Protein AF-E6PM24-F1 (afdb_monomer)

pLDDT: mean 77.28, std 25.91, range [21.56, 98.81]

Radius of gyration: 38.91 Å; Cα contacts (8 Å, |Δi|>4): 945; chains: 1; bounding box: 91×133×145 Å

Nearest PDB structures (foldseek):
  7dhg-assembly1_C  TM=3.702E-01  e=4.507E-02  Homo sapiens
  3zgq-assembly1_A  TM=3.049E-01  e=2.458E-02  Homo sapiens
  4j0u-assembly1_A  TM=3.600E-01  e=8.263E-02  Homo sapiens
  8sxg-assembly1_C  TM=3.258E-01  e=1.119E-01  Pseudomonas aeruginosa
  6gmh-assembly1_Q  TM=2.508E-01  e=7.724E-01  Homo sapiens

Foldseek 3Di:
DLVVLLVVLLVLLCVLLVLLLLFDADDVCCVLAVVQPCLPQVNLVVPVVVQLQSAPPDDLSLSLLSNVVSVPCNPVPRRSNVLLVVLSVLLSVLLVLLLVVQLLLLVLVLLPQPQPPPPPPPPDDDDDDDDDDDDDDPPPDDDFFWLDHSSVLSSLLSLLQSLFQLQNCCRSNRSSSLLSQLSVLLSQLLVQLSVLVVCQQVVHPCSVVSNLCSLVVSLVRSVSSPVLSLLSLVLSVLCCVQRVNLRGHPPDPDDPDDPDPDDPDDDDDDDDDDDDDDDDDDDDDDDDDDDDDDDDDDDDDDDDDDDDDDDYDDDDDDDDDDDDDDDDPPPPDDPPVPDSSCPVVCVVSPVVVVVVVCVVQVVCLVVQVQCLQPPDHLVLLLLLLLVQLVLLLCCLQPNDLLSDAPDDPLPDTQPDCVSPVVSVVSNVVLVVQQVCLVVCSVPQSQLNSLSSLLCSLCVVVSHSRNDDSDDSSSCSRSSSSSSSNVVSVQTRGADPDPVRSVVSSCVSVVVSVVVSVVSSVSSSVVSSCSSYQLSRLVSRCVSCVLALVSLLSNLVVLCVPAPDCPGPSPVVSLVSLVSSLPHPPHALRSLLVNQLSCQLRVHDNDLVSLVSLLVCLVPDRHHPVNLVSLLVSLVCVLVVRGHDDPVRLVSSLVSLLSNCQSVVLQLSSLQSNLSSCCRPVVVLQSSQLSLLQSCLSPVLDLVSLVVNLVSCLVQVQLVVSVVSLVSSVVSCPVCSCVVVSVVSVVSSVVSNVVVPPDDGDPPHQHDDVRSVVSSVVSNVDRSDGDPDDDDPPDDPPPDPDDDDDDDDDDDDDDDDDDDDDDDDDDDDDDDPPDDDDDDDDDDDDDDDDDDDDDDD

Secondary structure (DSSP, 8-state):
-HHHHHHHHHHHHHHHHGGGGG----THHIIIIIS-GGGSHHHHHH-HHHHHS---SSTT--HHHHHHHHHHHHHHTT-HHHHHHHHHHHHHHHHHHHHHHHHHHHHHHHHTS-----------------PPPPP-------S---SS-HHHHHHHHHHHHHH-GGGHHHHTSSTTHHHHHHHHHHHHHHHHHHHHHHHHHTT-TTHHHHHHHHHHHHHHHHHHH-GGGGGHHHHHHHHIIIIITT--TTS-S-PPPP---PPPPPPPPPPP-----------------------------------------------------------------PPPTTHHHHIIIIIHHHHHHHHHHHHHHHTSGGGTTSSS-HHHHHHHHHHHHHHHHHHHHS--TTT--S--TTS---SBTTBTTHHHHHHHHHHHHHHHHHHHTTTSHHHHHHHHHHHHHHHHHSSSS---S--GGGGTTHHHHHHHHHHHHHHS---SSHHHHHHHHHHHHHHHHHHHHHHHHHHHHHHHHHTSHHHHHHHHHHH-TT-HHHHHHHHHHHHHH-SSTTSHHHHHHHHHHHHHHTSTT--SHHHHHHHHHHHHTTPPPPHHHHHHHHHHHHHSPPPHHHHHHHHHHHHHHHTT-S---HHHHHHHHHHHHHHHHHSTT-HHHHHHHHHHIIIII--HHHHHHHHHHHHHH-TT-HHHHHHHHHHHHHTT-HHHHHHHHHHHHHH-TTSTTHHHHHHHHHHHHHHHHHTTT-PPPTTS--STTHHHHHHHHHHHS-------SS----SSSS--------------------------PPP----TT-S---------------------

Organism: NCBI:txid410659

Mean predicted aligned error: 15.01 Å

Sequence (856 aa):
MRIAALLAILLLGLLAYWPGLAGGYVFDDFGNLVDNAAFAQTALHAHFWHAIWSGHAGPLDRPLSMLSFAAQMVFTGMNPWPLKLGNVLLHLFNGWLVWLLSARVLGWLERQQPAGRVKPASAHTAEQALPAPPEGQPALGRSGGWLVSAPTLALLVTAAWVLAPIQLTAVLYVVQREEALASCFVLLGLLAYWHGRMRLIEGRRGAMAWIWGSLALGTVLAVLAKETGVMLPAYAFVLEWVVLRGVLAGANGAGPGLPIPQPPPHPNPPHAWGGGVLLQGSEPQAAAPNPPRAWGGGVLSSPTRGGCREGDGEGGAFSPHPRVGAAGRRVVGRRFQAINPLIPVYLVLLFIPGVLGLAWLLPSALNGSAYAARPFTLSERLLTEGRVMVDYLRWIILPTPNALSLYHDDLRVSTGWLSPWTTAASWAFLAALLAAALWLRKRLPLFAFGVLWFFAGQSLLSTFVPLELVYEHRNYLPDWGVFLALFGLLFTWSPPDKERRGTLRLLTVGGMAALIALYGLFTVLRAQVWGNPYRLAYFEATTHPRSPRASYDLGRMMLIMAKGTDSTLFQFGMRQMEQGALLPGADLQPLQALVFMAAKNSLPVQPRWWAEMQHTIATSPMSAEDVGSLYSLIQCGINGVCRYTPSDLQQLGGVIAFAVQRNPNRPDLITLQANFAANLVHDNPLAYHLMLRAVALDPGKYDYWKNLVVMQMAAGLYGDAGHVLERMRELDRFGIHRDEIRKLAGELAEKAALASKASPPPNLPHGVGEEKTALRDAREAPPNLLHGVGEERTALRDARGAHPDLSYGVGEEQKDSSSTSPSRPPRPVVDVRTLPPHAWGGPGRGLGKAGVGSSP

Structure (mmCIF, N/CA/C/O backbone):
data_AF-E6PM24-F1
#
_entry.id   AF-E6PM24-F1
#
loop_
_atom_site.group_PDB
_atom_site.id
_atom_site.type_symbol
_atom_site.label_atom_id
_atom_site.label_alt_id
_atom_site.label_comp_id
_atom_site.label_asym_id
_atom_site.label_entity_id
_atom_site.label_seq_id
_atom_site.pdbx_PDB_ins_code
_atom_site.Cartn_x
_atom_site.Cartn_y
_atom_site.Cartn_z
_atom_site.occupancy
_atom_site.B_iso_or_equiv
_atom_site.auth_seq_id
_atom_site.auth_comp_id
_atom_site.auth_asym_id
_atom_site.auth_atom_id
_atom_site.pdbx_PDB_model_num
ATOM 1 N N . MET A 1 1 ? 2.160 -2.047 36.984 1.00 67.38 1 MET A N 1
ATOM 2 C CA . MET A 1 1 ? 1.617 -3.229 36.266 1.00 67.38 1 MET A CA 1
ATOM 3 C C . MET A 1 1 ? 1.198 -2.934 34.821 1.00 67.38 1 MET A C 1
ATOM 5 O O . MET A 1 1 ? 1.704 -3.600 33.935 1.00 67.38 1 MET A O 1
ATOM 9 N N . ARG A 1 2 ? 0.332 -1.946 34.534 1.00 86.12 2 ARG A N 1
ATOM 10 C CA . ARG A 1 2 ? -0.184 -1.712 33.160 1.00 86.12 2 ARG A CA 1
ATOM 11 C C . ARG A 1 2 ? 0.879 -1.286 32.134 1.00 86.12 2 ARG A C 1
ATOM 13 O O . ARG A 1 2 ? 0.884 -1.810 31.031 1.00 86.12 2 ARG A O 1
ATOM 20 N N . ILE A 1 3 ? 1.789 -0.387 32.516 1.00 92.06 3 ILE A N 1
ATOM 21 C CA . ILE A 1 3 ? 2.902 0.043 31.649 1.00 92.06 3 ILE A CA 1
ATOM 22 C C . ILE A 1 3 ? 3.843 -1.133 31.356 1.00 92.06 3 ILE A C 1
ATOM 24 O O . ILE A 1 3 ? 4.210 -1.338 30.211 1.00 92.06 3 ILE A O 1
ATOM 28 N N . ALA A 1 4 ? 4.161 -1.954 32.362 1.00 94.88 4 ALA A N 1
ATOM 29 C CA . ALA A 1 4 ? 4.988 -3.146 32.169 1.00 94.88 4 ALA A CA 1
ATOM 30 C C . ALA A 1 4 ? 4.357 -4.144 31.179 1.00 94.88 4 ALA A C 1
ATOM 32 O O . ALA A 1 4 ? 5.050 -4.651 30.306 1.00 94.88 4 ALA A O 1
ATOM 33 N N . ALA A 1 5 ? 3.039 -4.373 31.263 1.00 95.56 5 ALA A N 1
ATOM 34 C CA . ALA A 1 5 ? 2.327 -5.222 30.306 1.00 95.56 5 ALA A CA 1
ATOM 35 C C . ALA A 1 5 ? 2.376 -4.656 28.877 1.00 95.56 5 ALA A C 1
ATOM 37 O O . ALA A 1 5 ? 2.587 -5.406 27.929 1.00 95.56 5 ALA A O 1
ATOM 38 N N . LEU A 1 6 ? 2.233 -3.337 28.720 1.00 97.56 6 LEU A N 1
ATOM 39 C CA . LEU A 1 6 ? 2.391 -2.694 27.418 1.00 97.56 6 LEU A CA 1
ATOM 40 C C . LEU A 1 6 ? 3.816 -2.854 26.875 1.00 97.56 6 LEU A C 1
ATOM 42 O O . LEU A 1 6 ? 3.981 -3.244 25.728 1.00 97.56 6 LEU A O 1
ATOM 46 N N . LEU A 1 7 ? 4.840 -2.590 27.691 1.00 98.00 7 LEU A N 1
ATOM 47 C CA . LEU A 1 7 ? 6.238 -2.754 27.284 1.00 98.00 7 LEU A CA 1
ATOM 48 C C . LEU A 1 7 ? 6.539 -4.199 26.866 1.00 98.00 7 LEU A C 1
ATOM 50 O O . LEU A 1 7 ? 7.246 -4.406 25.887 1.00 98.00 7 LEU A O 1
ATOM 54 N N . ALA A 1 8 ? 5.952 -5.188 27.546 1.00 97.94 8 ALA A N 1
ATOM 55 C CA . ALA A 1 8 ? 6.052 -6.589 27.147 1.00 97.94 8 ALA A CA 1
ATOM 56 C C . ALA A 1 8 ? 5.398 -6.853 25.779 1.00 97.94 8 ALA A C 1
ATOM 58 O O . ALA A 1 8 ? 6.002 -7.521 24.948 1.00 97.94 8 ALA A O 1
ATOM 59 N N . ILE A 1 9 ? 4.211 -6.294 25.506 1.00 98.38 9 ILE A N 1
ATOM 60 C CA . ILE A 1 9 ? 3.556 -6.396 24.187 1.00 98.38 9 ILE A CA 1
ATOM 61 C C . ILE A 1 9 ? 4.434 -5.779 23.091 1.00 98.38 9 ILE A C 1
ATOM 63 O O . ILE A 1 9 ? 4.617 -6.389 22.041 1.00 98.38 9 ILE A O 1
ATOM 67 N N . LEU A 1 10 ? 5.006 -4.596 23.333 1.00 98.56 10 LEU A N 1
ATOM 68 C CA . LEU A 1 10 ? 5.873 -3.927 22.359 1.00 98.56 10 LEU A CA 1
ATOM 69 C C . LEU A 1 10 ? 7.177 -4.704 22.124 1.00 98.56 10 LEU A C 1
ATOM 71 O O . LEU A 1 10 ? 7.623 -4.819 20.986 1.00 98.56 10 LEU A O 1
ATOM 75 N N . LEU A 1 11 ? 7.760 -5.287 23.176 1.00 98.50 11 LEU A N 1
ATOM 76 C CA . LEU A 1 11 ? 8.925 -6.163 23.053 1.00 98.50 11 LEU A CA 1
ATOM 77 C C . LEU A 1 11 ? 8.594 -7.429 22.253 1.00 98.50 11 LEU A C 1
ATOM 79 O O . LEU A 1 11 ? 9.365 -7.811 21.380 1.00 98.50 11 LEU A O 1
ATOM 83 N N . LEU A 1 12 ? 7.442 -8.058 22.506 1.00 98.44 12 LEU A N 1
ATOM 84 C CA . LEU A 1 12 ? 6.977 -9.199 21.713 1.00 98.44 12 LEU A CA 1
ATOM 85 C C . LEU A 1 12 ? 6.772 -8.814 20.245 1.00 98.44 12 LEU A C 1
ATOM 87 O O . LEU A 1 12 ? 7.168 -9.578 19.372 1.00 98.44 12 LEU A O 1
ATOM 91 N N . GLY A 1 13 ? 6.230 -7.624 19.972 1.00 98.38 13 GLY A N 1
ATOM 92 C CA . GLY A 1 13 ? 6.145 -7.072 18.620 1.00 98.38 13 GLY A CA 1
ATOM 93 C C . GLY A 1 13 ? 7.521 -6.954 17.960 1.00 98.38 13 GLY A C 1
ATOM 94 O O . GLY A 1 13 ? 7.720 -7.480 16.869 1.00 98.38 13 GLY A O 1
ATOM 95 N N . LEU A 1 14 ? 8.502 -6.349 18.641 1.00 98.56 14 LEU A N 1
ATOM 96 C CA . LEU A 1 14 ? 9.878 -6.239 18.137 1.00 98.56 14 LEU A CA 1
ATOM 97 C C . LEU A 1 14 ? 10.466 -7.610 17.783 1.00 98.56 14 LEU A C 1
ATOM 99 O O . LEU A 1 14 ? 11.010 -7.790 16.695 1.00 98.56 14 LEU A O 1
ATOM 103 N N . LEU A 1 15 ? 10.338 -8.576 18.695 1.00 98.44 15 LEU A N 1
ATOM 104 C CA . LEU A 1 15 ? 10.840 -9.936 18.506 1.00 98.44 15 LEU A CA 1
ATOM 105 C C . LEU A 1 15 ? 10.118 -10.660 17.364 1.00 98.44 15 LEU A C 1
ATOM 107 O O . LEU A 1 15 ? 10.756 -11.418 16.636 1.00 98.44 15 LEU A O 1
ATOM 111 N N . ALA A 1 16 ? 8.819 -10.407 17.177 1.00 98.38 16 ALA A N 1
ATOM 112 C CA . ALA A 1 16 ? 8.031 -11.023 16.117 1.00 98.38 16 ALA A CA 1
ATOM 113 C C . ALA A 1 16 ? 8.484 -10.586 14.717 1.00 98.38 16 ALA A C 1
ATOM 115 O O . ALA A 1 16 ? 8.606 -11.423 13.824 1.00 98.38 16 ALA A O 1
ATOM 116 N N . TYR A 1 17 ? 8.793 -9.299 14.531 1.00 98.50 17 TYR A N 1
ATOM 117 C CA . TYR A 1 17 ? 9.259 -8.762 13.245 1.00 98.50 17 TYR A CA 1
ATOM 118 C C . TYR A 1 17 ? 10.765 -8.928 13.007 1.00 98.50 17 TYR A C 1
ATOM 120 O O . TYR A 1 17 ? 11.216 -8.823 11.865 1.00 98.50 17 TYR A O 1
ATOM 128 N N . TRP A 1 18 ? 11.548 -9.214 14.053 1.00 98.25 18 TRP A N 1
ATOM 129 C CA . TRP A 1 18 ? 13.011 -9.296 13.993 1.00 98.25 18 TRP A CA 1
ATOM 130 C C . TRP A 1 18 ? 13.568 -10.164 12.849 1.00 98.25 18 TRP A C 1
ATOM 132 O O . TRP A 1 18 ? 14.486 -9.708 12.161 1.00 98.25 18 TRP A O 1
ATOM 142 N N . PRO A 1 19 ? 13.031 -11.372 12.564 1.00 97.62 19 PRO A N 1
ATOM 143 C CA . PRO A 1 19 ? 13.555 -12.212 11.484 1.00 97.62 19 PRO A CA 1
ATOM 144 C C . PRO A 1 19 ? 13.430 -11.580 10.089 1.00 97.62 19 PRO A C 1
ATOM 146 O O . PRO A 1 19 ? 14.202 -11.920 9.196 1.00 97.62 19 PRO A O 1
ATOM 149 N N . GLY A 1 20 ? 12.484 -10.655 9.904 1.00 97.12 20 GLY A N 1
ATOM 150 C CA . GLY A 1 20 ? 12.217 -9.994 8.628 1.00 97.12 20 GLY A CA 1
ATOM 151 C C . GLY A 1 20 ? 13.176 -8.860 8.279 1.00 97.12 20 GLY A C 1
ATOM 152 O O . GLY A 1 20 ? 13.231 -8.440 7.123 1.00 97.12 20 GLY A O 1
ATOM 153 N N . LEU A 1 21 ? 13.971 -8.388 9.246 1.00 97.50 21 LEU A N 1
ATOM 154 C CA . LEU A 1 21 ? 14.927 -7.296 9.040 1.00 97.50 21 LEU A CA 1
ATOM 155 C C . LEU A 1 21 ? 16.045 -7.661 8.052 1.00 97.50 21 LEU A C 1
ATOM 157 O O . LEU A 1 21 ? 16.601 -6.780 7.408 1.00 97.50 21 LEU A O 1
ATOM 161 N N . ALA A 1 22 ? 16.363 -8.951 7.909 1.00 96.12 22 ALA A N 1
ATOM 162 C CA . ALA A 1 22 ? 17.379 -9.437 6.971 1.00 96.12 22 ALA A CA 1
ATOM 163 C C . ALA A 1 22 ? 16.924 -9.431 5.496 1.00 96.12 22 ALA A C 1
ATOM 165 O O . ALA A 1 22 ? 17.740 -9.657 4.605 1.00 96.12 22 ALA A O 1
ATOM 166 N N . GLY A 1 23 ? 15.636 -9.187 5.230 1.00 93.44 23 GLY A N 1
ATOM 167 C CA . GLY A 1 23 ? 15.086 -9.178 3.877 1.00 93.44 23 GLY A CA 1
ATOM 168 C C . GLY A 1 23 ? 15.522 -7.966 3.051 1.00 93.44 23 GLY A C 1
ATOM 169 O O . GLY A 1 23 ? 15.744 -6.885 3.594 1.00 93.44 23 GLY A O 1
ATOM 170 N N . GLY A 1 24 ? 15.560 -8.130 1.728 1.00 92.12 24 GLY A N 1
ATOM 171 C CA . GLY A 1 24 ? 15.873 -7.057 0.778 1.00 92.12 24 GLY A CA 1
ATOM 172 C C . GLY A 1 24 ? 14.701 -6.116 0.475 1.00 92.12 24 GLY A C 1
ATOM 173 O O . GLY A 1 24 ? 13.654 -6.173 1.131 1.00 92.12 24 GLY A O 1
ATOM 174 N N . TYR A 1 25 ? 14.910 -5.263 -0.528 1.00 92.88 25 TYR A N 1
ATOM 175 C CA . TYR A 1 25 ? 13.886 -4.423 -1.155 1.00 92.88 25 TYR A CA 1
ATOM 176 C C . TYR A 1 25 ? 12.939 -5.255 -2.025 1.00 92.88 25 TYR A C 1
ATOM 178 O O . TYR A 1 25 ? 13.360 -6.253 -2.616 1.00 92.88 25 TYR A O 1
ATOM 186 N N . VAL A 1 26 ? 11.678 -4.839 -2.115 1.00 90.69 26 VAL A N 1
ATOM 187 C CA . VAL A 1 26 ? 10.640 -5.476 -2.941 1.00 90.69 26 VAL A CA 1
ATOM 188 C C . VAL A 1 26 ? 9.820 -4.411 -3.676 1.00 90.69 26 VAL A C 1
ATOM 190 O O . VAL A 1 26 ? 9.650 -3.313 -3.160 1.00 90.69 26 VAL A O 1
ATOM 193 N N . PHE A 1 27 ? 9.299 -4.725 -4.867 1.00 86.62 27 PHE A N 1
ATOM 194 C CA . PHE A 1 27 ? 8.351 -3.871 -5.606 1.00 86.62 27 PHE A CA 1
ATOM 195 C C . PHE A 1 27 ? 8.725 -2.372 -5.670 1.00 86.62 27 PHE A C 1
ATOM 197 O O . PHE A 1 27 ? 9.795 -2.020 -6.163 1.00 86.62 27 PHE A O 1
ATOM 204 N N . ASP A 1 28 ? 7.855 -1.492 -5.166 1.00 85.19 28 ASP A N 1
ATOM 205 C CA . ASP A 1 28 ? 7.927 -0.036 -5.253 1.00 85.19 28 ASP A CA 1
ATOM 206 C C . ASP A 1 28 ? 9.096 0.536 -4.442 1.00 85.19 28 ASP A C 1
ATOM 208 O O . ASP A 1 28 ? 9.406 1.719 -4.584 1.00 85.19 28 ASP A O 1
ATOM 212 N N . ASP A 1 29 ? 9.778 -0.284 -3.629 1.00 91.50 29 ASP A N 1
ATOM 213 C CA . ASP A 1 29 ? 11.059 0.089 -3.029 1.00 91.50 29 ASP A CA 1
ATOM 214 C C . ASP A 1 29 ? 12.077 0.456 -4.119 1.00 91.50 29 ASP A C 1
ATOM 216 O O . ASP A 1 29 ? 12.866 1.383 -3.937 1.00 91.50 29 ASP A O 1
ATOM 220 N N . PHE A 1 30 ? 12.059 -0.246 -5.260 1.00 88.12 30 PHE A N 1
ATOM 221 C CA . PHE A 1 30 ? 13.015 -0.011 -6.337 1.00 88.12 30 PHE A CA 1
ATOM 222 C C . PHE A 1 30 ? 12.799 1.357 -6.983 1.00 88.12 30 PHE A C 1
ATOM 224 O O . PHE A 1 30 ? 13.670 2.216 -6.882 1.00 88.12 30 PHE A O 1
ATOM 231 N N . GLY A 1 31 ? 11.608 1.613 -7.528 1.00 82.00 31 GLY A N 1
ATOM 232 C CA . GLY A 1 31 ? 11.314 2.882 -8.198 1.00 82.00 31 GLY A CA 1
ATOM 233 C C . GLY A 1 31 ? 11.369 4.106 -7.275 1.00 82.00 31 GLY A C 1
ATOM 234 O O . GLY A 1 31 ? 11.825 5.167 -7.692 1.00 82.00 31 GLY A O 1
ATOM 235 N N . ASN A 1 32 ? 10.940 3.980 -6.012 1.00 86.12 32 ASN A N 1
ATOM 236 C CA . ASN A 1 32 ? 10.921 5.128 -5.099 1.00 86.12 32 ASN A CA 1
ATOM 237 C C . ASN A 1 32 ? 12.269 5.391 -4.422 1.00 86.12 32 ASN A C 1
ATOM 239 O O . ASN A 1 32 ? 12.580 6.553 -4.154 1.00 86.12 32 ASN A O 1
ATOM 243 N N . LEU A 1 33 ? 13.049 4.344 -4.124 1.00 90.06 33 LEU A N 1
ATOM 244 C CA . LEU A 1 33 ? 14.257 4.455 -3.303 1.00 90.06 33 LEU A CA 1
ATOM 245 C C . LEU A 1 33 ? 15.519 3.991 -4.039 1.00 90.06 33 LEU A C 1
ATOM 247 O O . LEU A 1 33 ? 16.478 4.751 -4.106 1.00 90.06 33 LEU A O 1
ATOM 251 N N . VAL A 1 34 ? 15.555 2.759 -4.561 1.00 89.44 34 VAL A N 1
ATOM 252 C CA . VAL A 1 34 ? 16.799 2.150 -5.087 1.00 89.44 34 VAL A CA 1
ATOM 253 C C . VAL A 1 34 ? 17.256 2.790 -6.396 1.00 89.44 34 VAL A C 1
ATOM 255 O O . VAL A 1 34 ? 18.424 3.148 -6.524 1.00 89.44 34 VAL A O 1
ATOM 258 N N . ASP A 1 35 ? 16.336 2.958 -7.340 1.00 83.38 35 ASP A N 1
ATOM 259 C CA . ASP A 1 35 ? 16.603 3.484 -8.681 1.00 83.38 35 ASP A CA 1
ATOM 260 C C . ASP A 1 35 ? 16.477 5.018 -8.729 1.00 83.38 35 ASP A C 1
ATOM 262 O O . ASP A 1 35 ? 16.717 5.657 -9.755 1.00 83.38 35 ASP A O 1
ATOM 266 N N . ASN A 1 36 ? 16.116 5.635 -7.601 1.00 83.75 36 ASN A N 1
ATOM 267 C CA . ASN A 1 36 ? 15.951 7.072 -7.478 1.00 83.75 36 ASN A CA 1
ATOM 268 C C . ASN A 1 36 ? 17.306 7.755 -7.257 1.00 83.75 36 ASN A C 1
ATOM 270 O O . ASN A 1 36 ? 17.887 7.710 -6.170 1.00 83.75 36 ASN A O 1
ATOM 274 N N . ALA A 1 37 ? 17.784 8.457 -8.284 1.00 80.62 37 ALA A N 1
ATOM 275 C CA . ALA A 1 37 ? 19.077 9.137 -8.268 1.00 80.62 37 ALA A CA 1
ATOM 276 C C . ALA A 1 37 ? 19.239 10.153 -7.119 1.00 80.62 37 ALA A C 1
ATOM 278 O O . ALA A 1 37 ? 20.365 10.412 -6.696 1.00 80.62 37 ALA A O 1
ATOM 279 N N . ALA A 1 38 ? 18.148 10.698 -6.569 1.00 83.12 38 ALA A N 1
ATOM 280 C CA . ALA A 1 38 ? 18.213 11.618 -5.432 1.00 83.12 38 ALA A CA 1
ATOM 281 C C . ALA A 1 38 ? 18.690 10.944 -4.129 1.00 83.12 38 ALA A C 1
ATOM 283 O O . ALA A 1 38 ? 19.210 11.620 -3.242 1.00 83.12 38 ALA A O 1
ATOM 284 N N . PHE A 1 39 ? 18.554 9.618 -4.024 1.00 83.38 39 PHE A N 1
ATOM 285 C CA . PHE A 1 39 ? 19.044 8.819 -2.898 1.00 83.38 39 PHE A CA 1
ATOM 286 C C . PHE A 1 39 ? 20.449 8.243 -3.126 1.00 83.38 39 PHE A C 1
ATOM 288 O O . PHE A 1 39 ? 21.004 7.608 -2.225 1.00 83.38 39 PHE A O 1
ATOM 295 N N . ALA A 1 40 ? 21.075 8.507 -4.282 1.00 79.12 40 ALA A N 1
ATOM 296 C CA . ALA A 1 40 ? 22.493 8.221 -4.468 1.00 79.12 40 ALA A CA 1
ATOM 297 C C . ALA A 1 40 ? 23.305 8.980 -3.407 1.00 79.12 40 ALA A C 1
ATOM 299 O O . ALA A 1 40 ? 23.110 10.176 -3.204 1.00 79.12 40 ALA A O 1
ATOM 300 N N . GLN A 1 41 ? 24.218 8.297 -2.713 1.00 73.81 41 GLN A N 1
ATOM 301 C CA . GLN A 1 41 ? 24.816 8.812 -1.475 1.00 73.81 41 GLN A CA 1
ATOM 302 C C . GLN A 1 41 ? 25.483 10.190 -1.643 1.00 73.81 41 GLN A C 1
ATOM 304 O O . GLN A 1 41 ? 25.286 11.085 -0.822 1.00 73.81 41 GLN A O 1
ATOM 309 N N . THR A 1 42 ? 26.222 10.392 -2.734 1.00 67.00 42 THR A N 1
ATOM 310 C CA . THR A 1 42 ? 26.845 11.680 -3.075 1.00 67.00 42 THR A CA 1
ATOM 311 C C . THR A 1 42 ? 25.809 12.780 -3.321 1.00 67.00 42 THR A C 1
ATOM 313 O O . THR A 1 42 ? 25.973 13.894 -2.824 1.00 67.00 42 THR A O 1
ATOM 316 N N . ALA A 1 43 ? 24.721 12.463 -4.026 1.00 65.25 43 ALA A N 1
ATOM 317 C CA . ALA A 1 43 ? 23.621 13.385 -4.287 1.00 65.25 43 ALA A CA 1
ATOM 318 C C . ALA A 1 43 ? 22.853 13.734 -3.006 1.00 65.25 43 ALA A C 1
ATOM 320 O O . ALA A 1 43 ? 22.548 14.902 -2.783 1.00 65.25 43 ALA A O 1
ATOM 321 N N . LEU A 1 44 ? 22.610 12.764 -2.123 1.00 76.62 44 LEU A N 1
ATOM 322 C CA . LEU A 1 44 ? 21.876 12.974 -0.876 1.00 76.62 44 LEU A CA 1
ATOM 323 C C . LEU A 1 44 ? 22.621 13.912 0.087 1.00 76.62 44 LEU A C 1
ATOM 325 O O . LEU A 1 44 ? 21.999 14.757 0.730 1.00 76.62 44 LEU A O 1
ATOM 329 N N . HIS A 1 45 ? 23.952 13.803 0.166 1.00 76.69 45 HIS A N 1
ATOM 330 C CA . HIS A 1 45 ? 24.769 14.705 0.984 1.00 76.69 45 HIS A CA 1
ATOM 331 C C . HIS A 1 45 ? 24.881 16.117 0.390 1.00 76.69 45 HIS A C 1
ATOM 333 O O . HIS A 1 45 ? 24.918 17.085 1.147 1.00 76.69 45 HIS A O 1
ATOM 339 N N . ALA A 1 46 ? 24.923 16.250 -0.939 1.00 73.00 46 ALA A N 1
ATOM 340 C CA . ALA A 1 46 ? 25.056 17.543 -1.614 1.00 73.00 46 ALA A CA 1
ATOM 341 C C . ALA A 1 46 ? 23.715 18.286 -1.779 1.00 73.00 46 ALA A C 1
ATOM 343 O O . ALA A 1 46 ? 23.657 19.510 -1.671 1.00 73.00 46 ALA A O 1
ATOM 344 N N . HIS A 1 47 ? 22.631 17.548 -2.019 1.00 78.06 47 HIS A N 1
ATOM 345 C CA . HIS A 1 47 ? 21.322 18.060 -2.427 1.00 78.06 47 HIS A CA 1
ATOM 346 C C . HIS A 1 47 ? 20.177 17.374 -1.667 1.00 78.06 47 HIS A C 1
ATOM 348 O O . HIS A 1 47 ? 19.182 16.959 -2.259 1.00 78.06 47 HIS A O 1
ATOM 354 N N . PHE A 1 48 ? 20.288 17.294 -0.337 1.00 82.94 48 PHE A N 1
ATOM 355 C CA . PHE A 1 48 ? 19.296 16.661 0.547 1.00 82.94 48 PHE A CA 1
ATOM 356 C C . PHE A 1 48 ? 17.839 17.051 0.239 1.00 82.94 48 PHE A C 1
ATOM 358 O O . PHE A 1 48 ? 16.950 16.203 0.232 1.00 82.94 48 PHE A O 1
ATOM 365 N N . TRP A 1 49 ? 17.590 18.332 -0.053 1.00 82.44 49 TRP A N 1
ATOM 366 C CA . TRP A 1 49 ? 16.245 18.844 -0.330 1.00 82.44 49 TRP A CA 1
ATOM 367 C C . TRP A 1 49 ? 15.612 18.257 -1.597 1.00 82.44 49 TRP A C 1
ATOM 369 O O . TRP A 1 49 ? 14.389 18.174 -1.660 1.00 82.44 49 TRP A O 1
ATOM 379 N N . HIS A 1 50 ? 16.405 17.815 -2.579 1.00 80.75 50 HIS A N 1
ATOM 380 C CA . HIS A 1 50 ? 15.873 17.180 -3.789 1.00 80.75 50 HIS A CA 1
ATOM 381 C C . HIS A 1 50 ? 15.259 15.815 -3.482 1.00 80.75 50 HIS A C 1
ATOM 383 O O . HIS A 1 50 ? 14.220 15.489 -4.043 1.00 80.75 50 HIS A O 1
ATOM 389 N N . ALA A 1 51 ? 15.834 15.061 -2.540 1.00 83.62 51 ALA A N 1
ATOM 390 C CA . ALA A 1 51 ? 15.307 13.754 -2.151 1.00 83.62 51 ALA A CA 1
ATOM 391 C C . ALA A 1 51 ? 13.896 13.836 -1.549 1.00 83.62 51 ALA A C 1
ATOM 393 O O . ALA A 1 51 ? 13.143 12.879 -1.621 1.00 83.62 51 ALA A O 1
ATOM 394 N N . ILE A 1 52 ? 13.509 14.979 -0.975 1.00 88.56 52 ILE A N 1
ATOM 395 C CA . ILE A 1 52 ? 12.174 15.179 -0.391 1.00 88.56 52 ILE A CA 1
ATOM 396 C C . ILE A 1 52 ? 11.096 15.243 -1.476 1.00 88.56 52 ILE A C 1
ATOM 398 O O . ILE A 1 52 ? 9.992 14.764 -1.259 1.00 88.56 52 ILE A O 1
ATOM 402 N N . TRP A 1 53 ? 11.408 15.821 -2.633 1.00 84.62 53 TRP A N 1
ATOM 403 C CA . TRP A 1 53 ? 10.456 16.024 -3.730 1.00 84.62 53 TRP A CA 1
ATOM 404 C C . TRP A 1 53 ? 10.678 15.049 -4.889 1.00 84.62 53 TRP A C 1
ATOM 406 O O . TRP A 1 53 ? 10.120 15.236 -5.961 1.00 84.62 53 TRP A O 1
ATOM 416 N N . SER A 1 54 ? 11.506 14.020 -4.689 1.00 79.88 54 SER A N 1
ATOM 417 C CA . SER A 1 54 ? 11.817 13.007 -5.701 1.00 79.88 54 SER A CA 1
ATOM 418 C C . SER A 1 54 ? 10.935 11.762 -5.602 1.00 79.88 54 SER A C 1
ATOM 420 O O . SER A 1 54 ? 11.254 10.736 -6.210 1.00 79.88 54 SER A O 1
ATOM 422 N N . GLY A 1 55 ? 9.870 11.801 -4.797 1.00 76.00 55 GLY A N 1
ATOM 423 C CA . GLY A 1 55 ? 8.878 10.735 -4.779 1.00 76.00 55 GLY A CA 1
ATOM 424 C C . GLY A 1 55 ? 8.106 10.713 -6.095 1.00 76.00 55 GLY A C 1
ATOM 425 O O . GLY A 1 55 ? 7.875 11.751 -6.697 1.00 76.00 55 GLY A O 1
ATOM 426 N N . HIS A 1 56 ? 7.719 9.523 -6.545 1.00 70.44 56 HIS A N 1
ATOM 427 C CA . HIS A 1 56 ? 6.909 9.351 -7.761 1.00 70.44 56 HIS A CA 1
ATOM 428 C C . HIS A 1 56 ? 5.585 8.634 -7.457 1.00 70.44 56 HIS A C 1
ATOM 430 O O . HIS A 1 56 ? 4.847 8.228 -8.356 1.00 70.44 56 HIS A O 1
ATOM 436 N N . ALA A 1 57 ? 5.294 8.431 -6.169 1.00 65.69 57 ALA A N 1
ATOM 437 C CA . ALA A 1 57 ? 4.129 7.706 -5.710 1.00 65.69 57 ALA A CA 1
ATOM 438 C C . ALA A 1 57 ? 3.008 8.682 -5.329 1.00 65.69 57 ALA A C 1
ATOM 440 O O . ALA A 1 57 ? 3.063 9.345 -4.295 1.00 65.69 57 ALA A O 1
ATOM 441 N N . GLY A 1 58 ? 1.968 8.725 -6.163 1.00 67.38 58 GLY A N 1
ATOM 442 C CA . GLY A 1 58 ? 0.784 9.558 -5.952 1.00 67.38 58 GLY A CA 1
ATOM 443 C C . GLY A 1 58 ? 0.953 11.022 -6.386 1.00 67.38 58 GLY A C 1
ATOM 444 O O . GLY A 1 58 ? 2.019 11.424 -6.827 1.00 67.38 58 GLY A O 1
ATOM 445 N N . PRO A 1 59 ? -0.112 11.838 -6.306 1.00 71.88 59 PRO A N 1
ATOM 446 C CA . PRO A 1 59 ? -0.156 13.175 -6.911 1.00 71.88 59 PRO A CA 1
ATOM 447 C C . PRO A 1 59 ? 0.612 14.262 -6.143 1.00 71.88 59 PRO A C 1
ATOM 449 O O . PRO A 1 59 ? 0.677 15.395 -6.612 1.00 71.88 59 PRO A O 1
ATOM 452 N N . LEU A 1 60 ? 1.097 13.960 -4.935 1.00 80.62 60 LEU A N 1
ATOM 453 C CA . LEU A 1 60 ? 1.795 14.910 -4.062 1.00 80.62 60 LEU A CA 1
ATOM 454 C C . LEU A 1 60 ? 3.245 14.502 -3.781 1.00 80.62 60 LEU A C 1
ATOM 456 O O . LEU A 1 60 ? 3.865 15.125 -2.927 1.00 80.62 60 LEU A O 1
ATOM 460 N N . ASP A 1 61 ? 3.749 13.432 -4.402 1.00 80.44 61 ASP A N 1
ATOM 461 C CA . ASP A 1 61 ? 5.133 12.940 -4.276 1.00 80.44 61 ASP A CA 1
ATOM 462 C C . ASP A 1 61 ? 5.589 12.575 -2.844 1.00 80.44 61 ASP A C 1
ATOM 464 O O . ASP A 1 61 ? 6.756 12.280 -2.595 1.00 80.44 61 ASP A O 1
ATOM 468 N N . ARG A 1 62 ? 4.652 12.541 -1.884 1.00 90.50 62 ARG A N 1
ATOM 469 C CA . ARG A 1 62 ? 4.817 12.062 -0.495 1.00 90.50 62 ARG A CA 1
ATOM 470 C C . ARG A 1 62 ? 6.061 12.620 0.222 1.00 90.50 62 ARG A C 1
ATOM 472 O O . ARG A 1 62 ? 6.866 11.853 0.771 1.00 90.50 62 ARG A O 1
ATOM 479 N N . PRO A 1 63 ? 6.219 13.952 0.308 1.00 93.62 63 PRO A N 1
ATOM 480 C CA . PRO A 1 63 ? 7.464 14.570 0.744 1.00 93.62 63 PRO A CA 1
ATOM 481 C C . PRO A 1 63 ? 7.836 14.256 2.189 1.00 93.62 63 PRO A C 1
ATOM 483 O O . PRO A 1 63 ? 9.016 14.176 2.521 1.00 93.62 63 PRO A O 1
ATOM 486 N N . LEU A 1 64 ? 6.865 14.030 3.079 1.00 95.19 64 LEU A N 1
ATOM 487 C CA . LEU A 1 64 ? 7.177 13.705 4.471 1.00 95.19 64 LEU A CA 1
ATOM 488 C C . LEU A 1 64 ? 7.709 12.273 4.619 1.00 95.19 64 LEU A C 1
ATOM 490 O O . LEU A 1 64 ? 8.586 12.020 5.448 1.00 95.19 64 LEU A O 1
ATOM 494 N N . SER A 1 65 ? 7.225 11.352 3.786 1.00 95.25 65 SER A N 1
ATOM 495 C CA . SER A 1 65 ? 7.764 9.993 3.703 1.00 95.25 65 SER A CA 1
ATOM 496 C C . SER A 1 65 ? 9.175 10.016 3.134 1.00 95.25 65 SER A C 1
ATOM 498 O O . SER A 1 65 ? 10.083 9.450 3.744 1.00 95.25 65 SER A O 1
ATOM 500 N N . MET A 1 66 ? 9.390 10.746 2.039 1.00 94.00 66 MET A N 1
ATOM 501 C CA . MET A 1 66 ? 10.712 10.884 1.429 1.00 94.00 66 MET A CA 1
ATOM 502 C C . MET A 1 66 ? 11.716 11.569 2.361 1.00 94.00 66 MET A C 1
ATOM 504 O O . MET A 1 66 ? 12.828 11.074 2.529 1.00 94.00 66 MET A O 1
ATOM 508 N N . LEU A 1 67 ? 11.302 12.616 3.085 1.00 94.81 67 LEU A N 1
ATOM 509 C CA . LEU A 1 67 ? 12.100 13.237 4.147 1.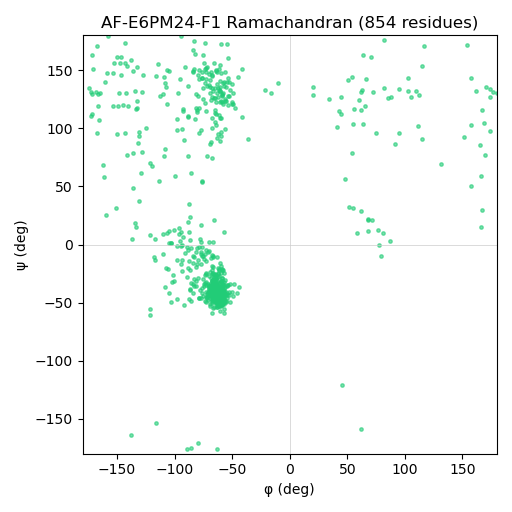00 94.81 67 LEU A CA 1
ATOM 510 C C . LEU A 1 67 ? 12.517 12.218 5.213 1.00 94.81 67 LEU A C 1
ATOM 512 O O . LEU A 1 67 ? 13.666 12.220 5.650 1.00 94.81 67 LEU A O 1
ATOM 516 N N . SER A 1 68 ? 11.606 11.335 5.632 1.00 96.12 68 SER A N 1
ATOM 517 C CA . SER A 1 68 ? 11.915 10.321 6.644 1.00 96.12 68 SER A CA 1
ATOM 518 C C . SER A 1 68 ? 12.942 9.289 6.161 1.00 96.12 68 SER A C 1
ATOM 520 O O . SER A 1 68 ? 13.755 8.817 6.958 1.00 96.12 68 SER A O 1
ATOM 522 N N . PHE A 1 69 ? 12.938 8.944 4.868 1.00 95.56 69 PHE A N 1
ATOM 523 C CA . PHE A 1 69 ? 13.964 8.092 4.266 1.00 95.56 69 PHE A CA 1
ATOM 524 C C . PHE A 1 69 ? 15.282 8.839 4.128 1.00 95.56 69 PHE A C 1
ATOM 526 O O . PHE A 1 69 ? 16.296 8.347 4.616 1.00 95.56 69 PHE A O 1
ATOM 533 N N . ALA A 1 70 ? 15.257 10.049 3.568 1.00 93.38 70 ALA A N 1
ATOM 534 C CA . ALA A 1 70 ? 16.432 10.887 3.367 1.00 93.38 70 ALA A CA 1
ATOM 535 C C . ALA A 1 70 ? 17.173 11.109 4.690 1.00 93.38 70 ALA A C 1
ATOM 537 O O . ALA A 1 70 ? 18.366 10.827 4.793 1.00 93.38 70 ALA A O 1
ATOM 538 N N . ALA A 1 71 ? 16.449 11.509 5.739 1.00 93.50 71 ALA A N 1
ATOM 539 C CA . ALA A 1 71 ? 17.011 11.734 7.066 1.00 93.50 71 ALA A CA 1
ATOM 540 C C . ALA A 1 71 ? 17.695 10.486 7.646 1.00 93.50 71 ALA A C 1
ATOM 542 O O . ALA A 1 71 ? 18.696 10.612 8.346 1.00 93.50 71 ALA A O 1
ATOM 543 N N . GLN A 1 72 ? 17.192 9.281 7.361 1.00 94.62 72 GLN A N 1
ATOM 544 C CA . GLN A 1 72 ? 17.792 8.042 7.855 1.00 94.62 72 GLN A CA 1
ATOM 545 C C . GLN A 1 72 ? 18.947 7.544 6.971 1.00 94.62 72 GLN A C 1
ATOM 547 O O . GLN A 1 72 ? 19.972 7.085 7.486 1.00 94.62 72 GLN A O 1
ATOM 552 N N . MET A 1 73 ? 18.796 7.618 5.650 1.00 93.62 73 MET A N 1
ATOM 553 C CA . MET A 1 73 ? 19.776 7.138 4.672 1.00 93.62 73 MET A CA 1
ATOM 554 C C . MET A 1 73 ? 21.060 7.970 4.688 1.00 93.62 73 MET A C 1
ATOM 556 O O . MET A 1 73 ? 22.124 7.419 4.426 1.00 93.62 73 MET A O 1
ATOM 560 N N . VAL A 1 74 ? 21.002 9.237 5.122 1.00 90.12 74 VAL A N 1
ATOM 561 C CA . VAL A 1 74 ? 22.200 10.053 5.410 1.00 90.12 74 VAL A CA 1
ATOM 562 C C . VAL A 1 74 ? 23.152 9.357 6.395 1.00 90.12 74 VAL A C 1
ATOM 564 O O . VAL A 1 74 ? 24.365 9.484 6.262 1.00 90.12 74 VAL A O 1
ATOM 567 N N . PHE A 1 75 ? 22.627 8.602 7.366 1.00 90.50 75 PHE A N 1
ATOM 568 C CA . PHE A 1 75 ? 23.443 7.917 8.379 1.00 90.50 75 PHE A CA 1
ATOM 569 C C . PHE A 1 75 ? 23.661 6.433 8.091 1.00 90.50 75 PHE A C 1
ATOM 571 O O . PHE A 1 75 ? 24.670 5.862 8.495 1.00 90.50 75 PHE A O 1
ATOM 578 N N . THR A 1 76 ? 22.690 5.786 7.449 1.00 92.25 76 THR A N 1
ATOM 579 C CA . THR A 1 76 ? 22.648 4.319 7.320 1.00 92.25 76 THR A CA 1
ATOM 580 C C . THR A 1 76 ? 22.914 3.818 5.901 1.00 92.25 76 THR A C 1
ATOM 582 O O . THR A 1 76 ? 23.074 2.612 5.698 1.00 92.25 76 THR A O 1
ATOM 585 N N . GLY A 1 77 ? 22.992 4.729 4.927 1.00 89.69 77 GLY A N 1
ATOM 586 C CA . GLY A 1 77 ? 23.046 4.405 3.508 1.00 89.69 77 GLY A CA 1
ATOM 587 C C . GLY A 1 77 ? 21.793 3.664 3.032 1.00 89.69 77 GLY A C 1
ATOM 588 O O . GLY A 1 77 ? 20.744 3.690 3.672 1.00 89.69 77 GLY A O 1
ATOM 589 N N . MET A 1 78 ? 21.931 2.952 1.915 1.00 89.94 78 MET A N 1
ATOM 590 C CA . MET A 1 78 ? 20.859 2.169 1.283 1.00 89.94 78 MET A CA 1
ATOM 591 C C . MET A 1 78 ? 20.736 0.744 1.846 1.00 89.94 78 MET A C 1
ATOM 593 O O . MET A 1 78 ? 20.243 -0.154 1.164 1.00 89.94 78 MET A O 1
ATOM 597 N N . ASN A 1 79 ? 21.199 0.488 3.073 1.00 92.50 79 ASN A N 1
ATOM 598 C CA . ASN A 1 79 ? 21.047 -0.832 3.680 1.00 92.50 79 ASN A CA 1
ATOM 599 C C . ASN A 1 79 ? 19.573 -1.042 4.098 1.00 92.50 79 ASN A C 1
ATOM 601 O O . ASN A 1 79 ? 19.070 -0.273 4.921 1.00 92.50 79 ASN A O 1
ATOM 605 N N . PRO A 1 80 ? 18.871 -2.078 3.598 1.00 95.00 80 PRO A N 1
ATOM 606 C CA . PRO A 1 80 ? 17.467 -2.304 3.938 1.00 95.00 80 PRO A CA 1
ATOM 607 C C . PRO A 1 80 ? 17.254 -2.649 5.419 1.00 95.00 80 PRO A C 1
ATOM 609 O O . PRO A 1 80 ? 16.210 -2.313 5.974 1.00 95.00 80 PRO A O 1
ATOM 612 N N . TRP A 1 81 ? 18.233 -3.264 6.092 1.00 96.88 81 TRP A N 1
ATOM 613 C CA . TRP A 1 81 ? 18.101 -3.687 7.491 1.00 96.88 81 TRP A CA 1
ATOM 614 C C . TRP A 1 81 ? 17.755 -2.528 8.448 1.00 96.88 81 TRP A C 1
ATOM 616 O O . TRP A 1 81 ? 16.724 -2.606 9.125 1.00 96.88 81 TRP A O 1
ATOM 626 N N . PRO A 1 82 ? 18.532 -1.421 8.511 1.00 97.12 82 PRO A N 1
ATOM 627 C CA . PRO A 1 82 ? 18.200 -0.289 9.375 1.00 97.12 82 PRO A CA 1
ATOM 628 C C . PRO A 1 82 ? 16.906 0.418 8.958 1.00 97.12 82 PRO A C 1
ATOM 630 O O . PRO A 1 82 ? 16.185 0.920 9.823 1.00 97.12 82 PRO A O 1
ATOM 633 N N . LEU A 1 83 ? 16.566 0.435 7.666 1.00 97.19 83 LEU A N 1
ATOM 634 C CA . LEU A 1 83 ? 15.313 1.024 7.187 1.00 97.19 83 LEU A CA 1
ATOM 635 C C . LEU A 1 83 ? 14.098 0.233 7.686 1.00 97.19 83 LEU A C 1
ATOM 637 O O . LEU A 1 83 ? 13.163 0.824 8.233 1.00 97.19 83 LEU A O 1
ATOM 641 N N . LYS A 1 84 ? 14.141 -1.101 7.591 1.00 97.94 84 LYS A N 1
ATOM 642 C CA . LYS A 1 84 ? 13.110 -1.986 8.152 1.00 97.94 84 LYS A CA 1
ATOM 643 C C . LYS A 1 84 ? 13.038 -1.875 9.670 1.00 97.94 84 LYS A C 1
ATOM 645 O O . LYS A 1 84 ? 11.940 -1.817 10.214 1.00 97.94 84 LYS A O 1
ATOM 650 N N . LEU A 1 85 ? 14.176 -1.761 10.363 1.00 98.25 85 LEU A N 1
ATOM 651 C CA . LEU A 1 85 ? 14.174 -1.518 11.808 1.00 98.25 85 LEU A CA 1
ATOM 652 C C . LEU A 1 85 ? 13.468 -0.196 12.142 1.00 98.25 85 LEU A C 1
ATOM 654 O O . LEU A 1 85 ? 12.657 -0.159 13.064 1.00 98.25 85 LEU A O 1
ATOM 658 N N . GLY A 1 86 ? 13.718 0.866 11.371 1.00 98.06 86 GLY A N 1
ATOM 659 C CA . GLY A 1 86 ? 13.011 2.143 11.504 1.00 98.06 86 GLY A CA 1
ATOM 660 C C . GLY A 1 86 ? 11.491 1.987 11.384 1.00 98.06 86 GLY A C 1
ATOM 661 O O . GLY A 1 86 ? 10.753 2.529 12.207 1.00 98.06 86 GLY A O 1
ATOM 662 N N . ASN A 1 87 ? 11.023 1.178 10.430 1.00 98.44 87 ASN A N 1
ATOM 663 C CA . ASN A 1 87 ? 9.597 0.881 10.263 1.00 98.44 87 ASN A CA 1
ATOM 664 C C . ASN A 1 87 ? 9.033 0.080 11.443 1.00 98.44 87 ASN A C 1
ATOM 666 O O . ASN A 1 87 ? 7.958 0.410 11.941 1.00 98.44 87 ASN A O 1
ATOM 670 N N . VAL A 1 88 ? 9.760 -0.930 11.937 1.00 98.69 88 VAL A N 1
ATOM 671 C CA . VAL A 1 88 ? 9.355 -1.699 13.126 1.00 98.69 88 VAL A CA 1
ATOM 672 C C . VAL A 1 88 ? 9.231 -0.778 14.339 1.00 98.69 88 VAL A C 1
ATOM 674 O O . VAL A 1 88 ? 8.217 -0.813 15.029 1.00 98.69 88 VAL A O 1
ATOM 677 N N . LEU A 1 89 ? 10.202 0.106 14.582 1.00 98.62 89 LEU A N 1
ATOM 678 C CA . LEU A 1 89 ? 10.138 1.066 15.689 1.00 98.62 89 LEU A CA 1
ATOM 679 C C . LEU A 1 89 ? 8.954 2.033 15.547 1.00 98.62 89 LEU A C 1
ATOM 681 O O . LEU A 1 89 ? 8.261 2.301 16.531 1.00 98.62 89 LEU A O 1
ATOM 685 N N . LEU A 1 90 ? 8.673 2.506 14.330 1.00 98.75 90 LEU A N 1
ATOM 686 C CA . LEU A 1 90 ? 7.501 3.333 14.038 1.00 98.75 90 LEU A CA 1
ATOM 687 C C . LEU A 1 90 ? 6.187 2.570 14.276 1.00 98.75 90 LEU A C 1
ATOM 689 O O . LEU A 1 90 ? 5.242 3.128 14.833 1.00 98.75 90 LEU A O 1
ATOM 693 N N . HIS A 1 91 ? 6.123 1.285 13.926 1.00 98.69 91 HIS A N 1
ATOM 694 C CA . HIS A 1 91 ? 4.975 0.425 14.211 1.00 98.69 91 HIS A CA 1
ATOM 695 C C . HIS A 1 91 ? 4.751 0.233 15.716 1.00 98.69 91 HIS A C 1
ATOM 697 O O . HIS A 1 91 ? 3.626 0.360 16.196 1.00 98.69 91 HIS A O 1
ATOM 703 N N . LEU A 1 92 ? 5.814 0.019 16.495 1.00 98.81 92 LEU A N 1
ATOM 704 C CA . LEU A 1 92 ? 5.720 -0.085 17.956 1.00 98.81 92 LEU A CA 1
ATOM 705 C C . LEU A 1 92 ? 5.292 1.240 18.600 1.00 98.81 92 LEU A C 1
ATOM 707 O O . LEU A 1 92 ? 4.485 1.243 19.533 1.00 98.81 92 LEU A O 1
ATOM 711 N N . PHE A 1 93 ? 5.774 2.371 18.078 1.00 98.81 93 PHE A N 1
ATOM 712 C CA . PHE A 1 93 ? 5.312 3.693 18.497 1.00 98.81 93 PHE A CA 1
ATOM 713 C C . PHE A 1 93 ? 3.819 3.884 18.202 1.00 98.81 93 PHE A C 1
ATOM 715 O O . PHE A 1 93 ? 3.060 4.288 19.084 1.00 98.81 93 PHE A O 1
ATOM 722 N N . ASN A 1 94 ? 3.365 3.493 17.011 1.00 98.81 94 ASN A N 1
ATOM 723 C CA . ASN A 1 94 ? 1.943 3.454 16.676 1.00 98.81 94 ASN A CA 1
ATOM 724 C C . ASN A 1 94 ? 1.155 2.527 17.610 1.00 98.81 94 ASN A C 1
ATOM 726 O O . ASN A 1 94 ? 0.078 2.905 18.060 1.00 98.81 94 ASN A O 1
ATOM 730 N N . GLY A 1 95 ? 1.706 1.374 17.998 1.00 98.69 95 GLY A N 1
ATOM 731 C CA . GLY A 1 95 ? 1.114 0.479 18.996 1.00 98.69 95 GLY A CA 1
ATOM 732 C C . GLY A 1 95 ? 0.895 1.156 20.355 1.00 98.69 95 GLY A C 1
ATOM 733 O O . GLY A 1 95 ? -0.160 0.995 20.976 1.00 98.69 95 GLY A O 1
ATOM 734 N N . TRP A 1 96 ? 1.842 1.989 20.802 1.00 98.69 96 TRP A N 1
ATOM 735 C CA . TRP A 1 96 ? 1.670 2.825 21.996 1.00 98.69 96 TRP A CA 1
ATOM 736 C C . TRP A 1 96 ? 0.549 3.863 21.826 1.00 98.69 96 TRP A C 1
ATOM 738 O O . TRP A 1 96 ? -0.278 4.027 22.729 1.00 98.69 96 TRP A O 1
ATOM 748 N N . LEU A 1 97 ? 0.460 4.525 20.669 1.00 98.81 97 LEU A N 1
ATOM 749 C CA . LEU A 1 97 ? -0.618 5.477 20.371 1.00 98.81 97 LEU A CA 1
ATOM 750 C C . LEU A 1 97 ? -1.996 4.795 20.295 1.00 98.81 97 LEU A C 1
ATOM 752 O O . LEU A 1 97 ? -2.968 5.303 20.860 1.00 98.81 97 LEU A O 1
ATOM 756 N N . VAL A 1 98 ? -2.076 3.615 19.674 1.00 98.69 98 VAL A N 1
ATOM 757 C CA . VAL A 1 98 ? -3.274 2.761 19.622 1.00 98.69 98 VAL A CA 1
ATOM 758 C C . VAL A 1 98 ? -3.726 2.394 21.032 1.00 98.69 98 VAL A C 1
ATOM 760 O O . VAL A 1 98 ? -4.913 2.510 21.348 1.00 98.69 98 VAL A O 1
ATOM 763 N N . TRP A 1 99 ? -2.802 2.016 21.919 1.00 98.62 99 TRP A N 1
ATOM 764 C CA . TRP A 1 99 ? -3.117 1.771 23.328 1.00 98.62 99 TRP A CA 1
ATOM 765 C C . TRP A 1 99 ? -3.673 3.020 24.023 1.00 98.62 99 TRP A C 1
ATOM 767 O O . TRP A 1 99 ? -4.702 2.943 24.701 1.00 98.62 99 TRP A O 1
ATOM 777 N N . LEU A 1 100 ? -3.044 4.185 23.829 1.00 98.44 100 LEU A N 1
ATOM 778 C CA . LEU A 1 100 ? -3.488 5.454 24.415 1.00 98.44 100 LEU A CA 1
ATOM 779 C C . LEU A 1 100 ? -4.891 5.865 23.959 1.00 98.44 100 LEU A C 1
ATOM 781 O O . LEU A 1 100 ? -5.660 6.402 24.767 1.00 98.44 100 LEU A O 1
ATOM 785 N N . LEU A 1 101 ? -5.213 5.656 22.682 1.00 98.44 101 LEU A N 1
ATOM 786 C CA . LEU A 1 101 ? -6.526 5.958 22.120 1.00 98.44 101 LEU A CA 1
ATOM 787 C C . LEU A 1 101 ? -7.569 4.949 22.612 1.00 98.44 101 LEU A C 1
ATOM 789 O O . LEU A 1 101 ? -8.626 5.350 23.100 1.00 98.44 101 LEU A O 1
ATOM 793 N N . SER A 1 102 ? -7.236 3.655 22.595 1.00 98.31 102 SER A N 1
ATOM 794 C CA . SER A 1 102 ? -8.092 2.580 23.115 1.00 98.31 102 SER A CA 1
ATOM 795 C C . SER A 1 102 ? -8.438 2.803 24.584 1.00 98.31 102 SER A C 1
ATOM 797 O O . SER A 1 102 ? -9.607 2.759 24.960 1.00 98.31 102 SER A O 1
ATOM 799 N N . ALA A 1 103 ? -7.451 3.127 25.423 1.00 97.62 103 ALA A N 1
ATOM 800 C CA . ALA A 1 103 ? -7.659 3.399 26.842 1.00 97.62 103 ALA A CA 1
ATOM 801 C C . ALA A 1 103 ? -8.602 4.594 27.081 1.00 97.62 103 ALA A C 1
ATOM 803 O O . ALA A 1 103 ? -9.414 4.562 28.009 1.00 97.62 103 ALA A O 1
ATOM 804 N N . ARG A 1 104 ? -8.532 5.633 26.237 1.00 97.19 104 ARG A N 1
ATOM 805 C CA . ARG A 1 104 ? -9.425 6.803 26.297 1.00 97.19 104 ARG A CA 1
ATOM 806 C C . ARG A 1 104 ? -10.853 6.459 25.890 1.00 97.19 104 ARG A C 1
ATOM 808 O O . ARG A 1 104 ? -11.776 6.759 26.646 1.00 97.19 104 ARG A O 1
ATOM 815 N N . VAL A 1 105 ? -11.025 5.808 24.740 1.00 96.56 105 VAL A N 1
ATOM 816 C CA . VAL A 1 105 ? -12.337 5.408 24.208 1.00 96.56 105 VAL A CA 1
ATOM 817 C C . VAL A 1 105 ? -13.031 4.442 25.164 1.00 96.56 105 VAL A C 1
ATOM 819 O O . VAL A 1 105 ? -14.157 4.694 25.594 1.00 96.56 105 VAL A O 1
ATOM 822 N N . LEU A 1 106 ? -12.345 3.369 25.557 1.00 96.25 106 LEU A N 1
ATOM 823 C CA . LEU A 1 106 ? -12.902 2.340 26.430 1.00 96.25 106 LEU A CA 1
ATOM 824 C C . LEU A 1 106 ? -13.192 2.891 27.829 1.00 96.25 106 LEU A C 1
ATOM 826 O O . LEU A 1 106 ? -14.283 2.676 28.347 1.00 96.25 106 LEU A O 1
ATOM 830 N N . GLY A 1 107 ? -12.273 3.666 28.415 1.00 94.44 107 GLY A N 1
ATOM 831 C CA . GLY A 1 107 ? -12.480 4.270 29.734 1.00 94.44 107 GLY A CA 1
ATOM 832 C C . GLY A 1 107 ? -13.599 5.317 29.758 1.00 94.44 107 GLY A C 1
ATOM 833 O O . GLY A 1 107 ? -14.272 5.492 30.772 1.00 94.44 107 GLY A O 1
ATOM 834 N N . TRP A 1 108 ? -13.837 6.021 28.649 1.00 93.56 108 TRP A N 1
ATOM 835 C CA . TRP A 1 108 ? -14.999 6.899 28.509 1.00 93.56 108 TRP A CA 1
ATOM 836 C C . TRP A 1 108 ? -16.308 6.112 28.465 1.00 93.56 108 TRP A C 1
ATOM 838 O O . TRP A 1 108 ? -17.225 6.433 29.217 1.00 93.56 108 TRP A O 1
ATOM 848 N N . LEU A 1 109 ? -16.385 5.065 27.638 1.00 91.56 109 LEU A N 1
ATOM 849 C CA . LEU A 1 109 ? -17.586 4.236 27.509 1.00 91.56 109 LEU A CA 1
ATOM 850 C C . LEU A 1 109 ? -17.921 3.476 28.800 1.00 91.56 109 LEU A C 1
ATOM 852 O O . LEU A 1 109 ? -19.091 3.416 29.172 1.00 91.56 109 LEU A O 1
ATOM 856 N N . GLU A 1 110 ? -16.916 2.948 29.502 1.00 90.25 110 GLU A N 1
ATOM 857 C CA . GLU A 1 110 ? -17.087 2.263 30.791 1.00 90.25 110 GLU A CA 1
ATOM 858 C C . GLU A 1 110 ? -17.671 3.216 31.850 1.00 90.25 110 GLU A C 1
ATOM 860 O O . GLU A 1 110 ? -18.646 2.874 32.516 1.00 90.25 110 GLU A O 1
ATOM 865 N N . ARG A 1 111 ? -17.168 4.459 31.938 1.00 87.62 111 ARG A N 1
ATOM 866 C CA . ARG A 1 111 ? -17.688 5.481 32.872 1.00 87.62 111 ARG A CA 1
ATOM 867 C C . ARG A 1 111 ? -19.111 5.943 32.572 1.00 87.62 111 ARG A C 1
ATOM 869 O O . ARG A 1 111 ? -19.789 6.417 33.478 1.00 87.62 111 ARG A O 1
ATOM 876 N N . GLN A 1 112 ? -19.551 5.859 31.319 1.00 81.75 112 GLN A N 1
ATOM 877 C CA . GLN A 1 112 ? -20.911 6.244 30.938 1.00 81.75 112 GLN A CA 1
ATOM 878 C C . GLN A 1 112 ? -21.957 5.160 31.219 1.00 81.75 112 GLN A C 1
ATOM 880 O O . GLN A 1 112 ? -23.152 5.418 31.052 1.00 81.75 112 GLN A O 1
ATOM 885 N N . GLN A 1 113 ? -21.557 3.957 31.639 1.00 73.56 113 GLN A N 1
ATOM 886 C CA . GLN A 1 113 ? -22.532 2.951 32.035 1.00 73.56 113 GLN A CA 1
ATOM 887 C C . GLN A 1 113 ? -23.255 3.402 33.311 1.00 73.56 113 GLN A C 1
ATOM 889 O O . GLN A 1 113 ? -22.602 3.828 34.264 1.00 73.56 113 GLN A O 1
ATOM 894 N N . PRO A 1 114 ? -24.598 3.323 33.359 1.00 59.09 114 PRO A N 1
ATOM 895 C CA . PRO A 1 114 ? -25.324 3.636 34.575 1.00 59.09 114 PRO A CA 1
ATOM 896 C C . PRO A 1 114 ? -24.874 2.651 35.653 1.00 59.09 114 PRO A C 1
ATOM 898 O O . PRO A 1 114 ? -25.162 1.456 35.559 1.00 59.09 114 PRO A O 1
ATOM 901 N N . ALA A 1 115 ? -24.157 3.152 36.664 1.00 50.09 115 ALA A N 1
ATOM 902 C CA . ALA A 1 115 ? -23.939 2.410 37.893 1.00 50.09 115 ALA A CA 1
ATOM 903 C C . ALA A 1 115 ? -25.317 1.934 38.348 1.00 50.09 115 ALA A C 1
ATOM 905 O O . ALA A 1 115 ? -26.237 2.751 38.468 1.00 50.09 115 ALA A O 1
ATOM 906 N N . GLY A 1 116 ? -25.489 0.618 38.503 1.00 46.50 116 GLY A N 1
ATOM 907 C CA . GLY A 1 116 ? -26.721 0.073 39.050 1.00 46.50 116 GLY A CA 1
ATOM 908 C C . GLY A 1 116 ? -27.044 0.882 40.296 1.00 46.50 116 GLY A C 1
ATOM 909 O O . GLY A 1 116 ? -26.218 0.952 41.204 1.00 46.50 116 GLY A O 1
ATOM 910 N N . ARG A 1 117 ? -28.182 1.586 40.290 1.00 35.19 117 ARG A N 1
ATOM 911 C CA . ARG A 1 117 ? -28.689 2.276 41.472 1.00 35.19 117 ARG A CA 1
ATOM 912 C C . ARG A 1 117 ? -28.920 1.197 42.522 1.00 35.19 117 ARG A C 1
ATOM 914 O O . ARG A 1 117 ? -30.011 0.645 42.611 1.00 35.19 117 ARG A O 1
ATOM 921 N N . VAL A 1 118 ? -27.900 0.891 43.313 1.00 39.16 118 VAL A N 1
ATOM 922 C CA . VAL A 1 118 ? -28.115 0.390 44.658 1.00 39.16 118 VAL A CA 1
ATOM 923 C C . VAL A 1 118 ? -28.792 1.564 45.338 1.00 39.16 118 VAL A C 1
ATOM 925 O O . VAL A 1 118 ? -28.159 2.592 45.583 1.00 39.16 118 VAL A O 1
ATOM 928 N N . LYS A 1 119 ? -30.115 1.474 45.516 1.00 29.84 119 LYS A N 1
ATOM 929 C CA . LYS A 1 119 ? -30.795 2.352 46.464 1.00 29.84 119 LYS A CA 1
ATOM 930 C C . LYS A 1 119 ? -29.965 2.250 47.749 1.00 29.84 119 LYS A C 1
ATOM 932 O O . LYS A 1 119 ? -29.786 1.120 48.209 1.00 29.84 119 LYS A O 1
ATO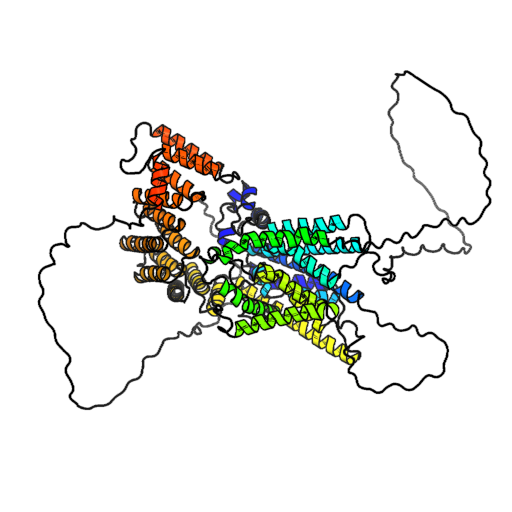M 937 N N . PRO A 1 120 ? -29.406 3.347 48.294 1.00 34.91 120 PRO A N 1
ATOM 938 C CA . PRO A 1 120 ? -28.906 3.278 49.655 1.00 34.91 120 PRO A CA 1
ATOM 939 C C . PRO A 1 120 ? -30.069 2.731 50.475 1.00 34.91 120 PRO A C 1
ATOM 941 O O . PRO A 1 120 ? -31.199 3.195 50.301 1.00 34.91 120 PRO A O 1
ATOM 944 N N . ALA A 1 121 ? -29.822 1.671 51.243 1.00 37.44 121 ALA A N 1
ATOM 945 C CA . ALA A 1 121 ? -30.813 1.148 52.158 1.00 37.44 121 ALA A CA 1
ATOM 946 C C . ALA A 1 121 ? -31.201 2.313 53.072 1.00 37.44 121 ALA A C 1
ATOM 948 O O . ALA A 1 121 ? -30.447 2.689 53.967 1.00 37.44 121 ALA A O 1
ATOM 949 N N . SER A 1 122 ? -32.330 2.955 52.776 1.00 36.09 122 SER A N 1
ATOM 950 C CA . SER A 1 122 ? -32.974 3.843 53.716 1.00 36.09 122 SER A CA 1
ATOM 951 C C . SER A 1 122 ? -33.390 2.935 54.853 1.00 36.09 122 SER A C 1
ATOM 953 O O . SER A 1 122 ? -34.298 2.115 54.706 1.00 36.09 122 SER A O 1
ATOM 955 N N . ALA A 1 123 ? -32.662 3.032 55.960 1.00 46.00 123 ALA A N 1
ATOM 956 C CA . ALA A 1 123 ? -33.204 2.637 57.236 1.00 46.00 123 ALA A CA 1
ATOM 957 C C . ALA A 1 123 ? -34.569 3.325 57.394 1.00 46.00 123 ALA A C 1
ATOM 959 O O . ALA A 1 123 ? -34.707 4.503 57.059 1.00 46.00 123 ALA A O 1
ATOM 960 N N . HIS A 1 124 ? -35.523 2.549 57.902 1.00 44.31 124 HIS A N 1
ATOM 961 C CA . HIS A 1 124 ? -36.865 2.902 58.365 1.00 44.31 124 HIS A CA 1
ATOM 962 C C . HIS A 1 124 ? -38.057 2.376 57.547 1.00 44.31 124 HIS A C 1
ATOM 964 O O . HIS A 1 124 ? -38.175 2.540 56.336 1.00 44.31 124 HIS A O 1
ATOM 970 N N . THR A 1 125 ? -38.933 1.762 58.353 1.00 34.88 125 THR A N 1
ATOM 971 C CA . THR A 1 125 ? -40.305 1.271 58.169 1.00 34.88 125 THR A CA 1
ATOM 972 C C . THR A 1 125 ? -40.527 -0.017 57.378 1.00 34.88 125 THR A C 1
ATOM 974 O O . THR A 1 125 ? -40.681 -0.038 56.161 1.00 34.88 125 THR A O 1
ATOM 977 N N . ALA A 1 126 ? -40.629 -1.098 58.157 1.00 41.84 126 ALA A N 1
ATOM 978 C CA . ALA A 1 126 ? -41.550 -2.192 57.904 1.00 41.84 126 ALA A CA 1
ATOM 979 C C . ALA A 1 126 ? -42.987 -1.650 57.816 1.00 41.84 126 ALA A C 1
ATOM 981 O O . ALA A 1 126 ? -43.419 -0.980 58.743 1.00 41.84 126 ALA A O 1
ATOM 982 N N . GLU A 1 127 ? -43.681 -1.904 56.706 1.00 39.41 127 GLU A N 1
ATOM 983 C CA . GLU A 1 127 ? -45.008 -2.541 56.648 1.00 39.41 127 GLU A CA 1
ATOM 984 C C . GLU A 1 127 ? -45.562 -2.523 55.212 1.00 39.41 127 GLU A C 1
ATOM 986 O O . GLU A 1 127 ? -45.529 -1.508 54.528 1.00 39.41 127 GLU A O 1
ATOM 991 N N . GLN A 1 128 ? -46.077 -3.687 54.800 1.00 46.75 128 GLN A N 1
ATOM 992 C CA . GLN A 1 128 ? -47.174 -3.903 53.843 1.00 46.75 128 GLN A CA 1
ATOM 993 C C . GLN A 1 128 ? -47.093 -3.274 52.432 1.00 46.75 128 GLN A C 1
ATOM 995 O O . GLN A 1 128 ? -47.470 -2.126 52.231 1.00 46.75 128 GLN A O 1
ATOM 1000 N N . ALA A 1 129 ? -46.782 -4.098 51.414 1.00 33.94 129 ALA A N 1
ATOM 1001 C CA . ALA A 1 129 ? -47.375 -3.980 50.068 1.00 33.94 129 ALA A CA 1
ATOM 1002 C C . ALA A 1 129 ? -47.134 -5.230 49.176 1.00 33.94 129 ALA A C 1
ATOM 1004 O O . ALA A 1 129 ? -46.034 -5.414 48.669 1.00 33.94 129 ALA A O 1
ATOM 1005 N N . LEU A 1 130 ? -48.213 -6.009 48.978 1.00 36.81 130 LEU A N 1
ATOM 1006 C CA . LEU A 1 130 ? -48.676 -6.773 47.789 1.00 36.81 130 LEU A CA 1
ATOM 1007 C C . LEU A 1 130 ? -47.770 -7.809 47.057 1.00 36.81 130 LEU A C 1
ATOM 1009 O O . LEU A 1 130 ? -46.569 -7.605 46.897 1.00 36.81 130 LEU A O 1
ATOM 1013 N N . PRO A 1 131 ? -48.356 -8.919 46.539 1.00 46.22 131 PRO A N 1
ATOM 1014 C CA . PRO A 1 131 ? -47.619 -9.989 45.869 1.00 46.22 131 PRO A CA 1
ATOM 1015 C C . PRO A 1 131 ? -47.192 -9.605 44.443 1.00 46.22 131 PRO A C 1
ATOM 1017 O O . PRO A 1 131 ? -47.861 -8.844 43.744 1.00 46.22 131 PRO A O 1
ATOM 1020 N N . ALA A 1 132 ? -46.054 -10.159 44.026 1.00 40.38 132 ALA A N 1
ATOM 1021 C CA . ALA A 1 132 ? -45.424 -9.942 42.727 1.00 40.38 132 ALA A CA 1
ATOM 1022 C C . ALA A 1 132 ? -46.292 -10.424 41.540 1.00 40.38 132 ALA A C 1
ATOM 1024 O O . ALA A 1 132 ? -47.003 -11.422 41.674 1.00 40.38 132 ALA A O 1
ATOM 1025 N N . PRO A 1 133 ? -46.213 -9.774 40.360 1.00 38.16 133 PRO A N 1
ATOM 1026 C CA . PRO A 1 133 ? -46.817 -10.297 39.138 1.00 38.16 133 PRO A CA 1
ATOM 1027 C C . PRO A 1 133 ? -45.998 -11.482 38.584 1.00 38.16 133 PRO A C 1
ATOM 1029 O O . PRO A 1 133 ? -44.801 -11.585 38.869 1.00 38.16 133 PRO A O 1
ATOM 1032 N N . PRO A 1 134 ? -46.622 -12.376 37.794 1.00 43.97 134 PRO A N 1
ATOM 1033 C CA . PRO A 1 134 ? -46.023 -13.644 37.405 1.00 43.97 134 PRO A CA 1
ATOM 1034 C C . PRO A 1 134 ? -44.914 -13.490 36.358 1.00 43.97 134 PRO A C 1
ATOM 1036 O O . PRO A 1 134 ? -44.906 -12.582 35.523 1.00 43.97 134 PRO A O 1
ATOM 1039 N N . GLU A 1 135 ? -43.981 -14.436 36.440 1.00 47.41 135 GLU A N 1
ATOM 1040 C CA . GLU A 1 135 ? -42.875 -14.697 35.526 1.00 47.41 135 GLU A CA 1
ATOM 1041 C C . GLU A 1 135 ? -43.342 -14.838 34.070 1.00 47.41 135 GLU A C 1
ATOM 1043 O O . GLU A 1 135 ? -44.353 -15.478 33.787 1.00 47.41 135 GLU A O 1
ATOM 1048 N N . GLY A 1 136 ? -42.576 -14.278 33.124 1.00 38.28 136 GLY A N 1
ATOM 1049 C CA . GLY A 1 136 ? -42.869 -14.493 31.703 1.00 38.28 136 GLY A CA 1
ATOM 1050 C C . GLY A 1 136 ? -42.192 -13.589 30.674 1.00 38.28 136 GLY A C 1
ATOM 1051 O O . GLY A 1 136 ? -42.632 -13.569 29.529 1.00 38.28 136 GLY A O 1
ATOM 1052 N N . GLN A 1 137 ? -41.138 -12.838 31.012 1.00 33.19 137 GLN A N 1
ATOM 1053 C CA . GLN A 1 137 ? -40.336 -12.144 29.994 1.00 33.19 137 GLN A CA 1
ATOM 1054 C C . GLN A 1 137 ? -38.846 -12.383 30.247 1.00 33.19 137 GLN A C 1
ATOM 1056 O O . GLN A 1 137 ? -38.364 -12.055 31.334 1.00 33.19 137 GLN A O 1
ATOM 1061 N N . PRO A 1 138 ? -38.082 -12.919 29.275 1.00 32.28 138 PRO A N 1
ATOM 1062 C CA . PRO A 1 138 ? -36.638 -12.966 29.394 1.00 32.28 138 PRO A CA 1
ATOM 1063 C C . PRO A 1 138 ? -36.131 -11.526 29.343 1.00 32.28 138 PRO A C 1
ATOM 1065 O O . PRO A 1 138 ? -36.034 -10.901 28.285 1.00 32.28 138 PRO A O 1
ATOM 1068 N N . ALA A 1 139 ? -35.826 -10.977 30.515 1.00 36.44 139 ALA A N 1
ATOM 1069 C CA . ALA A 1 139 ? -35.096 -9.736 30.645 1.00 36.44 139 ALA A CA 1
ATOM 1070 C C . ALA A 1 139 ? -33.707 -9.941 30.024 1.00 36.44 139 ALA A C 1
ATOM 1072 O O . ALA A 1 139 ? -32.781 -10.438 30.666 1.00 36.44 139 ALA A O 1
ATOM 1073 N N . LEU A 1 140 ? -33.554 -9.566 28.753 1.00 38.72 140 LEU A N 1
ATOM 1074 C CA . LEU A 1 140 ? -32.250 -9.433 28.118 1.00 38.72 140 LEU A CA 1
ATOM 1075 C C . LEU A 1 140 ? -31.470 -8.316 28.835 1.00 38.72 140 LEU A C 1
ATOM 1077 O O . LEU A 1 140 ? -31.588 -7.132 28.525 1.00 38.72 140 LEU A O 1
ATOM 1081 N N . GLY A 1 141 ? -30.700 -8.733 29.841 1.00 40.47 141 GLY A N 1
ATOM 1082 C CA . GLY A 1 141 ? -29.440 -8.146 30.286 1.00 40.47 141 GLY A CA 1
ATOM 1083 C C . GLY A 1 141 ? -29.450 -6.655 30.613 1.00 40.47 141 GLY A C 1
ATOM 1084 O O . GLY A 1 141 ? -28.897 -5.849 29.867 1.00 40.47 141 GLY A O 1
ATOM 1085 N N . ARG A 1 142 ? -29.958 -6.280 31.788 1.00 47.34 142 ARG A N 1
ATOM 1086 C CA . ARG A 1 142 ? -29.647 -4.982 32.408 1.00 47.34 142 ARG A CA 1
ATOM 1087 C C . ARG A 1 142 ? -29.249 -5.150 33.870 1.00 47.34 142 ARG A C 1
ATOM 1089 O O . ARG A 1 142 ? -30.101 -5.033 34.734 1.00 47.34 142 ARG A O 1
ATOM 1096 N N . SER A 1 143 ? -27.948 -5.389 34.085 1.00 42.97 143 SER A N 1
ATOM 1097 C CA . SER A 1 143 ? -27.102 -4.869 35.190 1.00 42.97 143 SER A CA 1
ATOM 1098 C C . SER A 1 143 ? -25.862 -5.752 35.441 1.00 42.97 143 SER A C 1
ATOM 1100 O O . SER A 1 143 ? -25.595 -6.155 36.572 1.00 42.97 143 SER A O 1
ATOM 1102 N N . GLY A 1 144 ? -25.098 -6.084 34.397 1.00 53.44 144 GLY A N 1
ATOM 1103 C CA . GLY A 1 144 ? -23.778 -6.711 34.535 1.00 53.44 144 GLY A CA 1
ATOM 1104 C C . GLY A 1 144 ? -22.705 -5.740 34.056 1.00 53.44 144 GLY A C 1
ATOM 1105 O O . GLY A 1 144 ? -22.830 -5.214 32.953 1.00 53.44 144 GLY A O 1
ATOM 1106 N N . GLY A 1 145 ? -21.679 -5.472 34.871 1.00 75.69 145 GLY A N 1
ATOM 1107 C CA . GLY A 1 145 ? -20.503 -4.693 34.453 1.00 75.69 145 GLY A CA 1
ATOM 1108 C C . GLY A 1 145 ? -19.712 -5.392 33.337 1.00 75.69 145 GLY A C 1
ATOM 1109 O O . GLY A 1 145 ? -20.114 -6.450 32.854 1.00 75.69 145 GLY A O 1
ATOM 1110 N N . TRP A 1 146 ? -18.580 -4.835 32.914 1.00 90.06 146 TRP A N 1
ATOM 1111 C CA . TRP A 1 146 ? -17.736 -5.483 31.902 1.00 90.06 146 TRP A CA 1
ATOM 1112 C C . TRP A 1 146 ? -17.059 -6.741 32.465 1.00 90.06 146 TRP A C 1
ATOM 1114 O O . TRP A 1 146 ? -16.716 -6.799 33.648 1.00 90.06 146 TRP A O 1
ATOM 1124 N N . LEU A 1 147 ? -16.848 -7.753 31.619 1.00 90.88 147 LEU A N 1
ATOM 1125 C CA . LEU A 1 147 ? -16.160 -8.996 31.987 1.00 90.88 147 LEU A CA 1
ATOM 1126 C C . LEU A 1 147 ? -14.689 -8.747 32.351 1.00 90.88 147 LEU A C 1
ATOM 1128 O O . LEU A 1 147 ? -14.134 -9.414 33.227 1.00 90.88 147 LEU A O 1
ATOM 1132 N N . VAL A 1 148 ? -14.066 -7.766 31.692 1.00 92.38 148 VAL A N 1
ATOM 1133 C CA . VAL A 1 148 ? -12.726 -7.255 32.000 1.00 92.38 148 VAL A CA 1
ATOM 1134 C C . VAL A 1 148 ? -12.739 -5.729 32.038 1.00 92.38 148 VAL A C 1
ATOM 1136 O O . VAL A 1 148 ? -13.535 -5.092 31.357 1.00 92.38 148 VAL A O 1
ATOM 1139 N N . SER A 1 149 ? -11.829 -5.140 32.815 1.00 91.88 149 SER A N 1
ATOM 1140 C CA . SER A 1 149 ? -11.712 -3.680 32.913 1.00 91.88 149 SER A CA 1
ATOM 1141 C C . SER A 1 149 ? -11.310 -3.041 31.578 1.00 91.88 149 SER A C 1
ATOM 1143 O O . SER A 1 149 ? -10.532 -3.641 30.825 1.00 91.88 149 SER A O 1
ATOM 1145 N N . ALA A 1 150 ? -11.742 -1.803 31.315 1.00 93.38 150 ALA A N 1
ATOM 1146 C CA . ALA A 1 150 ? -11.354 -1.068 30.105 1.00 93.38 150 ALA A CA 1
ATOM 1147 C C . ALA A 1 150 ? -9.831 -1.036 29.836 1.00 93.38 150 ALA A C 1
ATOM 1149 O O . ALA A 1 150 ? -9.434 -1.239 28.688 1.00 93.38 150 ALA A O 1
ATOM 1150 N N . PRO A 1 151 ? -8.943 -0.863 30.838 1.00 94.69 151 PRO A N 1
ATOM 1151 C CA . PRO A 1 151 ? -7.495 -0.920 30.616 1.00 94.69 151 PRO A CA 1
ATOM 1152 C C . PRO A 1 151 ? -6.980 -2.297 30.179 1.00 94.69 151 PRO A C 1
ATOM 1154 O O . PRO A 1 151 ? -6.034 -2.370 29.400 1.00 94.69 151 PRO A O 1
ATOM 1157 N N . THR A 1 152 ? -7.577 -3.386 30.672 1.00 94.00 152 THR A N 1
ATOM 1158 C CA . THR A 1 152 ? -7.236 -4.749 30.230 1.00 94.00 152 THR A CA 1
ATOM 1159 C C . THR A 1 152 ? -7.680 -4.964 28.791 1.00 94.00 152 THR A C 1
ATOM 1161 O O . THR A 1 152 ? -6.905 -5.466 27.985 1.00 94.00 152 THR A O 1
ATOM 1164 N N . LEU A 1 153 ? -8.897 -4.535 28.456 1.00 95.69 153 LEU A N 1
ATOM 1165 C CA . LEU A 1 153 ? -9.413 -4.612 27.094 1.00 95.69 153 LEU A CA 1
ATOM 1166 C C . LEU A 1 153 ? -8.557 -3.790 26.118 1.00 95.69 153 LEU A C 1
ATOM 1168 O O . LEU A 1 153 ? -8.239 -4.279 25.041 1.00 95.69 153 LEU A O 1
ATOM 1172 N N . ALA A 1 154 ? -8.100 -2.599 26.522 1.00 97.38 154 ALA A N 1
ATOM 1173 C CA . ALA A 1 154 ? -7.167 -1.796 25.732 1.00 97.38 154 ALA A CA 1
ATOM 1174 C C . ALA A 1 154 ? -5.854 -2.545 25.448 1.00 97.38 154 ALA A C 1
ATOM 1176 O O . ALA A 1 154 ? -5.383 -2.524 24.319 1.00 97.38 154 ALA A O 1
ATOM 1177 N N . LEU A 1 155 ? -5.284 -3.239 26.443 1.00 97.50 155 LEU A N 1
ATOM 1178 C CA . LEU A 1 155 ? -4.075 -4.051 26.253 1.00 97.50 155 LEU A CA 1
ATOM 1179 C C . LEU A 1 155 ? -4.312 -5.234 25.305 1.00 97.50 155 LEU A C 1
ATOM 1181 O O . LEU A 1 155 ? -3.455 -5.501 24.472 1.00 97.50 155 LEU A O 1
ATOM 1185 N N . LEU A 1 156 ? -5.460 -5.916 25.401 1.00 97.06 156 LEU A N 1
ATOM 1186 C CA . LEU A 1 156 ? -5.807 -7.018 24.494 1.00 97.06 156 LEU A CA 1
ATOM 1187 C C . LEU A 1 156 ? -5.954 -6.533 23.047 1.00 97.06 156 LEU A C 1
ATOM 1189 O O . LEU A 1 156 ? -5.393 -7.151 22.149 1.00 97.06 156 LEU A O 1
ATOM 1193 N N . VAL A 1 157 ? -6.654 -5.414 22.826 1.00 97.81 157 VAL A N 1
ATOM 1194 C CA . VAL A 1 157 ? -6.799 -4.798 21.494 1.00 97.81 157 VAL A CA 1
ATOM 1195 C C . VAL A 1 157 ? -5.436 -4.398 20.934 1.00 97.81 157 VAL A C 1
ATOM 1197 O O . VAL A 1 157 ? -5.132 -4.722 19.792 1.00 97.81 157 VAL A O 1
ATOM 1200 N N . THR A 1 158 ? -4.587 -3.745 21.734 1.00 98.44 158 THR A N 1
ATOM 1201 C CA . THR A 1 158 ? -3.231 -3.377 21.305 1.00 98.44 158 THR A CA 1
ATOM 1202 C C . THR A 1 158 ? -2.381 -4.601 20.989 1.00 98.44 158 THR A C 1
ATOM 1204 O O . THR A 1 158 ? -1.683 -4.591 19.984 1.00 98.44 158 THR A O 1
ATOM 1207 N N . ALA A 1 159 ? -2.429 -5.652 21.809 1.00 98.38 159 ALA A N 1
ATOM 1208 C CA . ALA A 1 159 ? -1.663 -6.870 21.564 1.00 98.38 159 ALA A CA 1
ATOM 1209 C C . ALA A 1 159 ? -2.111 -7.578 20.282 1.00 98.38 159 ALA A C 1
ATOM 1211 O O . ALA A 1 159 ? -1.262 -7.971 19.489 1.00 98.38 159 ALA A O 1
ATOM 1212 N N . ALA A 1 160 ? -3.424 -7.683 20.057 1.00 98.00 160 ALA A N 1
ATOM 1213 C CA . ALA A 1 160 ? -3.972 -8.222 18.818 1.00 98.00 160 ALA A CA 1
ATOM 1214 C C . ALA A 1 160 ? -3.521 -7.401 17.605 1.00 98.00 160 ALA A C 1
ATOM 1216 O O . ALA A 1 160 ? -3.068 -7.985 16.633 1.00 98.00 160 ALA A O 1
ATOM 1217 N N . TRP A 1 161 ? -3.571 -6.069 17.694 1.00 98.31 161 TRP A N 1
ATOM 1218 C CA . TRP A 1 161 ? -3.187 -5.164 16.610 1.00 98.31 161 TRP A CA 1
ATOM 1219 C C . TRP A 1 161 ? -1.683 -5.196 16.298 1.00 98.31 161 TRP A C 1
ATOM 1221 O O . TRP A 1 161 ? -1.302 -5.399 15.153 1.00 98.31 161 TRP A O 1
ATOM 1231 N N . VAL A 1 162 ? -0.813 -5.065 17.308 1.00 98.50 162 VAL A N 1
ATOM 1232 C CA . VAL A 1 162 ? 0.656 -5.059 17.125 1.00 98.50 162 VAL A CA 1
ATOM 1233 C C . VAL A 1 162 ? 1.166 -6.394 16.574 1.00 98.50 162 VAL A C 1
ATOM 1235 O O . VAL A 1 162 ? 2.109 -6.431 15.787 1.00 98.50 162 VAL A O 1
ATOM 1238 N N . LEU A 1 163 ? 0.562 -7.506 17.002 1.00 97.94 163 LEU A N 1
ATOM 1239 C CA . LEU A 1 163 ? 0.985 -8.846 16.598 1.00 97.94 163 LEU A CA 1
ATOM 1240 C C . LEU A 1 163 ? 0.208 -9.385 15.394 1.00 97.94 163 LEU A C 1
ATOM 1242 O O . LEU A 1 163 ? 0.492 -10.507 14.980 1.00 97.94 163 LEU A O 1
ATOM 1246 N N . ALA A 1 164 ? -0.758 -8.642 14.842 1.00 96.69 164 ALA A N 1
ATOM 1247 C CA . ALA A 1 164 ? -1.586 -9.118 13.740 1.00 96.69 164 ALA A CA 1
ATOM 1248 C C . ALA A 1 164 ? -0.739 -9.351 12.477 1.00 96.69 164 ALA A C 1
ATOM 1250 O O . ALA A 1 164 ? -0.093 -8.422 11.992 1.00 96.69 164 ALA A O 1
ATOM 1251 N N . PRO A 1 165 ? -0.786 -10.552 11.869 1.00 95.94 165 PRO A N 1
ATOM 1252 C CA . PRO A 1 165 ? 0.064 -10.872 10.726 1.00 95.94 165 PRO A CA 1
ATOM 1253 C C . PRO A 1 165 ? -0.227 -10.014 9.497 1.00 95.94 165 PRO A C 1
ATOM 1255 O O . PRO A 1 165 ? 0.689 -9.795 8.713 1.00 95.94 165 PRO A O 1
ATOM 1258 N N . ILE A 1 166 ? -1.450 -9.492 9.331 1.00 94.94 166 ILE A N 1
ATOM 1259 C CA . ILE A 1 166 ? -1.824 -8.598 8.218 1.00 94.94 166 ILE A CA 1
ATOM 1260 C C . ILE A 1 166 ? -1.023 -7.284 8.208 1.00 94.94 166 ILE A C 1
ATOM 1262 O O . ILE A 1 166 ? -0.865 -6.662 7.162 1.00 94.94 166 ILE A O 1
ATOM 1266 N N . GLN A 1 167 ? -0.463 -6.884 9.354 1.00 96.00 167 GLN A N 1
ATOM 1267 C CA . GLN A 1 167 ? 0.309 -5.649 9.482 1.00 96.00 167 GLN A CA 1
ATOM 1268 C C . GLN A 1 167 ? 1.682 -5.724 8.820 1.00 96.00 167 GLN A C 1
ATOM 1270 O O . GLN A 1 167 ? 2.323 -4.703 8.579 1.00 96.00 167 GLN A O 1
ATOM 1275 N N . LEU A 1 168 ? 2.137 -6.927 8.479 1.00 95.06 168 LEU A N 1
ATOM 1276 C CA . LEU A 1 168 ? 3.498 -7.161 8.033 1.00 95.06 168 LEU A CA 1
ATOM 1277 C C . LEU A 1 168 ? 3.894 -6.345 6.805 1.00 95.06 168 LEU A C 1
ATOM 1279 O O . LEU A 1 168 ? 5.002 -5.814 6.775 1.00 95.06 168 LEU A O 1
ATOM 1283 N N . THR A 1 169 ? 3.006 -6.195 5.823 1.00 94.38 169 THR A N 1
ATOM 1284 C CA . THR A 1 169 ? 3.312 -5.424 4.607 1.00 94.38 169 THR A CA 1
ATOM 1285 C C . THR A 1 169 ? 3.440 -3.927 4.874 1.00 94.38 169 THR A C 1
ATOM 1287 O O . THR A 1 169 ? 4.148 -3.260 4.141 1.00 94.38 169 THR A O 1
ATOM 1290 N N . ALA A 1 170 ? 2.836 -3.382 5.930 1.00 94.62 170 ALA A N 1
ATOM 1291 C CA . ALA A 1 170 ? 3.063 -1.992 6.328 1.00 94.62 170 ALA A CA 1
ATOM 1292 C C . ALA A 1 170 ? 4.367 -1.803 7.129 1.00 94.62 170 ALA A C 1
ATOM 1294 O O . ALA A 1 170 ? 4.845 -0.683 7.291 1.00 94.62 170 ALA A O 1
ATOM 1295 N N . VAL A 1 171 ? 4.929 -2.897 7.660 1.00 97.00 171 VAL A N 1
ATOM 1296 C CA . VAL A 1 171 ? 6.088 -2.875 8.562 1.00 97.00 171 VAL A CA 1
ATOM 1297 C C . VAL A 1 171 ? 7.383 -3.273 7.847 1.00 97.00 171 VAL A C 1
ATOM 1299 O O . VAL A 1 171 ? 8.384 -2.572 7.962 1.00 97.00 171 VAL A O 1
ATOM 1302 N N . LEU A 1 172 ? 7.398 -4.388 7.111 1.00 96.81 172 LEU A N 1
ATOM 1303 C CA . LEU A 1 172 ? 8.615 -4.965 6.516 1.00 96.81 172 LEU A CA 1
ATOM 1304 C C . LEU A 1 172 ? 8.838 -4.614 5.039 1.00 96.81 172 LEU A C 1
ATOM 1306 O O . LEU A 1 172 ? 9.945 -4.829 4.535 1.00 96.81 172 LEU A O 1
ATOM 1310 N N . TYR A 1 173 ? 7.824 -4.079 4.360 1.00 95.00 173 TYR A N 1
ATOM 1311 C CA . TYR A 1 173 ? 7.967 -3.463 3.042 1.00 95.00 173 TYR A CA 1
ATOM 1312 C C . TYR A 1 173 ? 8.485 -2.035 3.256 1.00 95.00 173 TYR A C 1
ATOM 1314 O O . TYR A 1 173 ? 7.843 -1.245 3.951 1.00 95.00 173 TYR A O 1
ATOM 1322 N N . VAL A 1 174 ? 9.685 -1.723 2.755 1.00 96.06 174 VAL A N 1
ATOM 1323 C CA . VAL A 1 174 ? 10.443 -0.549 3.211 1.00 96.06 174 VAL A CA 1
ATOM 1324 C C . VAL A 1 174 ? 9.680 0.740 2.935 1.00 96.06 174 VAL A C 1
ATOM 1326 O O . VAL A 1 174 ? 9.434 1.497 3.877 1.00 96.06 174 VAL A O 1
ATOM 1329 N N . VAL A 1 175 ? 9.248 0.952 1.692 1.00 94.56 175 VAL A N 1
ATOM 1330 C CA . VAL A 1 175 ? 8.531 2.150 1.241 1.00 94.56 175 VAL A CA 1
ATOM 1331 C C . VAL A 1 175 ? 7.195 2.327 1.962 1.00 94.56 175 VAL A C 1
ATOM 1333 O O . VAL A 1 175 ? 6.803 3.459 2.233 1.00 94.56 175 VAL A O 1
ATOM 1336 N N . GLN A 1 176 ? 6.557 1.233 2.415 1.00 95.56 176 GLN A N 1
ATOM 1337 C CA . GLN A 1 176 ? 5.304 1.280 3.183 1.00 95.56 176 GLN A CA 1
ATOM 1338 C C . GLN A 1 176 ? 5.434 1.912 4.579 1.00 95.56 176 GLN A C 1
ATOM 1340 O O . GLN A 1 176 ? 4.429 2.084 5.273 1.00 95.56 176 GLN A O 1
ATOM 1345 N N . ARG A 1 177 ? 6.628 2.402 4.948 1.00 96.69 177 ARG A N 1
ATOM 1346 C CA . ARG A 1 177 ? 6.797 3.431 5.987 1.00 96.69 177 ARG A CA 1
ATOM 1347 C C . ARG A 1 177 ? 5.790 4.566 5.845 1.00 96.69 177 ARG A C 1
ATOM 1349 O O . ARG A 1 177 ? 5.325 5.073 6.858 1.00 96.69 177 ARG A O 1
ATOM 1356 N N . GLU A 1 178 ? 5.451 4.950 4.619 1.00 96.25 178 GLU A N 1
ATOM 1357 C CA . GLU A 1 178 ? 4.436 5.963 4.324 1.00 96.25 178 GLU A CA 1
ATOM 1358 C C . GLU A 1 178 ? 3.089 5.688 5.008 1.00 96.25 178 GLU A C 1
ATOM 1360 O O . GLU A 1 178 ? 2.493 6.602 5.572 1.00 96.25 178 GLU A O 1
ATOM 1365 N N . GLU A 1 179 ? 2.632 4.430 5.044 1.00 96.75 179 GLU A N 1
ATOM 1366 C CA . GLU A 1 179 ? 1.366 4.043 5.673 1.00 96.75 179 GLU A CA 1
ATOM 1367 C C . GLU A 1 179 ? 1.473 4.133 7.196 1.00 96.75 179 GLU A C 1
ATOM 1369 O O . GLU A 1 179 ? 0.612 4.712 7.864 1.00 96.75 179 GLU A O 1
ATOM 1374 N N . ALA A 1 180 ? 2.568 3.607 7.751 1.00 97.62 180 ALA A N 1
ATOM 1375 C CA . ALA A 1 180 ? 2.833 3.663 9.182 1.00 97.62 180 ALA A CA 1
ATOM 1376 C C . ALA A 1 180 ? 3.014 5.114 9.670 1.00 97.62 180 ALA A C 1
ATOM 1378 O O . ALA A 1 180 ? 2.570 5.461 10.768 1.00 97.62 180 ALA A O 1
ATOM 1379 N N . LEU A 1 181 ? 3.632 5.977 8.862 1.00 98.06 181 LEU A N 1
ATOM 1380 C CA . LEU A 1 181 ? 3.877 7.382 9.175 1.00 98.06 181 LEU A CA 1
ATOM 1381 C C . LEU A 1 181 ? 2.599 8.216 9.045 1.00 98.06 181 LEU A C 1
ATOM 1383 O O . LEU A 1 181 ? 2.286 8.984 9.955 1.00 98.06 181 LEU A O 1
ATOM 1387 N N . ALA A 1 182 ? 1.811 8.014 7.986 1.00 98.12 182 ALA A N 1
ATOM 1388 C CA . ALA A 1 182 ? 0.492 8.627 7.854 1.00 98.12 182 ALA A CA 1
ATOM 1389 C C . ALA A 1 182 ? -0.407 8.244 9.038 1.00 98.12 182 ALA A C 1
ATOM 1391 O O . ALA A 1 182 ? -0.984 9.114 9.694 1.00 98.12 182 ALA A O 1
ATOM 1392 N N . SER A 1 183 ? -0.441 6.959 9.399 1.00 97.88 183 SER A N 1
ATOM 1393 C CA . SER A 1 183 ? -1.193 6.460 10.554 1.00 97.88 183 SER A CA 1
ATOM 1394 C C . SER A 1 183 ? -0.713 7.045 11.886 1.00 97.88 183 SER A C 1
ATOM 1396 O O . SER A 1 183 ? -1.538 7.331 12.755 1.00 97.88 183 SER A O 1
ATOM 1398 N N . CYS A 1 184 ? 0.589 7.300 12.042 1.00 98.56 184 CYS A N 1
ATOM 1399 C CA . CYS A 1 184 ? 1.140 7.994 13.208 1.00 98.56 184 CYS A CA 1
ATOM 1400 C C . CYS A 1 184 ? 0.538 9.396 13.362 1.00 98.56 184 CYS A C 1
ATOM 1402 O O . CYS A 1 184 ? 0.012 9.735 14.427 1.00 98.56 184 CYS A O 1
ATOM 1404 N N . PHE A 1 185 ? 0.526 10.191 12.289 1.00 98.62 185 PHE A N 1
ATOM 1405 C CA . PHE A 1 185 ? -0.069 11.530 12.311 1.00 98.62 185 PHE A CA 1
ATOM 1406 C C . PHE A 1 185 ? -1.592 11.501 12.486 1.00 98.62 185 PHE A C 1
ATOM 1408 O O . PHE A 1 185 ? -2.128 12.341 13.212 1.00 98.62 185 PHE A O 1
ATOM 1415 N N . VAL A 1 186 ? -2.286 10.501 11.928 1.00 98.62 186 VAL A N 1
ATOM 1416 C CA . VAL A 1 186 ? -3.719 10.273 12.185 1.00 98.62 186 VAL A CA 1
ATOM 1417 C C . VAL A 1 186 ? -3.970 10.010 13.673 1.00 98.62 186 VAL A C 1
ATOM 1419 O O . VAL A 1 186 ? -4.801 10.681 14.287 1.00 98.62 186 VAL A O 1
ATOM 1422 N N . LEU A 1 187 ? -3.232 9.084 14.290 1.00 98.75 187 LEU A N 1
ATOM 1423 C CA . LEU A 1 187 ? -3.379 8.736 15.706 1.00 98.75 187 LEU A CA 1
ATOM 1424 C C . LEU A 1 187 ? -3.036 9.912 16.632 1.00 98.75 187 LEU A C 1
ATOM 1426 O O . LEU A 1 187 ? -3.784 10.191 17.574 1.00 98.75 187 LEU A O 1
ATOM 1430 N N . LEU A 1 188 ? -1.947 10.636 16.358 1.00 98.75 188 LEU A N 1
ATOM 1431 C CA . LEU A 1 188 ? -1.571 11.843 17.100 1.00 98.75 188 LEU A CA 1
ATOM 1432 C C . LEU A 1 188 ? -2.636 12.937 16.970 1.00 98.75 188 LEU A C 1
ATOM 1434 O O . LEU A 1 188 ? -3.043 13.515 17.981 1.00 98.75 188 LEU A O 1
ATOM 1438 N N . GLY A 1 189 ? -3.136 13.185 15.758 1.00 98.62 189 GLY A N 1
ATOM 1439 C CA . GLY A 1 189 ? -4.202 14.155 15.516 1.00 98.62 189 GLY A CA 1
ATOM 1440 C C . GLY A 1 189 ? -5.504 13.779 16.222 1.00 98.62 189 GLY A C 1
ATOM 1441 O O . GLY A 1 189 ? -6.141 14.644 16.815 1.00 98.62 189 GLY A O 1
ATOM 1442 N N . LEU A 1 190 ? -5.862 12.493 16.281 1.00 98.69 190 LEU A N 1
ATOM 1443 C CA . LEU A 1 190 ? -7.029 12.009 17.028 1.00 98.69 190 LEU A CA 1
ATOM 1444 C C . LEU A 1 190 ? -6.867 12.126 18.546 1.00 98.69 190 LEU A C 1
ATOM 1446 O O . LEU A 1 190 ? -7.818 12.483 19.244 1.00 98.69 190 LEU A O 1
ATOM 1450 N N . LEU A 1 191 ? -5.674 11.859 19.080 1.00 98.69 191 LEU A N 1
ATOM 1451 C CA . LEU A 1 191 ? -5.371 12.065 20.499 1.00 98.69 191 LEU A CA 1
ATOM 1452 C C . LEU A 1 191 ? -5.403 13.557 20.866 1.00 98.69 191 LEU A C 1
ATOM 1454 O O . LEU A 1 191 ? -5.937 13.922 21.920 1.00 98.69 191 LEU A O 1
ATOM 1458 N N . ALA A 1 192 ? -4.888 14.423 19.992 1.00 98.44 192 ALA A N 1
ATOM 1459 C CA . ALA A 1 192 ? -4.966 15.872 20.143 1.00 98.44 192 ALA A CA 1
ATOM 1460 C C . ALA A 1 192 ? -6.415 16.375 20.029 1.00 98.44 192 ALA A C 1
ATOM 1462 O O . ALA A 1 192 ? -6.844 17.176 20.863 1.00 98.44 192 ALA A O 1
ATOM 1463 N N . TYR A 1 193 ? -7.196 15.847 19.084 1.00 98.38 193 TYR A N 1
ATOM 1464 C CA . TYR A 1 193 ? -8.626 16.113 18.944 1.00 98.38 193 TYR A CA 1
ATOM 1465 C C . TYR A 1 193 ? -9.388 15.702 20.206 1.00 98.38 193 TYR A C 1
ATOM 1467 O O . TYR A 1 193 ? -10.138 16.506 20.760 1.00 98.38 193 TYR A O 1
ATOM 1475 N N . TRP A 1 194 ? -9.140 14.496 20.731 1.00 97.75 194 TRP A N 1
ATOM 1476 C CA . TRP A 1 194 ? -9.714 14.031 21.995 1.00 97.75 194 TRP A CA 1
ATOM 1477 C C . TRP A 1 194 ? -9.411 15.009 23.132 1.00 97.75 194 TRP A C 1
ATOM 1479 O O . TRP A 1 194 ? -10.307 15.376 23.893 1.00 97.75 194 TRP A O 1
ATOM 1489 N N . HIS A 1 195 ? -8.160 15.464 23.251 1.00 97.25 195 HIS A N 1
ATOM 1490 C CA . HIS A 1 195 ? -7.778 16.454 24.257 1.00 97.25 195 HIS A CA 1
ATOM 1491 C C . HIS A 1 195 ? -8.547 17.773 24.083 1.00 97.25 195 HIS A C 1
ATOM 1493 O O . HIS A 1 195 ? -9.127 18.274 25.049 1.00 97.25 195 HIS A O 1
ATOM 1499 N N . GLY A 1 196 ? -8.628 18.297 22.858 1.00 96.31 196 GLY A N 1
ATOM 1500 C CA . GLY A 1 196 ? -9.426 19.482 22.533 1.00 96.31 196 GLY A CA 1
ATOM 1501 C C . GLY A 1 196 ? -10.906 19.307 22.880 1.00 96.31 196 GLY A C 1
ATOM 1502 O O . GLY A 1 196 ? -11.524 20.207 23.451 1.00 96.31 196 GLY A O 1
ATOM 1503 N N . ARG A 1 197 ? -11.471 18.120 22.636 1.00 94.81 197 ARG A N 1
ATOM 1504 C CA . ARG A 1 197 ? -12.856 17.792 22.990 1.00 94.81 197 ARG A CA 1
ATOM 1505 C C . ARG A 1 197 ? -13.093 17.749 24.488 1.00 94.81 197 ARG A C 1
ATOM 1507 O O . ARG A 1 197 ? -14.095 18.308 24.927 1.00 94.81 197 ARG A O 1
ATOM 1514 N N . MET A 1 198 ? -12.187 17.161 25.268 1.00 94.62 198 MET A N 1
ATOM 1515 C CA . MET A 1 198 ? -12.285 17.187 26.732 1.00 94.62 198 MET A CA 1
ATOM 1516 C C . MET A 1 198 ? -12.231 18.626 27.259 1.00 94.62 198 MET A C 1
ATOM 1518 O O . MET A 1 198 ? -13.081 19.007 28.058 1.00 94.62 198 MET A O 1
ATOM 1522 N N . ARG A 1 199 ? -11.336 19.468 26.722 1.00 94.06 199 ARG A N 1
ATOM 1523 C CA . ARG A 1 199 ? -11.288 20.904 27.055 1.00 94.06 199 ARG A CA 1
ATOM 1524 C C . ARG A 1 199 ? -12.587 21.632 26.714 1.00 94.06 199 ARG A C 1
ATOM 1526 O O . ARG A 1 199 ? -13.009 22.495 27.478 1.00 94.06 199 ARG A O 1
ATOM 1533 N N . LEU A 1 200 ? -13.216 21.297 25.583 1.00 92.00 200 LEU A N 1
ATOM 1534 C CA . LEU A 1 200 ? -14.494 21.888 25.176 1.00 92.00 200 LEU A CA 1
ATOM 1535 C C . LEU A 1 200 ? -15.622 21.493 26.140 1.00 92.00 200 LEU A C 1
ATOM 1537 O O . LEU A 1 200 ? -16.432 22.339 26.507 1.00 92.00 200 LEU A O 1
ATOM 1541 N N . ILE A 1 201 ? -15.654 20.232 26.582 1.00 89.19 201 ILE A N 1
ATOM 1542 C CA . ILE A 1 201 ? -16.621 19.735 27.577 1.00 89.19 201 ILE A CA 1
ATOM 1543 C C . ILE A 1 201 ? -16.417 20.420 28.935 1.00 89.19 201 ILE A C 1
ATOM 1545 O O . ILE A 1 201 ? -17.388 20.758 29.604 1.00 89.19 201 ILE A O 1
ATOM 1549 N N . GLU A 1 202 ? -15.167 20.679 29.316 1.00 89.12 202 GLU A N 1
ATOM 1550 C CA . GLU A 1 202 ? -14.803 21.417 30.533 1.00 89.12 202 GLU A CA 1
ATOM 1551 C C . GLU A 1 202 ? -15.007 22.942 30.410 1.00 89.12 202 GLU A C 1
ATOM 1553 O O . GLU A 1 202 ? -14.732 23.672 31.359 1.00 89.12 202 GLU A O 1
ATOM 1558 N N . GLY A 1 203 ? -15.442 23.454 29.252 1.00 87.31 203 GLY A N 1
ATOM 1559 C CA . GLY A 1 203 ? -15.638 24.890 29.023 1.00 87.31 203 GLY A CA 1
ATOM 1560 C C . GLY A 1 203 ? -14.341 25.713 28.994 1.00 87.31 203 GLY A C 1
ATOM 1561 O O . GLY A 1 203 ? -14.371 26.927 29.201 1.00 87.31 203 GLY A O 1
ATOM 1562 N N . ARG A 1 204 ? -13.183 25.084 28.749 1.00 89.88 204 ARG A N 1
ATOM 1563 C CA . ARG A 1 204 ? -11.881 25.770 28.719 1.00 89.88 204 ARG A CA 1
ATOM 1564 C C . ARG A 1 204 ? -11.720 26.610 27.449 1.00 89.88 204 ARG A C 1
ATOM 1566 O O . ARG A 1 204 ? -12.013 26.163 26.338 1.00 89.88 204 ARG A O 1
ATOM 1573 N N . ARG A 1 205 ? -11.158 27.816 27.599 1.00 89.81 205 ARG A N 1
ATOM 1574 C CA . ARG A 1 205 ? -10.805 28.696 26.469 1.00 89.81 205 ARG A CA 1
ATOM 1575 C C . ARG A 1 205 ? -9.796 28.015 25.530 1.00 89.81 205 ARG A C 1
ATOM 1577 O O . ARG A 1 205 ? -8.969 27.206 25.962 1.00 89.81 205 ARG A O 1
ATOM 1584 N N . GLY A 1 206 ? -9.888 28.336 24.238 1.00 91.06 206 GLY A N 1
ATOM 1585 C CA . GLY A 1 206 ? -9.008 27.803 23.189 1.00 91.06 206 GLY A CA 1
ATOM 1586 C C . GLY A 1 206 ? -9.324 26.377 22.718 1.00 91.06 206 GLY A C 1
ATOM 1587 O O . GLY A 1 206 ? -8.660 25.891 21.808 1.00 91.06 206 GLY A O 1
ATOM 1588 N N . ALA A 1 207 ? -10.340 25.703 23.274 1.00 93.62 207 ALA A N 1
ATOM 1589 C CA . ALA A 1 207 ? -10.673 24.325 22.900 1.00 93.62 207 ALA A CA 1
ATOM 1590 C C . ALA A 1 207 ? -11.005 24.159 21.404 1.00 93.62 207 ALA A C 1
ATOM 1592 O O . ALA A 1 207 ? -10.539 23.214 20.776 1.00 93.62 207 ALA A O 1
ATOM 1593 N N . MET A 1 208 ? -11.752 25.101 20.816 1.00 94.94 208 MET A N 1
ATOM 1594 C CA . MET A 1 208 ? -12.074 25.062 19.384 1.00 94.94 208 MET A CA 1
ATOM 1595 C C . MET A 1 208 ? -10.842 25.255 18.499 1.00 94.94 208 MET A C 1
ATOM 1597 O O . MET A 1 208 ? -10.683 24.513 17.538 1.00 94.94 208 MET A O 1
ATOM 1601 N N . ALA A 1 209 ? -9.950 26.193 18.836 1.00 95.44 209 ALA A N 1
ATOM 1602 C CA . ALA A 1 209 ? -8.695 26.379 18.104 1.00 95.44 209 ALA A CA 1
ATOM 1603 C C . ALA A 1 209 ? -7.834 25.107 18.145 1.00 95.44 209 ALA A C 1
ATOM 1605 O O . ALA A 1 209 ? -7.263 24.714 17.134 1.00 95.44 209 ALA A O 1
ATOM 1606 N N . TRP A 1 210 ? -7.819 24.414 19.289 1.00 96.62 210 TRP A N 1
ATOM 1607 C CA . TRP A 1 210 ? -7.145 23.126 19.425 1.00 96.62 210 TRP A CA 1
ATOM 1608 C C . TRP A 1 210 ? -7.766 22.041 18.540 1.00 96.62 210 TRP A C 1
ATOM 1610 O O . TRP A 1 210 ? -7.043 21.299 17.886 1.00 96.62 210 TRP A O 1
ATOM 1620 N N . ILE A 1 211 ? -9.100 21.960 18.487 1.00 97.12 211 ILE A N 1
ATOM 1621 C CA . ILE A 1 211 ? -9.822 21.014 17.622 1.00 97.12 211 ILE A CA 1
ATOM 1622 C C . ILE A 1 211 ? -9.493 21.281 16.149 1.00 97.12 211 ILE A C 1
ATOM 1624 O O . ILE A 1 211 ? -9.045 20.365 15.461 1.00 97.12 211 ILE A O 1
ATOM 1628 N N . TRP A 1 212 ? -9.633 22.527 15.689 1.00 97.69 212 TRP A N 1
ATOM 1629 C CA . TRP A 1 212 ? -9.282 22.925 14.323 1.00 97.69 212 TRP A CA 1
ATOM 1630 C C . TRP A 1 212 ? -7.824 22.615 13.995 1.00 97.69 212 TRP A C 1
ATOM 1632 O O . TRP A 1 212 ? -7.560 21.941 13.005 1.00 97.69 212 TRP A O 1
ATOM 1642 N N . GLY A 1 213 ? -6.890 23.040 14.850 1.00 97.31 213 GLY A N 1
ATOM 1643 C CA . GLY A 1 213 ? -5.462 22.799 14.662 1.00 97.31 213 GLY A CA 1
ATOM 1644 C C . GLY A 1 213 ? -5.122 21.311 14.616 1.00 97.31 213 GLY A C 1
ATOM 1645 O O . GLY A 1 213 ? -4.403 20.885 13.722 1.00 97.31 213 GLY A O 1
ATOM 1646 N N . SER A 1 214 ? -5.690 20.503 15.519 1.00 97.75 214 SER A N 1
ATOM 1647 C CA . SER A 1 214 ? -5.433 19.057 15.568 1.00 97.75 214 SER A CA 1
ATOM 1648 C C . SER A 1 214 ? -5.871 18.326 14.301 1.00 97.75 214 SER A C 1
ATOM 1650 O O . SER A 1 214 ? -5.135 17.475 13.808 1.00 97.75 214 SER A O 1
ATOM 1652 N N . LEU A 1 215 ? -7.040 18.676 13.755 1.00 98.06 215 LEU A N 1
ATOM 1653 C CA . LEU A 1 215 ? -7.559 18.040 12.551 1.00 98.06 215 LEU A CA 1
ATOM 1654 C C . LEU A 1 215 ? -6.871 18.588 11.300 1.00 98.06 215 LEU A C 1
ATOM 1656 O O . LEU A 1 215 ? -6.446 17.796 10.471 1.00 98.06 215 LEU A O 1
ATOM 1660 N N . ALA A 1 216 ? -6.708 19.906 11.165 1.00 97.62 216 ALA A N 1
ATOM 1661 C CA . ALA A 1 216 ? -6.097 20.504 9.979 1.00 97.62 216 ALA A CA 1
ATOM 1662 C C . ALA A 1 216 ? -4.609 20.142 9.855 1.00 97.62 216 ALA A C 1
ATOM 1664 O O . ALA A 1 216 ? -4.206 19.559 8.852 1.00 97.62 216 ALA A O 1
ATOM 1665 N N . LEU A 1 217 ? -3.802 20.413 10.889 1.00 97.50 217 LEU A N 1
ATOM 1666 C CA . LEU A 1 217 ? -2.368 20.111 10.862 1.00 97.50 217 LEU A CA 1
ATOM 1667 C C . LEU A 1 217 ? -2.119 18.602 10.818 1.00 97.50 217 LEU A C 1
ATOM 1669 O O . LEU A 1 217 ? -1.278 18.148 10.051 1.00 97.50 217 LEU A O 1
ATOM 1673 N N . GLY A 1 218 ? -2.873 17.824 11.603 1.00 97.88 218 GLY A N 1
ATOM 1674 C CA . GLY A 1 218 ? -2.767 16.366 11.588 1.00 97.88 218 GLY A CA 1
ATOM 1675 C C . GLY A 1 218 ? -3.068 15.781 10.208 1.00 97.88 218 GLY A C 1
ATOM 1676 O O . GLY A 1 218 ? -2.327 14.919 9.747 1.00 97.88 218 GLY A O 1
ATOM 1677 N N . THR A 1 219 ? -4.105 16.285 9.525 1.00 98.06 219 THR A N 1
ATOM 1678 C CA . THR A 1 219 ? -4.463 15.830 8.171 1.00 98.06 219 THR A CA 1
ATOM 1679 C C . THR A 1 219 ? -3.385 16.213 7.167 1.00 98.06 219 THR A C 1
ATOM 1681 O O . THR A 1 219 ? -2.975 15.363 6.390 1.00 98.06 219 THR A O 1
ATOM 1684 N N . VAL A 1 220 ? -2.878 17.451 7.203 1.00 97.44 220 VAL A N 1
ATOM 1685 C CA . VAL A 1 220 ? -1.799 17.889 6.301 1.00 97.44 220 VAL A CA 1
ATOM 1686 C C . VAL A 1 220 ? -0.558 17.018 6.479 1.00 97.44 220 VAL A C 1
ATOM 1688 O O . VAL A 1 220 ? -0.066 16.465 5.502 1.00 97.44 220 VAL A O 1
ATOM 1691 N N . LEU A 1 221 ? -0.081 16.830 7.712 1.00 97.88 221 LEU A N 1
ATOM 1692 C CA . LEU A 1 221 ? 1.092 15.991 7.972 1.00 97.88 221 LEU A CA 1
ATOM 1693 C C . LEU A 1 221 ? 0.861 14.538 7.538 1.00 97.88 221 LEU A C 1
ATOM 1695 O O . LEU A 1 221 ? 1.739 13.939 6.926 1.00 97.88 221 LEU A O 1
ATOM 1699 N N . ALA A 1 222 ? -0.325 13.983 7.796 1.00 97.75 222 ALA A N 1
ATOM 1700 C CA . ALA A 1 222 ? -0.651 12.628 7.372 1.00 97.75 222 ALA A CA 1
ATOM 1701 C C . ALA A 1 222 ? -0.694 12.496 5.838 1.00 97.75 222 ALA A C 1
ATOM 1703 O O . ALA A 1 222 ? -0.108 11.559 5.309 1.00 97.75 222 ALA A O 1
ATOM 1704 N N . VAL A 1 223 ? -1.318 13.445 5.128 1.00 96.44 223 VAL A N 1
ATOM 1705 C CA . VAL A 1 223 ? -1.423 13.464 3.655 1.00 96.44 223 VAL A CA 1
ATOM 1706 C C . VAL A 1 223 ? -0.057 13.600 2.986 1.00 96.44 223 VAL A C 1
ATOM 1708 O O . VAL A 1 223 ? 0.204 12.927 1.994 1.00 96.44 223 VAL A O 1
ATOM 1711 N N . LEU A 1 224 ? 0.836 14.421 3.546 1.00 95.75 224 LEU A N 1
ATOM 1712 C CA . LEU A 1 224 ? 2.207 14.564 3.044 1.00 95.75 224 LEU A CA 1
ATOM 1713 C C . LEU A 1 224 ? 3.044 13.289 3.226 1.00 95.75 224 LEU A C 1
ATOM 1715 O O . LEU A 1 224 ? 4.073 13.148 2.567 1.00 95.75 224 LEU A O 1
ATOM 1719 N N . ALA A 1 225 ? 2.637 12.379 4.116 1.00 95.94 225 ALA A N 1
ATOM 1720 C CA . ALA A 1 225 ? 3.214 11.042 4.201 1.00 95.94 225 ALA A CA 1
ATOM 1721 C C . ALA A 1 225 ? 2.529 10.078 3.217 1.00 95.94 225 ALA A C 1
ATOM 1723 O O . ALA A 1 225 ? 3.216 9.383 2.469 1.00 95.94 225 ALA A O 1
ATOM 1724 N N . LYS A 1 226 ? 1.191 10.048 3.201 1.00 95.12 226 LYS A N 1
ATOM 1725 C CA . LYS A 1 226 ? 0.384 9.230 2.287 1.00 95.12 226 LYS A CA 1
ATOM 1726 C C . LYS A 1 226 ? -1.032 9.779 2.154 1.00 95.12 226 LYS A C 1
ATOM 1728 O O . LYS A 1 226 ? -1.623 10.241 3.128 1.00 95.12 226 LYS A O 1
ATOM 1733 N N . GLU A 1 227 ? -1.645 9.621 0.987 1.00 92.69 227 GLU A N 1
ATOM 1734 C CA . GLU A 1 227 ? -2.978 10.151 0.676 1.00 92.69 227 GLU A CA 1
ATOM 1735 C C . GLU A 1 227 ? -4.067 9.628 1.629 1.00 92.69 227 GLU A C 1
ATOM 1737 O O . GLU A 1 227 ? -5.021 10.344 1.930 1.00 92.69 227 GLU A O 1
ATOM 1742 N N . THR A 1 228 ? -3.901 8.417 2.179 1.00 92.69 228 THR A N 1
ATOM 1743 C CA . THR A 1 228 ? -4.807 7.826 3.184 1.00 92.69 228 THR A CA 1
ATOM 1744 C C . THR A 1 228 ? -4.930 8.664 4.458 1.00 92.69 228 THR A C 1
ATOM 1746 O O . THR A 1 228 ? -5.950 8.592 5.148 1.00 92.69 228 THR A O 1
ATOM 1749 N N . GLY A 1 229 ? -3.954 9.533 4.738 1.00 94.69 229 GLY A N 1
ATOM 1750 C CA . GLY A 1 229 ? -3.986 10.498 5.832 1.00 94.69 229 GLY A CA 1
ATOM 1751 C C . GLY A 1 229 ? -5.172 11.468 5.788 1.00 94.69 229 GLY A C 1
ATOM 1752 O O . GLY A 1 229 ? -5.590 11.969 6.836 1.00 94.69 229 GLY A O 1
ATOM 1753 N N . VAL A 1 230 ? -5.785 11.666 4.612 1.00 95.12 230 VAL A N 1
ATOM 1754 C CA . VAL A 1 230 ? -6.990 12.498 4.433 1.00 95.12 230 VAL A CA 1
ATOM 1755 C C . VAL A 1 230 ? -8.177 12.005 5.271 1.00 95.12 230 VAL A C 1
ATOM 1757 O O . VAL A 1 230 ? -9.103 12.761 5.551 1.00 95.12 230 VAL A O 1
ATOM 1760 N N . MET A 1 231 ? -8.144 10.750 5.728 1.00 95.94 231 MET A N 1
ATOM 1761 C CA . MET A 1 231 ? -9.220 10.123 6.496 1.00 95.94 231 MET A CA 1
ATOM 1762 C C . MET A 1 231 ? -9.274 10.546 7.972 1.00 95.94 231 MET A C 1
ATOM 1764 O O . MET A 1 231 ? -10.227 10.192 8.670 1.00 95.94 231 MET A O 1
ATOM 1768 N N . LEU A 1 232 ? -8.307 11.324 8.474 1.00 98.06 232 LEU A N 1
ATOM 1769 C CA . LEU A 1 232 ? -8.273 11.777 9.872 1.00 98.06 232 LEU A CA 1
ATOM 1770 C C . LEU A 1 232 ? -9.588 12.451 10.325 1.00 98.06 232 LEU A C 1
ATOM 1772 O O . LEU A 1 232 ? -10.141 12.028 11.349 1.00 98.06 232 LEU A O 1
ATOM 1776 N N . PRO A 1 233 ? -10.166 13.428 9.592 1.00 98.12 233 PRO A N 1
ATOM 1777 C CA . PRO A 1 233 ? -11.427 14.056 9.985 1.00 98.12 233 PRO A CA 1
ATOM 1778 C C . PRO A 1 233 ? -12.610 13.077 9.966 1.00 98.12 233 PRO A C 1
ATOM 1780 O O . PRO A 1 233 ? -13.519 13.214 10.785 1.00 98.12 233 PRO A O 1
ATOM 1783 N N . ALA A 1 234 ? -12.590 12.064 9.091 1.00 97.62 234 ALA A N 1
ATOM 1784 C CA . ALA A 1 234 ? -13.614 11.021 9.045 1.00 97.62 234 ALA A CA 1
ATOM 1785 C C . ALA A 1 234 ? -13.548 10.115 10.284 1.00 97.62 234 ALA A C 1
ATOM 1787 O O . ALA A 1 234 ? -14.570 9.866 10.926 1.00 97.62 234 ALA A O 1
ATOM 1788 N N . TYR A 1 235 ? -12.349 9.694 10.696 1.00 98.25 235 TYR A N 1
ATOM 1789 C CA . TYR A 1 235 ? -12.157 8.952 11.945 1.00 98.25 235 TYR A CA 1
ATOM 1790 C C . TYR A 1 235 ? -12.583 9.773 13.169 1.00 98.25 235 TYR A C 1
ATOM 1792 O O . TYR A 1 235 ? -13.274 9.263 14.057 1.00 98.25 235 TYR A O 1
ATOM 1800 N N . ALA A 1 236 ? -12.251 11.068 13.196 1.00 98.12 236 ALA A N 1
ATOM 1801 C CA . ALA A 1 236 ? -12.698 11.980 14.245 1.00 98.12 236 ALA A CA 1
ATOM 1802 C C . ALA A 1 236 ? -14.226 12.156 14.245 1.00 98.12 236 ALA A C 1
ATOM 1804 O O . ALA A 1 236 ? -14.829 12.296 15.309 1.00 98.12 236 ALA A O 1
ATOM 1805 N N . PHE A 1 237 ? -14.868 12.140 13.075 1.00 97.44 237 PHE A N 1
ATOM 1806 C CA . PHE A 1 237 ? -16.322 12.194 12.946 1.00 97.44 237 PHE A CA 1
ATOM 1807 C C . PHE A 1 237 ? -16.989 10.931 13.501 1.00 97.44 237 PHE A C 1
ATOM 1809 O O . PHE A 1 237 ? -17.925 11.041 14.291 1.00 97.44 237 PHE A O 1
ATOM 1816 N N . VAL A 1 238 ? -16.486 9.736 13.171 1.00 97.31 238 VAL A N 1
ATOM 1817 C CA . VAL A 1 238 ? -17.001 8.466 13.724 1.00 97.31 238 VAL A CA 1
ATOM 1818 C C . VAL A 1 238 ? -16.849 8.433 15.250 1.00 97.31 238 VAL A C 1
ATOM 1820 O O . VAL A 1 238 ? -17.786 8.060 15.965 1.00 97.31 238 VAL A O 1
ATOM 1823 N N . LEU A 1 239 ? -15.702 8.888 15.764 1.00 96.88 239 LEU A N 1
ATOM 1824 C CA . LEU A 1 239 ? -15.445 9.040 17.198 1.00 96.88 239 LEU A CA 1
ATOM 1825 C C . LEU A 1 239 ? -16.459 9.982 17.863 1.00 96.88 239 LEU A C 1
ATOM 1827 O O . LEU A 1 239 ? -17.059 9.631 18.883 1.00 96.88 239 LEU A O 1
ATOM 1831 N N . GLU A 1 240 ? -16.697 11.156 17.279 1.00 95.56 240 GLU A N 1
ATOM 1832 C CA . GLU A 1 240 ? -17.662 12.120 17.811 1.00 95.56 240 GLU A CA 1
ATOM 1833 C C . GLU A 1 240 ? -19.093 11.579 17.754 1.00 95.56 240 GLU A C 1
ATOM 1835 O O . GLU A 1 240 ? -19.843 11.695 18.723 1.00 95.56 240 GLU A O 1
ATOM 1840 N N . TRP A 1 241 ? -19.476 10.945 16.649 1.00 94.56 241 TRP A N 1
ATOM 1841 C CA . TRP A 1 241 ? -20.845 10.504 16.411 1.00 94.56 241 TRP A CA 1
ATOM 1842 C C . TRP A 1 241 ? -21.266 9.331 17.302 1.00 94.56 241 TRP A C 1
ATOM 1844 O O . TRP A 1 241 ? -22.406 9.292 17.784 1.00 94.56 241 TRP A O 1
ATOM 1854 N N . VAL A 1 242 ? -20.358 8.382 17.549 1.00 94.44 242 VAL A N 1
ATOM 1855 C CA . VAL A 1 242 ? -20.671 7.147 18.283 1.00 94.44 242 VAL A CA 1
ATOM 1856 C C . VAL A 1 242 ? -20.283 7.233 19.760 1.00 94.44 242 VAL A C 1
ATOM 1858 O O . VAL A 1 242 ? -21.097 6.876 20.622 1.00 94.44 242 VAL A O 1
ATOM 1861 N N . VAL A 1 243 ? -19.068 7.709 20.060 1.00 93.69 243 VAL A N 1
ATOM 1862 C CA . VAL A 1 243 ? -18.464 7.646 21.404 1.00 93.69 243 VAL A CA 1
ATOM 1863 C C . VAL A 1 243 ? -18.763 8.904 22.217 1.00 93.69 243 VAL A C 1
ATOM 1865 O O . VAL A 1 243 ? -19.252 8.804 23.344 1.00 93.69 243 VAL A O 1
ATOM 1868 N N . LEU A 1 244 ? -18.495 10.091 21.664 1.00 91.62 244 LEU A N 1
ATOM 1869 C CA . LEU A 1 244 ? -18.673 11.359 22.389 1.00 91.62 244 LEU A CA 1
ATOM 1870 C C . LEU A 1 244 ? -20.103 11.912 22.289 1.00 91.62 244 LEU A C 1
ATOM 1872 O O . LEU A 1 244 ? -20.524 12.668 23.161 1.00 91.62 244 LEU A O 1
ATOM 1876 N N . ARG A 1 245 ? -20.866 11.499 21.269 1.00 85.94 245 ARG A N 1
ATOM 1877 C CA . ARG A 1 245 ? -22.289 11.802 21.032 1.00 85.94 245 ARG A CA 1
ATOM 1878 C C . ARG A 1 245 ? -22.644 13.292 21.092 1.00 85.94 245 ARG A C 1
ATOM 1880 O O . ARG A 1 245 ? -23.755 13.631 21.496 1.00 85.94 245 ARG A O 1
ATOM 1887 N N . GLY A 1 246 ? -21.735 14.187 20.705 1.00 68.81 246 GLY A N 1
ATOM 1888 C CA . GLY A 1 246 ? -22.018 15.623 20.710 1.00 68.81 246 GLY A CA 1
ATOM 1889 C C . GLY A 1 246 ? -22.182 16.219 22.107 1.00 68.81 246 GLY A C 1
ATOM 1890 O O . GLY A 1 246 ? -22.833 17.251 22.239 1.00 68.81 246 GLY A O 1
ATOM 1891 N N . VAL A 1 247 ? -21.646 15.585 23.160 1.00 75.44 247 VAL A N 1
ATOM 1892 C CA . VAL A 1 247 ? -21.737 16.126 24.525 1.00 75.44 247 VAL A CA 1
ATOM 1893 C C . VAL A 1 247 ? -21.045 17.496 24.580 1.00 75.44 247 VAL A C 1
ATOM 1895 O O . VAL A 1 247 ? -19.860 17.631 24.249 1.00 75.44 247 VAL A O 1
ATOM 1898 N N . LEU A 1 248 ? -21.809 18.508 25.000 1.00 68.12 248 LEU A N 1
ATOM 1899 C CA . LEU A 1 248 ? -21.378 19.890 25.222 1.00 68.12 248 LEU A CA 1
ATOM 1900 C C . LEU A 1 248 ? -21.480 20.242 26.713 1.00 68.12 248 LEU A C 1
ATOM 1902 O O . LEU A 1 248 ? -22.274 19.649 27.452 1.00 68.12 248 LEU A O 1
ATOM 1906 N N . ALA A 1 249 ? -20.690 21.228 27.146 1.00 50.84 249 ALA A N 1
ATOM 1907 C CA . ALA A 1 249 ? -20.767 21.778 28.496 1.00 50.84 249 ALA A CA 1
ATOM 1908 C C . ALA A 1 249 ? -22.210 22.231 28.814 1.00 50.84 249 ALA A C 1
ATOM 1910 O O . ALA A 1 249 ? -22.817 22.971 28.042 1.00 50.84 249 ALA A O 1
ATOM 1911 N N . GLY A 1 250 ? -22.771 21.768 29.938 1.00 48.91 250 GLY A N 1
ATOM 1912 C CA . GLY A 1 250 ? -24.098 22.182 30.422 1.00 48.91 250 GLY A CA 1
ATOM 1913 C C . GLY A 1 250 ? -25.312 21.403 29.890 1.00 48.91 250 GLY A C 1
ATOM 1914 O O . GLY A 1 250 ? -26.433 21.727 30.272 1.00 48.91 250 GLY A O 1
ATOM 1915 N N . ALA A 1 251 ? -25.136 20.360 29.066 1.00 44.56 251 ALA A N 1
ATOM 1916 C CA . ALA A 1 251 ? -26.258 19.583 28.510 1.00 44.56 251 ALA A CA 1
ATOM 1917 C C . ALA A 1 251 ? -26.921 18.589 29.492 1.00 44.56 251 ALA A C 1
ATOM 1919 O O . ALA A 1 251 ? -27.996 18.080 29.197 1.00 44.56 251 ALA A O 1
ATOM 1920 N N . ASN A 1 252 ? -26.336 18.357 30.672 1.00 35.75 252 ASN A N 1
ATOM 1921 C CA . ASN A 1 252 ? -26.991 17.695 31.801 1.00 35.75 252 ASN A CA 1
ATOM 1922 C C . ASN A 1 252 ? -26.700 18.506 33.067 1.00 35.75 252 ASN A C 1
ATOM 1924 O O . ASN A 1 252 ? -25.557 18.543 33.517 1.00 35.75 252 ASN A O 1
ATOM 1928 N N . GLY A 1 253 ? -27.727 19.074 33.701 1.00 35.47 253 GLY A N 1
ATOM 1929 C CA . GLY A 1 253 ? -27.654 19.623 35.066 1.00 35.47 253 GLY A CA 1
ATOM 1930 C C . GLY A 1 253 ? -27.403 18.568 36.159 1.00 35.47 253 GLY A C 1
ATOM 1931 O O . GLY A 1 253 ? -27.730 18.796 37.314 1.00 35.47 253 GLY A O 1
ATOM 1932 N N . ALA A 1 254 ? -26.861 17.404 35.793 1.00 36.09 254 ALA A N 1
ATOM 1933 C CA . ALA A 1 254 ? -26.471 16.306 36.666 1.00 36.09 254 ALA A CA 1
ATOM 1934 C C . ALA A 1 254 ? -25.504 15.378 35.899 1.00 36.09 254 ALA A C 1
ATOM 1936 O O . ALA A 1 254 ? -25.855 14.268 35.504 1.00 36.09 254 ALA A O 1
ATOM 1937 N N . GLY A 1 255 ? -24.293 15.852 35.603 1.00 31.36 255 GLY A N 1
ATOM 1938 C CA . GLY A 1 255 ? -23.168 14.946 35.354 1.00 31.36 255 GLY A CA 1
ATOM 1939 C C . GLY A 1 255 ? -22.629 14.451 36.703 1.00 31.36 255 GLY A C 1
ATOM 1940 O O . GLY A 1 255 ? -22.626 15.242 37.648 1.00 31.36 255 GLY A O 1
ATOM 1941 N N . PRO A 1 256 ? -22.192 13.184 36.844 1.00 36.47 256 PRO A N 1
ATOM 1942 C CA . PRO A 1 256 ? -21.532 12.747 38.067 1.00 36.47 256 PRO A CA 1
ATOM 1943 C C . PRO A 1 256 ? -20.298 13.628 38.263 1.00 36.47 256 P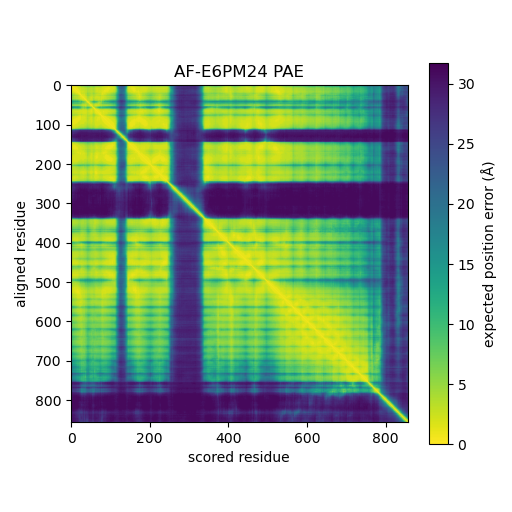RO A C 1
ATOM 1945 O O . PRO A 1 256 ? -19.470 13.745 37.356 1.00 36.47 256 PRO A O 1
ATOM 1948 N N . GLY A 1 257 ? -20.229 14.306 39.409 1.00 31.53 257 GLY A N 1
ATOM 1949 C CA . GLY A 1 257 ? -19.131 15.201 39.738 1.00 31.53 257 GLY A CA 1
ATOM 1950 C C . GLY A 1 257 ? -17.799 14.496 39.513 1.00 31.53 257 GLY A C 1
ATOM 1951 O O . GLY A 1 257 ? -17.536 13.447 40.095 1.00 31.53 257 GLY A O 1
ATOM 1952 N N . LEU A 1 258 ? -16.969 15.066 38.643 1.00 36.94 258 LEU A N 1
ATOM 1953 C CA . LEU A 1 258 ? -15.544 14.774 38.633 1.00 36.94 258 LEU A CA 1
ATOM 1954 C C . LEU A 1 258 ? -15.015 15.134 40.030 1.00 36.94 258 LEU A C 1
ATOM 1956 O O . LEU A 1 258 ? -15.159 16.296 40.421 1.00 36.94 258 LEU A O 1
ATOM 1960 N N . PRO A 1 259 ? -14.425 14.201 40.797 1.00 32.97 259 PRO A N 1
ATOM 1961 C CA . PRO A 1 259 ? -13.722 14.573 42.008 1.00 32.97 259 PRO A CA 1
ATOM 1962 C C . PRO A 1 259 ? -12.535 15.437 41.589 1.00 32.97 259 PRO A C 1
ATOM 1964 O O . PRO A 1 259 ? -11.610 14.972 40.921 1.00 32.97 259 PRO A O 1
ATOM 1967 N N . ILE A 1 260 ? -12.591 16.714 41.949 1.00 36.09 260 ILE A N 1
ATOM 1968 C CA . ILE A 1 260 ? -11.411 17.569 42.005 1.00 36.09 260 ILE A CA 1
ATOM 1969 C C . ILE A 1 260 ? -10.462 16.891 43.007 1.00 36.09 260 ILE A C 1
ATOM 1971 O O . ILE A 1 260 ? -10.915 16.570 44.110 1.00 36.09 260 ILE A O 1
ATOM 1975 N N . PRO A 1 261 ? -9.186 16.629 42.672 1.00 29.98 261 PRO A N 1
ATOM 1976 C CA . PRO A 1 261 ? -8.213 16.220 43.672 1.00 29.98 261 PRO A CA 1
ATOM 1977 C C . PRO A 1 261 ? -8.132 17.339 44.710 1.00 29.98 261 PRO A C 1
ATOM 1979 O O . PRO A 1 261 ? -7.660 18.434 44.409 1.00 29.98 261 PRO A O 1
ATOM 1982 N N . GLN A 1 262 ? -8.661 17.090 45.907 1.00 32.25 262 GLN A N 1
ATOM 1983 C CA . GLN A 1 262 ? -8.418 17.962 47.048 1.00 32.25 262 GLN A CA 1
ATOM 1984 C C . GLN A 1 262 ? -6.900 17.951 47.298 1.00 32.25 262 GLN A C 1
ATOM 1986 O O . GLN A 1 262 ? -6.310 16.863 47.299 1.00 32.25 262 GLN A O 1
ATOM 1991 N N . PRO A 1 263 ? -6.243 19.111 47.472 1.00 35.34 263 PRO A N 1
ATOM 1992 C CA . PRO A 1 263 ? -4.877 19.126 47.978 1.00 35.34 263 PRO A CA 1
ATOM 1993 C C . PRO A 1 263 ? -4.834 18.383 49.326 1.00 35.34 263 PRO A C 1
ATOM 1995 O O . PRO A 1 263 ? -5.840 18.370 50.044 1.00 35.34 263 PRO A O 1
ATOM 1998 N N . PRO A 1 264 ? -3.714 17.714 49.658 1.00 37.16 264 PRO A N 1
ATOM 1999 C CA . PRO A 1 264 ? -3.609 16.957 50.899 1.00 37.16 264 PRO A CA 1
ATOM 2000 C C . PRO A 1 264 ? -3.950 17.863 52.091 1.00 37.16 264 PRO A C 1
ATOM 2002 O O . PRO A 1 264 ? -3.555 19.033 52.089 1.00 37.16 264 PRO A O 1
ATOM 2005 N N . PRO A 1 26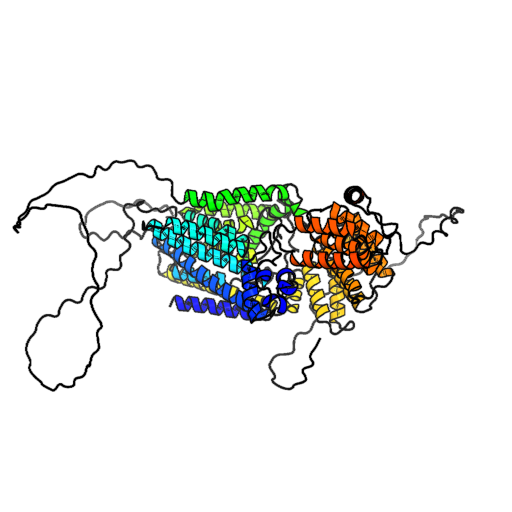5 ? -4.688 17.359 53.096 1.00 33.88 265 PRO A N 1
ATOM 2006 C CA . PRO A 1 265 ? -4.991 18.145 54.278 1.00 33.88 265 PRO A CA 1
ATOM 2007 C C . PRO A 1 265 ? -3.680 18.572 54.939 1.00 33.88 265 PRO A C 1
ATOM 2009 O O . PRO A 1 265 ? -2.787 17.751 55.160 1.00 33.88 265 PRO A O 1
ATOM 2012 N N . HIS A 1 266 ? -3.566 19.868 55.230 1.00 37.09 266 HIS A N 1
ATOM 2013 C CA . HIS A 1 266 ? -2.502 20.393 56.073 1.00 37.09 266 HIS A CA 1
ATOM 2014 C C . HIS A 1 266 ? -2.478 19.598 57.390 1.00 37.09 266 HIS A C 1
ATOM 2016 O O . HIS A 1 266 ? -3.543 19.387 57.978 1.00 37.09 266 HIS A O 1
ATOM 2022 N N . PRO A 1 267 ? -1.309 19.135 57.864 1.00 36.59 267 PRO A N 1
ATOM 2023 C CA . PRO A 1 267 ? -1.229 18.510 59.173 1.00 36.59 267 PRO A CA 1
ATOM 2024 C C . PRO A 1 267 ? -1.621 19.540 60.238 1.00 36.59 267 PRO A C 1
ATOM 2026 O O . PRO A 1 267 ? -1.084 20.649 60.270 1.00 36.59 267 PRO A O 1
ATOM 2029 N N . ASN A 1 268 ? -2.583 19.170 61.086 1.00 33.78 268 ASN A N 1
ATOM 2030 C CA . ASN A 1 268 ? -2.948 19.937 62.273 1.00 33.78 268 ASN A CA 1
ATOM 2031 C C . ASN A 1 268 ? -1.697 20.199 63.134 1.00 33.78 268 ASN A C 1
ATOM 2033 O O . ASN A 1 268 ? -0.846 19.311 63.248 1.00 33.78 268 ASN A O 1
ATOM 2037 N N . PRO A 1 269 ? -1.583 21.378 63.769 1.00 34.12 269 PRO A N 1
ATOM 2038 C CA . PRO A 1 269 ? -0.482 21.657 64.679 1.00 34.12 269 PRO A CA 1
ATOM 2039 C C . PRO A 1 269 ? -0.546 20.702 65.885 1.00 34.12 269 PRO A C 1
ATOM 2041 O O . PRO A 1 269 ? -1.639 20.445 66.401 1.00 34.12 269 PRO A O 1
ATOM 2044 N N . PRO A 1 270 ? 0.589 20.147 66.345 1.00 36.44 270 PRO A N 1
ATOM 2045 C CA . PRO A 1 270 ? 0.593 19.250 67.487 1.00 36.44 270 PRO A CA 1
ATOM 2046 C C . PRO A 1 270 ? 0.264 20.003 68.779 1.00 36.44 270 PRO A C 1
ATOM 2048 O O . PRO A 1 270 ? 0.778 21.087 69.054 1.00 36.44 270 PRO A O 1
ATOM 2051 N N . HIS A 1 271 ? -0.609 19.379 69.566 1.00 36.03 271 HIS A N 1
ATOM 2052 C CA . HIS A 1 271 ? -0.963 19.778 70.917 1.00 36.03 271 HIS A CA 1
ATOM 2053 C C . HIS A 1 271 ? 0.269 19.852 71.826 1.00 36.03 271 HIS A C 1
ATOM 2055 O O . HIS A 1 271 ? 1.111 18.956 71.845 1.00 36.03 271 HIS A O 1
ATOM 2061 N N . ALA A 1 272 ? 0.306 20.920 72.618 1.00 31.09 272 ALA A N 1
ATOM 2062 C CA . ALA A 1 272 ? 1.253 21.145 73.691 1.00 31.09 272 ALA A CA 1
ATOM 2063 C C . ALA A 1 272 ? 1.104 20.110 74.820 1.00 31.09 272 ALA A C 1
ATOM 2065 O O . ALA A 1 272 ? 0.051 20.016 75.442 1.00 31.09 272 ALA A O 1
ATOM 2066 N N . TRP A 1 273 ? 2.199 19.407 75.097 1.00 31.73 273 TRP A N 1
ATOM 2067 C CA . TRP A 1 273 ? 2.626 18.831 76.378 1.00 31.73 273 TRP A CA 1
ATOM 2068 C C . TRP A 1 273 ? 4.159 18.981 76.324 1.00 31.73 273 TRP A C 1
ATOM 2070 O O . TRP A 1 273 ? 4.764 18.597 75.333 1.00 31.73 273 TRP A O 1
ATOM 2080 N N . GLY A 1 274 ? 4.865 19.678 77.206 1.00 27.84 274 GLY A N 1
ATOM 2081 C CA . GLY A 1 274 ? 4.799 19.633 78.656 1.00 27.84 274 GLY A CA 1
ATOM 2082 C C . GLY A 1 274 ? 6.145 19.092 79.154 1.00 27.84 274 GLY A C 1
ATOM 2083 O O . GLY A 1 274 ? 6.285 17.887 79.287 1.00 27.84 274 GLY A O 1
ATOM 2084 N N . GLY A 1 275 ? 7.101 19.995 79.419 1.00 27.95 275 GLY A N 1
ATOM 2085 C CA . GLY A 1 275 ? 8.263 19.782 80.299 1.00 27.95 275 GLY A CA 1
ATOM 2086 C C . GLY A 1 275 ? 9.493 19.050 79.734 1.00 27.95 275 GLY A C 1
ATOM 2087 O O . GLY A 1 275 ? 9.376 17.983 79.150 1.00 27.95 275 GLY A O 1
ATOM 2088 N N . GLY A 1 276 ? 10.689 19.593 80.017 1.00 27.91 276 GLY A N 1
ATOM 2089 C CA . GLY A 1 276 ? 11.918 18.784 80.094 1.00 27.91 276 GLY A CA 1
ATOM 2090 C C . GLY A 1 276 ? 13.164 19.268 79.339 1.00 27.91 276 GLY A C 1
ATOM 2091 O O . GLY A 1 276 ? 13.585 18.617 78.399 1.00 27.91 276 GLY A O 1
ATOM 2092 N N . VAL A 1 277 ? 13.762 20.375 79.795 1.00 30.12 277 VAL A N 1
ATOM 2093 C CA . VAL A 1 277 ? 15.161 20.450 80.285 1.00 30.12 277 VAL A CA 1
ATOM 2094 C C . VAL A 1 277 ? 16.344 19.995 79.382 1.00 30.12 277 VAL A C 1
ATOM 2096 O O . VAL A 1 277 ? 16.557 18.814 79.155 1.00 30.12 277 VAL A O 1
ATOM 2099 N N . LEU A 1 278 ? 17.189 21.003 79.078 1.00 28.33 278 LEU A N 1
ATOM 2100 C CA . LEU A 1 278 ? 18.670 21.067 78.955 1.00 28.33 278 LEU A CA 1
ATOM 2101 C C . LEU A 1 278 ? 19.429 20.199 77.928 1.00 28.33 278 LEU A C 1
ATOM 2103 O O . LEU A 1 278 ? 19.444 18.978 78.006 1.00 28.33 278 LEU A O 1
ATOM 2107 N N . LEU A 1 279 ? 20.215 20.876 77.074 1.00 30.27 279 LEU A N 1
ATOM 2108 C CA . LEU A 1 279 ? 21.697 20.996 77.105 1.00 30.27 279 LEU A CA 1
ATOM 2109 C C . LEU A 1 279 ? 22.138 21.624 75.756 1.00 30.27 279 LEU A C 1
ATOM 2111 O O . LEU A 1 279 ? 21.865 21.073 74.699 1.00 30.27 279 LEU A O 1
ATOM 2115 N N . GLN A 1 280 ? 22.522 22.903 75.699 1.00 27.73 280 GLN A N 1
ATOM 2116 C CA . GLN A 1 280 ? 23.877 23.449 75.902 1.00 27.73 280 GLN A CA 1
ATOM 2117 C C . GLN A 1 280 ? 24.913 22.934 74.879 1.00 27.73 280 GLN A C 1
ATOM 2119 O O . GLN A 1 280 ? 25.264 21.761 74.902 1.00 27.73 280 GLN A O 1
ATOM 2124 N N . GLY A 1 281 ? 25.456 23.834 74.043 1.00 27.25 281 GLY A N 1
ATOM 2125 C CA . GLY A 1 281 ? 26.728 23.583 73.352 1.00 27.25 281 GLY A CA 1
ATOM 2126 C C . GLY A 1 281 ? 26.943 24.257 71.993 1.00 27.25 281 GLY A C 1
ATOM 2127 O O . GLY A 1 281 ? 26.657 23.660 70.966 1.00 27.25 281 GLY A O 1
ATOM 2128 N N . SER A 1 282 ? 27.563 25.443 72.035 1.00 28.66 282 SER A N 1
ATOM 2129 C CA . SER A 1 282 ? 28.596 25.951 71.103 1.00 28.66 282 SER A CA 1
ATOM 2130 C C . SER A 1 282 ? 28.282 26.203 69.609 1.00 28.66 282 SER A C 1
ATOM 2132 O O . SER A 1 282 ? 28.358 25.310 68.772 1.00 28.66 282 SER A O 1
ATOM 2134 N N . GLU A 1 283 ? 28.117 27.494 69.282 1.00 29.48 283 GLU A N 1
ATOM 2135 C CA . GLU A 1 283 ? 28.752 28.191 68.134 1.00 29.48 283 GLU A CA 1
ATOM 2136 C C . GLU A 1 283 ? 30.303 28.032 68.161 1.00 29.48 283 GLU A C 1
ATOM 2138 O O . GLU A 1 283 ? 30.794 27.572 69.197 1.00 29.48 283 GLU A O 1
ATOM 2143 N N . PRO A 1 284 ? 31.132 28.446 67.159 1.00 44.12 284 PRO A N 1
ATOM 2144 C CA . PRO A 1 284 ? 30.888 29.435 66.084 1.00 44.12 284 PRO A CA 1
ATOM 2145 C C . PRO A 1 284 ? 31.514 29.098 64.702 1.00 44.12 284 PRO A C 1
ATOM 2147 O O . PRO A 1 284 ? 32.322 28.186 64.581 1.00 44.12 284 PRO A O 1
ATOM 2150 N N . GLN A 1 285 ? 31.217 29.893 63.662 1.00 27.98 285 GLN A N 1
ATOM 2151 C CA . GLN A 1 285 ? 32.236 30.643 62.892 1.00 27.98 285 GLN A CA 1
ATOM 2152 C C . GLN A 1 285 ? 31.669 31.366 61.656 1.00 27.98 285 GLN A C 1
ATOM 2154 O O . GLN A 1 285 ? 31.025 30.800 60.777 1.00 27.98 285 GLN A O 1
ATOM 2159 N N . ALA A 1 286 ? 31.987 32.659 61.650 1.00 27.27 286 ALA A N 1
ATOM 2160 C CA . ALA A 1 286 ? 31.970 33.657 60.592 1.00 27.27 286 ALA A CA 1
ATOM 2161 C C . ALA A 1 286 ? 32.480 33.202 59.209 1.00 27.27 286 ALA A C 1
ATOM 2163 O O . ALA A 1 286 ? 33.435 32.440 59.120 1.00 27.27 286 ALA A O 1
ATOM 2164 N N . ALA A 1 287 ? 31.950 33.813 58.140 1.00 26.80 287 ALA A N 1
ATOM 2165 C CA . ALA A 1 287 ? 32.668 34.831 57.352 1.00 26.80 287 ALA A CA 1
ATOM 2166 C C . ALA A 1 287 ? 31.946 35.117 56.018 1.00 26.80 287 ALA A C 1
ATOM 2168 O O . ALA A 1 287 ? 31.883 34.276 55.126 1.00 26.80 287 ALA A O 1
ATOM 2169 N N . ALA A 1 288 ? 31.457 36.347 55.866 1.00 38.75 288 ALA A N 1
ATOM 2170 C CA . ALA A 1 288 ? 31.253 37.003 54.575 1.00 38.75 288 ALA A CA 1
ATOM 2171 C C . ALA A 1 288 ? 32.374 38.040 54.397 1.00 38.75 288 ALA A C 1
ATOM 2173 O O . ALA A 1 288 ? 32.823 38.602 55.401 1.00 38.75 288 ALA A O 1
ATOM 2174 N N . PRO A 1 289 ? 32.815 38.331 53.159 1.00 40.12 289 PRO A N 1
ATOM 2175 C CA . PRO A 1 289 ? 32.842 39.747 52.772 1.00 40.12 289 PRO A CA 1
ATOM 2176 C C . PRO A 1 289 ? 32.615 40.030 51.262 1.00 40.12 289 PRO A C 1
ATOM 2178 O O . PRO A 1 289 ? 33.409 39.627 50.426 1.00 40.12 289 PRO A O 1
ATOM 2181 N N . ASN A 1 290 ? 31.539 40.774 50.954 1.00 28.83 290 ASN A N 1
ATOM 2182 C CA . ASN A 1 290 ? 31.518 42.192 50.513 1.00 28.83 290 ASN A CA 1
ATOM 2183 C C . ASN A 1 290 ? 32.178 42.681 49.171 1.00 28.83 290 ASN A C 1
ATOM 2185 O O . ASN A 1 290 ? 32.931 41.945 48.552 1.00 28.83 290 ASN A O 1
ATOM 2189 N N . PRO A 1 291 ? 31.839 43.903 48.663 1.00 63.44 291 PRO A N 1
ATOM 2190 C CA . PRO A 1 291 ? 31.310 44.204 47.309 1.00 63.44 291 PRO A CA 1
ATOM 2191 C C . PRO A 1 291 ? 32.282 45.103 46.473 1.00 63.44 291 PRO A C 1
ATOM 2193 O O . PRO A 1 291 ? 33.472 45.023 46.773 1.00 63.44 291 PRO A O 1
ATOM 2196 N N . PRO A 1 292 ? 31.903 45.950 45.461 1.00 50.19 292 PRO A N 1
ATOM 2197 C CA . PRO A 1 292 ? 31.172 47.220 45.687 1.00 50.19 292 PRO A CA 1
ATOM 2198 C C . PRO A 1 292 ? 30.347 47.828 44.506 1.00 50.19 292 PRO A C 1
ATOM 2200 O O . PRO A 1 292 ? 30.268 47.327 43.391 1.00 50.19 292 PRO A O 1
ATOM 2203 N N . ARG A 1 293 ? 29.730 48.968 44.855 1.00 33.12 293 ARG A N 1
ATOM 2204 C CA . ARG A 1 293 ? 28.940 49.985 44.128 1.00 33.12 293 ARG A CA 1
ATOM 2205 C C . ARG A 1 293 ? 29.587 50.624 42.883 1.00 33.12 293 ARG A C 1
ATOM 2207 O O . ARG A 1 293 ? 30.795 50.830 42.877 1.00 33.12 293 ARG A O 1
ATOM 2214 N N . ALA A 1 294 ? 28.740 51.210 42.018 1.00 28.03 294 ALA A N 1
ATOM 2215 C CA . ALA A 1 294 ? 28.927 52.581 41.504 1.00 28.03 294 ALA A CA 1
ATOM 2216 C C . ALA A 1 294 ? 27.590 53.258 41.087 1.00 28.03 294 ALA A C 1
ATOM 2218 O O . ALA A 1 294 ? 26.797 52.617 40.412 1.00 28.03 294 ALA A O 1
ATOM 2219 N N . TRP A 1 295 ? 27.211 54.396 41.710 1.00 28.19 295 TRP A N 1
ATOM 2220 C CA . TRP A 1 295 ? 27.169 55.794 41.177 1.00 28.19 295 TRP A CA 1
ATOM 2221 C C . TRP A 1 295 ? 26.027 56.042 40.152 1.00 28.19 295 TRP A C 1
ATOM 2223 O O . TRP A 1 295 ? 25.851 55.251 39.244 1.00 28.19 295 TRP A O 1
ATOM 2233 N N . GLY A 1 296 ? 25.163 57.066 40.187 1.00 25.72 296 GLY A N 1
ATOM 2234 C CA . GLY A 1 296 ? 25.182 58.375 40.844 1.00 25.72 296 GLY A CA 1
ATOM 2235 C C . GLY A 1 296 ? 25.303 59.517 39.813 1.00 25.72 296 GLY A C 1
ATOM 2236 O O . GLY A 1 296 ? 26.412 59.791 39.384 1.00 25.72 296 GLY A O 1
ATOM 2237 N N . GLY A 1 297 ? 24.193 60.210 39.497 1.00 26.64 297 GLY A N 1
ATOM 2238 C CA . GLY A 1 297 ? 24.159 61.631 39.076 1.00 26.64 297 GLY A CA 1
ATOM 2239 C C . GLY A 1 297 ? 24.159 61.972 37.571 1.00 26.64 297 GLY A C 1
ATOM 2240 O O . GLY A 1 297 ? 24.985 61.470 36.821 1.00 26.64 297 GLY A O 1
ATOM 2241 N N . GLY A 1 298 ? 23.273 62.895 37.142 1.00 26.88 298 GLY A N 1
ATOM 2242 C CA . GLY A 1 298 ? 23.359 63.494 35.797 1.00 26.88 298 GLY A CA 1
ATOM 2243 C C . GLY A 1 298 ? 22.160 64.283 35.230 1.00 26.88 298 GLY A C 1
ATOM 2244 O O . GLY A 1 298 ? 21.687 63.931 34.165 1.00 26.88 298 GLY A O 1
ATOM 2245 N N . VAL A 1 299 ? 21.724 65.356 35.907 1.00 29.94 299 VAL A N 1
ATOM 2246 C CA . VAL A 1 299 ? 21.488 66.706 35.321 1.00 29.94 299 VAL A CA 1
ATOM 2247 C C . VAL A 1 299 ? 20.379 66.968 34.254 1.00 29.94 299 VAL A C 1
ATOM 2249 O O . VAL A 1 299 ? 20.439 66.519 33.121 1.00 29.94 299 VAL A O 1
ATOM 2252 N N . LEU A 1 300 ? 19.450 67.863 34.651 1.00 26.73 300 LEU A N 1
ATOM 2253 C CA . LEU A 1 300 ? 18.732 68.941 33.920 1.00 26.73 300 LEU A CA 1
ATOM 2254 C C . LEU A 1 300 ? 18.182 68.703 32.494 1.00 26.73 300 LEU A C 1
ATOM 2256 O O . LEU A 1 300 ? 18.908 68.758 31.508 1.00 26.73 300 LEU A O 1
ATOM 2260 N N . SER A 1 301 ? 16.852 68.749 32.359 1.00 26.66 301 SER A N 1
ATOM 2261 C CA . SER A 1 301 ? 16.168 69.920 31.763 1.00 26.66 301 SER A CA 1
ATOM 2262 C C . SER A 1 301 ? 14.640 69.824 31.910 1.00 26.66 301 SER A C 1
ATOM 2264 O O . SER A 1 301 ? 13.958 68.983 31.336 1.00 26.66 301 SER A O 1
ATOM 2266 N N . SER A 1 302 ? 14.118 70.737 32.725 1.00 24.83 302 SER A N 1
ATOM 2267 C CA . SER A 1 302 ? 12.806 71.380 32.589 1.00 24.83 302 SER A CA 1
ATOM 2268 C C . SER A 1 302 ? 12.741 72.139 31.229 1.00 24.83 302 SER A C 1
ATOM 2270 O O . SER A 1 302 ? 13.795 72.268 30.603 1.00 24.83 302 SER A O 1
ATOM 2272 N N . PRO A 1 303 ? 11.597 72.700 30.756 1.00 46.50 303 PRO A N 1
ATOM 2273 C CA . PRO A 1 303 ? 10.491 73.172 31.588 1.00 46.50 303 PRO A CA 1
ATOM 2274 C C . PRO A 1 303 ? 9.049 73.050 31.042 1.00 46.50 303 PRO A C 1
ATOM 2276 O O . PRO A 1 303 ? 8.796 73.040 29.846 1.00 46.50 303 PRO A O 1
ATOM 2279 N N . THR A 1 304 ? 8.118 73.126 32.008 1.00 33.66 304 THR A N 1
ATOM 2280 C CA . THR A 1 304 ? 6.837 73.879 31.994 1.00 33.66 304 THR A CA 1
ATOM 2281 C C . THR A 1 304 ? 5.777 73.502 30.953 1.00 33.66 304 THR A C 1
ATOM 2283 O O . THR A 1 304 ? 6.046 73.444 29.768 1.00 33.66 304 THR A O 1
ATOM 2286 N N . ARG A 1 305 ? 4.497 73.328 31.285 1.00 35.53 305 ARG A N 1
ATOM 2287 C CA . ARG A 1 305 ? 3.591 74.132 32.130 1.00 35.53 305 ARG A CA 1
ATOM 2288 C C . ARG A 1 305 ? 2.375 73.222 32.383 1.00 35.53 305 ARG A C 1
ATOM 2290 O O . ARG A 1 305 ? 1.913 72.580 31.451 1.00 35.53 305 ARG A O 1
ATOM 2297 N N . GLY A 1 306 ? 1.930 73.036 33.620 1.00 31.38 306 GLY A N 1
ATOM 2298 C CA . GLY A 1 306 ? 0.920 73.895 34.247 1.00 31.38 306 GLY A CA 1
ATOM 2299 C C . GLY A 1 306 ? -0.410 73.126 34.269 1.00 31.38 306 GLY A C 1
ATOM 2300 O O . GLY A 1 306 ? -0.815 72.600 33.247 1.00 31.38 306 GLY A O 1
ATOM 2301 N N . GLY A 1 307 ? -1.123 72.950 35.369 1.00 31.06 307 GLY A N 1
ATOM 2302 C CA . GLY A 1 307 ? -0.958 73.434 36.727 1.00 31.06 307 GLY A CA 1
ATOM 2303 C C . GLY A 1 307 ? -2.308 73.285 37.430 1.00 31.06 307 GLY A C 1
ATOM 2304 O O . GLY A 1 307 ? -3.306 73.726 36.872 1.00 31.06 307 GLY A O 1
ATOM 2305 N N . CYS A 1 308 ? -2.256 72.717 38.642 1.00 27.14 308 CYS A N 1
ATOM 2306 C CA . CYS A 1 308 ? -3.126 72.965 39.804 1.00 27.14 308 CYS A CA 1
ATOM 2307 C C . CYS A 1 308 ? -4.608 72.562 39.700 1.00 27.14 308 CYS A C 1
ATOM 2309 O O . CYS A 1 308 ? -5.256 72.802 38.695 1.00 27.14 308 CYS A O 1
ATOM 2311 N N . ARG A 1 309 ? -5.282 72.049 40.735 1.00 30.84 309 ARG A N 1
ATOM 2312 C CA . ARG A 1 309 ? -5.032 71.646 42.145 1.00 30.84 309 ARG A CA 1
ATOM 2313 C C . ARG A 1 309 ? -6.359 70.941 42.526 1.00 30.84 309 ARG A C 1
ATOM 2315 O O . ARG A 1 309 ? -7.404 71.415 42.094 1.00 30.84 309 ARG A O 1
ATOM 2322 N N . GLU A 1 310 ? -6.429 69.733 43.077 1.00 33.22 310 GLU A N 1
ATOM 2323 C CA . GLU A 1 310 ? -6.003 69.245 44.400 1.00 33.22 310 GLU A CA 1
ATOM 2324 C C . GLU A 1 310 ? -6.713 69.920 45.586 1.00 33.22 310 GLU A C 1
ATOM 2326 O O . GLU A 1 310 ? -6.788 71.147 45.654 1.00 33.22 310 GLU A O 1
ATOM 2331 N N . GLY A 1 311 ? -7.212 69.086 46.503 1.00 31.95 311 GLY A N 1
ATOM 2332 C CA . GLY A 1 311 ? -7.783 69.478 47.788 1.00 31.95 311 GLY A CA 1
ATOM 2333 C C . GLY A 1 311 ? -8.585 68.347 48.436 1.00 31.95 311 GLY A C 1
ATOM 2334 O O . GLY A 1 311 ? -9.783 68.261 48.195 1.00 31.95 311 GLY A O 1
ATOM 2335 N N . ASP A 1 312 ? -7.868 67.486 49.173 1.00 29.62 312 ASP A N 1
ATOM 2336 C CA . ASP A 1 312 ? -8.094 67.057 50.572 1.00 29.62 312 ASP A CA 1
ATOM 2337 C C . ASP A 1 312 ? -9.497 66.562 50.992 1.00 29.62 312 ASP A C 1
ATOM 2339 O O . ASP A 1 312 ? -10.522 67.114 50.627 1.00 29.62 312 ASP A O 1
ATOM 2343 N N . GLY A 1 313 ? -9.680 65.547 51.832 1.00 27.64 313 GLY A N 1
ATOM 2344 C CA . GLY A 1 313 ? -8.811 64.880 52.788 1.00 27.64 313 GLY A CA 1
ATOM 2345 C C . GLY A 1 313 ? -9.698 64.259 53.883 1.00 27.64 313 GLY A C 1
ATOM 2346 O O . GLY A 1 313 ? -10.894 64.527 53.954 1.00 27.64 313 GLY A O 1
ATOM 2347 N N . GLU A 1 314 ? -9.057 63.464 54.734 1.00 28.38 314 GLU A N 1
ATOM 2348 C CA . GLU A 1 314 ? -9.538 62.883 55.999 1.00 28.38 314 GLU A CA 1
ATOM 2349 C C . GLU A 1 314 ? -10.273 61.532 55.990 1.00 28.38 314 GLU A C 1
ATOM 2351 O O . GLU A 1 314 ? -11.233 61.259 55.273 1.00 28.38 314 GLU A O 1
ATOM 2356 N N . GLY A 1 315 ? -9.723 60.656 56.837 1.00 27.78 315 GLY A N 1
ATOM 2357 C CA . GLY A 1 315 ? -10.127 59.280 57.048 1.00 27.78 315 GLY A CA 1
ATOM 2358 C C . GLY A 1 315 ? -11.104 59.095 58.203 1.00 27.78 315 GLY A C 1
ATOM 2359 O O . GLY A 1 315 ? -11.469 60.017 58.922 1.00 27.78 315 GLY A O 1
ATOM 2360 N N . GLY A 1 316 ? -11.495 57.840 58.397 1.00 27.42 316 GLY A N 1
ATOM 2361 C CA . GLY A 1 316 ? -12.364 57.435 59.492 1.00 27.42 316 GLY A CA 1
ATOM 2362 C C . GLY A 1 316 ? -12.750 55.973 59.351 1.00 27.42 316 GLY A C 1
ATOM 2363 O O . GLY A 1 316 ? -13.655 55.623 58.600 1.00 27.42 316 GLY A O 1
ATOM 2364 N N . ALA A 1 317 ? -12.033 55.109 60.063 1.00 30.42 317 ALA A N 1
ATOM 2365 C CA . ALA A 1 317 ? -12.437 53.734 60.293 1.00 30.42 317 ALA A CA 1
ATOM 2366 C C . ALA A 1 317 ? -13.669 53.710 61.209 1.00 30.42 317 ALA A C 1
ATOM 2368 O O . ALA A 1 317 ? -13.591 54.230 62.314 1.00 30.42 317 ALA A O 1
ATOM 2369 N N . PHE A 1 318 ? -14.765 53.074 60.783 1.00 26.91 318 PHE A N 1
ATOM 2370 C CA . PHE A 1 318 ? -15.755 52.440 61.664 1.00 26.91 318 PHE A CA 1
ATOM 2371 C C . PHE A 1 318 ? -16.683 51.540 60.824 1.00 26.91 318 PHE A C 1
ATOM 2373 O O . PHE A 1 318 ? -17.361 52.003 59.912 1.00 26.91 318 PHE A O 1
ATOM 2380 N N . SER A 1 319 ? -16.706 50.236 61.113 1.00 29.06 319 SER A N 1
ATOM 2381 C CA . SER A 1 319 ? -17.830 49.350 60.751 1.00 29.06 319 SER A CA 1
ATOM 2382 C C . SER A 1 319 ? -18.943 49.551 61.789 1.00 29.06 319 SER A C 1
ATOM 2384 O O . SER A 1 319 ? -18.604 49.766 62.954 1.00 29.06 319 SER A O 1
ATOM 2386 N N . PRO A 1 320 ? -20.244 49.473 61.436 1.00 38.72 320 PRO A N 1
ATOM 2387 C CA . PRO A 1 320 ? -20.895 48.166 61.260 1.00 38.72 320 PRO A CA 1
ATOM 2388 C C . PRO A 1 320 ? -22.001 48.107 60.176 1.00 38.72 320 PRO A C 1
ATOM 2390 O O . PRO A 1 320 ? -22.613 49.107 59.839 1.00 38.72 320 PRO A O 1
ATOM 2393 N N . HIS A 1 321 ? -22.234 46.888 59.660 1.00 34.38 321 HIS A N 1
ATOM 2394 C CA . HIS A 1 321 ? -23.442 46.328 59.006 1.00 34.38 321 HIS A CA 1
ATOM 2395 C C . HIS A 1 321 ? -24.511 47.276 58.407 1.00 34.38 321 HIS A C 1
ATOM 2397 O O . HIS A 1 321 ? -25.059 48.111 59.121 1.00 34.38 321 HIS A O 1
ATOM 2403 N N . PRO A 1 322 ? -25.026 46.999 57.182 1.00 36.78 322 PRO A N 1
ATOM 2404 C CA . PRO A 1 322 ? -26.162 46.063 57.116 1.00 36.78 322 PRO A CA 1
ATOM 2405 C C . PRO A 1 322 ? -26.362 45.249 55.813 1.00 36.78 322 PRO A C 1
ATOM 2407 O O . PRO A 1 322 ? -25.957 45.611 54.717 1.00 36.78 322 PRO A O 1
ATOM 2410 N N . ARG A 1 323 ? -27.052 44.117 56.014 1.00 26.36 323 ARG A N 1
ATOM 2411 C CA . ARG A 1 323 ? -28.187 43.542 55.260 1.00 26.36 323 ARG A CA 1
ATOM 2412 C C . ARG A 1 323 ? -28.293 43.730 53.733 1.00 26.36 323 ARG A C 1
ATOM 2414 O O . ARG A 1 323 ? -28.476 44.823 53.224 1.00 26.36 323 ARG A O 1
ATOM 2421 N N . VAL A 1 324 ? -28.419 42.567 53.083 1.00 37.53 324 VAL A N 1
ATOM 2422 C CA . VAL A 1 324 ? -29.469 42.186 52.112 1.00 37.53 324 VAL A CA 1
ATOM 2423 C C . VAL A 1 324 ? -29.891 43.266 51.107 1.00 37.53 324 VAL A C 1
ATOM 2425 O O . VAL A 1 324 ? -30.773 44.075 51.370 1.00 37.53 324 VAL A O 1
ATOM 2428 N N . GLY A 1 325 ? -29.361 43.147 49.890 1.00 26.72 325 GLY A N 1
ATOM 2429 C CA . GLY A 1 325 ? -29.919 43.743 48.680 1.00 26.72 325 GLY A CA 1
ATOM 2430 C C . GLY A 1 325 ? -30.008 42.685 47.587 1.00 26.72 325 GLY A C 1
ATOM 2431 O O . GLY A 1 325 ? -29.025 42.390 46.910 1.00 26.72 325 GLY A O 1
ATOM 2432 N N . ALA A 1 326 ? -31.188 42.088 47.435 1.00 37.81 326 ALA A N 1
ATOM 2433 C CA . ALA A 1 326 ? -31.533 41.289 46.273 1.00 37.81 326 ALA A CA 1
ATOM 2434 C C . ALA A 1 326 ? -31.558 42.200 45.036 1.00 37.81 326 ALA A C 1
ATOM 2436 O O . ALA A 1 326 ? -32.392 43.095 44.938 1.00 37.81 326 ALA A O 1
ATOM 2437 N N . ALA A 1 327 ? -30.668 41.957 44.076 1.00 30.47 327 ALA A N 1
ATOM 2438 C CA . ALA A 1 327 ? -30.749 42.541 42.743 1.00 30.47 327 ALA A CA 1
ATOM 2439 C C . ALA A 1 327 ? -30.736 41.403 41.721 1.00 30.47 327 ALA A C 1
ATOM 2441 O O . ALA A 1 327 ? -29.708 40.789 41.426 1.00 30.47 327 ALA A O 1
ATOM 2442 N N . GLY A 1 328 ? -31.938 41.081 41.244 1.00 31.12 328 GLY A N 1
ATOM 2443 C CA . GLY A 1 328 ? -32.205 40.004 40.308 1.00 31.12 328 GLY A CA 1
ATOM 2444 C C . GLY A 1 328 ? -31.384 40.113 39.028 1.00 31.12 328 GLY A C 1
ATOM 2445 O O . GLY A 1 328 ? -31.512 41.065 38.258 1.00 31.12 328 GLY A O 1
ATOM 2446 N N . ARG A 1 329 ? -30.623 39.057 38.727 1.00 33.75 329 ARG A N 1
ATOM 2447 C CA . ARG A 1 329 ? -30.281 38.747 37.340 1.00 33.75 329 ARG A CA 1
ATOM 2448 C C . ARG A 1 329 ? -31.495 38.097 36.703 1.00 33.75 329 ARG A C 1
ATOM 2450 O O . ARG A 1 329 ? -31.754 36.910 36.880 1.00 33.75 329 ARG A O 1
ATOM 2457 N N . ARG A 1 330 ? -32.239 38.927 35.973 1.00 28.50 330 ARG A N 1
ATOM 2458 C CA . ARG A 1 330 ? -33.217 38.527 34.964 1.00 28.50 330 ARG A CA 1
ATOM 2459 C C . ARG A 1 330 ? -32.647 37.367 34.143 1.00 28.50 330 ARG A C 1
ATOM 2461 O O . ARG A 1 330 ? -31.727 37.548 33.347 1.00 28.50 330 ARG A O 1
ATOM 2468 N N . VAL A 1 331 ? -33.218 36.184 34.342 1.00 37.81 331 VAL A N 1
ATOM 2469 C CA . VAL A 1 331 ? -33.104 35.053 33.425 1.00 37.81 331 VAL A CA 1
ATOM 2470 C C . VAL A 1 331 ? -33.881 35.448 32.174 1.00 37.81 331 VAL A C 1
ATOM 2472 O O . VAL A 1 331 ? -35.083 35.220 32.071 1.00 37.81 331 VAL A O 1
ATOM 2475 N N . VAL A 1 332 ? -33.212 36.111 31.231 1.00 33.69 332 VAL A N 1
ATOM 2476 C CA . VAL A 1 332 ? -33.750 36.258 29.879 1.00 33.69 332 VAL A CA 1
ATOM 2477 C C . VAL A 1 332 ? -33.493 34.940 29.168 1.00 33.69 332 VAL A C 1
ATOM 2479 O O . VAL A 1 332 ? -32.410 34.669 28.652 1.00 33.69 332 VAL A O 1
ATOM 2482 N N . GLY A 1 333 ? -34.518 34.093 29.190 1.00 36.88 333 GLY A N 1
ATOM 2483 C CA . GLY A 1 333 ? -34.620 32.942 28.320 1.00 36.88 333 GLY A CA 1
ATOM 2484 C C . GLY A 1 333 ? -34.636 33.390 26.862 1.00 36.88 333 GLY A C 1
ATOM 2485 O O . GLY A 1 333 ? -35.631 33.903 26.363 1.00 36.88 333 GLY A O 1
ATOM 2486 N N . ARG A 1 334 ? -33.539 33.124 26.159 1.00 32.19 334 ARG A N 1
ATOM 2487 C CA . ARG A 1 334 ? -33.563 32.755 24.745 1.00 32.19 334 ARG A CA 1
ATOM 2488 C C . ARG A 1 334 ? -32.703 31.508 24.595 1.00 32.19 334 ARG A C 1
ATOM 2490 O O . ARG A 1 334 ? -31.492 31.591 24.425 1.00 32.19 334 ARG A O 1
ATOM 2497 N N . ARG A 1 335 ? -33.339 30.334 24.671 1.00 36.16 335 ARG A N 1
ATOM 2498 C CA . ARG A 1 335 ? -32.784 29.091 24.118 1.00 36.16 335 ARG A CA 1
ATOM 2499 C C . ARG A 1 335 ? -32.763 29.236 22.591 1.00 36.16 335 ARG A C 1
ATOM 2501 O O . ARG A 1 335 ? -33.577 28.636 21.902 1.00 36.16 335 ARG A O 1
ATOM 2508 N N . PHE A 1 336 ? -31.841 30.030 22.052 1.00 36.69 336 PHE A N 1
ATOM 2509 C CA . PHE A 1 336 ? -31.312 29.679 20.742 1.00 36.69 336 PHE A CA 1
ATOM 2510 C C . PHE A 1 336 ? -30.590 28.355 20.967 1.00 36.69 336 PHE A C 1
ATOM 2512 O O . PHE A 1 336 ? -29.640 28.298 21.749 1.00 36.69 336 PHE A O 1
ATOM 2519 N N . GLN A 1 337 ? -31.096 27.269 20.383 1.00 44.91 337 GLN A N 1
ATOM 2520 C CA . GLN A 1 337 ? -30.315 26.045 20.257 1.00 44.91 337 GLN A CA 1
ATOM 2521 C C . GLN A 1 337 ? -29.079 26.425 19.442 1.00 44.91 337 GLN A C 1
ATOM 2523 O O . GLN A 1 337 ? -29.138 26.514 18.219 1.00 44.91 337 GLN A O 1
ATOM 2528 N N . ALA A 1 338 ? -27.993 26.778 20.131 1.00 58.53 338 ALA A N 1
ATOM 2529 C CA . ALA A 1 338 ? -26.744 27.122 19.486 1.00 58.53 338 ALA A CA 1
ATOM 2530 C C . ALA A 1 338 ? -26.339 25.930 18.614 1.00 58.53 338 ALA A C 1
ATOM 2532 O O . ALA A 1 338 ? -26.295 24.793 19.093 1.00 58.53 338 ALA A O 1
ATOM 2533 N N . ILE A 1 339 ? -26.105 26.194 17.327 1.00 66.81 339 ILE A N 1
ATOM 2534 C CA . ILE A 1 339 ? -25.589 25.210 16.375 1.00 66.81 339 ILE A CA 1
ATOM 2535 C C . ILE A 1 339 ? -24.365 24.558 17.021 1.00 66.81 339 ILE A C 1
ATOM 2537 O O . ILE A 1 339 ? -23.496 25.259 17.544 1.00 66.81 339 ILE A O 1
ATOM 2541 N N . ASN A 1 340 ? -24.314 23.221 17.030 1.00 82.62 340 ASN A N 1
ATOM 2542 C CA . ASN A 1 340 ? -23.190 22.495 17.612 1.00 82.62 340 ASN A CA 1
ATOM 2543 C C . ASN A 1 340 ? -21.886 23.021 16.973 1.00 82.62 340 ASN A C 1
ATOM 2545 O O . ASN A 1 340 ? -21.745 22.924 15.750 1.00 82.62 340 ASN A O 1
ATOM 2549 N N . PRO A 1 341 ? -20.938 23.567 17.762 1.00 87.12 341 PRO A N 1
ATOM 2550 C CA . PRO A 1 341 ? -19.750 24.244 17.236 1.00 87.12 341 PRO A CA 1
ATOM 2551 C C . PRO A 1 341 ? -18.826 23.321 16.431 1.00 87.12 341 PRO A C 1
ATOM 2553 O O . PRO A 1 341 ? -17.919 23.798 15.755 1.00 87.12 341 PRO A O 1
ATOM 2556 N N . LEU A 1 342 ? -19.054 22.006 16.478 1.00 91.62 342 LEU A N 1
ATOM 2557 C CA . LEU A 1 342 ? -18.334 21.018 15.682 1.00 91.62 342 LEU A CA 1
ATOM 2558 C C . LEU A 1 342 ? -18.865 20.885 14.247 1.00 91.62 342 LEU A C 1
ATOM 2560 O O . LEU A 1 342 ? -18.140 20.390 13.391 1.00 91.62 342 LEU A O 1
ATOM 2564 N N . ILE A 1 343 ? -20.095 21.321 13.952 1.00 91.31 343 ILE A N 1
ATOM 2565 C CA . ILE A 1 343 ? -20.671 21.202 12.600 1.00 91.31 343 ILE A CA 1
ATOM 2566 C C . ILE A 1 343 ? -19.807 21.940 11.561 1.00 91.31 343 ILE A C 1
ATOM 2568 O O . ILE A 1 343 ? -19.415 21.297 10.587 1.00 91.31 343 ILE A O 1
ATOM 2572 N N . PRO A 1 344 ? -19.417 23.218 11.761 1.00 94.06 344 PRO A N 1
ATOM 2573 C CA . PRO A 1 344 ? -18.530 23.909 10.824 1.00 94.06 344 PRO A CA 1
ATOM 2574 C C . PRO A 1 344 ? -17.181 23.207 10.631 1.00 94.06 344 PRO A C 1
ATOM 2576 O O . PRO A 1 344 ? -16.656 23.197 9.523 1.00 94.06 344 PRO A O 1
ATOM 2579 N N . VAL A 1 345 ? -16.644 22.579 11.686 1.00 95.44 345 VAL A N 1
ATOM 2580 C CA . VAL A 1 345 ? -15.372 21.841 11.628 1.00 95.44 345 VAL A CA 1
ATOM 2581 C C . VAL A 1 345 ? -15.458 20.713 10.603 1.00 95.44 345 VAL A C 1
ATOM 2583 O O . VAL A 1 345 ? -14.632 20.637 9.698 1.00 95.44 345 VAL A O 1
ATOM 2586 N N . TYR A 1 346 ? -16.476 19.857 10.709 1.00 96.00 346 TYR A N 1
ATOM 2587 C CA . TYR A 1 346 ? -16.633 18.731 9.788 1.00 96.00 346 TYR A CA 1
ATOM 2588 C C . TYR A 1 346 ? -17.088 19.167 8.396 1.00 96.00 346 TYR A C 1
ATOM 2590 O O . TYR A 1 346 ? -16.682 18.555 7.412 1.00 96.00 346 TYR A O 1
ATOM 2598 N N . LEU A 1 347 ? -17.883 20.233 8.279 1.00 96.00 347 LEU A N 1
ATOM 2599 C CA . LEU A 1 347 ? -18.234 20.780 6.967 1.00 96.00 347 LEU A CA 1
ATOM 2600 C C . LEU A 1 347 ? -16.982 21.198 6.187 1.00 96.00 347 LEU A C 1
ATOM 2602 O O . LEU A 1 347 ? -16.826 20.792 5.040 1.00 96.00 347 LEU A O 1
ATOM 2606 N N . VAL A 1 348 ? -16.073 21.943 6.818 1.00 96.88 348 VAL A N 1
ATOM 2607 C CA . VAL A 1 348 ? -14.870 22.477 6.159 1.00 96.88 348 VAL A CA 1
ATOM 2608 C C . VAL A 1 348 ? -13.772 21.431 5.989 1.00 96.88 348 VAL A C 1
ATOM 2610 O O . VAL A 1 348 ? -13.110 21.432 4.960 1.00 96.88 348 VAL A O 1
ATOM 2613 N N . LEU A 1 349 ? -13.549 20.554 6.972 1.00 96.62 349 LEU A N 1
ATOM 2614 C CA . LEU A 1 349 ? -12.410 19.625 6.944 1.00 96.62 349 LEU A CA 1
ATOM 2615 C C . LEU A 1 349 ? -12.738 18.242 6.373 1.00 96.62 349 LEU A C 1
ATOM 2617 O O . LEU A 1 349 ? -11.814 17.510 6.041 1.00 96.62 349 LEU A O 1
ATOM 2621 N N . LEU A 1 350 ? -14.016 17.863 6.276 1.00 96.06 350 LEU A N 1
ATOM 2622 C CA . LEU A 1 350 ? -14.428 16.545 5.781 1.00 96.06 350 LEU A CA 1
ATOM 2623 C C . LEU A 1 350 ? -15.336 16.654 4.554 1.00 96.06 350 LEU A C 1
ATOM 2625 O O . LEU A 1 350 ? -14.992 16.151 3.489 1.00 96.06 350 LEU A O 1
ATOM 2629 N N . PHE A 1 351 ? -16.493 17.306 4.688 1.00 96.06 351 PHE A N 1
ATOM 2630 C CA . PHE A 1 351 ? -17.525 17.240 3.651 1.00 96.06 351 PHE A CA 1
ATOM 2631 C C . PHE A 1 351 ? -17.183 18.062 2.406 1.00 96.06 351 PHE A C 1
ATOM 2633 O O . PHE A 1 351 ? -17.275 17.527 1.306 1.00 96.06 351 PHE A O 1
ATOM 2640 N N . ILE A 1 352 ? -16.763 19.325 2.546 1.00 96.25 352 ILE A N 1
ATOM 2641 C CA . ILE A 1 352 ? -16.404 20.169 1.393 1.00 96.25 352 ILE A CA 1
ATOM 2642 C C . ILE A 1 352 ? -15.223 19.561 0.611 1.00 96.25 352 ILE A C 1
ATOM 2644 O O . ILE A 1 352 ? -15.393 19.325 -0.585 1.00 96.25 352 ILE A O 1
ATOM 2648 N N . PRO A 1 353 ? -14.071 19.221 1.232 1.00 94.69 353 PRO A N 1
ATOM 2649 C CA . PRO A 1 353 ? -12.970 18.574 0.520 1.00 94.69 353 PRO A CA 1
ATOM 2650 C C . PRO A 1 353 ? -13.366 17.226 -0.087 1.00 94.69 353 PRO A C 1
ATOM 2652 O O . PRO A 1 353 ? -12.965 16.929 -1.206 1.00 94.69 353 PRO A O 1
ATOM 2655 N N . GLY A 1 354 ? -14.192 16.433 0.607 1.00 93.00 354 GLY A N 1
ATOM 2656 C CA . GLY A 1 354 ? -14.694 15.160 0.090 1.00 93.00 354 GLY A CA 1
ATOM 2657 C C . GLY A 1 354 ? -15.547 15.322 -1.171 1.00 93.00 354 GLY A C 1
ATOM 2658 O O . GLY A 1 354 ? -15.353 14.593 -2.140 1.00 93.00 354 GLY A O 1
ATOM 2659 N N . VAL A 1 355 ? -16.446 16.312 -1.199 1.00 95.06 355 VAL A N 1
ATOM 2660 C CA . VAL A 1 355 ? -17.261 16.631 -2.384 1.00 95.06 355 VAL A CA 1
ATOM 2661 C C . VAL A 1 355 ? -16.390 17.136 -3.531 1.00 95.06 355 VAL A C 1
ATOM 2663 O O . VAL A 1 355 ? -16.572 16.694 -4.661 1.00 95.06 355 VAL A O 1
ATOM 2666 N N . LEU A 1 356 ? -15.428 18.020 -3.255 1.00 94.44 356 LEU A N 1
ATOM 2667 C CA . LEU A 1 356 ? -14.500 18.526 -4.271 1.00 94.44 356 LEU A CA 1
ATOM 2668 C C . LEU A 1 356 ? -13.626 17.405 -4.851 1.00 94.44 356 LEU A C 1
ATOM 2670 O O . LEU A 1 356 ? -13.484 17.309 -6.067 1.00 94.44 356 LEU A O 1
ATOM 2674 N N . GLY A 1 357 ? -13.093 16.526 -4.000 1.00 90.19 357 GLY A N 1
ATOM 2675 C CA . GLY A 1 357 ? -12.311 15.365 -4.424 1.00 90.19 357 GLY A CA 1
ATOM 2676 C C . GLY A 1 357 ? -13.130 14.399 -5.280 1.00 90.19 357 GLY A C 1
ATOM 2677 O O . GLY A 1 357 ? -12.657 13.948 -6.321 1.00 90.19 357 GLY A O 1
ATOM 2678 N N . LEU A 1 358 ? -14.385 14.137 -4.899 1.00 91.12 358 LEU A N 1
ATOM 2679 C CA . LEU A 1 358 ? -15.303 13.332 -5.704 1.00 91.12 358 LEU A CA 1
ATOM 2680 C C . LEU A 1 358 ? -15.588 13.997 -7.057 1.00 91.12 358 LEU A C 1
ATOM 2682 O O . LEU A 1 358 ? -15.487 13.337 -8.085 1.00 91.12 358 LEU A O 1
ATOM 2686 N N . ALA A 1 359 ? -15.892 15.296 -7.076 1.00 93.00 359 ALA A N 1
ATOM 2687 C CA . ALA A 1 359 ? -16.151 16.041 -8.307 1.00 93.00 359 ALA A CA 1
ATOM 2688 C C . ALA A 1 359 ? -14.944 16.048 -9.261 1.00 93.00 359 ALA A C 1
ATOM 2690 O O . ALA A 1 359 ? -15.125 16.059 -10.476 1.00 93.00 359 ALA A O 1
ATOM 2691 N N . TRP A 1 360 ? -13.725 16.004 -8.719 1.00 88.75 360 TRP A N 1
ATOM 2692 C CA . TRP A 1 360 ? -12.492 15.967 -9.500 1.00 88.75 360 TRP A CA 1
ATOM 2693 C C . TRP A 1 360 ? -12.164 14.574 -10.057 1.00 88.75 360 TRP A C 1
ATOM 2695 O O . TRP A 1 360 ? -11.830 14.450 -11.234 1.00 88.75 360 TRP A O 1
ATOM 2705 N N . LEU A 1 361 ? -12.270 13.523 -9.238 1.00 87.88 361 LEU A N 1
ATOM 2706 C CA . LEU A 1 361 ? -11.821 12.171 -9.603 1.00 87.88 361 LEU A CA 1
ATOM 2707 C C . LEU A 1 361 ? -12.893 11.329 -10.305 1.00 87.88 361 LEU A C 1
ATOM 2709 O O . LEU A 1 361 ? -12.570 10.424 -11.072 1.00 87.88 361 LEU A O 1
ATOM 2713 N N . LEU A 1 362 ? -14.174 11.587 -10.042 1.00 89.06 362 LEU A N 1
ATOM 2714 C CA . LEU A 1 362 ? -15.261 10.763 -10.564 1.00 89.06 362 LEU A CA 1
ATOM 2715 C C . LEU A 1 362 ? -15.393 10.809 -12.102 1.00 89.06 362 LEU A C 1
ATOM 2717 O O . LEU A 1 362 ? -15.607 9.745 -12.683 1.00 89.06 362 LEU A O 1
ATOM 2721 N N . PRO A 1 363 ? -15.231 11.955 -12.799 1.00 90.19 363 PRO A N 1
ATOM 2722 C CA . PRO A 1 363 ? -15.380 12.000 -14.256 1.00 90.19 363 PRO A CA 1
ATOM 2723 C C . PRO A 1 363 ? -14.416 11.075 -15.016 1.00 90.19 363 PRO A C 1
ATOM 2725 O O . PRO A 1 363 ? -14.845 10.388 -15.942 1.00 90.19 363 PRO A O 1
ATOM 2728 N N . SER A 1 364 ? -13.141 11.011 -14.610 1.00 84.56 364 SER A N 1
ATOM 2729 C CA . SER A 1 364 ? -12.129 10.147 -15.245 1.00 84.56 364 SER A CA 1
ATOM 2730 C C . SER A 1 364 ? -12.303 8.664 -14.904 1.00 84.56 364 SER A C 1
ATOM 2732 O O . SER A 1 364 ? -11.910 7.786 -15.672 1.00 84.56 364 SER A O 1
ATOM 2734 N N . ALA A 1 365 ? -12.907 8.358 -13.755 1.00 87.69 365 ALA A N 1
ATOM 2735 C CA . ALA A 1 365 ? -13.294 6.994 -13.423 1.00 87.69 365 ALA A CA 1
ATOM 2736 C C . ALA A 1 365 ? -14.498 6.540 -14.264 1.00 87.69 365 ALA A C 1
ATOM 2738 O O . ALA A 1 365 ? -14.485 5.437 -14.808 1.00 87.69 365 ALA A O 1
ATOM 2739 N N . LEU A 1 366 ? -15.523 7.390 -14.404 1.00 88.88 366 LEU A N 1
ATOM 2740 C CA . LEU A 1 366 ? -16.761 7.067 -15.122 1.00 88.88 366 LEU A CA 1
ATOM 2741 C C . LEU A 1 366 ? -16.584 6.979 -16.642 1.00 88.88 366 LEU A C 1
ATOM 2743 O O . LEU A 1 366 ? -17.250 6.165 -17.274 1.00 88.88 366 LEU A O 1
ATOM 2747 N N . ASN A 1 367 ? -15.697 7.783 -17.233 1.00 85.31 367 ASN A N 1
ATOM 2748 C CA . ASN A 1 367 ? -15.414 7.729 -18.672 1.00 85.31 367 ASN A CA 1
ATOM 2749 C C . ASN A 1 367 ? -14.475 6.565 -19.071 1.00 85.31 367 ASN A C 1
ATOM 2751 O O . ASN A 1 367 ? -14.176 6.399 -20.251 1.00 85.31 367 ASN A O 1
ATOM 2755 N N . GLY A 1 368 ? -13.988 5.784 -18.098 1.00 79.50 368 GLY A N 1
ATOM 2756 C CA . GLY A 1 368 ? -13.121 4.623 -18.303 1.00 79.50 368 GLY A CA 1
ATOM 2757 C C . GLY A 1 368 ? -11.644 4.938 -18.563 1.00 79.50 368 GLY A C 1
ATOM 2758 O O . GLY A 1 368 ? -10.824 4.022 -18.499 1.00 79.50 368 GLY A O 1
ATOM 2759 N N . SER A 1 369 ? -11.257 6.199 -18.783 1.00 77.81 369 SER A N 1
ATOM 2760 C CA . SER A 1 369 ? -9.869 6.550 -19.116 1.00 77.81 369 SER A CA 1
ATOM 2761 C C . SER A 1 369 ? -8.905 6.222 -17.976 1.00 77.81 369 SER A C 1
ATOM 2763 O O . SER A 1 369 ? -7.778 5.801 -18.220 1.00 77.81 369 SER A O 1
ATOM 2765 N N . ALA A 1 370 ? -9.357 6.349 -16.726 1.00 80.06 370 ALA A N 1
ATOM 2766 C CA . ALA A 1 370 ? -8.564 6.012 -15.545 1.00 80.06 370 ALA A CA 1
ATOM 2767 C C . ALA A 1 370 ? -8.280 4.500 -15.398 1.00 80.06 370 ALA A C 1
ATOM 2769 O O . ALA A 1 370 ? -7.364 4.118 -14.674 1.00 80.06 370 ALA A O 1
ATOM 2770 N N . TYR A 1 371 ? -9.045 3.644 -16.084 1.00 84.06 371 TYR A N 1
ATOM 2771 C CA . TYR A 1 371 ? -8.919 2.182 -16.046 1.00 84.06 371 TYR A CA 1
ATOM 2772 C C . TYR A 1 371 ? -8.270 1.601 -17.308 1.00 84.06 371 TYR A C 1
ATOM 2774 O O . TYR A 1 371 ? -8.094 0.391 -17.391 1.00 84.06 371 TYR A O 1
ATOM 2782 N N . ALA A 1 372 ? -7.870 2.435 -18.274 1.00 75.12 372 ALA A N 1
ATOM 2783 C CA . ALA A 1 372 ? -7.347 1.979 -19.565 1.00 75.12 372 ALA A CA 1
ATOM 2784 C C . ALA A 1 372 ? -6.097 1.081 -19.455 1.00 75.12 372 ALA A C 1
ATOM 2786 O O . ALA A 1 372 ? -5.882 0.225 -20.306 1.00 75.12 372 ALA A O 1
ATOM 2787 N N . ALA A 1 373 ? -5.289 1.264 -18.405 1.00 73.38 373 ALA A N 1
ATOM 2788 C CA . ALA A 1 373 ? -4.089 0.469 -18.133 1.00 73.38 373 ALA A CA 1
ATOM 2789 C C . ALA A 1 373 ? -4.320 -0.688 -17.134 1.00 73.38 373 ALA A C 1
ATOM 2791 O O . ALA A 1 373 ? -3.357 -1.284 -16.658 1.00 73.38 373 ALA A O 1
ATOM 2792 N N . ARG A 1 374 ? -5.573 -0.981 -16.751 1.00 82.44 374 ARG A N 1
ATOM 2793 C CA . ARG A 1 374 ? -5.920 -2.030 -15.777 1.00 82.44 374 ARG A CA 1
ATOM 2794 C C . ARG A 1 374 ? -6.553 -3.242 -16.473 1.00 82.44 374 ARG A C 1
ATOM 2796 O O . ARG A 1 374 ? -7.275 -3.070 -17.450 1.00 82.44 374 ARG A O 1
ATOM 2803 N N . PRO A 1 375 ? -6.377 -4.461 -15.928 1.00 80.56 375 PRO A N 1
ATOM 2804 C CA . PRO A 1 375 ? -7.003 -5.672 -16.466 1.00 80.56 375 PRO A CA 1
ATOM 2805 C C . PRO A 1 375 ? -8.490 -5.814 -16.089 1.00 80.56 375 PRO A C 1
ATOM 2807 O O . PRO A 1 375 ? -9.101 -6.841 -16.365 1.00 80.56 375 PRO A O 1
ATOM 2810 N N . PHE A 1 376 ? -9.071 -4.812 -15.424 1.00 88.25 376 PHE A N 1
ATOM 2811 C CA . PHE A 1 376 ? -10.464 -4.786 -14.984 1.00 88.25 376 PHE A CA 1
ATOM 2812 C C . PHE A 1 376 ? -11.059 -3.388 -15.163 1.00 88.25 376 PHE A C 1
ATOM 2814 O O . PHE A 1 376 ? -10.366 -2.371 -15.090 1.00 88.25 376 PHE A O 1
ATOM 2821 N N . THR A 1 377 ? -12.373 -3.337 -15.338 1.00 91.12 377 THR A N 1
ATOM 2822 C CA . THR A 1 377 ? -13.163 -2.107 -15.435 1.00 91.12 377 THR A CA 1
ATOM 2823 C C . THR A 1 377 ? -13.547 -1.556 -14.058 1.00 91.12 377 THR A C 1
ATOM 2825 O O . THR A 1 377 ? -13.487 -2.250 -13.040 1.00 91.12 377 THR A O 1
ATOM 2828 N N . LEU A 1 378 ? -14.037 -0.310 -14.021 1.00 93.50 378 LEU A N 1
ATOM 2829 C CA . LEU A 1 378 ? -14.629 0.287 -12.816 1.00 93.50 378 LEU A CA 1
ATOM 2830 C C . LEU A 1 378 ? -15.739 -0.598 -12.218 1.00 93.50 378 LEU A C 1
ATOM 2832 O O . LEU A 1 378 ? -15.799 -0.787 -11.004 1.00 93.50 378 LEU A O 1
ATOM 2836 N N . SER A 1 379 ? -16.617 -1.144 -13.064 1.00 93.69 379 SER A N 1
ATOM 2837 C CA . SER A 1 379 ? -17.750 -1.960 -12.612 1.00 93.69 379 SER A CA 1
ATOM 2838 C C . SER A 1 379 ? -17.298 -3.268 -11.959 1.00 93.69 379 SER A C 1
ATOM 2840 O O . SER A 1 379 ? -17.757 -3.614 -10.871 1.00 93.69 379 SER A O 1
ATOM 2842 N N . GLU A 1 380 ? -16.331 -3.946 -12.575 1.00 95.12 380 GLU A N 1
ATOM 2843 C CA . GLU A 1 380 ? -15.739 -5.178 -12.063 1.00 95.12 380 GLU A CA 1
ATOM 2844 C C . GLU A 1 380 ? -14.978 -4.936 -10.765 1.00 95.12 380 GLU A C 1
ATOM 2846 O O . GLU A 1 380 ? -15.092 -5.739 -9.835 1.00 95.12 380 GLU A O 1
ATOM 2851 N N . ARG A 1 381 ? -14.261 -3.808 -10.655 1.00 94.69 381 ARG A N 1
ATOM 2852 C CA . ARG A 1 381 ? -13.633 -3.384 -9.401 1.00 94.69 381 ARG A CA 1
ATOM 2853 C C . ARG A 1 381 ? -14.678 -3.259 -8.302 1.00 94.69 381 ARG A C 1
ATOM 2855 O O . ARG A 1 381 ? -14.586 -3.978 -7.317 1.00 94.69 381 ARG A O 1
ATOM 2862 N N . LEU A 1 382 ? -15.700 -2.420 -8.480 1.00 95.25 382 LEU A N 1
ATOM 2863 C CA . LEU A 1 382 ? -16.720 -2.190 -7.450 1.00 95.25 382 LEU A CA 1
ATOM 2864 C C . LEU A 1 382 ? -17.443 -3.482 -7.044 1.00 95.25 382 LEU A C 1
ATOM 2866 O O . LEU A 1 382 ? -17.663 -3.714 -5.860 1.00 95.25 382 LEU A O 1
ATOM 2870 N N . LEU A 1 383 ? -17.765 -4.364 -7.992 1.00 96.56 383 LEU A N 1
ATOM 2871 C CA . LEU A 1 383 ? -18.333 -5.673 -7.666 1.00 96.56 383 LEU A CA 1
ATOM 2872 C C . LEU A 1 383 ? -17.362 -6.509 -6.821 1.00 96.56 383 LEU A C 1
ATOM 2874 O O . LEU A 1 383 ? -17.760 -7.085 -5.808 1.00 96.56 383 LEU A O 1
ATOM 2878 N N . THR A 1 384 ? -16.091 -6.547 -7.216 1.00 97.19 384 THR A N 1
ATOM 2879 C CA . THR A 1 384 ? -15.048 -7.346 -6.564 1.00 97.19 384 THR A CA 1
ATOM 2880 C C . THR A 1 384 ? -14.696 -6.836 -5.168 1.00 97.19 384 THR A C 1
ATOM 2882 O O . THR A 1 384 ? -14.513 -7.657 -4.270 1.00 97.19 384 THR A O 1
ATOM 2885 N N . GLU A 1 385 ? -14.689 -5.519 -4.946 1.00 96.25 385 GLU A N 1
ATOM 2886 C CA . GLU A 1 385 ? -14.359 -4.897 -3.654 1.00 96.25 385 GLU A CA 1
ATOM 2887 C C . GLU A 1 385 ? -15.258 -5.397 -2.512 1.00 96.25 385 GLU A C 1
ATOM 2889 O O . GLU A 1 385 ? -14.793 -5.579 -1.389 1.00 96.25 385 GLU A O 1
ATOM 2894 N N . GLY A 1 386 ? -16.523 -5.741 -2.789 1.00 95.75 386 GLY A N 1
ATOM 2895 C CA . GLY A 1 386 ? -17.394 -6.359 -1.784 1.00 95.75 386 GLY A CA 1
ATOM 2896 C C . GLY A 1 386 ? -16.829 -7.675 -1.237 1.00 95.75 386 GLY A C 1
ATOM 2897 O O . GLY A 1 386 ? -16.856 -7.915 -0.031 1.00 95.75 386 GLY A O 1
ATOM 2898 N N . ARG A 1 387 ? -16.266 -8.527 -2.102 1.00 96.94 387 ARG A N 1
ATOM 2899 C CA . ARG A 1 387 ? -15.611 -9.777 -1.680 1.00 96.94 387 ARG A CA 1
ATOM 2900 C C . ARG A 1 387 ? -14.285 -9.506 -0.981 1.00 96.94 387 ARG A C 1
ATOM 2902 O O . ARG A 1 387 ? -14.048 -10.084 0.073 1.00 96.94 387 ARG A O 1
ATOM 2909 N N . VAL A 1 388 ? -13.490 -8.579 -1.512 1.00 96.19 388 VAL A N 1
ATOM 2910 C CA . VAL A 1 388 ? -12.201 -8.174 -0.929 1.00 96.19 388 VAL A CA 1
ATOM 2911 C C . VAL A 1 388 ? -12.371 -7.668 0.503 1.00 96.19 388 VAL A C 1
ATOM 2913 O O . VAL A 1 388 ? -11.644 -8.089 1.395 1.00 96.19 388 VAL A O 1
ATOM 2916 N N . MET A 1 389 ? -13.373 -6.829 0.772 1.00 96.50 389 MET A N 1
ATOM 2917 C CA . MET A 1 389 ? -13.648 -6.340 2.125 1.00 96.50 389 MET A CA 1
ATOM 2918 C C . MET A 1 389 ? -14.049 -7.465 3.092 1.00 96.50 389 MET A C 1
ATOM 2920 O O . MET A 1 389 ? -13.704 -7.410 4.273 1.00 96.50 389 MET A O 1
ATOM 2924 N N . VAL A 1 390 ? -14.756 -8.496 2.617 1.00 96.69 390 VAL A N 1
ATOM 2925 C CA . VAL A 1 390 ? -15.058 -9.690 3.426 1.00 96.69 390 VAL A CA 1
ATOM 2926 C C . VAL A 1 390 ? -13.798 -10.515 3.680 1.00 96.69 390 VAL A C 1
ATOM 2928 O O . VAL A 1 390 ? -13.598 -10.972 4.807 1.00 96.69 390 VAL A O 1
ATOM 2931 N N . ASP A 1 391 ? -12.928 -10.660 2.682 1.00 94.31 391 ASP A N 1
ATOM 2932 C CA . ASP A 1 391 ? -11.632 -11.318 2.842 1.00 94.31 391 ASP A CA 1
ATOM 2933 C C . ASP A 1 391 ? -10.738 -10.553 3.831 1.00 94.31 391 ASP A C 1
ATOM 2935 O O . ASP A 1 391 ? -10.174 -11.177 4.725 1.00 94.31 391 ASP A O 1
ATOM 2939 N N . TYR A 1 392 ? -10.721 -9.215 3.813 1.00 95.75 392 TYR A N 1
ATOM 2940 C CA . TYR A 1 392 ? -10.045 -8.413 4.842 1.00 95.75 392 TYR A CA 1
ATOM 2941 C C . TYR A 1 392 ? -10.576 -8.700 6.248 1.00 95.75 392 TYR A C 1
ATOM 2943 O O . TYR A 1 392 ? -9.787 -8.960 7.157 1.00 95.75 392 TYR A O 1
ATOM 2951 N N . LEU A 1 393 ? -11.900 -8.715 6.449 1.00 96.44 393 LEU A N 1
ATOM 2952 C CA . LEU A 1 393 ? -12.485 -9.059 7.751 1.00 96.44 393 LEU A CA 1
ATOM 2953 C C . LEU A 1 393 ? -12.083 -10.471 8.192 1.00 96.44 393 LEU A C 1
ATOM 2955 O O . LEU A 1 393 ? -11.733 -10.682 9.355 1.00 96.44 393 LEU A O 1
ATOM 2959 N N . ARG A 1 394 ? -12.084 -11.432 7.263 1.00 94.94 394 ARG A N 1
ATOM 2960 C CA . ARG A 1 394 ? -11.635 -12.802 7.519 1.00 94.94 394 ARG A CA 1
ATOM 2961 C C . ARG A 1 394 ? -10.162 -12.839 7.922 1.00 94.94 394 ARG A C 1
ATOM 2963 O O . ARG A 1 394 ? -9.844 -13.486 8.913 1.00 94.94 394 ARG A O 1
ATOM 2970 N N . TRP A 1 395 ? -9.281 -12.150 7.203 1.00 93.06 395 TRP A N 1
ATOM 2971 C CA . TRP A 1 395 ? -7.841 -12.144 7.470 1.00 93.06 395 TRP A CA 1
ATOM 2972 C C . TRP A 1 395 ? -7.480 -11.446 8.783 1.00 93.06 395 TRP A C 1
ATOM 2974 O O . TRP A 1 395 ? -6.531 -11.860 9.446 1.00 93.06 395 TRP A O 1
ATOM 2984 N N . ILE A 1 396 ? -8.253 -10.434 9.186 1.00 94.81 396 ILE A N 1
ATOM 2985 C CA . ILE A 1 396 ? -8.078 -9.734 10.466 1.00 94.81 396 ILE A CA 1
ATOM 2986 C C . ILE A 1 396 ? -8.521 -10.604 11.649 1.00 94.81 396 ILE A C 1
ATOM 2988 O O . ILE A 1 396 ? -7.865 -10.589 12.689 1.00 94.81 396 ILE A O 1
ATOM 2992 N N . ILE A 1 397 ? -9.635 -11.338 11.522 1.00 93.38 397 ILE A N 1
ATOM 2993 C CA . ILE A 1 397 ? -10.240 -12.114 12.625 1.00 93.38 397 ILE A CA 1
ATOM 2994 C C . ILE A 1 397 ? -9.640 -13.519 12.746 1.00 93.38 397 ILE A C 1
ATOM 2996 O O . ILE A 1 397 ? -9.492 -14.043 13.849 1.00 93.38 397 ILE A O 1
ATOM 3000 N N . LEU A 1 398 ? -9.342 -14.154 11.617 1.00 88.06 398 LEU A N 1
ATOM 3001 C CA . LEU A 1 398 ? -8.815 -15.510 11.555 1.00 88.06 398 LEU A CA 1
ATOM 3002 C C . LEU A 1 398 ? -7.756 -15.587 10.446 1.00 88.06 398 LEU A C 1
ATOM 3004 O O . LEU A 1 398 ? -8.035 -16.092 9.353 1.00 88.06 398 LEU A O 1
ATOM 3008 N N . PRO A 1 399 ? -6.539 -15.076 10.704 1.00 78.56 399 PRO A N 1
ATOM 3009 C CA . PRO A 1 399 ? -5.461 -15.162 9.740 1.00 78.56 399 PRO A CA 1
ATOM 3010 C C . PRO A 1 399 ? -5.125 -16.630 9.497 1.00 78.56 399 PRO A C 1
ATOM 3012 O O . PRO A 1 399 ? -4.935 -17.402 10.435 1.00 78.56 399 PRO A O 1
ATOM 3015 N N . THR A 1 400 ? -5.045 -17.021 8.230 1.00 80.94 400 THR A N 1
ATOM 3016 C CA . THR A 1 400 ? -4.546 -18.341 7.837 1.00 80.94 400 THR A CA 1
ATOM 3017 C C . THR A 1 400 ? -3.180 -18.186 7.172 1.00 80.94 400 THR A C 1
ATOM 3019 O O . THR A 1 400 ? -3.013 -17.223 6.422 1.00 80.94 400 THR A O 1
ATOM 3022 N N . PRO A 1 401 ? -2.231 -19.122 7.373 1.00 72.38 401 PRO A N 1
ATOM 3023 C CA . PRO A 1 401 ? -0.847 -18.978 6.910 1.00 72.38 401 PRO A CA 1
ATOM 3024 C C . PRO A 1 401 ? -0.685 -18.613 5.429 1.00 72.38 401 PRO A C 1
ATOM 3026 O O . PRO A 1 401 ? 0.217 -17.856 5.100 1.00 72.38 401 PRO A O 1
ATOM 3029 N N . ASN A 1 402 ? -1.583 -19.103 4.568 1.00 80.12 402 ASN A N 1
ATOM 3030 C CA . ASN A 1 402 ? -1.503 -18.934 3.112 1.00 80.12 402 ASN A CA 1
ATOM 3031 C C . ASN A 1 402 ? -2.469 -17.875 2.556 1.00 80.12 402 ASN A C 1
ATOM 3033 O O . ASN A 1 402 ? -2.570 -17.735 1.347 1.00 80.12 402 ASN A O 1
ATOM 3037 N N . ALA A 1 403 ? -3.254 -17.201 3.404 1.00 80.81 403 ALA A N 1
ATOM 3038 C CA . ALA A 1 403 ? -4.213 -16.198 2.921 1.00 80.81 403 ALA A CA 1
ATOM 3039 C C . ALA A 1 403 ? -3.611 -14.800 2.797 1.00 80.81 403 ALA A C 1
ATOM 3041 O O . ALA A 1 403 ? -4.181 -13.948 2.127 1.00 80.81 403 ALA A O 1
ATOM 3042 N N . LEU A 1 404 ? -2.500 -14.569 3.492 1.00 88.00 404 LEU A N 1
ATOM 3043 C CA . LEU A 1 404 ? -1.775 -13.318 3.459 1.00 88.00 404 LEU A CA 1
ATOM 3044 C C . LEU A 1 404 ? -0.497 -13.533 2.651 1.00 88.00 404 LEU A C 1
ATOM 3046 O O . LEU A 1 404 ? 0.342 -14.364 3.007 1.00 88.00 404 LEU A O 1
ATOM 3050 N N . SER A 1 405 ? -0.356 -12.764 1.592 1.00 87.25 405 SER A N 1
ATOM 3051 C CA . SER A 1 405 ? 0.631 -12.899 0.535 1.00 87.25 405 SER A CA 1
ATOM 3052 C C . SER A 1 405 ? 0.969 -11.530 -0.042 1.00 87.25 405 SER A C 1
ATOM 3054 O O . SER A 1 405 ? 0.241 -10.542 0.120 1.00 87.25 405 SER A O 1
ATOM 3056 N N . LEU A 1 406 ? 2.107 -11.465 -0.713 1.00 87.94 406 LEU A N 1
ATOM 3057 C CA . LEU A 1 406 ? 2.541 -10.287 -1.437 1.00 87.94 406 LEU A CA 1
ATOM 3058 C C . LEU A 1 406 ? 1.742 -10.103 -2.742 1.00 87.94 406 LEU A C 1
ATOM 3060 O O . LEU A 1 406 ? 1.441 -8.965 -3.109 1.00 87.94 406 LEU A O 1
ATOM 3064 N N . TYR A 1 407 ? 1.357 -11.204 -3.399 1.00 90.25 407 TYR A N 1
ATOM 3065 C CA . TYR A 1 407 ? 0.590 -11.206 -4.651 1.00 90.25 407 TYR A CA 1
ATOM 3066 C C . TYR A 1 407 ? -0.863 -11.660 -4.449 1.00 90.25 407 TYR A C 1
ATOM 3068 O O . TYR A 1 407 ? -1.129 -12.655 -3.780 1.00 90.25 407 TYR A O 1
ATOM 3076 N N . HIS A 1 408 ? -1.800 -10.932 -5.068 1.00 90.44 408 HIS A N 1
ATOM 3077 C CA . HIS A 1 408 ? -3.251 -11.206 -5.050 1.00 90.44 408 HIS A CA 1
ATOM 3078 C C . HIS A 1 408 ? -3.883 -11.102 -6.451 1.00 90.44 408 HIS A C 1
ATOM 3080 O O . HIS A 1 408 ? -5.090 -10.911 -6.600 1.00 90.44 408 HIS A O 1
ATOM 3086 N N . ASP A 1 409 ? -3.063 -11.178 -7.495 1.00 87.12 409 ASP A N 1
ATOM 3087 C CA . ASP A 1 409 ? -3.457 -11.087 -8.905 1.00 87.12 409 ASP A CA 1
ATOM 3088 C C . ASP A 1 409 ? -4.159 -12.356 -9.422 1.00 87.12 409 ASP A C 1
ATOM 3090 O O . ASP A 1 409 ? -4.813 -12.322 -10.461 1.00 87.12 409 ASP A O 1
ATOM 3094 N N . ASP A 1 410 ? -4.119 -13.457 -8.669 1.00 86.94 410 ASP A N 1
ATOM 3095 C CA . ASP A 1 410 ? -4.877 -14.681 -8.946 1.00 86.94 410 ASP A CA 1
ATOM 3096 C C . ASP A 1 410 ? -6.307 -14.674 -8.360 1.00 86.94 410 ASP A C 1
ATOM 3098 O O . ASP A 1 410 ? -7.061 -15.657 -8.492 1.00 86.94 410 ASP A O 1
ATOM 3102 N N . LEU A 1 411 ? -6.712 -13.555 -7.746 1.00 89.50 411 LEU A N 1
ATOM 3103 C CA . LEU A 1 411 ? -8.072 -13.333 -7.279 1.00 89.50 411 LEU A CA 1
ATOM 3104 C C . LEU A 1 411 ? -9.041 -13.271 -8.463 1.00 89.50 411 LEU A C 1
ATOM 3106 O O . LEU A 1 411 ? -8.925 -12.467 -9.384 1.00 89.50 411 LEU A O 1
ATOM 3110 N N . ARG A 1 412 ? -10.082 -14.107 -8.408 1.00 91.00 412 ARG A N 1
ATOM 3111 C CA . ARG A 1 412 ? -11.130 -14.111 -9.433 1.00 91.00 412 ARG A CA 1
ATOM 3112 C C . ARG A 1 412 ? -11.946 -12.818 -9.380 1.00 91.00 412 ARG A C 1
ATOM 3114 O O . ARG A 1 412 ? -12.778 -12.667 -8.476 1.00 91.00 412 ARG A O 1
ATOM 3121 N N . VAL A 1 413 ? -11.756 -11.968 -10.387 1.00 93.50 413 VAL A N 1
ATOM 3122 C CA . VAL A 1 413 ? -12.540 -10.751 -10.637 1.00 93.50 413 VAL A CA 1
ATOM 3123 C C . VAL A 1 413 ? -14.024 -11.092 -10.802 1.00 93.50 413 VAL A C 1
ATOM 3125 O O . VAL A 1 413 ? -14.395 -12.114 -11.386 1.00 93.50 413 VAL A O 1
ATOM 3128 N N . SER A 1 414 ? -14.879 -10.253 -10.224 1.00 96.44 414 SER A N 1
ATOM 3129 C CA . SER A 1 414 ? -16.333 -10.389 -10.286 1.00 96.44 414 SER A CA 1
ATOM 3130 C C . SER A 1 414 ? -16.865 -9.678 -11.525 1.00 96.44 414 SER A C 1
ATOM 3132 O O . SER A 1 414 ? -16.872 -8.452 -11.572 1.00 96.44 414 SER A O 1
ATOM 3134 N N . THR A 1 415 ? -17.344 -10.446 -12.500 1.00 95.50 415 THR A N 1
ATOM 3135 C CA . THR A 1 415 ? -17.921 -9.922 -13.753 1.00 95.50 415 THR A CA 1
ATOM 3136 C C . THR A 1 415 ? -19.433 -9.694 -13.659 1.00 95.50 415 THR A C 1
ATOM 3138 O O . THR A 1 415 ? -20.044 -9.119 -14.554 1.00 95.50 415 THR A O 1
ATOM 3141 N N . GLY A 1 416 ? -20.057 -10.126 -12.559 1.00 96.12 416 GLY A N 1
ATOM 3142 C CA . GLY A 1 416 ? -21.466 -9.889 -12.261 1.00 96.12 416 GLY A CA 1
ATOM 3143 C C . GLY A 1 416 ? -21.818 -10.239 -10.814 1.00 96.12 416 GLY A C 1
ATOM 3144 O O . GLY A 1 416 ? -21.028 -10.854 -10.099 1.00 96.12 416 GLY A O 1
ATOM 3145 N N . TRP A 1 417 ? -23.032 -9.890 -10.381 1.00 96.38 417 TRP A N 1
ATOM 3146 C CA . TRP A 1 417 ? -23.512 -10.123 -9.007 1.00 96.38 417 TRP A CA 1
ATOM 3147 C C . TRP A 1 417 ? -23.523 -11.597 -8.587 1.00 96.38 417 TRP A C 1
ATOM 3149 O O . TRP A 1 417 ? -23.320 -11.906 -7.415 1.00 96.38 417 TRP A O 1
ATOM 3159 N N . LEU A 1 418 ? -23.750 -12.503 -9.542 1.00 96.50 418 LEU A N 1
ATOM 3160 C CA . LEU A 1 418 ? -23.776 -13.951 -9.320 1.00 96.50 418 LEU A CA 1
ATOM 3161 C C . LEU A 1 418 ? -22.579 -14.678 -9.952 1.00 96.50 418 LEU A C 1
ATOM 3163 O O . LEU A 1 418 ? -22.526 -15.908 -9.975 1.00 96.50 418 LEU A O 1
ATOM 3167 N N . SER A 1 419 ? -21.590 -13.931 -10.445 1.00 94.25 419 SER A N 1
ATOM 3168 C CA . SER A 1 419 ? -20.415 -14.462 -11.137 1.00 94.25 419 SER A CA 1
ATOM 3169 C C . SER A 1 419 ? -19.134 -13.892 -10.518 1.00 94.25 419 SER A C 1
ATOM 3171 O O . S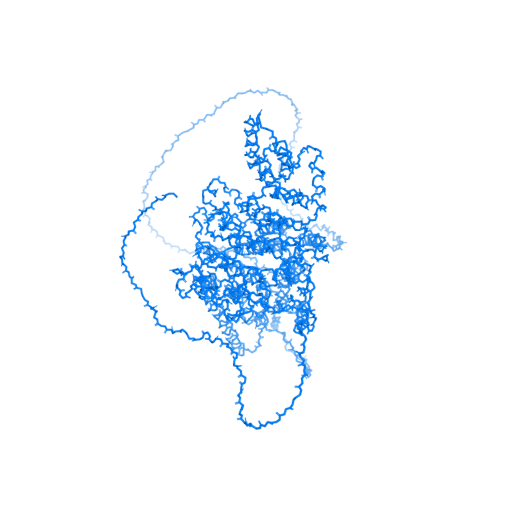ER A 1 419 ? -18.533 -12.976 -11.080 1.00 94.25 419 SER A O 1
ATOM 3173 N N . PRO A 1 420 ? -18.687 -14.443 -9.372 1.00 96.12 420 PRO A N 1
ATOM 3174 C CA . PRO A 1 420 ? -19.279 -15.562 -8.616 1.00 96.12 420 PRO A CA 1
ATOM 3175 C C . PRO A 1 420 ? -20.436 -15.159 -7.681 1.00 96.12 420 PRO A C 1
ATOM 3177 O O . PRO A 1 420 ? -20.590 -13.998 -7.325 1.00 96.12 420 PRO A O 1
ATOM 3180 N N . TRP A 1 421 ? -21.235 -16.135 -7.227 1.00 94.69 421 TRP A N 1
ATOM 3181 C CA . TRP A 1 421 ? -22.372 -15.908 -6.311 1.00 94.69 421 TRP A CA 1
ATOM 3182 C C . TRP A 1 421 ? -21.965 -15.284 -4.972 1.00 94.69 421 TRP A C 1
ATOM 3184 O O . TRP A 1 421 ? -22.760 -14.599 -4.324 1.00 94.69 421 TRP A O 1
ATOM 3194 N N . THR A 1 422 ? -20.706 -15.485 -4.576 1.00 96.94 422 THR A N 1
ATOM 3195 C CA . THR A 1 422 ? -20.130 -14.870 -3.382 1.00 96.94 422 THR A CA 1
ATOM 3196 C C . THR A 1 422 ? -20.109 -13.347 -3.475 1.00 96.94 422 THR A C 1
ATOM 3198 O O . THR A 1 422 ? -20.097 -12.700 -2.439 1.00 96.94 422 THR A O 1
ATOM 3201 N N . THR A 1 423 ? -20.187 -12.751 -4.669 1.00 97.81 423 THR A N 1
ATOM 3202 C CA . THR A 1 423 ? -20.253 -11.295 -4.852 1.00 97.81 423 THR A CA 1
ATOM 3203 C C . THR A 1 423 ? -21.518 -10.701 -4.240 1.00 97.81 423 THR A C 1
ATOM 3205 O O . THR A 1 423 ? -21.425 -9.829 -3.373 1.00 97.81 423 THR A O 1
ATOM 3208 N N . ALA A 1 424 ? -22.699 -11.206 -4.608 1.00 97.75 424 ALA A N 1
ATOM 3209 C CA . ALA A 1 424 ? -23.958 -10.778 -3.998 1.00 97.75 424 ALA A CA 1
ATOM 3210 C C . ALA A 1 424 ? -24.003 -11.081 -2.492 1.00 97.75 424 ALA A C 1
ATOM 3212 O O . ALA A 1 424 ? -24.429 -10.233 -1.708 1.00 97.75 424 ALA A O 1
ATOM 3213 N N . ALA A 1 425 ? -23.519 -12.257 -2.073 1.00 98.12 425 ALA A N 1
ATOM 3214 C CA . ALA A 1 425 ? -23.493 -12.643 -0.662 1.00 98.12 425 ALA A CA 1
ATOM 3215 C C . ALA A 1 425 ? -22.600 -11.717 0.184 1.00 98.12 425 ALA A C 1
ATOM 3217 O O . ALA A 1 425 ? -23.004 -11.295 1.267 1.00 98.12 425 ALA A O 1
ATOM 3218 N N . SER A 1 426 ? -21.416 -11.354 -0.318 1.00 98.06 426 SER A N 1
ATOM 3219 C CA . SER A 1 426 ? -20.497 -10.437 0.357 1.00 98.06 426 SER A CA 1
ATOM 3220 C C . SER A 1 426 ? -21.091 -9.039 0.496 1.00 98.06 426 SER A C 1
ATOM 3222 O O . SER A 1 426 ? -21.066 -8.476 1.588 1.00 98.06 426 SER A O 1
ATOM 3224 N N . TRP A 1 427 ? -21.700 -8.496 -0.561 1.00 97.94 427 TRP A N 1
ATOM 3225 C CA . TRP A 1 427 ? -22.373 -7.196 -0.484 1.00 97.94 427 TRP A CA 1
ATOM 3226 C C . TRP A 1 427 ? -23.572 -7.207 0.467 1.00 97.94 427 TRP A C 1
ATOM 3228 O O . TRP A 1 427 ? -23.727 -6.277 1.259 1.00 97.94 427 TRP A O 1
ATOM 3238 N N . ALA A 1 428 ? -24.377 -8.273 0.459 1.00 98.38 428 ALA A N 1
ATOM 3239 C CA . ALA A 1 428 ? -25.475 -8.442 1.408 1.00 98.38 428 ALA A CA 1
ATOM 3240 C C . ALA A 1 428 ? -24.968 -8.503 2.858 1.00 98.38 428 ALA A C 1
ATOM 3242 O O . ALA A 1 428 ? -25.526 -7.846 3.737 1.00 98.38 428 ALA A O 1
ATOM 3243 N N . PHE A 1 429 ? -23.879 -9.235 3.108 1.00 98.50 429 PHE A N 1
ATOM 3244 C CA . PHE A 1 429 ? -23.239 -9.305 4.420 1.00 98.50 429 PHE A CA 1
ATOM 3245 C C . PHE A 1 429 ? -22.715 -7.939 4.882 1.00 98.50 429 PHE A C 1
ATOM 3247 O O . PHE A 1 429 ? -23.002 -7.527 6.005 1.00 98.50 429 PHE A O 1
ATOM 3254 N N . LEU A 1 430 ? -21.998 -7.205 4.026 1.00 98.31 430 LEU A N 1
ATOM 3255 C CA . LEU A 1 430 ? -21.474 -5.876 4.356 1.00 98.31 430 LEU A CA 1
ATOM 3256 C C . LEU A 1 430 ? -22.598 -4.867 4.618 1.00 98.31 430 LEU A C 1
ATOM 3258 O O . LEU A 1 430 ? -22.519 -4.096 5.576 1.00 98.31 430 LEU A O 1
ATOM 3262 N N . ALA A 1 431 ? -23.670 -4.906 3.822 1.00 98.25 431 ALA A N 1
ATOM 3263 C CA . ALA A 1 431 ? -24.850 -4.072 4.030 1.00 98.25 431 ALA A CA 1
ATOM 3264 C C . ALA A 1 431 ? -25.540 -4.395 5.365 1.00 98.25 431 ALA A C 1
ATOM 3266 O O . ALA A 1 431 ? -25.866 -3.483 6.127 1.00 98.25 431 ALA A O 1
ATOM 3267 N N . ALA A 1 432 ? -25.705 -5.682 5.689 1.00 98.56 432 ALA A N 1
ATOM 3268 C CA . ALA A 1 432 ? -26.259 -6.120 6.967 1.00 98.56 432 ALA A CA 1
ATOM 3269 C C . ALA A 1 432 ? -25.375 -5.698 8.150 1.00 98.56 432 ALA A C 1
ATOM 3271 O O . ALA A 1 432 ? -25.889 -5.225 9.163 1.00 98.56 432 ALA A O 1
ATOM 3272 N N . LEU A 1 433 ? -24.051 -5.808 8.015 1.00 98.38 433 LEU A N 1
ATOM 3273 C CA . LEU A 1 433 ? -23.086 -5.400 9.034 1.00 98.38 433 LEU A CA 1
ATOM 3274 C C . LEU A 1 433 ? -23.145 -3.887 9.295 1.00 98.38 433 LEU A C 1
ATOM 3276 O O . LEU A 1 433 ? -23.205 -3.460 10.452 1.00 98.38 433 LEU A O 1
ATOM 3280 N N . LEU A 1 434 ? -23.196 -3.075 8.236 1.00 98.12 434 LEU A N 1
ATOM 3281 C CA . LEU A 1 434 ? -23.344 -1.624 8.340 1.00 98.12 434 LEU A CA 1
ATOM 3282 C C . LEU A 1 434 ? -24.697 -1.242 8.959 1.00 98.12 434 LEU A C 1
ATOM 3284 O O . LEU A 1 434 ? -24.745 -0.439 9.893 1.00 98.12 434 LEU A O 1
ATOM 3288 N N . ALA A 1 435 ? -25.792 -1.854 8.504 1.00 98.31 435 ALA A N 1
ATOM 3289 C CA . ALA A 1 435 ? -27.124 -1.631 9.062 1.00 98.31 435 ALA A CA 1
ATOM 3290 C C . ALA A 1 435 ? -27.184 -2.002 10.553 1.00 98.31 435 ALA A C 1
ATOM 3292 O O . ALA A 1 435 ? -27.708 -1.231 11.362 1.00 98.31 435 ALA A O 1
ATOM 3293 N N . ALA A 1 436 ? -26.587 -3.133 10.942 1.00 98.06 436 ALA A N 1
ATOM 3294 C CA . ALA A 1 436 ? -26.490 -3.560 12.332 1.00 98.06 436 ALA A CA 1
ATOM 3295 C C . ALA A 1 436 ? -25.694 -2.559 13.179 1.00 98.06 436 ALA A C 1
ATOM 3297 O O . ALA A 1 436 ? -26.136 -2.209 14.273 1.00 98.06 436 ALA A O 1
ATOM 3298 N N . ALA A 1 437 ? -24.566 -2.042 12.685 1.00 97.62 437 ALA A N 1
ATOM 3299 C CA . ALA A 1 437 ? -23.789 -1.018 13.383 1.00 97.62 437 ALA A CA 1
ATOM 3300 C C . ALA A 1 437 ? -24.598 0.271 13.603 1.00 97.62 437 ALA A C 1
ATOM 3302 O O . ALA A 1 437 ? -24.634 0.803 14.715 1.00 97.62 437 ALA A O 1
ATOM 3303 N N . LEU A 1 438 ? -25.316 0.740 12.580 1.00 97.38 438 LEU A N 1
ATOM 3304 C CA . LEU A 1 438 ? -26.171 1.927 12.668 1.00 97.38 438 LEU A CA 1
ATOM 3305 C C . LEU A 1 438 ? -27.342 1.726 13.640 1.00 97.38 438 LEU A C 1
ATOM 3307 O O . LEU A 1 438 ? -27.622 2.601 14.469 1.00 97.38 438 LEU A O 1
ATOM 3311 N N . TRP A 1 439 ? -27.992 0.562 13.585 1.00 96.88 439 TRP A N 1
ATOM 3312 C CA . TRP A 1 439 ? -29.117 0.202 14.450 1.00 96.88 439 TRP A CA 1
ATOM 3313 C C . TRP A 1 439 ? -28.689 0.025 15.914 1.00 96.88 439 TRP A C 1
ATOM 3315 O O . TRP A 1 439 ? -29.330 0.543 16.835 1.00 96.88 439 TRP A O 1
ATOM 3325 N N . LEU A 1 440 ? -27.558 -0.644 16.147 1.00 93.50 440 LEU A N 1
ATOM 3326 C CA . LEU A 1 440 ? -27.045 -0.962 17.480 1.00 93.50 440 LEU A CA 1
ATOM 3327 C C . LEU A 1 440 ? -26.199 0.158 18.091 1.00 93.50 440 LEU A C 1
ATOM 3329 O O . LEU A 1 440 ? -25.851 0.050 19.265 1.00 93.50 440 LEU A O 1
ATOM 3333 N N . ARG A 1 441 ? -25.938 1.271 17.391 1.00 93.62 441 ARG A N 1
ATOM 3334 C CA . ARG A 1 441 ? -25.042 2.362 17.840 1.00 93.62 441 ARG A CA 1
ATOM 3335 C C . ARG A 1 441 ? -25.266 2.863 19.267 1.00 93.62 441 ARG A C 1
ATOM 3337 O O . ARG A 1 441 ? -24.333 3.291 19.944 1.00 93.62 441 ARG A O 1
ATOM 3344 N N . LYS A 1 442 ? -26.519 2.862 19.736 1.00 89.00 442 LYS A N 1
ATOM 3345 C CA . LYS A 1 442 ? -26.858 3.312 21.094 1.00 89.00 442 LYS A CA 1
ATOM 3346 C C . LYS A 1 442 ? -26.710 2.204 22.136 1.00 89.00 442 LYS A C 1
ATOM 3348 O O . LYS A 1 442 ? -26.377 2.522 23.276 1.00 89.00 442 LYS A O 1
ATOM 3353 N N . ARG A 1 443 ? -26.973 0.951 21.743 1.00 89.25 443 ARG A N 1
ATOM 3354 C CA . ARG A 1 443 ? -27.006 -0.241 22.607 1.00 89.25 443 ARG A CA 1
ATOM 3355 C C . ARG A 1 443 ? -25.625 -0.879 22.754 1.00 89.25 443 ARG A C 1
ATOM 3357 O O . ARG A 1 443 ? -25.207 -1.144 23.871 1.00 89.25 443 ARG A O 1
ATOM 3364 N N . LEU A 1 444 ? -24.918 -1.060 21.641 1.00 92.19 444 LEU A N 1
ATOM 3365 C CA . LEU A 1 444 ? -23.570 -1.617 21.550 1.00 92.19 444 LEU A CA 1
ATOM 3366 C C . LEU A 1 444 ? -22.642 -0.587 20.877 1.00 92.19 444 LEU A C 1
ATOM 3368 O O . LEU A 1 444 ? -22.236 -0.772 19.728 1.00 92.19 444 LEU A O 1
ATOM 3372 N N . PRO A 1 445 ? -22.323 0.535 21.554 1.00 93.06 445 PRO A N 1
ATOM 3373 C CA . PRO A 1 445 ? -21.555 1.623 20.950 1.00 93.06 445 PRO A CA 1
ATOM 3374 C C . PRO A 1 445 ? -20.153 1.196 20.515 1.00 93.06 445 PRO A C 1
ATOM 3376 O O . PRO A 1 445 ? -19.669 1.697 19.510 1.00 93.06 445 PRO A O 1
ATOM 3379 N N . LEU A 1 446 ? -19.514 0.261 21.225 1.00 94.31 446 LEU A N 1
ATOM 3380 C CA . LEU A 1 446 ? -18.175 -0.209 20.870 1.00 94.31 446 LEU A CA 1
ATOM 3381 C C . LEU A 1 446 ? -18.177 -1.061 19.588 1.00 94.31 446 LEU A C 1
ATOM 3383 O O . LEU A 1 446 ? -17.324 -0.862 18.729 1.00 94.31 446 LEU A O 1
ATOM 3387 N N . PHE A 1 447 ? -19.184 -1.929 19.424 1.00 96.69 447 PHE A N 1
ATOM 3388 C CA . PHE A 1 447 ? -19.417 -2.671 18.180 1.00 96.69 447 PHE A CA 1
ATOM 3389 C C . PHE A 1 447 ? -19.648 -1.722 17.002 1.00 96.69 447 PHE A C 1
ATOM 3391 O O . PHE A 1 447 ? -18.953 -1.795 15.994 1.00 96.69 447 PHE A O 1
ATOM 3398 N N . ALA A 1 448 ? -20.580 -0.779 17.156 1.00 97.12 448 ALA A N 1
ATOM 3399 C CA . ALA A 1 448 ? -20.887 0.181 16.105 1.00 97.12 448 ALA A CA 1
ATOM 3400 C C . ALA A 1 448 ? -19.694 1.079 15.757 1.00 97.12 448 ALA A C 1
ATOM 3402 O O . ALA A 1 448 ? -19.451 1.331 14.582 1.00 97.12 448 ALA A O 1
ATOM 3403 N N . PHE A 1 449 ? -18.944 1.541 16.763 1.00 97.88 449 PHE A N 1
ATOM 3404 C CA . PHE A 1 449 ? -17.745 2.352 16.563 1.00 97.88 449 PHE A CA 1
ATOM 3405 C C . PHE A 1 449 ? -16.705 1.590 15.746 1.00 97.88 449 PHE A C 1
ATOM 3407 O O . PHE A 1 449 ? -16.226 2.115 14.749 1.00 97.88 449 PHE A O 1
ATOM 3414 N N . GLY A 1 450 ? -16.412 0.343 16.121 1.00 98.06 450 GLY A N 1
ATOM 3415 C CA . GLY A 1 450 ? -15.433 -0.477 15.422 1.00 98.06 450 GLY A CA 1
ATOM 3416 C C . GLY A 1 450 ? -15.815 -0.806 13.976 1.00 98.06 450 GLY A C 1
ATOM 3417 O O . GLY A 1 450 ? -14.986 -0.686 13.077 1.00 98.06 450 GLY A O 1
ATOM 3418 N N . VAL A 1 451 ? -17.087 -1.132 13.722 1.00 98.44 451 VAL A N 1
ATOM 3419 C CA . VAL A 1 451 ? -17.582 -1.383 12.357 1.00 98.44 451 VAL A CA 1
ATOM 3420 C C . VAL A 1 451 ? -17.543 -0.110 11.506 1.00 98.44 451 VAL A C 1
ATOM 3422 O O . VAL A 1 451 ? -17.028 -0.131 10.392 1.00 98.44 451 VAL A O 1
ATOM 3425 N N . LEU A 1 452 ? -18.045 1.017 12.020 1.00 98.31 452 LEU A N 1
ATOM 3426 C CA . LEU A 1 452 ? -18.033 2.288 11.286 1.00 98.31 452 LEU A CA 1
ATOM 3427 C C . LEU A 1 452 ? -16.610 2.809 11.057 1.00 98.31 452 LEU A C 1
ATOM 3429 O O . LEU A 1 452 ? -16.357 3.440 10.037 1.00 98.31 452 LEU A O 1
ATOM 3433 N N . TRP A 1 453 ? -15.680 2.518 11.968 1.00 98.25 453 TRP A N 1
ATOM 3434 C CA . TRP A 1 453 ? -14.259 2.804 11.795 1.00 98.25 453 TRP A CA 1
ATOM 3435 C C . TRP A 1 453 ? -13.663 2.037 10.613 1.00 98.25 453 TRP A C 1
ATOM 3437 O O . TRP A 1 453 ? -13.002 2.638 9.768 1.00 98.25 453 TRP A O 1
ATOM 3447 N N . PHE A 1 454 ? -13.939 0.733 10.518 1.00 98.12 454 PHE A N 1
ATOM 3448 C CA . PHE A 1 454 ? -13.503 -0.088 9.389 1.00 98.12 454 PHE A CA 1
ATOM 3449 C C . PHE A 1 454 ? -14.031 0.468 8.058 1.00 98.12 454 PHE A C 1
ATOM 3451 O O . PHE A 1 454 ? -13.248 0.729 7.148 1.00 98.12 454 PHE A O 1
ATOM 3458 N N . PHE A 1 455 ? -15.337 0.743 7.962 1.00 97.56 455 PHE A N 1
ATOM 3459 C CA . PHE A 1 455 ? -15.925 1.324 6.748 1.00 97.56 455 PHE A CA 1
ATOM 3460 C C . PHE A 1 455 ? -15.383 2.719 6.426 1.00 97.56 455 PHE A C 1
ATOM 3462 O O . PHE A 1 455 ? -15.193 3.025 5.252 1.00 97.56 455 PHE A O 1
ATOM 3469 N N . ALA A 1 456 ? -15.099 3.551 7.435 1.00 96.06 456 ALA A N 1
ATOM 3470 C CA . ALA A 1 456 ? -14.473 4.849 7.210 1.00 96.06 456 ALA A CA 1
ATOM 3471 C C . ALA A 1 456 ? -13.125 4.674 6.501 1.00 96.06 456 ALA A C 1
ATOM 3473 O O . ALA A 1 456 ? -12.938 5.239 5.430 1.00 96.06 456 ALA A O 1
ATOM 3474 N N . GLY A 1 457 ? -12.230 3.828 7.009 1.00 93.94 457 GLY A N 1
ATOM 3475 C CA . GLY A 1 457 ? -10.938 3.594 6.358 1.00 93.94 457 GLY A CA 1
ATOM 3476 C C . GLY A 1 457 ? -11.035 2.974 4.961 1.00 93.94 457 GLY A C 1
ATOM 3477 O O . GLY A 1 457 ? -10.266 3.333 4.071 1.00 93.94 457 GLY A O 1
ATOM 3478 N N . GLN A 1 458 ? -12.024 2.108 4.729 1.00 94.62 458 GLN A N 1
ATOM 3479 C CA . GLN A 1 458 ? -12.246 1.495 3.414 1.00 94.62 458 GLN A CA 1
ATOM 3480 C C . GLN A 1 458 ? -12.919 2.436 2.401 1.00 94.62 458 GLN A C 1
ATOM 3482 O O . GLN A 1 458 ? -12.824 2.196 1.200 1.00 94.62 458 GLN A O 1
ATOM 3487 N N . SER A 1 459 ? -13.532 3.536 2.850 1.00 91.56 459 SER A N 1
ATOM 3488 C CA . SER A 1 459 ? -14.270 4.476 1.988 1.00 91.56 459 SER A CA 1
ATOM 3489 C C . SER A 1 459 ? -13.412 5.324 1.046 1.00 91.56 459 SER A C 1
ATOM 3491 O O . SER A 1 459 ? -13.972 6.051 0.234 1.00 91.56 459 SER A O 1
ATOM 3493 N N . LEU A 1 460 ? -12.081 5.243 1.137 1.00 87.25 460 LEU A N 1
ATOM 3494 C CA . LEU A 1 460 ? -11.158 5.798 0.140 1.00 87.25 460 LEU A CA 1
ATOM 3495 C C . LEU A 1 460 ? -10.544 4.691 -0.725 1.00 87.25 460 LEU A C 1
ATOM 3497 O O . LEU A 1 460 ? -10.433 4.832 -1.940 1.00 87.25 460 LEU A O 1
ATOM 3501 N N . LEU A 1 461 ? -10.172 3.576 -0.095 1.00 85.88 461 LEU A N 1
ATOM 3502 C CA . LEU A 1 461 ? -9.319 2.542 -0.681 1.00 85.88 461 LEU A CA 1
ATOM 3503 C C . LEU A 1 461 ? -10.100 1.498 -1.494 1.00 85.88 461 LEU A C 1
ATOM 3505 O O . LEU A 1 461 ? -9.659 1.101 -2.572 1.00 85.88 461 LEU A O 1
ATOM 3509 N N . SER A 1 462 ? -11.277 1.096 -1.015 1.00 87.31 462 SER A N 1
ATOM 3510 C CA . SER A 1 462 ? -12.140 0.083 -1.641 1.00 87.31 462 SER A CA 1
ATOM 3511 C C . SER A 1 462 ? -13.267 0.766 -2.429 1.00 87.31 462 SER A C 1
ATOM 3513 O O . SER A 1 462 ? -14.449 0.636 -2.115 1.00 87.31 462 SER A O 1
ATOM 3515 N N . THR A 1 463 ? -12.885 1.603 -3.404 1.00 89.00 463 THR A N 1
ATOM 3516 C CA . THR A 1 463 ? -13.789 2.528 -4.119 1.00 89.00 463 THR A CA 1
ATOM 3517 C C . THR A 1 463 ? -13.536 2.591 -5.631 1.00 89.00 463 THR A C 1
ATOM 3519 O O . THR A 1 463 ? -12.854 1.740 -6.197 1.00 89.00 463 THR A O 1
ATOM 3522 N N . PHE A 1 464 ? -14.075 3.626 -6.290 1.00 89.31 464 PHE A N 1
ATOM 3523 C CA . PHE A 1 464 ? -13.916 3.927 -7.712 1.00 89.31 464 PHE A CA 1
ATOM 3524 C C . PHE A 1 464 ? -12.512 4.413 -8.114 1.00 89.31 464 PHE A C 1
ATOM 3526 O O . PHE A 1 464 ? -12.260 4.584 -9.307 1.00 89.31 464 PHE A O 1
ATOM 3533 N N . VAL A 1 465 ? -11.603 4.657 -7.166 1.00 88.62 465 VAL A N 1
ATOM 3534 C CA . VAL A 1 465 ? -10.214 5.039 -7.472 1.00 88.62 465 VAL A CA 1
ATOM 3535 C C . VAL A 1 465 ? -9.484 3.833 -8.094 1.00 88.62 465 VAL A C 1
ATOM 3537 O O . VAL A 1 465 ? -9.552 2.751 -7.509 1.00 88.62 465 VAL A O 1
ATOM 3540 N N . PRO A 1 466 ? -8.783 3.978 -9.243 1.00 86.75 466 PRO A N 1
ATOM 3541 C CA . PRO A 1 466 ? -8.212 2.875 -10.040 1.00 86.75 466 PRO A CA 1
ATOM 3542 C C . PRO A 1 466 ? -6.931 2.267 -9.429 1.00 86.75 466 PRO A C 1
ATOM 3544 O O . PRO A 1 466 ? -5.865 2.197 -10.053 1.00 86.75 466 PRO A O 1
ATOM 3547 N N . LEU A 1 467 ? -7.020 1.835 -8.175 1.00 88.25 467 LEU A N 1
ATOM 3548 C CA . LEU A 1 467 ? -5.950 1.139 -7.467 1.00 88.25 467 LEU A CA 1
ATOM 3549 C C . LEU A 1 467 ? -5.959 -0.360 -7.808 1.00 88.25 467 LEU A C 1
ATOM 3551 O O . LEU A 1 467 ? -6.865 -0.854 -8.477 1.00 88.25 467 LEU A O 1
ATOM 3555 N N . GLU A 1 468 ? -4.974 -1.106 -7.309 1.00 87.94 468 GLU A N 1
ATOM 3556 C CA . GLU A 1 468 ? -5.053 -2.573 -7.290 1.00 87.94 468 GLU A CA 1
ATOM 3557 C C . GLU A 1 468 ? -6.251 -3.050 -6.461 1.00 87.94 468 GLU A C 1
ATOM 3559 O O . GLU A 1 468 ? -6.727 -2.338 -5.562 1.00 87.94 468 GLU A O 1
ATOM 3564 N N . LEU A 1 469 ? -6.756 -4.245 -6.760 1.00 90.94 469 LEU A N 1
ATOM 3565 C CA . LEU A 1 469 ? -7.920 -4.811 -6.068 1.00 90.94 469 LEU A CA 1
ATOM 3566 C C . LEU A 1 469 ? -7.617 -5.089 -4.594 1.00 90.94 469 LEU A C 1
ATOM 3568 O O . LEU A 1 469 ? -8.426 -4.770 -3.730 1.00 90.94 469 LEU A O 1
ATOM 3572 N N . VAL A 1 470 ? -6.434 -5.624 -4.286 1.00 92.19 470 VAL A N 1
ATOM 3573 C CA . VAL A 1 470 ? -6.099 -6.075 -2.931 1.00 92.19 470 VAL A CA 1
ATOM 3574 C C . VAL A 1 470 ? -4.716 -5.596 -2.517 1.00 92.19 470 VAL A C 1
ATOM 3576 O O . VAL A 1 470 ? -3.749 -5.778 -3.247 1.00 92.19 470 VAL A O 1
ATOM 3579 N N . TYR A 1 471 ? -4.626 -5.025 -1.315 1.00 91.38 471 TYR A N 1
ATOM 3580 C CA . TYR A 1 471 ? -3.367 -4.813 -0.604 1.00 91.38 471 TYR A CA 1
ATOM 3581 C C . TYR A 1 471 ? -3.592 -4.897 0.903 1.00 91.38 471 TYR A C 1
ATOM 3583 O O . TYR A 1 471 ? -4.452 -4.211 1.454 1.00 91.38 471 TYR A O 1
ATOM 3591 N N . GLU A 1 472 ? -2.771 -5.689 1.587 1.00 92.94 472 GLU A N 1
ATOM 3592 C CA . GLU A 1 472 ? -2.898 -5.921 3.029 1.00 92.94 472 GLU A CA 1
ATOM 3593 C C . GLU A 1 472 ? -2.722 -4.644 3.864 1.00 92.94 472 GLU A C 1
ATOM 3595 O O . GLU A 1 472 ? -3.543 -4.372 4.742 1.00 92.94 472 GLU A O 1
ATOM 3600 N N . HIS A 1 473 ? -1.711 -3.821 3.549 1.00 92.56 473 HIS A N 1
ATOM 3601 C CA . HIS A 1 473 ? -1.370 -2.604 4.300 1.00 92.56 473 HIS A CA 1
ATOM 3602 C C . HIS A 1 473 ? -2.503 -1.561 4.334 1.00 92.56 473 HIS A C 1
ATOM 3604 O O . HIS A 1 473 ? -2.514 -0.693 5.201 1.00 92.56 473 HIS A O 1
ATOM 3610 N N . ARG A 1 474 ? -3.515 -1.674 3.462 1.00 93.12 474 ARG A N 1
ATOM 3611 C CA . ARG A 1 474 ? -4.744 -0.858 3.511 1.00 93.12 474 ARG A CA 1
ATOM 3612 C C . ARG A 1 474 ? -5.538 -1.047 4.803 1.00 93.12 474 ARG A C 1
ATOM 3614 O O . ARG A 1 474 ? -6.351 -0.199 5.158 1.00 93.12 474 ARG A O 1
ATOM 3621 N N . ASN A 1 475 ? -5.317 -2.158 5.503 1.00 95.31 475 ASN A N 1
ATOM 3622 C CA . ASN A 1 475 ? -5.976 -2.480 6.762 1.00 95.31 475 ASN A CA 1
ATOM 3623 C C . ASN A 1 475 ? -5.186 -2.034 7.995 1.00 95.31 475 ASN A C 1
ATOM 3625 O O . ASN A 1 475 ? -5.646 -2.315 9.097 1.00 95.31 475 ASN A O 1
ATOM 3629 N N . TYR A 1 476 ? -4.078 -1.294 7.834 1.00 96.88 476 TYR A N 1
ATOM 3630 C CA . TYR A 1 476 ? -3.187 -0.943 8.942 1.00 96.88 476 TYR A CA 1
ATOM 3631 C C . TYR A 1 476 ? -3.889 -0.253 10.116 1.00 96.88 476 TYR A C 1
ATOM 3633 O O . TYR A 1 476 ? -3.634 -0.584 11.268 1.00 96.88 476 TYR A O 1
ATOM 3641 N N . LEU A 1 477 ? -4.787 0.693 9.836 1.00 95.94 477 LEU A N 1
ATOM 3642 C CA . LEU A 1 477 ? -5.613 1.364 10.846 1.00 95.94 477 LEU A CA 1
ATOM 3643 C C . LEU A 1 477 ? -7.071 0.851 10.926 1.00 95.94 477 LEU A C 1
ATOM 3645 O O . LEU A 1 477 ? -7.647 0.890 12.019 1.00 95.94 477 LEU A O 1
ATOM 3649 N N . PRO A 1 478 ? -7.717 0.397 9.828 1.00 97.50 478 PRO A N 1
ATOM 3650 C CA . PRO A 1 478 ? -9.066 -0.179 9.883 1.00 97.50 478 PRO A CA 1
ATOM 3651 C C . PRO A 1 478 ? -9.229 -1.391 10.808 1.00 97.50 478 PRO A C 1
ATOM 3653 O O . PRO A 1 478 ? -10.279 -1.538 11.441 1.00 97.50 478 PRO A O 1
ATOM 3656 N N . ASP A 1 479 ? -8.217 -2.249 10.914 1.00 96.06 479 ASP A N 1
ATOM 3657 C CA . ASP A 1 479 ? -8.250 -3.464 11.733 1.00 96.06 479 ASP A CA 1
ATOM 3658 C C . ASP A 1 479 ? -8.393 -3.183 13.242 1.00 96.06 479 ASP A C 1
ATOM 3660 O O . ASP A 1 479 ? -9.059 -3.942 13.950 1.00 96.06 479 ASP A O 1
ATOM 3664 N N . TRP A 1 480 ? -7.892 -2.044 13.735 1.00 97.94 480 TRP A N 1
ATOM 3665 C CA . TRP A 1 480 ? -8.127 -1.575 15.103 1.00 97.94 480 TRP A CA 1
ATOM 3666 C C . TRP A 1 480 ? -9.625 -1.484 15.419 1.00 97.94 480 TRP A C 1
ATOM 3668 O O . TRP A 1 480 ? -10.072 -1.911 16.487 1.00 97.94 480 TRP A O 1
ATOM 3678 N N . GLY A 1 481 ? -10.418 -0.985 14.466 1.00 97.88 481 GLY A N 1
ATOM 3679 C CA . GLY A 1 481 ? -11.874 -0.940 14.571 1.00 97.88 481 GLY A CA 1
ATOM 3680 C C . GLY A 1 481 ? -12.488 -2.338 14.658 1.00 97.88 481 GLY A C 1
ATOM 3681 O O . GLY A 1 481 ? -13.344 -2.587 15.508 1.00 97.88 481 GLY A O 1
ATOM 3682 N N . VAL A 1 482 ? -12.009 -3.280 13.845 1.00 98.12 482 VAL A N 1
ATOM 3683 C CA . VAL A 1 482 ? -12.481 -4.674 13.857 1.00 98.12 482 VAL A CA 1
ATOM 3684 C C . VAL A 1 482 ? -12.209 -5.335 15.213 1.00 98.12 482 VAL A C 1
ATOM 3686 O O . VAL A 1 482 ? -13.126 -5.927 15.791 1.00 98.12 482 VAL A O 1
ATOM 3689 N N . PHE A 1 483 ? -11.008 -5.171 15.783 1.00 97.56 483 PHE A N 1
ATOM 3690 C CA . PHE A 1 483 ? -10.687 -5.696 17.118 1.00 97.56 483 PHE A CA 1
ATOM 3691 C C . PHE A 1 483 ? -11.549 -5.070 18.215 1.00 97.56 483 PHE A C 1
ATOM 3693 O O . PHE A 1 483 ? -12.043 -5.788 19.086 1.00 97.56 483 PHE A O 1
ATOM 3700 N N . LEU A 1 484 ? -11.795 -3.756 18.167 1.00 97.44 484 LEU A N 1
ATOM 3701 C CA . LEU A 1 484 ? -12.708 -3.104 19.109 1.00 97.44 484 LEU A CA 1
ATOM 3702 C C . LEU A 1 484 ? -14.132 -3.649 18.996 1.00 97.44 484 LEU A C 1
ATOM 3704 O O . LEU A 1 484 ? -14.765 -3.898 20.023 1.00 97.44 484 LEU A O 1
ATOM 3708 N N . ALA A 1 485 ? -14.635 -3.862 17.778 1.00 97.50 485 ALA A N 1
ATOM 3709 C CA . ALA A 1 485 ? -15.975 -4.394 17.575 1.00 97.50 485 ALA A CA 1
ATOM 3710 C C . ALA A 1 485 ? -16.102 -5.822 18.119 1.00 97.50 485 ALA A C 1
ATOM 3712 O O . ALA A 1 485 ? -17.009 -6.098 18.909 1.00 97.50 485 ALA A O 1
ATOM 3713 N N . LEU A 1 486 ? -15.169 -6.702 17.749 1.00 95.88 486 LEU A N 1
ATOM 3714 C CA . LEU A 1 486 ? -15.159 -8.103 18.164 1.00 95.88 486 LEU A CA 1
ATOM 3715 C C . LEU A 1 486 ? -14.989 -8.235 19.679 1.00 95.88 486 LEU A C 1
ATOM 3717 O O . LEU A 1 486 ? -15.814 -8.852 20.352 1.00 95.88 486 LEU A O 1
ATOM 3721 N N . PHE A 1 487 ? -13.951 -7.620 20.246 1.00 94.88 487 PHE A N 1
ATOM 3722 C CA . PHE A 1 487 ? -13.678 -7.743 21.677 1.00 94.88 487 PHE A CA 1
ATOM 3723 C C . PHE A 1 487 ? -14.732 -7.000 22.503 1.00 94.88 487 PHE A C 1
ATOM 3725 O O . PHE A 1 487 ? -15.056 -7.416 23.615 1.00 94.88 487 PHE A O 1
ATOM 3732 N N . GLY A 1 488 ? -15.348 -5.957 21.946 1.00 92.19 488 GLY A N 1
ATOM 3733 C CA . GLY A 1 488 ? -16.504 -5.309 22.542 1.00 92.19 488 GLY A CA 1
ATOM 3734 C C . GLY A 1 488 ? -17.675 -6.266 22.749 1.00 92.19 488 GLY A C 1
ATOM 3735 O O . GLY A 1 488 ? -18.221 -6.318 23.853 1.00 92.19 488 GLY A O 1
ATOM 3736 N N . LEU A 1 489 ? -18.019 -7.070 21.739 1.00 93.19 489 LEU A N 1
ATOM 3737 C CA . LEU A 1 489 ? -19.067 -8.093 21.854 1.00 93.19 489 LEU A CA 1
ATOM 3738 C C . LEU A 1 489 ? -18.726 -9.176 22.887 1.00 93.19 489 LEU A C 1
ATOM 3740 O O . LEU A 1 489 ? -19.624 -9.691 23.547 1.00 93.19 489 LEU A O 1
ATOM 3744 N N . LEU A 1 490 ? -17.445 -9.504 23.060 1.00 91.75 490 LEU A N 1
ATOM 3745 C CA . LEU A 1 490 ? -17.004 -10.551 23.985 1.00 91.75 490 LEU A CA 1
ATOM 3746 C C . LEU A 1 490 ? -16.924 -10.086 25.446 1.00 91.75 490 LEU A C 1
ATOM 3748 O O . LEU A 1 490 ? -17.223 -10.866 26.346 1.00 91.75 490 LEU A O 1
ATOM 3752 N N . PHE A 1 491 ? -16.525 -8.834 25.693 1.00 92.06 491 PHE A N 1
ATOM 3753 C CA . PHE A 1 491 ? -16.104 -8.393 27.028 1.00 92.06 491 PHE A CA 1
ATOM 3754 C C . PHE A 1 491 ? -16.961 -7.299 27.672 1.00 92.06 491 PHE A C 1
ATOM 3756 O O . PHE A 1 491 ? -16.828 -7.070 28.874 1.00 92.06 491 PHE A O 1
ATOM 3763 N N . THR A 1 492 ? -17.844 -6.615 26.937 1.00 86.50 492 THR A N 1
ATOM 3764 C CA . THR A 1 492 ? -18.622 -5.479 27.493 1.00 86.50 492 THR A CA 1
ATOM 3765 C C . THR A 1 492 ? -19.943 -5.875 28.160 1.00 86.50 492 THR A C 1
ATOM 3767 O O . THR A 1 492 ? -20.821 -5.042 28.381 1.00 86.50 492 THR A O 1
ATOM 3770 N N . TRP A 1 493 ? -20.066 -7.146 28.533 1.00 86.44 493 TRP A N 1
ATOM 3771 C CA . TRP A 1 493 ? -21.180 -7.711 29.287 1.00 86.44 493 TRP A CA 1
ATOM 3772 C C . TRP A 1 493 ? -20.641 -8.673 30.351 1.00 86.44 493 TRP A C 1
ATOM 3774 O O . TRP A 1 493 ? -19.528 -9.176 30.223 1.00 86.44 493 TRP A O 1
ATOM 3784 N N . SER A 1 494 ? -21.408 -8.956 31.404 1.00 84.88 494 SER A N 1
ATOM 3785 C CA . SER A 1 494 ? -21.059 -10.017 32.356 1.00 84.88 494 SER A CA 1
ATOM 3786 C C . SER A 1 494 ? -22.297 -10.714 32.913 1.00 84.88 494 SER A C 1
ATOM 3788 O O . SER A 1 494 ? -23.332 -10.068 33.109 1.00 84.88 494 SER A O 1
ATOM 3790 N N . PRO A 1 495 ? -22.211 -12.029 33.187 1.00 85.31 495 PRO A N 1
ATOM 3791 C CA . PRO A 1 495 ? -23.280 -12.744 33.864 1.00 85.31 495 PRO A CA 1
ATOM 3792 C C . PRO A 1 495 ? -23.404 -12.286 35.333 1.00 85.31 495 PRO A C 1
ATOM 3794 O O . PRO A 1 495 ? -22.400 -11.909 35.961 1.00 85.31 495 PRO A O 1
ATOM 3797 N N . PRO A 1 496 ? -24.627 -12.311 35.898 1.00 82.00 496 PRO A N 1
ATOM 3798 C CA . PRO A 1 496 ? -24.873 -11.912 37.283 1.00 82.00 496 PRO A CA 1
ATOM 3799 C C . PRO A 1 496 ? -24.205 -12.865 38.283 1.00 82.00 496 PRO A C 1
ATOM 3801 O O . PRO A 1 496 ? -23.643 -12.403 39.272 1.00 82.00 496 PRO A O 1
ATOM 3804 N N . ASP A 1 497 ? -24.190 -14.163 37.976 1.00 86.69 497 ASP A N 1
ATOM 3805 C CA . ASP A 1 497 ? -23.539 -15.201 38.772 1.00 86.69 497 ASP A CA 1
ATOM 3806 C C . ASP A 1 497 ? -22.004 -15.057 38.763 1.00 86.69 497 ASP A C 1
ATOM 3808 O O . ASP A 1 497 ? -21.367 -14.970 37.707 1.00 86.69 497 ASP A O 1
ATOM 3812 N N . LYS A 1 498 ? -21.414 -15.026 39.964 1.00 87.12 498 LYS A N 1
ATOM 3813 C CA . LYS A 1 498 ? -19.979 -14.846 40.201 1.00 87.12 498 LYS A CA 1
ATOM 3814 C C . LYS A 1 498 ? -19.162 -16.042 39.715 1.00 87.12 498 LYS A C 1
ATOM 3816 O O . LYS A 1 498 ? -18.078 -15.822 39.173 1.00 87.12 498 LYS A O 1
ATOM 3821 N N . GLU A 1 499 ? -19.659 -17.265 39.882 1.00 88.81 499 GLU A N 1
ATOM 3822 C CA . GLU A 1 499 ? -18.942 -18.477 39.474 1.00 88.81 499 GLU A CA 1
ATOM 3823 C C . GLU A 1 499 ? -18.884 -18.555 37.948 1.00 88.81 499 GLU A C 1
ATOM 3825 O O . GLU A 1 499 ? -17.801 -18.546 37.355 1.00 88.81 499 GLU A O 1
ATOM 3830 N N . ARG A 1 500 ? -20.045 -18.441 37.292 1.00 88.38 500 ARG A N 1
ATOM 3831 C CA . ARG A 1 500 ? -20.137 -18.347 35.830 1.00 88.38 500 ARG A CA 1
ATOM 3832 C C . ARG A 1 500 ? -19.324 -17.186 35.257 1.00 88.38 500 ARG A C 1
ATOM 3834 O O . ARG A 1 500 ? -18.734 -17.328 34.187 1.00 88.38 500 ARG A O 1
ATOM 3841 N N . ARG A 1 501 ? -19.259 -16.039 35.945 1.00 88.19 501 ARG A N 1
ATOM 3842 C CA . ARG A 1 501 ? -18.421 -14.897 35.538 1.00 88.19 501 ARG A CA 1
ATOM 3843 C C . ARG A 1 501 ? -16.936 -15.235 35.583 1.00 88.19 501 ARG A C 1
ATOM 3845 O O . ARG A 1 501 ? -16.223 -14.869 34.653 1.00 88.19 501 ARG A O 1
ATOM 3852 N N . GLY A 1 502 ? -16.477 -15.904 36.641 1.00 89.00 502 GLY A N 1
ATOM 3853 C CA . GLY A 1 502 ? -15.093 -16.358 36.775 1.00 89.00 502 GLY A CA 1
ATOM 3854 C C . GLY A 1 502 ? -14.702 -17.297 35.636 1.00 89.00 502 GLY A C 1
ATOM 3855 O O . GLY A 1 502 ? -13.736 -17.023 34.923 1.00 89.00 502 GLY A O 1
ATOM 3856 N N . THR A 1 503 ? -15.515 -18.327 35.399 1.00 91.25 503 THR A N 1
ATOM 3857 C CA . THR A 1 503 ? -15.300 -19.310 34.328 1.00 91.25 503 THR A CA 1
ATOM 3858 C C . THR A 1 503 ? -15.340 -18.665 32.946 1.00 91.25 503 THR A C 1
ATOM 3860 O O . THR A 1 503 ? -14.412 -18.840 32.160 1.00 91.25 503 THR A O 1
ATOM 3863 N N . LEU A 1 504 ? -16.354 -17.846 32.645 1.00 90.88 504 LEU A N 1
ATOM 3864 C CA . LEU A 1 504 ? -16.455 -17.159 31.355 1.00 90.88 504 LEU A CA 1
ATOM 3865 C C . LEU A 1 504 ? -15.271 -16.217 31.126 1.00 90.88 504 LEU A C 1
ATOM 3867 O O . LEU A 1 504 ? -14.725 -16.178 30.026 1.00 90.88 504 LEU A O 1
ATOM 3871 N N . ARG A 1 505 ? -14.847 -15.471 32.152 1.00 92.12 505 ARG A N 1
ATOM 3872 C CA . ARG A 1 505 ? -13.674 -14.596 32.061 1.00 92.12 505 ARG A CA 1
ATOM 3873 C C . ARG A 1 505 ? -12.412 -15.400 31.772 1.00 92.12 505 ARG A C 1
ATOM 3875 O O . ARG A 1 505 ? -11.641 -14.994 30.912 1.00 92.12 505 ARG A O 1
ATOM 3882 N N . LEU A 1 506 ? -12.205 -16.521 32.461 1.00 92.50 506 LEU A N 1
ATOM 3883 C CA . LEU A 1 506 ? -11.048 -17.384 32.234 1.00 92.50 506 LEU A CA 1
ATOM 3884 C C . LEU A 1 506 ? -11.041 -17.936 30.804 1.00 92.50 506 LEU A C 1
ATOM 3886 O O . LEU A 1 506 ? -10.031 -17.814 30.118 1.00 92.50 506 LEU A O 1
ATOM 3890 N N . LEU A 1 507 ? -12.171 -18.472 30.336 1.00 92.94 507 LEU A N 1
ATOM 3891 C CA . LEU A 1 507 ? -12.294 -19.045 28.994 1.00 92.94 507 LEU A CA 1
ATOM 3892 C C . LEU A 1 507 ? -12.124 -17.991 27.894 1.00 92.94 507 LEU A C 1
ATOM 3894 O O . LEU A 1 507 ? -11.387 -18.212 26.939 1.00 92.94 507 LEU A O 1
ATOM 3898 N N . THR A 1 508 ? -12.768 -16.829 28.025 1.00 91.62 508 THR A N 1
ATOM 3899 C CA . THR A 1 508 ? -12.692 -15.762 27.011 1.00 91.62 508 THR A CA 1
ATOM 3900 C C . THR A 1 508 ? -11.320 -15.096 26.979 1.00 91.62 508 THR A C 1
ATOM 3902 O O . THR A 1 508 ? -10.765 -14.910 25.900 1.00 91.62 508 THR A O 1
ATOM 3905 N N . VAL A 1 509 ? -10.727 -14.771 28.134 1.00 92.44 509 VAL A N 1
ATOM 3906 C CA . VAL A 1 509 ? -9.373 -14.197 28.192 1.00 92.44 509 VAL A CA 1
ATOM 3907 C C . VAL A 1 509 ? -8.328 -15.224 27.764 1.00 92.44 509 VAL A C 1
ATOM 3909 O O . VAL A 1 509 ? -7.439 -14.872 26.997 1.00 92.44 509 VAL A O 1
ATOM 3912 N N . GLY A 1 510 ? -8.439 -16.480 28.205 1.00 92.50 510 GLY A N 1
ATOM 3913 C CA . GLY A 1 510 ? -7.547 -17.564 27.790 1.00 92.50 510 GLY A CA 1
ATOM 3914 C C . GLY A 1 510 ? -7.622 -17.828 26.286 1.00 92.50 510 GLY A C 1
ATOM 3915 O O . GLY A 1 510 ? -6.590 -17.872 25.622 1.00 92.50 510 GLY A O 1
ATOM 3916 N N . GLY A 1 511 ? -8.834 -17.898 25.727 1.00 92.62 511 GLY A N 1
ATOM 3917 C CA . GLY A 1 511 ? -9.053 -18.038 24.288 1.00 92.62 511 GLY A CA 1
ATOM 3918 C C . GLY A 1 511 ? -8.492 -16.863 23.483 1.00 92.62 511 GLY A C 1
ATOM 3919 O O . GLY A 1 511 ? -7.838 -17.077 22.466 1.00 92.62 511 GLY A O 1
ATOM 3920 N N . MET A 1 512 ? -8.672 -15.622 23.949 1.00 92.44 512 MET A N 1
ATOM 3921 C CA . MET A 1 512 ? -8.091 -14.452 23.274 1.00 92.44 512 MET A CA 1
ATOM 3922 C C . MET A 1 512 ? -6.573 -14.386 23.409 1.00 92.44 512 MET A C 1
ATOM 3924 O O . MET A 1 512 ? -5.900 -14.029 22.450 1.00 92.44 512 MET A O 1
ATOM 3928 N N . ALA A 1 513 ? -6.014 -14.759 24.559 1.00 93.25 513 ALA A N 1
ATOM 3929 C CA . ALA A 1 513 ? -4.569 -14.857 24.722 1.00 93.25 513 ALA A CA 1
ATOM 3930 C C . ALA A 1 513 ? -3.974 -15.909 23.772 1.00 93.25 513 ALA A C 1
ATOM 3932 O O . ALA A 1 513 ? -2.948 -15.645 23.152 1.00 93.25 513 ALA A O 1
ATOM 3933 N N . ALA A 1 514 ? -4.643 -17.054 23.594 1.00 94.25 514 ALA A N 1
ATOM 3934 C CA . ALA A 1 514 ? -4.246 -18.073 22.624 1.00 94.25 514 ALA A CA 1
ATOM 3935 C C . ALA A 1 514 ? -4.332 -17.562 21.175 1.00 94.25 514 ALA A C 1
ATOM 3937 O O . ALA A 1 514 ? -3.403 -17.779 20.400 1.00 94.25 514 ALA A O 1
ATOM 3938 N N . LEU A 1 515 ? -5.394 -16.829 20.818 1.00 93.44 515 LEU A N 1
ATOM 3939 C CA . LEU A 1 515 ? -5.526 -16.202 19.498 1.00 93.44 515 LEU A CA 1
ATOM 3940 C C . LEU A 1 515 ? -4.416 -15.169 19.240 1.00 93.44 515 LEU A C 1
ATOM 3942 O O . LEU A 1 515 ? -3.799 -15.177 18.182 1.00 93.44 515 LEU A O 1
ATOM 3946 N N . ILE A 1 516 ? -4.111 -14.314 20.217 1.00 95.81 516 ILE A N 1
ATOM 3947 C CA . ILE A 1 516 ? -3.035 -13.315 20.117 1.00 95.81 516 ILE A CA 1
ATOM 3948 C C . ILE A 1 516 ? -1.659 -13.994 20.035 1.00 95.81 516 ILE A C 1
ATOM 3950 O O . ILE A 1 516 ? -0.793 -13.549 19.284 1.00 95.81 516 ILE A O 1
ATOM 3954 N N . ALA A 1 517 ? -1.448 -15.094 20.762 1.00 95.75 517 ALA A N 1
ATOM 3955 C CA . ALA A 1 517 ? -0.233 -15.894 20.635 1.00 95.75 517 ALA A CA 1
ATOM 3956 C C . ALA A 1 517 ? -0.111 -16.513 19.231 1.00 95.75 517 ALA A C 1
ATOM 3958 O O . ALA A 1 517 ? 0.974 -16.497 18.651 1.00 95.75 517 ALA A O 1
ATOM 3959 N N . LEU A 1 518 ? -1.222 -16.988 18.654 1.00 94.75 518 LEU A N 1
ATOM 3960 C CA . LEU A 1 518 ? -1.273 -17.471 17.273 1.00 94.75 518 LEU A CA 1
ATOM 3961 C C . LEU A 1 518 ? -0.947 -16.356 16.269 1.00 94.75 518 LEU A C 1
ATOM 3963 O O . LEU A 1 518 ? -0.216 -16.596 15.313 1.00 94.75 518 LEU A O 1
ATOM 3967 N N . TYR A 1 519 ? -1.428 -15.133 16.507 1.00 95.94 519 TYR A N 1
ATOM 3968 C CA . TYR A 1 519 ? -1.092 -13.969 15.682 1.00 95.94 519 TYR A CA 1
ATOM 3969 C C . TYR A 1 519 ? 0.408 -13.695 15.722 1.00 95.94 519 TYR A C 1
ATOM 3971 O O . TYR A 1 519 ? 1.038 -13.617 14.672 1.00 95.94 519 TYR A O 1
ATOM 3979 N N . GLY A 1 520 ? 0.995 -13.652 16.922 1.00 96.50 520 GLY A N 1
ATOM 3980 C CA . GLY A 1 520 ? 2.439 -13.504 17.092 1.00 96.50 520 GLY A CA 1
ATOM 3981 C C . GLY A 1 520 ? 3.231 -14.601 16.376 1.00 96.50 520 GLY A C 1
ATOM 3982 O O . GLY A 1 520 ? 4.196 -14.296 15.680 1.00 96.50 520 GLY A O 1
ATOM 3983 N N . LEU A 1 521 ? 2.794 -15.863 16.472 1.00 95.88 521 LEU A N 1
ATOM 3984 C CA . LEU A 1 521 ? 3.416 -16.984 15.762 1.00 95.88 521 LEU A CA 1
ATOM 3985 C C . LEU A 1 521 ? 3.359 -16.800 14.239 1.00 95.88 521 LEU A C 1
ATOM 3987 O O . LEU A 1 521 ? 4.380 -16.946 13.570 1.00 95.88 521 LEU A O 1
ATOM 3991 N N . PHE A 1 522 ? 2.198 -16.464 13.677 1.00 95.44 522 PHE A N 1
ATOM 3992 C CA . PHE A 1 522 ? 2.070 -16.239 12.235 1.00 95.44 522 PHE A CA 1
ATOM 3993 C C . PHE A 1 522 ? 2.858 -15.020 11.765 1.00 95.44 522 PHE A C 1
ATOM 3995 O O . PHE A 1 522 ? 3.477 -15.081 10.707 1.00 95.44 522 PHE A O 1
ATOM 4002 N N . THR A 1 523 ? 2.930 -13.961 12.566 1.00 96.81 523 THR A N 1
ATOM 4003 C CA . THR A 1 523 ? 3.789 -12.806 12.285 1.00 96.81 523 THR A CA 1
ATOM 4004 C C . THR A 1 523 ? 5.263 -13.200 12.263 1.00 96.81 523 THR A C 1
ATOM 4006 O O . THR A 1 523 ? 5.954 -12.837 11.315 1.00 96.81 523 THR A O 1
ATOM 4009 N N . VAL A 1 524 ? 5.737 -14.017 13.213 1.00 97.19 524 VAL A N 1
ATOM 4010 C CA . VAL A 1 524 ? 7.109 -14.565 13.200 1.00 97.19 524 VAL A CA 1
ATOM 4011 C C . VAL A 1 524 ? 7.363 -15.390 11.940 1.00 97.19 524 VAL A C 1
ATOM 4013 O O . VAL A 1 524 ? 8.374 -15.184 11.271 1.00 97.19 524 VAL A O 1
ATOM 4016 N N . LEU A 1 525 ? 6.462 -16.317 11.597 1.00 95.06 525 LEU A N 1
ATOM 4017 C CA . LEU A 1 525 ? 6.622 -17.179 10.423 1.00 95.06 525 LEU A CA 1
ATOM 4018 C C . LEU A 1 525 ? 6.666 -16.360 9.131 1.00 95.06 525 LEU A C 1
ATOM 4020 O O . LEU A 1 525 ? 7.559 -16.557 8.308 1.00 95.06 525 LEU A O 1
ATOM 4024 N N . ARG A 1 526 ? 5.763 -15.389 8.969 1.00 94.56 526 ARG A N 1
ATOM 4025 C CA . ARG A 1 526 ? 5.787 -14.504 7.802 1.00 94.56 526 ARG A CA 1
ATOM 4026 C C . ARG A 1 526 ? 7.030 -13.612 7.797 1.00 94.56 526 ARG A C 1
ATOM 4028 O O . ARG A 1 526 ? 7.653 -13.463 6.751 1.00 94.56 526 ARG A O 1
ATOM 4035 N N . ALA A 1 527 ? 7.456 -13.072 8.939 1.00 96.56 527 ALA A N 1
ATOM 4036 C CA . ALA A 1 527 ? 8.688 -12.289 9.028 1.00 96.56 527 ALA A CA 1
ATOM 4037 C C . ALA A 1 527 ? 9.912 -13.129 8.623 1.00 96.56 527 ALA A C 1
ATOM 4039 O O . ALA A 1 527 ? 10.788 -12.641 7.918 1.00 96.56 527 ALA A O 1
ATOM 4040 N N . GLN A 1 528 ? 9.954 -14.416 8.981 1.00 96.06 528 GLN A N 1
ATOM 4041 C CA . GLN A 1 528 ? 10.996 -15.336 8.516 1.00 96.06 528 GLN A CA 1
ATOM 4042 C C . GLN A 1 528 ? 10.953 -15.575 7.002 1.00 96.06 528 GLN A C 1
ATOM 4044 O O . GLN A 1 528 ? 12.014 -15.740 6.398 1.00 96.06 528 GLN A O 1
ATOM 4049 N N . VAL A 1 529 ? 9.768 -15.621 6.386 1.00 94.62 529 VAL A N 1
ATOM 4050 C CA . VAL A 1 529 ? 9.620 -15.693 4.920 1.00 94.62 529 VAL A CA 1
ATOM 4051 C C . VAL A 1 529 ? 10.191 -14.429 4.275 1.00 94.62 529 VAL A C 1
ATOM 4053 O O . VAL A 1 529 ? 11.053 -14.524 3.407 1.00 94.62 529 VAL A O 1
ATOM 4056 N N . TRP A 1 530 ? 9.818 -13.257 4.787 1.00 94.25 530 TRP A N 1
ATOM 4057 C CA . TRP A 1 530 ? 10.288 -11.954 4.306 1.00 94.25 530 TRP A CA 1
ATOM 4058 C C . TRP A 1 530 ? 11.779 -11.698 4.538 1.00 94.25 530 TRP A C 1
ATOM 4060 O O . TRP A 1 530 ? 12.389 -10.913 3.816 1.00 94.25 530 TRP A O 1
ATOM 4070 N N . GLY A 1 531 ? 12.38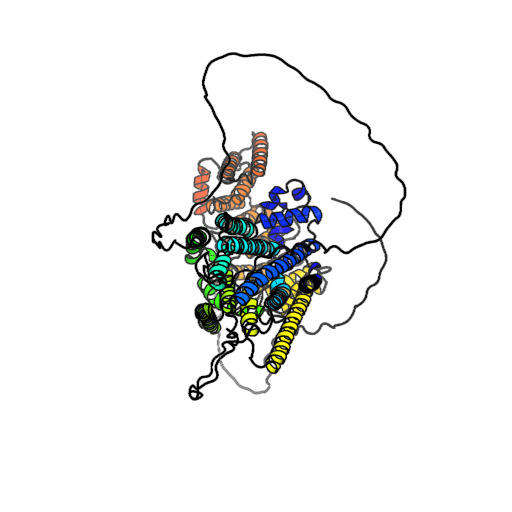5 -12.365 5.522 1.00 95.06 531 GLY A N 1
ATOM 4071 C CA . GLY A 1 531 ? 13.809 -12.254 5.834 1.00 95.06 531 GLY A CA 1
ATOM 4072 C C . GLY A 1 531 ? 14.748 -12.801 4.752 1.00 95.06 531 GLY A C 1
ATOM 4073 O O . GLY A 1 531 ? 15.953 -12.585 4.843 1.00 95.06 531 GLY A O 1
ATOM 4074 N N . ASN A 1 532 ? 14.239 -13.510 3.737 1.00 94.62 532 ASN A N 1
ATOM 4075 C CA . ASN A 1 532 ? 15.040 -14.044 2.635 1.00 94.62 532 ASN A CA 1
ATOM 4076 C C . ASN A 1 532 ? 14.293 -13.901 1.288 1.00 94.62 532 ASN A C 1
ATOM 4078 O O . ASN A 1 532 ? 13.243 -14.522 1.131 1.00 94.62 532 ASN A O 1
ATOM 4082 N N . PRO A 1 533 ? 14.833 -13.157 0.300 1.00 92.19 533 PRO A N 1
ATOM 4083 C CA . PRO A 1 533 ? 14.146 -12.899 -0.973 1.00 92.19 533 PRO A CA 1
ATOM 4084 C C . PRO A 1 533 ? 13.745 -14.156 -1.756 1.00 92.19 533 PRO A C 1
ATOM 4086 O O . PRO A 1 533 ? 12.635 -14.231 -2.269 1.00 92.19 533 PRO A O 1
ATOM 4089 N N . TYR A 1 534 ? 14.602 -15.181 -1.797 1.00 92.81 534 TYR A N 1
ATOM 4090 C CA . TYR A 1 534 ? 14.281 -16.439 -2.475 1.00 92.81 534 TYR A CA 1
ATOM 4091 C C . TYR A 1 534 ? 13.174 -17.214 -1.756 1.00 92.81 534 TYR A C 1
ATOM 4093 O O . TYR A 1 534 ? 12.277 -17.754 -2.394 1.00 92.81 534 TYR A O 1
ATOM 4101 N N . ARG A 1 535 ? 13.210 -17.254 -0.417 1.00 94.06 535 ARG A N 1
ATOM 4102 C CA . ARG A 1 535 ? 12.157 -17.887 0.389 1.00 94.06 535 ARG A CA 1
ATOM 4103 C C . ARG A 1 535 ? 10.817 -17.186 0.195 1.00 94.06 535 ARG A C 1
ATOM 4105 O O . ARG A 1 535 ? 9.809 -17.877 0.108 1.00 94.06 535 ARG A O 1
ATOM 4112 N N . LEU A 1 536 ? 10.821 -15.855 0.132 1.00 94.31 536 LEU A N 1
ATOM 4113 C CA . LEU A 1 536 ? 9.636 -15.064 -0.176 1.00 94.31 536 LEU A CA 1
ATOM 4114 C C . LEU A 1 536 ? 9.101 -15.430 -1.561 1.00 94.31 536 LEU A C 1
ATOM 4116 O O . LEU A 1 536 ? 7.986 -15.926 -1.646 1.00 94.31 536 LEU A O 1
ATOM 4120 N N . ALA A 1 537 ? 9.914 -15.316 -2.610 1.00 94.62 537 ALA A N 1
ATOM 4121 C CA . ALA A 1 537 ? 9.482 -15.629 -3.971 1.00 94.62 537 ALA A CA 1
ATOM 4122 C C . ALA A 1 537 ? 8.982 -17.081 -4.123 1.00 94.62 537 ALA A C 1
ATOM 4124 O O . ALA A 1 537 ? 7.970 -17.335 -4.772 1.00 94.62 537 ALA A O 1
ATOM 4125 N N . TYR A 1 538 ? 9.642 -18.044 -3.470 1.00 94.62 538 TYR A N 1
ATOM 4126 C CA . TYR A 1 538 ? 9.207 -19.443 -3.458 1.00 94.62 538 TYR A CA 1
ATOM 4127 C C . TYR A 1 538 ? 7.871 -19.631 -2.730 1.00 94.62 538 TYR A C 1
ATOM 4129 O O . TYR A 1 538 ? 6.994 -20.341 -3.222 1.00 94.62 538 TYR A O 1
ATOM 4137 N N . PHE A 1 539 ? 7.702 -19.008 -1.560 1.00 94.50 539 PHE A N 1
ATOM 4138 C CA . PHE A 1 539 ? 6.442 -19.050 -0.819 1.00 94.50 539 PHE A CA 1
ATOM 4139 C C . PHE A 1 539 ? 5.303 -18.486 -1.671 1.00 94.50 539 PHE A C 1
ATOM 4141 O O . PHE A 1 539 ? 4.319 -19.181 -1.886 1.00 94.50 539 PHE A O 1
ATOM 4148 N N . GLU A 1 540 ? 5.493 -17.298 -2.241 1.00 94.00 540 GLU A N 1
ATOM 4149 C CA . GLU A 1 540 ? 4.496 -16.622 -3.070 1.00 94.00 540 GLU A CA 1
ATOM 4150 C C . GLU A 1 540 ? 4.092 -17.446 -4.302 1.00 94.00 540 GLU A C 1
ATOM 4152 O O . GLU A 1 540 ? 2.905 -17.647 -4.551 1.00 94.00 540 GLU A O 1
ATOM 4157 N N . ALA A 1 541 ? 5.053 -17.996 -5.050 1.00 93.69 541 ALA A N 1
ATOM 4158 C CA . ALA A 1 541 ? 4.755 -18.798 -6.240 1.00 93.69 541 ALA A CA 1
ATOM 4159 C C . ALA A 1 541 ? 4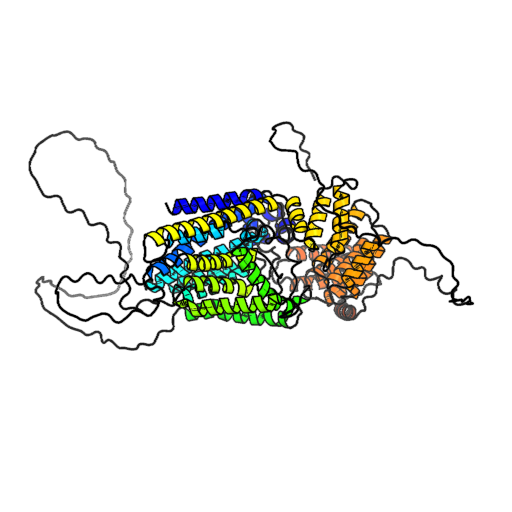.082 -20.142 -5.910 1.00 93.69 541 ALA A C 1
ATOM 4161 O O . ALA A 1 541 ? 3.314 -20.671 -6.713 1.00 93.69 541 ALA A O 1
ATOM 4162 N N . THR A 1 542 ? 4.351 -20.712 -4.731 1.00 92.31 542 THR A N 1
ATOM 4163 C CA . THR A 1 542 ? 3.729 -21.977 -4.307 1.00 92.31 542 THR A CA 1
ATOM 4164 C C . THR A 1 542 ? 2.347 -21.785 -3.688 1.00 92.31 542 THR A C 1
ATOM 4166 O O . THR A 1 542 ? 1.501 -22.671 -3.831 1.00 92.31 542 THR A O 1
ATOM 4169 N N . THR A 1 543 ? 2.078 -20.647 -3.040 1.00 91.69 543 THR A N 1
ATOM 4170 C CA . THR A 1 543 ? 0.736 -20.302 -2.544 1.00 91.69 543 THR A CA 1
ATOM 4171 C C . THR A 1 543 ? -0.162 -19.733 -3.640 1.00 91.69 543 THR A C 1
ATOM 4173 O O . THR A 1 543 ? -1.359 -20.019 -3.626 1.00 91.69 543 THR A O 1
ATOM 4176 N N . HIS A 1 544 ? 0.409 -19.029 -4.624 1.00 91.94 544 HIS A N 1
ATOM 4177 C CA . HIS A 1 544 ? -0.286 -18.454 -5.781 1.00 91.94 544 HIS A CA 1
ATOM 4178 C C . HIS A 1 544 ? 0.251 -19.023 -7.107 1.00 91.94 544 HIS A C 1
ATOM 4180 O O . HIS A 1 544 ? 0.809 -18.290 -7.924 1.00 91.94 544 HIS A O 1
ATOM 4186 N N . PRO A 1 545 ? 0.038 -20.321 -7.404 1.00 91.75 545 PRO A N 1
ATOM 4187 C CA . PRO A 1 545 ? 0.594 -20.968 -8.599 1.00 91.75 545 PRO A CA 1
ATOM 4188 C C . PRO A 1 545 ? 0.015 -20.449 -9.924 1.00 91.75 545 PRO A C 1
ATOM 4190 O O . PRO A 1 545 ? 0.491 -20.818 -10.994 1.00 91.75 545 PRO A O 1
ATOM 4193 N N . ARG A 1 546 ? -1.046 -19.634 -9.870 1.00 92.81 546 ARG A N 1
ATOM 4194 C CA . ARG A 1 546 ? -1.657 -18.988 -11.040 1.00 92.81 546 ARG A CA 1
ATOM 4195 C C . ARG A 1 546 ? -1.292 -17.510 -11.171 1.00 92.81 546 ARG A C 1
ATOM 4197 O O . ARG A 1 546 ? -1.791 -16.886 -12.096 1.00 92.81 546 ARG A O 1
ATOM 4204 N N . SER A 1 547 ? -0.473 -16.969 -10.269 1.00 92.69 547 SER A N 1
ATOM 4205 C CA . SER A 1 547 ? 0.017 -15.592 -10.333 1.00 92.69 547 SER A CA 1
ATOM 4206 C C . SER A 1 547 ? 1.198 -15.508 -11.306 1.00 92.69 547 SER A C 1
ATOM 4208 O O . SER A 1 547 ? 2.259 -16.086 -11.026 1.00 92.69 547 SER A O 1
ATOM 4210 N N . PRO A 1 548 ? 1.063 -14.793 -12.439 1.00 90.88 548 PRO A N 1
ATOM 4211 C CA . PRO A 1 548 ? 2.189 -14.548 -13.332 1.00 90.88 548 PRO A CA 1
ATOM 4212 C C . PRO A 1 548 ? 3.314 -13.793 -12.627 1.00 90.88 548 PRO A C 1
ATOM 4214 O O . PRO A 1 548 ? 4.485 -14.126 -12.811 1.00 90.88 548 PRO A O 1
ATOM 4217 N N . ARG A 1 549 ? 2.966 -12.832 -11.761 1.00 91.31 549 ARG A N 1
ATOM 4218 C CA . ARG A 1 549 ? 3.934 -11.996 -11.046 1.00 91.31 549 ARG A CA 1
ATOM 4219 C C . ARG A 1 549 ? 4.730 -12.790 -10.006 1.00 91.31 549 ARG A C 1
ATOM 4221 O O . ARG A 1 549 ? 5.953 -12.669 -9.958 1.00 91.31 549 ARG A O 1
ATOM 4228 N N . ALA A 1 550 ? 4.079 -13.662 -9.232 1.00 94.06 550 ALA A N 1
ATOM 4229 C CA . ALA A 1 550 ? 4.776 -14.537 -8.285 1.00 94.06 550 ALA A CA 1
ATOM 4230 C C . ALA A 1 550 ? 5.681 -15.549 -9.007 1.00 94.06 550 ALA A C 1
ATOM 4232 O O . ALA A 1 550 ? 6.816 -15.788 -8.591 1.00 94.06 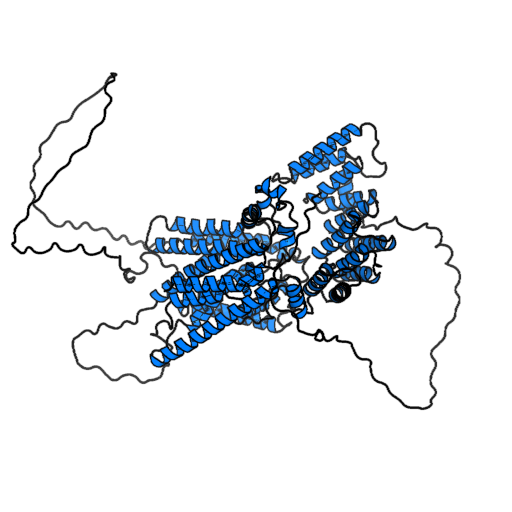550 ALA A O 1
ATOM 4233 N N . SER A 1 551 ? 5.203 -16.107 -10.127 1.00 94.06 551 SER A N 1
ATOM 4234 C CA . SER A 1 551 ? 5.996 -16.997 -10.981 1.00 94.06 551 SER A CA 1
ATOM 4235 C C . SER A 1 551 ? 7.242 -16.296 -11.529 1.00 94.06 551 SER A C 1
ATOM 4237 O O . SER A 1 551 ? 8.344 -16.846 -11.461 1.00 94.06 551 SER A O 1
ATOM 4239 N N . TYR A 1 552 ? 7.075 -15.078 -12.046 1.00 93.62 552 TYR A N 1
ATOM 4240 C CA . TYR A 1 552 ? 8.166 -14.238 -12.531 1.00 93.62 552 TYR A CA 1
ATOM 4241 C C . TYR A 1 552 ? 9.209 -13.982 -11.441 1.00 93.62 552 TYR A C 1
ATOM 4243 O O . TYR A 1 552 ? 10.399 -14.210 -11.658 1.00 93.62 552 TYR A O 1
ATOM 4251 N N . ASP A 1 553 ? 8.780 -13.563 -10.250 1.00 93.62 553 ASP A N 1
ATOM 4252 C CA . ASP A 1 553 ? 9.696 -13.228 -9.160 1.00 93.62 553 ASP A CA 1
ATOM 4253 C C . ASP A 1 553 ? 10.502 -14.449 -8.688 1.00 93.62 553 ASP A C 1
ATOM 4255 O O . ASP A 1 553 ? 11.717 -14.357 -8.497 1.00 93.62 553 ASP A O 1
ATOM 4259 N N . LEU A 1 554 ? 9.880 -15.634 -8.614 1.00 95.81 554 LEU A N 1
ATOM 4260 C CA . LEU A 1 554 ? 10.600 -16.879 -8.328 1.00 95.81 554 LEU A CA 1
ATOM 4261 C C . LEU A 1 554 ? 11.649 -17.186 -9.400 1.00 95.81 554 LEU A C 1
ATOM 4263 O O . LEU A 1 554 ? 12.812 -17.439 -9.066 1.00 95.81 554 LEU A O 1
ATOM 4267 N N . GLY A 1 555 ? 11.264 -17.131 -10.678 1.00 95.88 555 GLY A N 1
ATOM 4268 C CA . GLY A 1 555 ? 12.193 -17.331 -11.789 1.00 95.88 555 GLY A CA 1
ATOM 4269 C C . GLY A 1 555 ? 13.357 -16.342 -11.730 1.00 95.88 555 GLY A C 1
ATOM 4270 O O . GLY A 1 555 ? 14.518 -16.723 -11.889 1.00 95.88 555 GLY A O 1
ATOM 4271 N N . ARG A 1 556 ? 13.072 -15.077 -11.410 1.00 94.75 556 ARG A N 1
ATOM 4272 C CA . ARG A 1 556 ? 14.069 -14.011 -11.303 1.00 94.75 556 ARG A CA 1
ATOM 4273 C C . ARG A 1 556 ? 15.035 -14.273 -10.154 1.00 94.75 556 ARG A C 1
ATOM 4275 O O . ARG A 1 556 ? 16.243 -14.163 -10.354 1.00 94.75 556 ARG A O 1
ATOM 4282 N N . MET A 1 557 ? 14.542 -14.662 -8.978 1.00 94.00 557 MET A N 1
ATOM 4283 C CA . MET A 1 557 ? 15.398 -15.011 -7.839 1.00 94.00 557 MET A CA 1
ATOM 4284 C C . MET A 1 557 ? 16.296 -16.213 -8.147 1.00 94.00 557 MET A C 1
ATOM 4286 O O . MET A 1 557 ? 17.485 -16.180 -7.828 1.00 94.00 557 MET A O 1
ATOM 4290 N N . MET A 1 558 ? 15.770 -17.245 -8.817 1.00 95.62 558 MET A N 1
ATOM 4291 C CA . MET A 1 558 ? 16.569 -18.387 -9.278 1.00 95.62 558 MET A CA 1
ATOM 4292 C C . MET A 1 558 ? 17.702 -17.939 -10.213 1.00 95.62 558 MET A C 1
ATOM 4294 O O . MET A 1 558 ? 18.855 -18.322 -10.017 1.00 95.62 558 MET A O 1
ATOM 4298 N N . LEU A 1 559 ? 17.399 -17.084 -11.191 1.00 95.00 559 LEU A N 1
ATOM 4299 C CA . LEU A 1 559 ? 18.376 -16.589 -12.166 1.00 95.00 559 LEU A CA 1
ATOM 4300 C C . LEU A 1 559 ? 19.442 -15.685 -11.535 1.00 95.00 559 LEU A C 1
ATOM 4302 O O . LEU A 1 559 ? 20.613 -15.798 -11.886 1.00 95.00 559 LEU A O 1
ATOM 4306 N N . ILE A 1 560 ? 19.068 -14.827 -10.582 1.00 91.75 560 ILE A N 1
ATOM 4307 C CA . ILE A 1 560 ? 20.013 -13.965 -9.850 1.00 91.75 560 ILE A CA 1
ATOM 4308 C C . ILE A 1 560 ? 20.979 -14.800 -8.999 1.00 91.75 560 ILE A C 1
ATOM 4310 O O . ILE A 1 560 ? 22.157 -14.468 -8.891 1.00 91.75 560 ILE A O 1
ATOM 4314 N N . MET A 1 561 ? 20.496 -15.883 -8.389 1.00 92.19 561 MET A N 1
ATOM 4315 C CA . MET A 1 561 ? 21.298 -16.752 -7.522 1.00 92.19 561 MET A CA 1
ATOM 4316 C C . MET A 1 561 ? 22.108 -17.813 -8.282 1.00 92.19 561 MET A C 1
ATOM 4318 O O . MET A 1 561 ? 22.935 -18.507 -7.682 1.00 92.19 561 MET A O 1
ATOM 4322 N N . ALA A 1 562 ? 21.858 -17.984 -9.579 1.00 94.81 562 ALA A N 1
ATOM 4323 C CA . ALA A 1 562 ? 22.524 -18.981 -10.399 1.00 94.81 562 ALA A CA 1
ATOM 4324 C C . ALA A 1 562 ? 24.029 -18.692 -10.531 1.00 94.81 562 ALA A C 1
ATOM 4326 O O . ALA A 1 562 ? 24.446 -17.577 -10.832 1.00 94.81 562 ALA A O 1
ATOM 4327 N N . LYS A 1 563 ? 24.867 -19.725 -10.379 1.00 92.69 563 LYS A N 1
ATOM 4328 C CA . LYS A 1 563 ? 26.335 -19.629 -10.524 1.00 92.69 563 LYS A CA 1
ATOM 4329 C C . LYS A 1 563 ? 26.806 -19.819 -11.975 1.00 92.69 563 LYS A C 1
ATOM 4331 O O . LYS A 1 563 ? 27.845 -20.427 -12.209 1.00 92.69 563 LYS A O 1
ATOM 4336 N N . GLY A 1 564 ? 26.016 -19.351 -12.939 1.00 91.62 564 GLY A N 1
ATOM 4337 C CA . GLY A 1 564 ? 26.243 -19.549 -14.375 1.00 91.62 564 GLY A CA 1
ATOM 4338 C C . GLY A 1 564 ? 25.146 -20.363 -15.065 1.00 91.62 564 GLY A C 1
ATOM 4339 O O . GLY A 1 564 ? 24.268 -20.938 -14.412 1.00 91.62 564 GLY A O 1
ATOM 4340 N N . THR A 1 565 ? 25.208 -20.400 -16.398 1.00 94.00 565 THR A N 1
ATOM 4341 C CA . THR A 1 565 ? 24.191 -20.974 -17.301 1.00 94.00 565 THR A CA 1
ATOM 4342 C C . THR A 1 565 ? 23.997 -22.483 -17.146 1.00 94.00 565 THR A C 1
ATOM 4344 O O . THR A 1 565 ? 22.893 -22.989 -17.349 1.00 94.00 565 THR A O 1
ATOM 4347 N N . ASP A 1 566 ? 25.043 -23.196 -16.730 1.00 93.00 566 ASP A N 1
ATOM 4348 C CA . ASP A 1 566 ? 25.021 -24.658 -16.573 1.00 93.00 566 ASP A CA 1
ATOM 4349 C C . ASP A 1 566 ? 24.432 -25.099 -15.228 1.00 93.00 566 ASP A C 1
ATOM 4351 O O . ASP A 1 566 ? 24.164 -26.279 -15.001 1.00 93.00 566 ASP A O 1
ATOM 4355 N N . SER A 1 567 ? 24.220 -24.156 -14.307 1.00 95.75 567 SER A N 1
ATOM 4356 C CA . SER A 1 567 ? 23.659 -24.479 -13.002 1.00 95.75 567 SER A CA 1
ATOM 4357 C C . SER A 1 567 ? 22.194 -24.902 -13.119 1.00 95.75 567 SER A C 1
ATOM 4359 O O . SER A 1 567 ? 21.401 -24.305 -13.849 1.00 95.75 567 SER A O 1
ATOM 4361 N N . THR A 1 568 ? 21.795 -25.892 -12.319 1.00 95.56 568 THR A N 1
ATOM 4362 C CA . THR A 1 568 ? 20.398 -26.348 -12.245 1.00 95.56 568 THR A CA 1
ATOM 4363 C C . THR A 1 568 ? 19.439 -25.196 -11.939 1.00 95.56 568 THR A C 1
ATOM 4365 O O . THR A 1 568 ? 18.329 -25.153 -12.462 1.00 95.56 568 THR A O 1
ATOM 4368 N N . LEU A 1 569 ? 19.885 -24.232 -11.129 1.00 95.06 569 LEU A N 1
ATOM 4369 C CA . LEU A 1 569 ? 19.086 -23.072 -10.754 1.00 95.06 569 LEU A CA 1
ATOM 4370 C C . LEU A 1 569 ? 18.825 -22.136 -11.942 1.00 95.06 569 LEU A C 1
ATOM 4372 O O . LEU A 1 569 ? 17.710 -21.644 -12.076 1.00 95.06 569 LEU A O 1
ATOM 4376 N N . PHE A 1 570 ? 19.799 -21.953 -12.840 1.00 96.38 570 PHE A N 1
ATOM 4377 C CA . PHE A 1 570 ? 19.587 -21.209 -14.084 1.00 96.38 570 PHE A CA 1
ATOM 4378 C C . PHE A 1 570 ? 18.530 -21.891 -14.956 1.00 96.38 570 PHE A C 1
ATOM 4380 O O . PHE A 1 570 ? 17.578 -21.255 -15.399 1.00 96.38 570 PHE A O 1
ATOM 4387 N N . GLN A 1 571 ? 18.655 -23.207 -15.145 1.00 95.25 571 GLN A N 1
ATOM 4388 C CA . GLN A 1 571 ? 17.732 -23.990 -15.969 1.00 95.25 571 GLN A CA 1
ATOM 4389 C C . GLN A 1 571 ? 16.306 -23.995 -15.404 1.00 95.25 571 GLN A C 1
ATOM 4391 O O . GLN A 1 571 ? 15.340 -23.885 -16.160 1.00 95.25 571 GLN A O 1
ATOM 4396 N N . PHE A 1 572 ? 16.157 -24.100 -14.081 1.00 95.75 572 PHE A N 1
ATOM 4397 C CA . PHE A 1 572 ? 14.857 -23.970 -13.424 1.00 95.75 572 PHE A CA 1
ATOM 4398 C C . PHE A 1 572 ? 14.307 -22.549 -13.507 1.00 95.75 572 PHE A C 1
ATOM 4400 O O . PHE A 1 572 ? 13.128 -22.398 -13.804 1.00 95.75 572 PHE A O 1
ATOM 4407 N N . GLY A 1 573 ? 15.147 -21.526 -13.347 1.00 96.19 573 GLY A N 1
ATOM 4408 C CA . GLY A 1 573 ? 14.741 -20.132 -13.503 1.00 96.19 573 GLY A CA 1
ATOM 4409 C C . GLY A 1 573 ? 14.204 -19.830 -14.903 1.00 96.19 573 GLY A C 1
ATOM 4410 O O . GLY A 1 573 ? 13.110 -19.287 -15.029 1.00 96.19 573 GLY A O 1
ATOM 4411 N N . MET A 1 574 ? 14.906 -20.266 -15.955 1.00 96.56 574 MET A N 1
ATOM 4412 C CA . MET A 1 574 ? 14.435 -20.123 -17.340 1.00 96.56 574 MET A CA 1
ATOM 4413 C C . MET A 1 574 ? 13.101 -20.856 -17.557 1.00 96.56 574 MET A C 1
ATOM 4415 O O . MET A 1 574 ? 12.159 -20.275 -18.084 1.00 96.56 574 MET A O 1
ATOM 4419 N N . ARG A 1 575 ? 12.956 -22.104 -17.089 1.00 95.50 575 ARG A N 1
ATOM 4420 C CA . ARG A 1 575 ? 11.681 -22.841 -17.214 1.00 95.50 575 ARG A CA 1
ATOM 4421 C C . ARG A 1 575 ? 10.537 -22.193 -16.439 1.00 95.50 575 ARG A C 1
ATOM 4423 O O . ARG A 1 575 ? 9.415 -22.179 -16.934 1.00 95.50 575 ARG A O 1
ATOM 4430 N N . GLN A 1 576 ? 10.806 -21.663 -15.247 1.00 95.75 576 GLN A N 1
ATOM 4431 C CA . GLN A 1 576 ? 9.808 -20.959 -14.445 1.00 95.75 576 GLN A CA 1
ATOM 4432 C C . GLN A 1 576 ? 9.297 -19.712 -15.177 1.00 95.75 576 GLN A C 1
ATOM 4434 O O . GLN A 1 576 ? 8.097 -19.449 -15.168 1.00 95.75 576 GLN A O 1
ATOM 4439 N N . MET A 1 577 ? 10.183 -18.979 -15.859 1.00 95.69 577 MET A N 1
ATOM 4440 C CA . MET A 1 577 ? 9.794 -17.841 -16.695 1.00 95.69 577 MET A CA 1
ATOM 4441 C C . MET A 1 577 ? 8.951 -18.271 -17.899 1.00 95.69 577 MET A C 1
ATOM 4443 O O . MET A 1 577 ? 7.931 -17.646 -18.173 1.00 95.69 577 MET A O 1
ATOM 4447 N N . GLU A 1 578 ? 9.323 -19.359 -18.582 1.00 94.88 578 GLU A N 1
ATOM 4448 C CA . GLU A 1 578 ? 8.534 -19.895 -19.703 1.00 94.88 578 GLU A CA 1
ATOM 4449 C C . GLU A 1 578 ? 7.132 -20.320 -19.260 1.00 94.88 578 GLU A C 1
ATOM 4451 O O . GLU A 1 578 ? 6.156 -20.029 -19.941 1.00 94.88 578 GLU A O 1
ATOM 4456 N N . GLN A 1 579 ? 7.012 -20.971 -18.103 1.00 92.94 579 GLN A N 1
ATOM 4457 C CA . GLN A 1 579 ? 5.713 -21.343 -17.542 1.00 92.94 579 GLN A CA 1
ATOM 4458 C C . GLN A 1 579 ? 4.908 -20.118 -17.107 1.00 92.94 579 GLN A C 1
ATOM 4460 O O . GLN A 1 579 ? 3.712 -20.051 -17.380 1.00 92.94 579 GLN A O 1
ATOM 4465 N N . GLY A 1 580 ? 5.563 -19.144 -16.470 1.00 93.00 580 GLY A N 1
ATOM 4466 C CA . GLY A 1 580 ? 4.944 -17.892 -16.044 1.00 93.00 580 GLY A CA 1
ATOM 4467 C C . GLY A 1 580 ? 4.374 -17.089 -17.210 1.00 93.00 580 GLY A C 1
ATOM 4468 O O . GLY A 1 580 ? 3.269 -16.572 -17.095 1.00 93.00 580 GLY A O 1
ATOM 4469 N N . ALA A 1 581 ? 5.079 -17.053 -18.345 1.00 93.44 581 ALA A N 1
ATOM 4470 C CA . ALA A 1 581 ? 4.627 -16.388 -19.569 1.00 93.44 581 ALA A CA 1
ATOM 4471 C C . ALA A 1 581 ? 3.323 -16.973 -20.139 1.00 93.44 581 ALA A C 1
ATOM 4473 O O . ALA A 1 581 ? 2.579 -16.269 -20.812 1.00 93.44 581 ALA A O 1
ATOM 4474 N N . LEU A 1 582 ? 3.039 -18.254 -19.876 1.00 90.88 582 LEU A N 1
ATOM 4475 C CA . LEU A 1 582 ? 1.841 -18.944 -20.366 1.00 90.88 582 LEU A CA 1
ATOM 4476 C C . LEU A 1 582 ? 0.634 -18.800 -19.424 1.00 90.88 582 LEU A C 1
ATOM 4478 O O . LEU A 1 582 ? -0.452 -19.300 -19.733 1.00 90.88 582 LEU A O 1
ATOM 4482 N N . LEU A 1 583 ? 0.801 -18.170 -18.256 1.00 91.69 583 LEU A N 1
ATOM 4483 C CA . LEU A 1 583 ? -0.297 -17.970 -17.315 1.00 91.69 583 LEU A CA 1
ATOM 4484 C C . LEU A 1 583 ? -1.277 -16.897 -17.832 1.00 91.69 583 LEU A C 1
ATOM 4486 O O . LEU A 1 583 ? -0.854 -15.884 -18.391 1.00 91.69 583 LEU A O 1
ATOM 4490 N N . PRO A 1 584 ? -2.599 -17.067 -17.626 1.00 87.31 584 PRO A N 1
ATOM 4491 C CA . PRO A 1 584 ? -3.574 -16.050 -18.004 1.00 87.31 584 PRO A CA 1
ATOM 4492 C C . PRO A 1 584 ? -3.297 -14.716 -17.303 1.00 87.31 584 PRO A C 1
ATOM 4494 O O . PRO A 1 584 ? -3.185 -14.674 -16.080 1.00 87.31 584 PRO A O 1
ATOM 4497 N N . GLY A 1 585 ? -3.233 -13.631 -18.075 1.00 82.50 585 GLY A N 1
ATOM 4498 C CA . GLY A 1 585 ? -2.942 -12.295 -17.549 1.00 82.50 585 GLY A CA 1
ATOM 4499 C C . GLY A 1 585 ? -1.456 -12.009 -17.319 1.00 82.50 585 GLY A C 1
ATOM 4500 O O . GLY A 1 585 ? -1.148 -10.986 -16.715 1.00 82.50 585 GLY A O 1
ATOM 4501 N N . ALA A 1 586 ? -0.549 -12.879 -17.782 1.00 89.00 586 ALA A N 1
ATOM 4502 C CA . ALA A 1 586 ? 0.878 -12.583 -17.804 1.00 89.00 586 ALA A CA 1
ATOM 4503 C C . ALA A 1 586 ? 1.176 -11.356 -18.680 1.00 89.00 586 ALA A C 1
ATOM 4505 O O . ALA A 1 586 ? 0.647 -11.221 -19.786 1.00 89.00 586 ALA A O 1
ATOM 4506 N N . ASP A 1 587 ? 2.024 -10.475 -18.158 1.00 90.75 587 ASP A N 1
ATOM 4507 C CA . ASP A 1 587 ? 2.583 -9.337 -18.880 1.00 90.75 587 ASP A CA 1
ATOM 4508 C C . ASP A 1 587 ? 3.843 -9.764 -19.663 1.00 90.75 587 ASP A C 1
ATOM 4510 O O . ASP A 1 587 ? 4.195 -10.947 -19.743 1.00 90.75 587 ASP A O 1
ATOM 4514 N N . LEU A 1 588 ? 4.529 -8.812 -20.291 1.00 94.56 588 LEU A N 1
ATOM 4515 C CA . LEU A 1 588 ? 5.739 -9.084 -21.064 1.00 94.56 588 LEU A CA 1
ATOM 4516 C C . LEU A 1 588 ? 6.972 -9.391 -20.195 1.00 94.56 588 LEU A C 1
ATOM 4518 O O . LEU A 1 588 ? 7.990 -9.800 -20.759 1.00 94.56 588 LEU A O 1
ATOM 4522 N N . GLN A 1 589 ? 6.931 -9.238 -18.864 1.00 93.81 589 GLN A N 1
ATOM 4523 C CA . GLN A 1 589 ? 8.120 -9.354 -18.004 1.00 93.81 589 GLN A CA 1
ATOM 4524 C C . GLN A 1 589 ? 8.789 -10.740 -18.054 1.00 93.81 589 GLN A C 1
ATOM 4526 O O . GLN A 1 589 ? 10.014 -10.794 -18.204 1.00 93.81 589 GLN A O 1
ATOM 4531 N N . PRO A 1 590 ? 8.069 -11.882 -17.991 1.00 95.38 590 PRO A N 1
ATOM 4532 C CA . PRO A 1 590 ? 8.708 -13.196 -18.068 1.00 95.38 590 PRO A CA 1
ATOM 4533 C C . PRO A 1 590 ? 9.399 -13.429 -19.416 1.00 95.38 590 PRO A C 1
ATOM 4535 O O . PRO A 1 590 ? 10.531 -13.913 -19.462 1.00 95.38 590 PRO A O 1
ATOM 4538 N N . LEU A 1 591 ? 8.749 -13.033 -20.516 1.00 96.94 591 LEU A N 1
ATOM 4539 C CA . LEU A 1 591 ? 9.304 -13.138 -21.870 1.00 96.94 591 LEU A CA 1
ATOM 4540 C C . LEU A 1 591 ? 10.517 -12.223 -22.043 1.00 96.94 591 LEU A C 1
ATOM 4542 O O . LEU A 1 591 ? 11.529 -12.622 -22.619 1.00 96.94 591 LEU A O 1
ATOM 4546 N N . GLN A 1 592 ? 10.440 -11.010 -21.500 1.00 96.50 592 GLN A N 1
ATOM 4547 C CA . GLN A 1 592 ? 11.541 -10.061 -21.478 1.00 96.50 592 GLN A CA 1
ATOM 4548 C C . GLN A 1 592 ? 12.749 -10.640 -20.749 1.00 96.50 592 GLN A C 1
ATOM 4550 O O . GLN A 1 592 ? 13.857 -10.595 -21.283 1.00 96.50 592 GLN A O 1
ATOM 4555 N N . ALA A 1 593 ? 12.551 -11.224 -19.568 1.00 95.75 593 ALA A N 1
ATOM 4556 C CA . ALA A 1 593 ? 13.631 -11.829 -18.803 1.00 95.75 593 ALA A CA 1
ATOM 4557 C C . ALA A 1 593 ? 14.274 -13.010 -19.543 1.00 95.75 593 ALA A C 1
ATOM 4559 O O . ALA A 1 593 ? 15.496 -13.144 -19.508 1.00 95.75 593 ALA A O 1
ATOM 4560 N N . LEU A 1 594 ? 13.494 -13.830 -20.255 1.00 97.31 594 LEU A N 1
ATOM 4561 C CA . LEU A 1 594 ? 14.020 -14.923 -21.081 1.00 97.31 594 LEU A CA 1
ATOM 4562 C C . LEU A 1 594 ? 14.940 -14.411 -22.190 1.00 97.31 594 LEU A C 1
ATOM 4564 O O . LEU A 1 594 ? 16.079 -14.869 -22.308 1.00 97.31 594 LEU A O 1
ATOM 4568 N N . VAL A 1 595 ? 14.472 -13.424 -22.959 1.00 97.62 595 VAL A N 1
ATOM 4569 C CA . VAL A 1 595 ? 15.262 -12.778 -24.016 1.00 97.62 595 VAL A CA 1
ATOM 4570 C C . VAL A 1 595 ? 16.519 -12.144 -23.430 1.00 97.62 595 VAL A C 1
ATOM 4572 O O . VAL A 1 595 ? 17.620 -12.401 -23.914 1.00 97.62 595 VAL A O 1
ATOM 4575 N N . PHE A 1 596 ? 16.370 -11.351 -22.367 1.00 96.75 596 PHE A N 1
ATOM 4576 C CA . PHE A 1 596 ? 17.473 -10.666 -21.702 1.00 96.75 596 PHE A CA 1
ATOM 4577 C C . PHE A 1 596 ? 18.535 -11.657 -21.227 1.00 96.75 596 PHE A C 1
ATOM 4579 O O . PHE A 1 596 ? 19.719 -11.485 -21.509 1.00 96.75 596 PHE A O 1
ATOM 4586 N N . MET A 1 597 ? 18.131 -12.719 -20.527 1.00 96.12 597 MET A N 1
ATOM 4587 C CA . MET A 1 597 ? 19.069 -13.697 -19.980 1.00 96.12 597 MET A CA 1
ATOM 4588 C C . MET A 1 597 ? 19.748 -14.515 -21.073 1.00 96.12 597 MET A C 1
ATOM 4590 O O . MET A 1 597 ? 20.936 -14.810 -20.934 1.00 96.12 597 MET A O 1
ATOM 4594 N N . ALA A 1 598 ? 19.051 -14.848 -22.159 1.00 96.38 598 ALA A N 1
ATOM 4595 C CA . ALA A 1 598 ? 19.670 -15.521 -23.293 1.00 96.38 598 ALA A CA 1
ATOM 4596 C C . ALA A 1 598 ? 20.697 -14.611 -23.987 1.00 96.38 598 ALA A C 1
ATOM 4598 O O . ALA A 1 598 ? 21.875 -14.964 -24.060 1.00 96.38 598 ALA A O 1
ATOM 4599 N N . ALA A 1 599 ? 20.289 -13.403 -24.385 1.00 96.38 599 ALA A N 1
ATOM 4600 C CA . ALA A 1 599 ? 21.139 -12.455 -25.105 1.00 96.38 599 ALA A CA 1
ATOM 4601 C C . ALA A 1 599 ? 22.347 -11.985 -24.275 1.00 96.38 599 ALA A C 1
ATOM 4603 O O . ALA A 1 599 ? 23.453 -11.851 -24.803 1.00 96.38 599 ALA A O 1
ATOM 4604 N N . LYS A 1 600 ? 22.176 -11.781 -22.963 1.00 95.94 600 LYS A N 1
ATOM 4605 C CA . LYS A 1 600 ? 23.270 -11.438 -22.038 1.00 95.94 600 LYS A CA 1
ATOM 4606 C C . LYS A 1 600 ? 24.322 -12.542 -21.942 1.00 95.94 600 LYS A C 1
ATOM 4608 O O . LYS A 1 600 ? 25.512 -12.257 -21.849 1.00 95.94 600 LYS A O 1
ATOM 4613 N N . ASN A 1 601 ? 23.896 -13.804 -21.943 1.00 95.06 601 ASN A N 1
ATOM 4614 C CA . ASN A 1 601 ? 24.790 -14.951 -21.771 1.00 95.06 601 ASN A CA 1
ATOM 4615 C C . ASN A 1 601 ? 25.222 -15.581 -23.105 1.00 95.06 601 ASN A C 1
ATOM 4617 O O . ASN A 1 601 ? 25.769 -16.679 -23.104 1.00 95.06 601 ASN A O 1
ATOM 4621 N N . SER A 1 602 ? 25.007 -14.893 -24.236 1.00 93.56 602 SER A N 1
ATOM 4622 C CA . SER A 1 602 ? 25.321 -15.402 -25.583 1.00 93.56 602 SER A CA 1
ATOM 4623 C C . SER A 1 602 ? 24.659 -16.756 -25.895 1.00 93.56 602 SER A C 1
ATOM 4625 O O . SER A 1 602 ? 25.218 -17.574 -26.624 1.00 93.56 602 SER A O 1
ATOM 4627 N N . LEU A 1 603 ? 23.475 -17.002 -25.331 1.00 94.75 603 LEU A N 1
ATOM 4628 C CA . LEU A 1 603 ? 22.642 -18.157 -25.654 1.00 94.75 603 LEU A CA 1
ATOM 4629 C C . LEU A 1 603 ? 21.673 -17.798 -26.792 1.00 94.75 603 LEU A C 1
ATOM 4631 O O . LEU A 1 603 ? 21.279 -16.635 -26.904 1.00 94.75 603 LEU A O 1
ATOM 4635 N N . PRO A 1 604 ? 21.229 -18.776 -27.602 1.00 95.00 604 PRO A N 1
ATOM 4636 C CA . PRO A 1 604 ? 20.234 -18.529 -28.639 1.00 95.00 604 PRO A CA 1
ATOM 4637 C C . PRO A 1 604 ? 18.924 -17.990 -28.051 1.00 95.00 604 PRO A C 1
ATOM 4639 O O . PRO A 1 604 ? 18.300 -18.635 -27.202 1.00 95.00 604 PRO A O 1
ATOM 4642 N N . VAL A 1 605 ? 18.489 -16.823 -28.528 1.00 97.12 605 VAL A N 1
ATOM 4643 C CA . VAL A 1 605 ? 17.160 -16.288 -28.225 1.00 97.12 605 VAL A CA 1
ATOM 4644 C C . VAL A 1 605 ? 16.137 -17.063 -29.050 1.00 97.12 605 VAL A C 1
ATOM 4646 O O . VAL A 1 605 ? 16.263 -17.193 -30.267 1.00 97.12 605 VAL A O 1
ATOM 4649 N N . GLN A 1 606 ? 15.127 -17.632 -28.395 1.00 96.12 606 GLN A N 1
ATOM 4650 C CA . GLN A 1 606 ? 14.194 -18.521 -29.080 1.00 96.12 606 GLN A CA 1
ATOM 4651 C C . GLN A 1 606 ? 13.125 -17.713 -29.837 1.00 96.12 606 GLN A C 1
ATOM 4653 O O . GLN A 1 606 ? 12.449 -16.893 -29.211 1.00 96.12 606 GLN A O 1
ATOM 4658 N N . PRO A 1 607 ? 12.871 -17.987 -31.136 1.00 94.94 607 PRO A N 1
ATOM 4659 C CA . PRO A 1 607 ? 11.879 -17.250 -31.929 1.00 94.94 607 PRO A CA 1
ATOM 4660 C C . PRO A 1 607 ? 10.470 -17.244 -31.326 1.00 94.94 607 PRO A C 1
ATOM 4662 O O . PRO A 1 607 ? 9.736 -16.268 -31.465 1.00 94.94 607 PRO A O 1
ATOM 4665 N N . ARG A 1 608 ? 10.104 -18.313 -30.604 1.00 95.88 608 ARG A N 1
ATOM 4666 C CA . ARG A 1 608 ? 8.810 -18.406 -29.920 1.00 95.88 608 ARG A CA 1
ATOM 4667 C C . ARG A 1 608 ? 8.592 -17.289 -28.901 1.00 95.88 608 ARG A C 1
ATOM 4669 O O . ARG A 1 608 ? 7.474 -16.819 -28.784 1.00 95.88 608 ARG A O 1
ATOM 4676 N N . TRP A 1 609 ? 9.629 -16.825 -28.196 1.00 97.06 609 TRP A N 1
ATOM 4677 C CA . TRP A 1 609 ? 9.456 -15.785 -27.175 1.00 97.06 609 TRP A CA 1
ATOM 4678 C C . TRP A 1 609 ? 9.012 -14.459 -27.798 1.00 97.06 609 TRP A C 1
ATOM 4680 O O . TRP A 1 609 ? 8.152 -13.785 -27.243 1.00 97.06 609 TRP A O 1
ATOM 4690 N N . TRP A 1 610 ? 9.526 -14.127 -28.985 1.00 96.81 610 TRP A N 1
ATOM 4691 C CA . TRP A 1 610 ? 9.097 -12.954 -29.747 1.00 96.81 610 TRP A CA 1
ATOM 4692 C C . TRP A 1 610 ? 7.653 -13.076 -30.243 1.00 96.81 610 TRP A C 1
ATOM 4694 O O . TRP A 1 610 ? 6.883 -12.121 -30.138 1.00 96.81 610 TRP A O 1
ATOM 4704 N N . ALA A 1 611 ? 7.270 -14.258 -30.737 1.00 95.75 611 ALA A N 1
ATOM 4705 C CA . ALA A 1 611 ? 5.901 -14.535 -31.170 1.00 95.75 611 ALA A CA 1
ATOM 4706 C C . ALA A 1 611 ? 4.899 -14.427 -30.006 1.00 95.75 611 ALA A C 1
ATOM 4708 O O . ALA A 1 611 ? 3.855 -13.794 -30.155 1.00 95.75 611 ALA A O 1
ATOM 4709 N N . GLU A 1 612 ? 5.246 -14.964 -28.833 1.00 95.50 612 GLU A N 1
ATOM 4710 C CA . GLU A 1 612 ? 4.421 -14.849 -27.627 1.00 95.50 612 GLU A CA 1
ATOM 4711 C C . GLU A 1 612 ? 4.294 -13.393 -27.155 1.00 95.50 612 GLU A C 1
ATOM 4713 O O . GLU A 1 612 ? 3.206 -12.981 -26.768 1.00 95.50 612 GLU A O 1
ATOM 4718 N N . MET A 1 613 ? 5.344 -12.563 -27.259 1.00 96.62 613 MET A N 1
ATOM 4719 C CA . MET A 1 613 ? 5.224 -11.131 -26.932 1.00 96.62 613 MET A CA 1
ATOM 4720 C C . MET A 1 613 ? 4.186 -10.437 -27.822 1.00 96.62 613 MET A C 1
ATOM 4722 O O . MET A 1 613 ? 3.355 -9.676 -27.325 1.00 96.62 613 MET A O 1
ATOM 4726 N N . GLN A 1 614 ? 4.203 -10.708 -29.132 1.00 95.50 614 GLN A N 1
ATOM 4727 C CA . GLN A 1 614 ? 3.202 -10.158 -30.054 1.00 95.50 614 GLN A CA 1
ATOM 4728 C C . GLN A 1 614 ? 1.802 -10.680 -29.732 1.00 95.50 614 GLN A C 1
ATOM 4730 O O . GLN A 1 614 ? 0.853 -9.900 -29.736 1.00 95.50 614 GLN A O 1
ATOM 4735 N N . HIS A 1 615 ? 1.670 -11.969 -29.408 1.00 93.81 615 HIS A N 1
ATOM 4736 C CA . HIS A 1 615 ? 0.399 -12.549 -28.984 1.00 93.81 615 HIS A CA 1
ATOM 4737 C C . HIS A 1 615 ? -0.141 -11.856 -27.723 1.00 93.81 615 HIS A C 1
ATOM 4739 O O . HIS A 1 615 ? -1.276 -11.385 -27.740 1.00 93.81 615 HIS A O 1
ATOM 4745 N N . THR A 1 616 ? 0.676 -11.683 -26.679 1.00 92.56 616 THR A N 1
ATOM 4746 C CA . THR A 1 616 ? 0.285 -10.979 -25.446 1.00 92.56 616 THR A CA 1
ATOM 4747 C C . THR A 1 616 ? -0.169 -9.548 -25.731 1.00 92.56 616 THR A C 1
ATOM 4749 O O . THR A 1 616 ? -1.238 -9.144 -25.273 1.00 92.56 616 THR A O 1
ATOM 4752 N N . ILE A 1 617 ? 0.568 -8.799 -26.560 1.00 93.06 617 ILE A N 1
ATOM 4753 C CA . ILE A 1 617 ? 0.168 -7.450 -27.001 1.00 93.06 617 ILE A CA 1
ATOM 4754 C C . ILE A 1 617 ? -1.161 -7.495 -27.777 1.00 93.06 617 ILE A C 1
ATOM 4756 O O . ILE A 1 617 ? -1.991 -6.595 -27.651 1.00 93.06 617 ILE A O 1
ATOM 4760 N N . ALA A 1 618 ? -1.392 -8.536 -28.582 1.00 91.69 618 ALA A N 1
ATOM 4761 C CA . ALA A 1 618 ? -2.602 -8.703 -29.382 1.00 91.69 618 ALA A CA 1
ATOM 4762 C C . ALA A 1 618 ? -3.841 -9.078 -28.552 1.00 91.69 618 ALA A C 1
ATOM 4764 O O . ALA A 1 618 ? -4.964 -8.796 -28.981 1.00 91.69 618 ALA A O 1
ATOM 4765 N N . THR A 1 619 ? -3.670 -9.692 -27.382 1.00 88.19 619 THR A N 1
ATOM 4766 C CA . THR A 1 619 ? -4.784 -10.177 -26.552 1.00 88.19 619 THR A CA 1
ATOM 4767 C C . THR A 1 619 ? -5.035 -9.348 -25.299 1.00 88.19 619 THR A C 1
ATOM 4769 O O . THR A 1 619 ? -6.146 -9.393 -24.774 1.00 88.19 619 THR A O 1
ATOM 4772 N N . SER A 1 620 ? -4.056 -8.564 -24.843 1.00 83.88 620 SER A N 1
ATOM 4773 C CA . SER A 1 620 ? -4.112 -7.835 -23.571 1.00 83.88 620 SER A CA 1
ATOM 4774 C C . SER A 1 620 ? -3.803 -6.339 -23.750 1.00 83.88 620 SER A C 1
ATOM 4776 O O . SER A 1 620 ? -2.994 -5.974 -24.606 1.00 83.88 620 SER A O 1
ATOM 4778 N N . PRO A 1 621 ? -4.429 -5.438 -22.968 1.00 83.19 621 PRO A N 1
ATOM 4779 C CA . PRO A 1 621 ? -4.007 -4.039 -22.894 1.00 83.19 621 PRO A CA 1
ATOM 4780 C C . PRO A 1 621 ? -2.569 -3.921 -22.377 1.00 83.19 621 PRO A C 1
ATOM 4782 O O . PRO A 1 621 ? -2.200 -4.627 -21.443 1.00 83.19 621 PRO A O 1
ATOM 4785 N N . MET A 1 622 ? -1.781 -3.002 -22.945 1.00 86.62 622 MET A N 1
ATOM 4786 C CA . MET A 1 622 ? -0.396 -2.792 -22.508 1.00 86.62 622 MET A CA 1
ATOM 4787 C C . MET A 1 622 ? -0.324 -1.957 -21.224 1.00 86.62 622 MET A C 1
ATOM 4789 O O . MET A 1 622 ? -0.697 -0.774 -21.198 1.00 86.62 622 MET A O 1
ATOM 4793 N N . SER A 1 623 ? 0.207 -2.583 -20.179 1.00 84.25 623 SER A N 1
ATOM 4794 C CA . SER A 1 623 ? 0.530 -1.990 -18.883 1.00 84.25 623 SER A CA 1
ATOM 4795 C C . SER A 1 623 ? 1.775 -1.093 -18.949 1.00 84.25 623 SER A C 1
ATOM 4797 O O . SER A 1 623 ? 2.453 -1.000 -19.976 1.00 84.25 623 SER A O 1
ATOM 4799 N N . ALA A 1 624 ? 2.081 -0.395 -17.853 1.00 81.56 624 ALA A N 1
ATOM 4800 C CA . ALA A 1 624 ? 3.337 0.345 -17.734 1.00 81.56 624 ALA A CA 1
ATOM 4801 C C . ALA A 1 624 ? 4.539 -0.616 -17.654 1.00 81.56 624 ALA A C 1
ATOM 4803 O O . ALA A 1 624 ? 5.598 -0.341 -18.221 1.00 81.56 624 ALA A O 1
ATOM 4804 N N . GLU A 1 625 ? 4.350 -1.769 -17.014 1.00 85.12 625 GLU A N 1
ATOM 4805 C CA . GLU A 1 625 ? 5.324 -2.851 -16.891 1.00 85.12 625 GLU A CA 1
ATOM 4806 C C . GLU A 1 625 ? 5.703 -3.441 -18.255 1.00 85.12 625 GLU A C 1
ATOM 4808 O O . GLU A 1 625 ? 6.881 -3.720 -18.491 1.00 85.12 625 GLU A O 1
ATOM 4813 N N . ASP A 1 626 ? 4.756 -3.553 -19.191 1.00 91.75 626 ASP A N 1
ATOM 4814 C CA . ASP A 1 626 ? 5.024 -3.999 -20.567 1.00 91.75 626 ASP A CA 1
ATOM 4815 C C . ASP A 1 626 ? 5.953 -3.034 -21.309 1.00 91.75 626 ASP A C 1
ATOM 4817 O O . ASP A 1 626 ? 6.930 -3.444 -21.941 1.00 91.75 626 ASP A O 1
ATOM 4821 N N . VAL A 1 627 ? 5.681 -1.730 -21.201 1.00 90.75 627 VAL A N 1
ATOM 4822 C CA . VAL A 1 627 ? 6.515 -0.685 -21.814 1.00 90.75 627 VAL A CA 1
ATOM 4823 C C . VAL A 1 627 ? 7.912 -0.691 -21.197 1.00 90.75 627 VAL A C 1
ATOM 4825 O O . VAL A 1 627 ? 8.907 -0.654 -21.922 1.00 90.75 627 VAL A O 1
ATOM 4828 N N . GLY A 1 628 ? 7.993 -0.793 -19.867 1.00 90.25 628 GLY A N 1
ATOM 4829 C CA . GLY A 1 628 ? 9.256 -0.906 -19.138 1.00 90.25 628 GLY A CA 1
ATOM 4830 C C . GLY A 1 628 ? 10.057 -2.149 -19.532 1.00 90.25 628 GLY A C 1
ATOM 4831 O O . GLY A 1 628 ? 11.279 -2.080 -19.672 1.00 90.25 628 GLY A O 1
ATOM 4832 N N . SER A 1 629 ? 9.376 -3.266 -19.795 1.00 94.25 629 SER A N 1
ATOM 4833 C CA . SER A 1 629 ? 9.990 -4.515 -20.252 1.00 94.25 629 SER A CA 1
ATOM 4834 C C . SER A 1 629 ? 10.665 -4.342 -21.613 1.00 94.25 629 SER A C 1
ATOM 4836 O O . SER A 1 629 ? 11.849 -4.649 -21.774 1.00 94.25 629 SER A O 1
ATOM 4838 N N . LEU A 1 630 ? 9.957 -3.771 -22.589 1.00 96.31 630 LEU A N 1
ATOM 4839 C CA . LEU A 1 630 ? 10.538 -3.498 -23.905 1.00 96.31 630 LEU A CA 1
ATOM 4840 C C . LEU A 1 630 ? 11.677 -2.471 -23.823 1.00 96.31 630 LEU A C 1
ATOM 4842 O O . LEU A 1 630 ? 12.715 -2.647 -24.462 1.00 96.31 630 LEU A O 1
ATOM 4846 N N . TYR A 1 631 ? 11.528 -1.440 -22.987 1.00 94.50 631 TYR A N 1
ATOM 4847 C CA . TYR A 1 631 ? 12.586 -0.460 -22.736 1.00 94.50 631 TYR A CA 1
ATOM 4848 C C . TYR A 1 631 ? 13.852 -1.118 -22.178 1.00 94.50 631 TYR A C 1
ATOM 4850 O O . TYR A 1 631 ? 14.953 -0.821 -22.641 1.00 94.50 631 TYR A O 1
ATOM 4858 N N . SER A 1 632 ? 13.709 -2.060 -21.242 1.00 93.62 632 SER A N 1
ATOM 4859 C CA . SER A 1 632 ? 14.829 -2.811 -20.665 1.00 93.62 632 SER A CA 1
ATOM 4860 C C . SER A 1 632 ? 15.620 -3.594 -21.721 1.00 93.62 632 SER A C 1
ATOM 4862 O O . SER A 1 632 ? 16.851 -3.597 -21.686 1.00 93.62 632 SER A O 1
ATOM 4864 N N . LEU A 1 633 ? 14.948 -4.205 -22.706 1.00 96.69 633 LEU A N 1
ATOM 4865 C CA . LEU A 1 633 ? 15.624 -4.918 -23.801 1.00 96.69 633 LEU A CA 1
ATOM 4866 C C . LEU A 1 633 ? 16.438 -3.983 -24.691 1.00 96.69 633 LEU A C 1
ATOM 4868 O O . LEU A 1 633 ? 17.565 -4.329 -25.059 1.00 96.69 633 LEU A O 1
ATOM 4872 N N . ILE A 1 634 ? 15.895 -2.803 -24.998 1.00 96.25 634 ILE A N 1
ATOM 4873 C CA . ILE A 1 634 ? 16.600 -1.773 -25.766 1.00 96.25 634 ILE A CA 1
ATOM 4874 C C . ILE A 1 634 ? 17.837 -1.321 -24.989 1.00 96.25 634 ILE A C 1
ATOM 4876 O O . ILE A 1 634 ? 18.948 -1.392 -25.508 1.00 96.25 634 ILE A O 1
ATOM 4880 N N . GLN A 1 635 ? 17.667 -0.938 -23.720 1.00 94.44 635 GLN A N 1
ATOM 4881 C CA . GLN A 1 635 ? 18.769 -0.490 -22.863 1.00 94.44 635 GLN A CA 1
ATOM 4882 C C . GLN A 1 635 ? 19.853 -1.554 -22.697 1.00 94.44 635 GLN A C 1
ATOM 4884 O O . GLN A 1 635 ? 21.038 -1.231 -22.684 1.00 94.44 635 GLN A O 1
ATOM 4889 N N . CYS A 1 636 ? 19.477 -2.830 -22.614 1.00 95.25 636 CYS A N 1
ATOM 4890 C CA . CYS A 1 636 ? 20.450 -3.914 -22.547 1.00 95.25 636 CYS A CA 1
ATOM 4891 C C . CYS A 1 636 ? 21.356 -3.963 -23.787 1.00 95.25 636 CYS A C 1
ATOM 4893 O O . CYS A 1 636 ? 22.557 -4.201 -23.654 1.00 95.25 636 CYS A O 1
ATOM 4895 N N . GLY A 1 637 ? 20.792 -3.720 -24.975 1.00 95.56 637 GLY A N 1
ATOM 4896 C CA . GLY A 1 637 ? 21.558 -3.621 -26.217 1.00 95.56 637 GLY A CA 1
ATOM 4897 C C . GLY A 1 637 ? 22.442 -2.374 -26.254 1.00 95.56 637 GLY A C 1
ATOM 4898 O O . GLY A 1 637 ? 23.630 -2.485 -26.540 1.00 95.56 637 GLY A O 1
ATOM 4899 N N . ILE A 1 638 ? 21.892 -1.209 -25.891 1.00 93.75 638 ILE A N 1
ATOM 4900 C CA . ILE A 1 638 ? 22.615 0.078 -25.889 1.00 93.75 638 ILE A CA 1
ATOM 4901 C C . ILE A 1 638 ? 23.841 0.012 -24.974 1.00 93.75 638 ILE A C 1
ATOM 4903 O O . ILE A 1 638 ? 24.930 0.435 -25.349 1.00 93.75 638 ILE A O 1
ATOM 4907 N N . ASN A 1 639 ? 23.677 -0.574 -23.789 1.00 93.06 639 ASN A N 1
ATOM 4908 C CA . ASN A 1 639 ? 24.747 -0.701 -22.802 1.00 93.06 639 ASN A CA 1
ATOM 4909 C C . ASN A 1 639 ? 25.752 -1.821 -23.134 1.00 93.06 639 ASN A C 1
ATOM 4911 O O . ASN A 1 639 ? 26.647 -2.091 -22.336 1.00 93.06 639 ASN A O 1
ATOM 4915 N N . GLY A 1 640 ? 25.589 -2.522 -24.263 1.00 92.88 640 GLY A N 1
ATOM 4916 C CA . GLY A 1 640 ? 26.451 -3.634 -24.674 1.00 92.88 640 GLY A CA 1
ATOM 4917 C C . GLY A 1 640 ? 26.350 -4.883 -23.789 1.00 92.88 640 GLY A C 1
ATOM 4918 O O . GLY A 1 640 ? 27.180 -5.785 -23.903 1.00 92.88 640 GLY A O 1
ATOM 4919 N N . VAL A 1 641 ? 25.351 -4.952 -22.902 1.00 94.88 641 VAL A N 1
ATOM 4920 C CA . VAL A 1 641 ? 25.130 -6.089 -21.994 1.00 94.88 641 VAL A CA 1
ATOM 4921 C C . VAL A 1 641 ? 24.521 -7.270 -22.749 1.00 94.88 641 VAL A C 1
ATOM 4923 O O . VAL A 1 641 ? 24.922 -8.409 -22.524 1.00 94.88 641 VAL A O 1
ATOM 4926 N N . CYS A 1 642 ? 23.568 -7.007 -23.645 1.00 96.38 642 CYS A N 1
ATOM 4927 C CA . CYS A 1 642 ? 22.937 -8.017 -24.491 1.00 96.38 642 CYS A CA 1
ATOM 4928 C C . CYS A 1 642 ? 23.599 -8.041 -25.868 1.00 96.38 642 CYS A C 1
ATOM 4930 O O . CYS A 1 642 ? 23.721 -7.006 -26.521 1.00 96.38 642 CYS A O 1
ATOM 4932 N N . ARG A 1 643 ? 23.971 -9.235 -26.340 1.00 94.38 643 ARG A N 1
ATOM 4933 C CA . ARG A 1 643 ? 24.486 -9.440 -27.697 1.00 94.38 643 ARG A CA 1
ATOM 4934 C C . ARG A 1 643 ? 23.361 -9.935 -28.596 1.00 94.38 643 ARG A C 1
ATOM 4936 O O . ARG A 1 643 ? 23.034 -11.117 -28.574 1.00 94.38 643 ARG A O 1
ATOM 4943 N N . TYR A 1 644 ? 22.767 -9.024 -29.361 1.00 95.25 644 TYR A N 1
ATOM 4944 C CA . TYR A 1 644 ? 21.707 -9.352 -30.313 1.00 95.25 644 TYR A CA 1
ATOM 4945 C C . TYR A 1 644 ? 22.279 -9.727 -31.680 1.00 95.25 644 TYR A C 1
ATOM 4947 O O . TYR A 1 644 ? 23.178 -9.060 -32.194 1.00 95.25 644 TYR A O 1
ATOM 4955 N N . THR A 1 645 ? 21.740 -10.781 -32.290 1.00 95.31 645 THR A N 1
ATOM 4956 C CA . THR A 1 645 ? 21.969 -11.075 -33.709 1.00 95.31 645 THR A CA 1
ATOM 4957 C C . THR A 1 645 ? 21.144 -10.126 -34.594 1.00 95.31 645 THR A C 1
ATOM 4959 O O . THR A 1 645 ? 20.171 -9.536 -34.115 1.00 95.31 645 THR A O 1
ATOM 4962 N N . PRO A 1 646 ? 21.450 -9.995 -35.900 1.00 94.56 646 PRO A N 1
ATOM 4963 C CA . PRO A 1 646 ? 20.598 -9.238 -36.822 1.00 94.56 646 PRO A CA 1
ATOM 4964 C C . PRO A 1 646 ? 19.139 -9.720 -36.823 1.00 94.56 646 PRO A C 1
ATOM 4966 O O . PRO A 1 646 ? 18.218 -8.908 -36.886 1.00 94.56 646 PRO A O 1
ATOM 4969 N N . SER A 1 647 ? 18.926 -11.033 -36.670 1.00 94.75 647 SER A N 1
ATOM 4970 C CA . SER A 1 647 ? 17.586 -11.611 -36.528 1.00 94.75 647 SER A CA 1
ATOM 4971 C C . SER A 1 647 ? 16.902 -11.165 -35.233 1.00 94.75 647 SER A C 1
ATOM 4973 O O . SER A 1 647 ? 15.708 -10.885 -35.252 1.00 94.75 647 SER A O 1
ATOM 4975 N N . ASP A 1 648 ? 17.620 -11.079 -34.110 1.00 95.50 648 ASP A N 1
ATOM 4976 C CA . ASP A 1 648 ? 17.039 -10.628 -32.837 1.00 95.50 648 ASP A CA 1
ATOM 4977 C C . ASP A 1 648 ? 16.626 -9.157 -32.897 1.00 95.50 648 ASP A C 1
ATOM 4979 O O . ASP A 1 648 ? 15.549 -8.801 -32.422 1.00 95.50 648 ASP A O 1
ATOM 4983 N N . LEU A 1 649 ? 17.444 -8.305 -33.527 1.00 95.44 649 LEU A N 1
ATOM 4984 C CA . LEU A 1 649 ? 17.110 -6.895 -33.744 1.00 95.44 649 LEU A CA 1
ATOM 4985 C C . LEU A 1 649 ? 15.878 -6.743 -34.640 1.00 95.44 649 LEU A C 1
ATOM 4987 O O . LEU A 1 649 ? 15.001 -5.933 -34.338 1.00 95.44 649 LEU A O 1
ATOM 4991 N N . GLN A 1 650 ? 15.769 -7.550 -35.699 1.00 95.31 650 GLN A N 1
ATOM 4992 C CA . GLN A 1 650 ? 14.585 -7.572 -36.557 1.00 95.31 650 GLN A CA 1
ATOM 4993 C C . GLN A 1 650 ? 13.327 -7.979 -35.772 1.00 95.31 650 GLN A C 1
ATOM 4995 O O . GLN A 1 650 ? 12.288 -7.329 -35.894 1.00 95.31 650 GLN A O 1
ATOM 5000 N N . GLN A 1 651 ? 13.418 -9.016 -34.935 1.00 97.31 651 GLN A N 1
ATOM 5001 C CA . GLN A 1 651 ? 12.301 -9.490 -34.112 1.00 97.31 651 GLN A CA 1
ATOM 5002 C C . GLN A 1 651 ? 11.885 -8.458 -33.052 1.00 97.31 651 GLN A C 1
ATOM 5004 O O . GLN A 1 651 ? 10.698 -8.149 -32.937 1.00 97.31 651 GLN A O 1
ATOM 5009 N N . LEU A 1 652 ? 12.842 -7.867 -32.327 1.00 96.88 652 LEU A N 1
ATOM 5010 C CA . LEU A 1 652 ? 12.581 -6.811 -31.342 1.00 96.88 652 LEU A CA 1
ATOM 5011 C C . LEU A 1 652 ? 11.927 -5.585 -31.998 1.00 96.88 652 LEU A C 1
ATOM 5013 O O . LEU A 1 652 ? 10.924 -5.077 -31.493 1.00 96.88 652 LEU A O 1
ATOM 5017 N N . GLY A 1 653 ? 12.442 -5.150 -33.152 1.00 95.50 653 GLY A N 1
ATOM 5018 C CA . GLY A 1 653 ? 11.845 -4.075 -33.943 1.00 95.50 653 GLY A CA 1
ATOM 5019 C C . GLY A 1 653 ? 10.416 -4.397 -34.390 1.00 95.50 653 GLY A C 1
ATOM 5020 O O . GLY A 1 653 ? 9.541 -3.535 -34.303 1.00 95.50 653 GLY A O 1
ATOM 5021 N N . GLY A 1 654 ? 10.154 -5.646 -34.789 1.00 96.00 654 GLY A N 1
ATOM 5022 C CA . GLY A 1 654 ? 8.817 -6.137 -35.131 1.00 96.00 654 GLY A CA 1
ATOM 5023 C C . GLY A 1 654 ? 7.835 -6.080 -33.957 1.00 96.00 654 GLY A C 1
ATOM 5024 O O . GLY A 1 654 ? 6.724 -5.578 -34.118 1.00 96.00 654 GLY A O 1
ATOM 5025 N N . VAL A 1 655 ? 8.250 -6.513 -32.761 1.00 97.25 655 VAL A N 1
ATOM 5026 C CA . VAL A 1 655 ? 7.432 -6.429 -31.535 1.00 97.25 655 VAL A CA 1
ATOM 5027 C C . VAL A 1 655 ? 7.098 -4.975 -31.191 1.00 97.25 655 VAL A C 1
ATOM 5029 O O . VAL A 1 655 ? 5.939 -4.655 -30.927 1.00 97.25 655 VAL A O 1
ATOM 5032 N N . ILE A 1 656 ? 8.089 -4.078 -31.223 1.00 96.50 656 ILE A N 1
ATOM 5033 C CA . ILE A 1 656 ? 7.892 -2.654 -30.908 1.00 96.50 656 ILE A CA 1
ATOM 5034 C C . ILE A 1 656 ? 6.965 -1.994 -31.934 1.00 96.50 656 ILE A C 1
ATOM 5036 O O . ILE A 1 656 ? 6.039 -1.274 -31.561 1.00 96.50 656 ILE A O 1
ATOM 5040 N N . ALA A 1 657 ? 7.174 -2.254 -33.225 1.00 93.62 657 ALA A N 1
ATOM 5041 C CA . ALA A 1 657 ? 6.321 -1.704 -34.270 1.00 93.62 657 ALA A CA 1
ATOM 5042 C C . ALA A 1 657 ? 4.875 -2.210 -34.150 1.00 93.62 657 ALA A C 1
ATOM 5044 O O . ALA A 1 657 ? 3.941 -1.421 -34.289 1.00 93.62 657 ALA A O 1
ATOM 5045 N N . PHE A 1 658 ? 4.679 -3.489 -33.815 1.00 95.38 658 PHE A N 1
ATOM 5046 C CA . PHE A 1 658 ? 3.356 -4.052 -33.544 1.00 95.38 658 PHE A CA 1
ATOM 5047 C C . PHE A 1 658 ? 2.680 -3.386 -32.333 1.00 95.38 658 PHE A C 1
ATOM 5049 O O . PHE A 1 658 ? 1.500 -3.028 -32.397 1.00 95.38 658 PHE A O 1
ATOM 5056 N N . ALA A 1 659 ? 3.431 -3.134 -31.253 1.00 94.12 659 ALA A N 1
ATOM 5057 C CA . ALA A 1 659 ? 2.942 -2.409 -30.079 1.00 94.12 659 ALA A CA 1
ATOM 5058 C C . ALA A 1 659 ? 2.451 -0.994 -30.428 1.00 94.12 659 ALA A C 1
ATOM 5060 O O . ALA A 1 659 ? 1.354 -0.604 -30.015 1.00 94.12 659 ALA A O 1
ATOM 5061 N N . VAL A 1 660 ? 3.227 -0.245 -31.222 1.00 93.50 660 VAL A N 1
ATOM 5062 C CA . VAL A 1 660 ? 2.865 1.101 -31.700 1.00 93.50 660 VAL A CA 1
ATOM 5063 C C . VAL A 1 660 ? 1.668 1.052 -32.646 1.00 93.50 660 VAL A C 1
ATOM 5065 O O . VAL A 1 660 ? 0.755 1.862 -32.513 1.00 93.50 660 VAL A O 1
ATOM 5068 N N . GLN A 1 661 ? 1.618 0.086 -33.566 1.00 92.00 661 GLN A N 1
ATOM 5069 C CA . GLN A 1 661 ? 0.505 -0.070 -34.504 1.00 92.00 661 GLN A CA 1
ATOM 5070 C C . GLN A 1 661 ? -0.823 -0.300 -33.778 1.00 92.00 661 GLN A C 1
ATOM 5072 O O . GLN A 1 661 ? -1.841 0.283 -34.147 1.00 92.00 661 GLN A O 1
ATOM 5077 N N . ARG A 1 662 ? -0.815 -1.134 -32.735 1.00 90.38 662 ARG A N 1
ATOM 5078 C CA . ARG A 1 662 ? -2.006 -1.421 -31.930 1.00 90.38 662 ARG A CA 1
ATOM 5079 C C . ARG A 1 662 ? -2.407 -0.256 -31.027 1.00 90.38 662 ARG A C 1
ATOM 5081 O O . ARG A 1 662 ? -3.579 -0.122 -30.686 1.00 90.38 662 ARG A O 1
ATOM 5088 N N . ASN A 1 663 ? -1.453 0.598 -30.668 1.00 88.81 663 ASN A N 1
ATOM 5089 C CA . ASN A 1 663 ? -1.649 1.723 -29.761 1.00 88.81 663 ASN A CA 1
ATOM 5090 C C . ASN A 1 663 ? -1.110 3.037 -30.368 1.00 88.81 663 ASN A C 1
ATOM 5092 O O . ASN A 1 663 ? -0.224 3.670 -29.790 1.00 88.81 663 ASN A O 1
ATOM 5096 N N . PRO A 1 664 ? -1.648 3.503 -31.511 1.00 86.19 664 PRO A N 1
ATOM 5097 C CA . PRO A 1 664 ? -1.034 4.568 -32.316 1.00 86.19 664 PRO A CA 1
ATOM 5098 C C . PRO A 1 664 ? -1.040 5.954 -31.653 1.00 86.19 664 PRO A C 1
ATOM 5100 O O . PRO A 1 664 ? -0.372 6.869 -32.136 1.00 86.19 664 PRO A O 1
ATOM 5103 N N . ASN A 1 665 ? -1.793 6.106 -30.561 1.00 86.25 665 ASN A N 1
ATOM 5104 C CA . ASN A 1 665 ? -1.938 7.345 -29.798 1.00 86.25 665 ASN A CA 1
ATOM 5105 C C . ASN A 1 665 ? -1.200 7.306 -28.445 1.00 86.25 665 ASN A C 1
ATOM 5107 O O . ASN A 1 665 ? -1.420 8.182 -27.614 1.00 86.25 665 ASN A O 1
ATOM 5111 N N . ARG A 1 666 ? -0.365 6.288 -28.190 1.00 86.19 666 ARG A N 1
ATOM 5112 C CA . ARG A 1 666 ? 0.447 6.150 -26.969 1.00 86.19 666 ARG A CA 1
ATOM 5113 C C . ARG A 1 666 ? 1.847 6.754 -27.203 1.00 86.19 666 ARG A C 1
ATOM 5115 O O . ARG A 1 666 ? 2.688 6.098 -27.823 1.00 86.19 666 ARG A O 1
ATOM 5122 N N . PRO A 1 667 ? 2.126 7.995 -26.748 1.00 86.00 667 PRO A N 1
ATOM 5123 C CA . PRO A 1 667 ? 3.390 8.687 -27.037 1.00 86.00 667 PRO A CA 1
ATOM 5124 C C . PRO A 1 667 ? 4.615 8.021 -26.393 1.00 86.00 667 PRO A C 1
ATOM 5126 O O . PRO A 1 667 ? 5.728 8.130 -26.904 1.00 86.00 667 PRO A O 1
ATOM 5129 N N . ASP A 1 668 ? 4.425 7.287 -25.300 1.00 86.69 668 ASP A N 1
ATOM 5130 C CA . ASP A 1 668 ? 5.450 6.484 -24.634 1.00 86.69 668 ASP A CA 1
ATOM 5131 C C . ASP A 1 668 ? 5.941 5.309 -25.496 1.00 86.69 668 ASP A C 1
ATOM 5133 O O . ASP A 1 668 ? 7.146 5.084 -25.577 1.00 86.69 668 ASP A O 1
ATOM 5137 N N . LEU A 1 669 ? 5.044 4.621 -26.212 1.00 91.62 669 LEU A N 1
ATOM 5138 C CA . LEU A 1 669 ? 5.413 3.562 -27.163 1.00 91.62 669 LEU A CA 1
ATOM 5139 C C . LEU A 1 669 ? 6.109 4.121 -28.410 1.00 91.62 669 LEU A C 1
ATOM 5141 O O . LEU A 1 669 ? 7.048 3.519 -28.926 1.00 91.62 669 LEU A O 1
ATOM 5145 N N . ILE A 1 670 ? 5.693 5.297 -28.875 1.00 92.19 670 ILE A N 1
ATOM 5146 C CA . ILE A 1 670 ? 6.349 5.979 -30.000 1.00 92.19 670 ILE A CA 1
ATOM 5147 C C . ILE A 1 670 ? 7.763 6.420 -29.604 1.00 92.19 670 ILE A C 1
ATOM 5149 O O . ILE A 1 670 ? 8.714 6.211 -30.353 1.00 92.19 670 ILE A O 1
ATOM 5153 N N . THR A 1 671 ? 7.922 6.958 -28.394 1.00 91.94 671 THR A N 1
ATOM 5154 C CA . THR A 1 671 ? 9.235 7.310 -27.831 1.00 91.94 671 THR A CA 1
ATOM 5155 C C . THR A 1 671 ? 10.130 6.079 -27.690 1.00 91.94 671 THR A C 1
ATOM 5157 O O . THR A 1 671 ? 11.321 6.135 -27.991 1.00 91.94 671 THR A O 1
ATOM 5160 N N . LEU A 1 672 ? 9.563 4.944 -27.274 1.00 92.50 672 LEU A N 1
ATOM 5161 C CA . LEU A 1 672 ? 10.264 3.666 -27.201 1.00 92.50 672 LEU A CA 1
ATOM 5162 C C . LEU A 1 672 ? 10.787 3.226 -28.581 1.00 92.50 672 LEU A C 1
ATOM 5164 O O . LEU A 1 672 ? 11.950 2.840 -28.702 1.00 92.50 672 LEU A O 1
ATOM 5168 N N . GLN A 1 673 ? 9.961 3.339 -29.624 1.00 95.06 673 GLN A N 1
ATOM 5169 C CA . GLN A 1 673 ? 10.359 3.045 -31.002 1.00 95.06 673 GLN A CA 1
ATOM 5170 C C . GLN A 1 673 ? 11.429 4.015 -31.517 1.00 95.06 673 GLN A C 1
ATOM 5172 O O . GLN A 1 673 ? 12.387 3.575 -32.151 1.00 95.06 673 GLN A O 1
ATOM 5177 N N . ALA A 1 674 ? 11.316 5.307 -31.201 1.00 92.50 674 ALA A N 1
ATOM 5178 C CA . ALA A 1 674 ? 12.331 6.304 -31.538 1.00 92.50 674 ALA A CA 1
ATOM 5179 C C . ALA A 1 674 ? 13.685 5.970 -30.890 1.00 92.50 674 ALA A C 1
ATOM 5181 O O . ALA A 1 674 ? 14.723 6.037 -31.545 1.00 92.50 674 ALA A O 1
ATOM 5182 N N . ASN A 1 675 ? 13.672 5.555 -29.620 1.00 92.12 675 ASN A N 1
ATOM 5183 C CA . ASN A 1 675 ? 14.871 5.144 -28.892 1.00 92.12 675 ASN A CA 1
ATOM 5184 C C . ASN A 1 675 ? 15.532 3.906 -29.529 1.00 92.12 675 ASN A C 1
ATOM 5186 O O . ASN A 1 675 ? 16.747 3.887 -29.727 1.00 92.12 675 ASN A O 1
ATOM 5190 N N . PHE A 1 676 ? 14.736 2.900 -29.904 1.00 95.06 676 PHE A N 1
ATOM 5191 C CA . PHE A 1 676 ? 15.214 1.724 -30.638 1.00 95.06 676 PHE A CA 1
ATOM 5192 C C . PHE A 1 676 ? 15.848 2.103 -31.988 1.00 95.06 676 PHE A C 1
ATOM 5194 O O . PHE A 1 676 ? 16.968 1.678 -32.284 1.00 95.06 676 PHE A O 1
ATOM 5201 N N . ALA A 1 677 ? 15.160 2.935 -32.778 1.00 93.19 677 ALA A N 1
ATOM 5202 C CA . ALA A 1 677 ? 15.619 3.375 -34.092 1.00 93.19 677 ALA A CA 1
ATOM 5203 C C . ALA A 1 677 ? 16.945 4.146 -34.010 1.00 93.19 677 ALA A C 1
ATOM 5205 O O . ALA A 1 677 ? 17.879 3.815 -34.734 1.00 93.19 677 ALA A O 1
ATOM 5206 N N . ALA A 1 678 ? 17.066 5.105 -33.087 1.00 90.75 678 ALA A N 1
ATOM 5207 C CA . ALA A 1 678 ? 18.274 5.916 -32.937 1.00 90.75 678 ALA A CA 1
ATOM 5208 C C . ALA A 1 678 ? 19.488 5.098 -32.469 1.00 90.75 678 ALA A C 1
ATOM 5210 O O . ALA A 1 678 ? 20.589 5.241 -33.003 1.00 90.75 678 ALA A O 1
ATOM 5211 N N . ASN A 1 679 ? 19.303 4.245 -31.457 1.00 90.62 679 ASN A N 1
ATOM 5212 C CA . ASN A 1 679 ? 20.440 3.697 -30.718 1.00 90.62 679 ASN A CA 1
ATOM 5213 C C . ASN A 1 679 ? 20.836 2.271 -31.110 1.00 90.62 679 ASN A C 1
ATOM 5215 O O . ASN A 1 679 ? 21.997 1.920 -30.925 1.00 90.62 679 ASN A O 1
ATOM 5219 N N . LEU A 1 680 ? 19.913 1.451 -31.625 1.00 92.62 680 LEU A N 1
ATOM 5220 C CA . LEU A 1 680 ? 20.217 0.067 -32.022 1.00 92.62 680 LEU A CA 1
ATOM 5221 C C . LEU A 1 680 ? 20.222 -0.138 -33.536 1.00 92.62 680 LEU A C 1
ATOM 5223 O O . LEU A 1 680 ? 21.026 -0.918 -34.037 1.00 92.62 680 LEU A O 1
ATOM 5227 N N . VAL A 1 681 ? 19.329 0.541 -34.259 1.00 92.44 681 VAL A N 1
ATOM 5228 C CA . VAL A 1 681 ? 19.256 0.457 -35.731 1.00 92.44 681 VAL A CA 1
ATOM 5229 C C . VAL A 1 681 ? 20.070 1.567 -36.40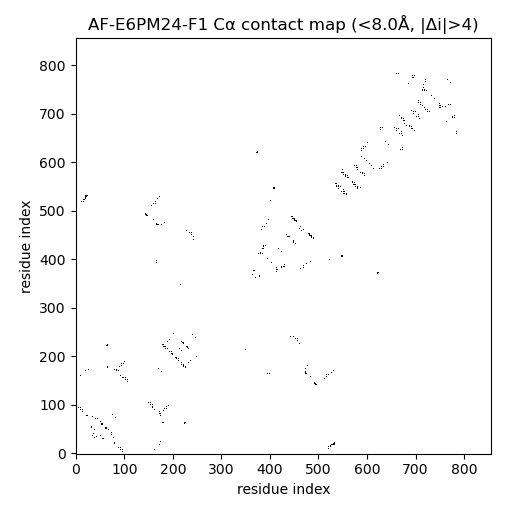3 1.00 92.44 681 VAL A C 1
ATOM 5231 O O . VAL A 1 681 ? 20.505 1.403 -37.538 1.00 92.44 681 VAL A O 1
ATOM 5234 N N . HIS A 1 682 ? 20.313 2.672 -35.694 1.00 89.94 682 HIS A N 1
ATOM 5235 C CA . HIS A 1 682 ? 20.959 3.888 -36.200 1.00 89.94 682 HIS A CA 1
ATOM 5236 C C . HIS A 1 682 ? 20.191 4.591 -37.337 1.00 89.94 682 HIS A C 1
ATOM 5238 O O . HIS A 1 682 ? 20.775 5.308 -38.150 1.00 89.94 682 HIS A O 1
ATOM 5244 N N . ASP A 1 683 ? 18.862 4.448 -37.356 1.00 88.62 683 ASP A N 1
ATOM 5245 C CA . ASP A 1 683 ? 17.953 5.188 -38.237 1.00 88.62 683 ASP A CA 1
ATOM 5246 C C . ASP A 1 683 ? 17.526 6.508 -37.570 1.00 88.62 683 ASP A C 1
ATOM 5248 O O . ASP A 1 683 ? 16.435 6.656 -37.007 1.00 88.62 683 ASP A O 1
ATOM 5252 N N . ASN A 1 684 ? 18.449 7.472 -37.582 1.00 86.00 684 ASN A N 1
ATOM 5253 C CA . ASN A 1 684 ? 18.246 8.793 -36.983 1.00 86.00 684 ASN A CA 1
ATOM 5254 C C . ASN A 1 684 ? 17.087 9.591 -37.618 1.00 86.00 684 ASN A C 1
ATOM 5256 O O . ASN A 1 684 ? 16.355 10.235 -36.861 1.00 86.00 684 ASN A O 1
ATOM 5260 N N . PRO A 1 685 ? 16.865 9.564 -38.952 1.00 86.25 685 PRO A N 1
ATOM 5261 C CA . PRO A 1 685 ? 15.698 10.207 -39.551 1.00 86.25 685 PRO A CA 1
ATOM 5262 C C . PRO A 1 685 ? 14.373 9.662 -39.018 1.00 86.25 685 PRO A C 1
ATOM 5264 O O . PRO A 1 685 ? 13.522 10.443 -38.584 1.00 86.25 685 PRO A O 1
ATOM 5267 N N . LEU A 1 686 ? 14.203 8.337 -38.970 1.00 86.88 686 LEU A N 1
ATOM 5268 C CA . LEU A 1 686 ? 12.993 7.732 -38.416 1.00 86.88 686 LEU A CA 1
ATOM 5269 C C . LEU A 1 686 ? 12.810 8.099 -36.939 1.00 86.88 686 LEU A C 1
ATOM 5271 O O . LEU A 1 686 ? 11.712 8.481 -36.531 1.00 86.88 686 LEU A O 1
ATOM 5275 N N . ALA A 1 687 ? 13.879 8.027 -36.142 1.00 88.62 687 ALA A N 1
ATOM 5276 C CA . ALA A 1 687 ? 13.833 8.387 -34.728 1.00 88.62 687 ALA A CA 1
ATOM 5277 C C . ALA A 1 687 ? 13.375 9.837 -34.507 1.00 88.62 687 ALA A C 1
ATOM 5279 O O . ALA A 1 687 ? 12.537 10.094 -33.641 1.00 88.62 687 ALA A O 1
ATOM 5280 N N . TYR A 1 688 ? 13.875 10.768 -35.322 1.00 87.19 688 TYR A N 1
ATOM 5281 C CA . TYR A 1 688 ? 13.488 12.174 -35.274 1.00 87.19 688 TYR A CA 1
ATOM 5282 C C . TYR A 1 688 ? 12.001 12.376 -35.598 1.00 87.19 688 TYR A C 1
ATOM 5284 O O . TYR A 1 688 ? 11.284 13.025 -34.834 1.00 87.19 688 TYR A O 1
ATOM 5292 N N . HIS A 1 689 ? 11.504 11.757 -36.673 1.00 87.88 689 HIS A N 1
ATOM 5293 C CA . HIS A 1 689 ? 10.084 11.818 -37.037 1.00 87.88 689 HIS A CA 1
ATOM 5294 C C . HIS A 1 689 ? 9.169 11.239 -35.951 1.00 87.88 689 HIS A C 1
ATOM 5296 O O . HIS A 1 689 ? 8.134 11.828 -35.626 1.00 87.88 689 HIS A O 1
ATOM 5302 N N . LEU A 1 690 ? 9.552 10.109 -35.354 1.00 90.31 690 LEU A N 1
ATOM 5303 C CA . LEU A 1 690 ? 8.812 9.506 -34.245 1.00 90.31 690 LEU A CA 1
ATOM 5304 C C . LEU A 1 690 ? 8.806 10.421 -33.012 1.00 90.31 690 LEU A C 1
ATOM 5306 O O . LEU A 1 690 ? 7.771 10.562 -32.363 1.00 90.31 690 LEU A O 1
ATOM 5310 N N . MET A 1 691 ? 9.919 11.094 -32.708 1.00 91.62 691 MET A N 1
ATOM 5311 C CA . MET A 1 691 ? 9.991 12.024 -31.579 1.00 91.62 691 MET A CA 1
ATOM 5312 C C . MET A 1 691 ? 9.101 13.258 -31.778 1.00 91.62 691 MET A C 1
ATOM 5314 O O . MET A 1 691 ? 8.372 13.637 -30.860 1.00 91.62 691 MET A O 1
ATOM 5318 N N . LEU A 1 692 ? 9.080 13.839 -32.984 1.00 89.62 692 LEU A N 1
ATOM 5319 C CA . LEU A 1 692 ? 8.145 14.918 -33.331 1.00 89.62 692 LEU A CA 1
ATOM 5320 C C . LEU A 1 692 ? 6.690 14.486 -33.111 1.00 89.62 692 LEU A C 1
ATOM 5322 O O . LEU A 1 692 ? 5.901 15.215 -32.509 1.00 89.62 692 LEU A O 1
ATOM 5326 N N . ARG A 1 693 ? 6.338 13.264 -33.524 1.00 87.81 693 ARG A N 1
ATOM 5327 C CA . ARG A 1 693 ? 5.001 12.705 -33.291 1.00 87.81 693 ARG A CA 1
ATOM 5328 C C . ARG A 1 693 ? 4.689 12.522 -31.804 1.00 87.81 693 ARG A C 1
ATOM 5330 O O . ARG A 1 693 ? 3.575 12.828 -31.385 1.00 87.81 693 ARG A O 1
ATOM 5337 N N . ALA A 1 694 ? 5.636 12.034 -31.004 1.00 89.00 694 ALA A N 1
ATOM 5338 C CA . ALA A 1 694 ? 5.441 11.860 -29.563 1.00 89.00 694 ALA A CA 1
ATOM 5339 C C . ALA A 1 694 ? 5.144 13.199 -28.866 1.00 89.00 694 ALA A C 1
ATOM 5341 O O . ALA A 1 694 ? 4.183 13.294 -28.100 1.00 89.00 694 ALA A O 1
ATOM 5342 N N . VAL A 1 695 ? 5.903 14.247 -29.203 1.00 90.81 695 VAL A N 1
ATOM 5343 C CA . VAL A 1 695 ? 5.680 15.617 -28.715 1.00 90.81 695 VAL A CA 1
ATOM 5344 C C . VAL A 1 695 ? 4.330 16.173 -29.178 1.00 90.81 695 VAL A C 1
ATOM 5346 O O . VAL A 1 695 ? 3.630 16.818 -28.400 1.00 90.81 695 VAL A O 1
ATOM 5349 N N . ALA A 1 696 ? 3.918 15.897 -30.418 1.00 88.31 696 ALA A N 1
ATOM 5350 C CA . ALA A 1 696 ? 2.623 16.335 -30.936 1.00 88.31 696 ALA A CA 1
ATOM 5351 C C . ALA A 1 696 ? 1.425 15.674 -30.229 1.00 88.31 696 ALA A C 1
ATOM 5353 O O . ALA A 1 696 ? 0.366 16.292 -30.095 1.00 88.31 696 ALA A O 1
ATOM 5354 N N . LEU A 1 697 ? 1.577 14.422 -29.789 1.00 84.25 697 LEU A N 1
ATOM 5355 C CA . LEU A 1 697 ? 0.537 13.676 -29.077 1.00 84.25 697 LEU A CA 1
ATOM 5356 C C . LEU A 1 697 ? 0.390 14.113 -27.615 1.00 84.25 697 LEU A C 1
ATOM 5358 O O . LEU A 1 697 ? -0.735 14.169 -27.120 1.00 84.25 697 LEU A O 1
ATOM 5362 N N . ASP A 1 698 ? 1.494 14.439 -26.940 1.00 84.19 698 ASP A N 1
ATOM 5363 C CA . ASP A 1 698 ? 1.487 14.937 -25.560 1.00 84.19 698 ASP A CA 1
ATOM 5364 C C . ASP A 1 698 ? 2.454 16.125 -25.379 1.00 84.19 698 ASP A C 1
ATOM 5366 O O . ASP A 1 698 ? 3.556 15.985 -24.836 1.00 84.19 698 ASP A O 1
ATOM 5370 N N . PRO A 1 699 ? 2.041 17.336 -25.801 1.00 86.38 699 PRO A N 1
ATOM 5371 C CA . PRO A 1 699 ? 2.890 18.527 -25.759 1.00 86.38 699 PRO A CA 1
ATOM 5372 C C . PRO A 1 699 ? 3.108 19.070 -24.340 1.00 86.38 699 PRO A C 1
ATOM 5374 O O . PRO A 1 699 ? 3.835 20.053 -24.167 1.00 86.38 699 PRO A O 1
ATOM 5377 N N . GLY A 1 700 ? 2.449 18.493 -23.329 1.00 83.94 700 GLY A N 1
ATOM 5378 C CA . GLY A 1 700 ? 2.588 18.877 -21.925 1.00 83.94 700 GLY A CA 1
ATOM 5379 C C . GLY A 1 700 ? 3.725 18.160 -21.199 1.00 83.94 700 GLY A C 1
ATOM 5380 O O . GLY A 1 700 ? 4.107 18.594 -20.113 1.00 83.94 700 GLY A O 1
ATOM 5381 N N . LYS A 1 701 ? 4.275 17.084 -21.773 1.00 82.69 701 LYS A N 1
ATOM 5382 C CA . LYS A 1 701 ? 5.250 16.227 -21.097 1.00 82.69 701 LYS A CA 1
ATOM 5383 C C . LYS A 1 701 ? 6.690 16.640 -21.383 1.00 82.69 701 LYS A C 1
ATOM 5385 O O . LYS A 1 701 ? 7.178 16.527 -22.504 1.00 82.69 701 LYS A O 1
ATOM 5390 N N . TYR A 1 702 ? 7.378 17.085 -20.333 1.00 84.88 702 TYR A N 1
ATOM 5391 C CA . TYR A 1 702 ? 8.738 17.628 -20.398 1.00 84.88 702 TYR A CA 1
ATOM 5392 C C . TYR A 1 702 ? 9.759 16.656 -21.024 1.00 84.88 702 TYR A C 1
ATOM 5394 O O . TYR A 1 702 ? 10.540 17.065 -21.882 1.00 84.88 702 TYR A O 1
ATOM 5402 N N . ASP A 1 703 ? 9.711 15.365 -20.672 1.00 82.69 703 ASP A N 1
ATOM 5403 C CA . ASP A 1 703 ? 10.685 14.363 -21.142 1.00 82.69 703 ASP A CA 1
ATOM 5404 C C . ASP A 1 703 ? 10.733 14.210 -22.669 1.00 82.69 703 ASP A C 1
ATOM 5406 O O . ASP A 1 703 ? 11.793 13.946 -23.237 1.00 82.69 703 ASP A O 1
ATOM 5410 N N . TYR A 1 704 ? 9.601 14.391 -23.357 1.00 89.00 704 TYR A N 1
ATOM 5411 C CA . TYR A 1 704 ? 9.547 14.271 -24.816 1.00 89.00 704 TYR A CA 1
ATOM 5412 C C . TYR A 1 704 ? 10.261 15.442 -25.493 1.00 89.00 704 TYR A C 1
ATOM 5414 O O . TYR A 1 704 ? 11.057 15.234 -26.407 1.00 89.00 704 TYR A O 1
ATOM 5422 N N . TRP A 1 705 ? 10.067 16.659 -24.981 1.00 89.62 705 TRP A N 1
ATOM 5423 C CA . TRP A 1 705 ? 10.796 17.842 -25.441 1.00 89.62 705 TRP A CA 1
ATOM 5424 C C . TRP A 1 705 ? 12.295 17.734 -25.152 1.00 89.62 705 TRP A C 1
ATOM 5426 O O . TRP A 1 705 ? 13.111 18.032 -26.022 1.00 89.62 705 TRP A O 1
ATOM 5436 N N . LYS A 1 706 ? 12.671 17.224 -23.972 1.00 89.06 706 LYS A N 1
ATOM 5437 C CA . LYS A 1 706 ? 14.072 16.949 -23.625 1.00 89.06 706 LYS A CA 1
ATOM 5438 C C . LYS A 1 706 ? 14.731 15.992 -24.623 1.00 89.06 706 LYS A C 1
ATOM 5440 O O . LYS A 1 706 ? 15.842 16.246 -25.085 1.00 89.06 706 LYS A O 1
ATOM 5445 N N . ASN A 1 707 ? 14.071 14.891 -24.966 1.00 89.31 707 ASN A N 1
ATOM 5446 C CA . ASN A 1 707 ? 14.630 13.939 -25.925 1.00 89.31 707 ASN A CA 1
ATOM 5447 C C . ASN A 1 707 ? 14.716 14.546 -27.336 1.00 89.31 707 ASN A C 1
ATOM 5449 O O . ASN A 1 707 ? 15.714 14.338 -28.027 1.00 89.31 707 ASN A O 1
ATOM 5453 N N . LEU A 1 708 ? 13.723 15.348 -27.738 1.00 91.00 708 LEU A N 1
ATOM 5454 C CA . LEU A 1 708 ? 13.713 16.037 -29.029 1.00 91.00 708 LEU A CA 1
ATOM 5455 C C . LEU A 1 708 ? 14.860 17.046 -29.168 1.00 91.00 708 LEU A C 1
ATOM 5457 O O . LEU A 1 708 ? 15.552 17.016 -30.184 1.00 91.00 708 LEU A O 1
ATOM 5461 N N . VAL A 1 709 ? 15.118 17.890 -28.159 1.00 91.44 709 VAL A N 1
ATOM 5462 C CA . VAL A 1 709 ? 16.213 18.878 -28.237 1.00 91.44 709 VAL A CA 1
ATOM 5463 C C . VAL A 1 709 ? 17.570 18.197 -28.365 1.00 91.44 709 VAL A C 1
ATOM 5465 O O . VAL A 1 709 ? 18.409 18.633 -29.151 1.00 91.44 709 VAL A O 1
ATOM 5468 N N . VAL A 1 710 ? 17.789 17.091 -27.648 1.00 89.44 710 VAL A N 1
ATOM 5469 C CA . VAL A 1 710 ? 19.036 16.322 -27.749 1.00 89.44 710 VAL A CA 1
ATOM 5470 C C . VAL A 1 710 ? 19.216 15.775 -29.167 1.00 89.44 710 VAL A C 1
ATOM 5472 O O . VAL A 1 710 ? 20.307 15.894 -29.728 1.00 89.44 710 VAL A O 1
ATOM 5475 N N . MET A 1 711 ? 18.148 15.254 -29.781 1.00 87.94 711 MET A N 1
ATOM 5476 C CA . MET A 1 711 ? 18.171 14.788 -31.172 1.00 87.94 711 MET A CA 1
ATOM 5477 C C . MET A 1 711 ? 18.413 15.932 -32.170 1.00 87.94 711 MET A C 1
ATOM 5479 O O . MET A 1 711 ? 19.239 15.783 -33.066 1.00 87.94 711 MET A O 1
ATOM 5483 N N . GLN A 1 712 ? 17.767 17.091 -32.001 1.00 88.19 712 GLN A N 1
ATOM 5484 C CA . GLN A 1 712 ? 17.959 18.266 -32.866 1.00 88.19 712 GLN A CA 1
ATOM 5485 C C . GLN A 1 712 ? 19.390 18.805 -32.790 1.00 88.19 712 GLN A C 1
ATOM 5487 O O . GLN A 1 712 ? 20.010 19.069 -33.819 1.00 88.19 712 GLN A O 1
ATOM 5492 N N . MET A 1 713 ? 19.954 18.904 -31.584 1.00 88.00 713 MET A N 1
ATOM 5493 C CA . MET A 1 713 ? 21.347 19.313 -31.390 1.00 88.00 713 MET A CA 1
ATOM 5494 C C . MET A 1 713 ? 22.335 18.332 -32.022 1.00 88.00 713 MET A C 1
ATOM 5496 O O . MET A 1 713 ? 23.359 18.760 -32.555 1.00 88.00 713 MET A O 1
ATOM 5500 N N . ALA A 1 714 ? 22.054 17.027 -31.955 1.00 83.69 714 ALA A N 1
ATOM 5501 C CA . ALA A 1 714 ? 22.862 16.003 -32.613 1.00 83.69 714 ALA A CA 1
ATOM 5502 C C . ALA A 1 714 ? 22.740 16.066 -34.146 1.00 83.69 714 ALA A C 1
ATOM 5504 O O . ALA A 1 714 ? 23.726 15.843 -34.842 1.00 83.69 714 ALA A O 1
ATOM 5505 N N . ALA A 1 715 ? 21.564 16.429 -34.663 1.00 81.50 715 ALA A N 1
ATOM 5506 C CA . ALA A 1 715 ? 21.292 16.603 -36.089 1.00 81.50 715 ALA A CA 1
ATOM 5507 C C . ALA A 1 715 ? 21.769 17.954 -36.666 1.00 81.50 715 ALA A C 1
ATOM 5509 O O . ALA A 1 715 ? 21.628 18.187 -37.864 1.00 81.50 715 ALA A O 1
ATOM 5510 N N . GLY A 1 716 ? 22.316 18.853 -35.838 1.00 82.31 716 GLY A N 1
ATOM 5511 C CA . GLY A 1 716 ? 22.756 20.189 -36.261 1.00 82.31 716 GLY A CA 1
ATOM 5512 C C . GLY A 1 716 ? 21.623 21.206 -36.462 1.00 82.31 716 GLY A C 1
ATOM 5513 O O . GLY A 1 716 ? 21.851 22.286 -37.003 1.00 82.31 716 GLY A O 1
ATOM 5514 N N . LEU A 1 717 ? 20.405 20.893 -36.014 1.00 84.12 717 LEU A N 1
ATOM 5515 C CA . LEU A 1 717 ? 19.215 21.744 -36.112 1.00 84.12 717 LEU A CA 1
ATOM 5516 C C . LEU A 1 717 ? 19.149 22.727 -34.931 1.00 84.12 717 LEU A C 1
ATOM 5518 O O . LEU A 1 717 ? 18.241 22.686 -34.101 1.00 84.12 717 LEU A O 1
ATOM 5522 N N . TYR A 1 718 ? 20.155 23.598 -34.811 1.00 86.38 718 TYR A N 1
ATOM 5523 C CA . TYR A 1 718 ? 20.330 24.448 -33.624 1.00 86.38 718 TYR A CA 1
ATOM 5524 C C . TYR A 1 718 ? 19.228 25.504 -33.437 1.00 86.38 718 TYR A C 1
ATOM 5526 O O . TYR A 1 718 ? 18.924 25.864 -32.302 1.00 86.38 718 TYR A O 1
ATOM 5534 N N . GLY A 1 719 ? 18.622 25.987 -34.528 1.00 81.62 719 GLY A N 1
ATOM 5535 C CA . GLY A 1 719 ? 17.489 26.919 -34.463 1.00 81.62 719 GLY A CA 1
ATOM 5536 C C . GLY A 1 719 ? 16.258 26.277 -33.821 1.00 81.62 719 GLY A C 1
ATOM 5537 O O . GLY A 1 719 ? 15.720 26.809 -32.852 1.00 81.62 719 GLY A O 1
ATOM 5538 N N . ASP A 1 720 ? 15.883 25.086 -34.294 1.00 83.25 720 ASP A N 1
ATOM 5539 C CA . ASP A 1 720 ? 14.746 24.327 -33.761 1.00 83.25 720 ASP A CA 1
ATOM 5540 C C . ASP A 1 720 ? 15.000 23.886 -32.308 1.00 83.25 720 ASP A C 1
ATOM 5542 O O . ASP A 1 720 ? 14.127 24.022 -31.451 1.00 83.25 720 ASP A O 1
ATOM 5546 N N . ALA A 1 721 ? 16.235 23.476 -31.990 1.00 87.62 721 ALA A N 1
ATOM 5547 C CA . ALA A 1 721 ? 16.651 23.161 -30.620 1.00 87.62 721 ALA A CA 1
ATOM 5548 C C . ALA A 1 721 ? 16.474 24.349 -29.654 1.00 87.62 721 ALA A C 1
ATOM 5550 O O . ALA A 1 721 ? 16.119 24.160 -28.487 1.00 87.62 721 ALA A O 1
ATOM 5551 N N . GLY A 1 722 ? 16.691 25.578 -30.132 1.00 87.56 722 GLY A N 1
ATOM 5552 C CA . GLY A 1 722 ? 16.444 26.798 -29.364 1.00 87.56 722 GLY A CA 1
ATOM 5553 C C . GLY A 1 722 ? 14.970 26.972 -28.992 1.00 87.56 722 GLY A C 1
ATOM 5554 O O . GLY A 1 722 ? 14.665 27.263 -27.833 1.00 87.56 722 GLY A O 1
ATOM 5555 N N . HIS A 1 723 ? 14.058 26.725 -29.935 1.00 87.12 723 HIS A N 1
ATOM 5556 C CA . HIS A 1 723 ? 12.612 26.802 -29.700 1.00 87.12 723 HIS A CA 1
ATOM 5557 C C . HIS A 1 723 ? 12.121 25.726 -28.731 1.00 87.12 723 HIS A C 1
ATOM 5559 O O . HIS A 1 723 ? 11.356 26.022 -27.807 1.00 87.12 723 HIS A O 1
ATOM 5565 N N . VAL A 1 724 ? 12.629 24.498 -28.857 1.00 89.62 724 VAL A N 1
ATOM 5566 C CA . VAL A 1 724 ? 12.318 23.431 -27.899 1.00 89.62 724 VAL A CA 1
ATOM 5567 C C . VAL A 1 724 ? 12.771 23.806 -26.483 1.00 89.62 724 VAL A C 1
ATOM 5569 O O . VAL A 1 724 ? 12.018 23.601 -25.530 1.00 89.62 724 VAL A O 1
ATOM 5572 N N . LEU A 1 725 ? 13.950 24.418 -26.315 1.00 90.69 725 LEU A N 1
ATOM 5573 C CA . LEU A 1 725 ? 14.409 24.883 -24.998 1.00 90.69 725 LEU A CA 1
ATOM 5574 C C . LEU A 1 725 ? 13.509 25.962 -24.393 1.00 90.69 725 LEU A C 1
ATOM 5576 O O . LEU A 1 725 ? 13.307 25.973 -23.177 1.00 90.69 725 LEU A O 1
ATOM 5580 N N . GLU A 1 726 ? 12.971 26.876 -25.199 1.00 89.19 726 GLU A N 1
ATOM 5581 C CA . GLU A 1 726 ? 11.993 27.859 -24.722 1.00 89.19 726 GLU A CA 1
ATOM 5582 C C . GLU A 1 726 ? 10.727 27.167 -24.228 1.00 89.19 726 GLU A C 1
ATOM 5584 O O . GLU A 1 726 ? 10.273 27.433 -23.113 1.00 89.19 726 GLU A O 1
ATOM 5589 N N . ARG A 1 727 ? 10.224 26.190 -24.985 1.00 89.12 727 ARG A N 1
ATOM 5590 C CA . ARG A 1 727 ? 9.065 25.403 -24.570 1.00 89.12 727 ARG A CA 1
ATOM 5591 C C . ARG A 1 727 ? 9.322 24.615 -23.285 1.00 89.12 727 ARG A C 1
ATOM 5593 O O . ARG A 1 727 ? 8.465 24.577 -22.403 1.00 89.12 727 ARG A O 1
ATOM 5600 N N . MET A 1 728 ? 10.510 24.036 -23.132 1.00 91.00 728 MET A N 1
ATOM 5601 C CA . MET A 1 728 ? 10.927 23.362 -21.898 1.00 91.00 728 MET A CA 1
ATOM 5602 C C . MET A 1 728 ? 10.912 24.314 -20.691 1.00 91.00 728 MET A C 1
ATOM 5604 O O . MET A 1 728 ? 10.466 23.915 -19.616 1.00 91.00 728 MET A O 1
ATOM 5608 N N . ARG A 1 729 ? 11.314 25.585 -20.855 1.00 89.19 729 ARG A N 1
ATOM 5609 C CA . ARG A 1 729 ? 11.227 26.609 -19.790 1.00 89.19 729 ARG A CA 1
ATOM 5610 C C . ARG A 1 729 ? 9.786 26.932 -19.402 1.00 89.19 729 ARG A C 1
ATOM 5612 O O . ARG A 1 729 ? 9.519 27.149 -18.225 1.00 89.19 729 ARG A O 1
ATOM 5619 N N . GLU A 1 730 ? 8.862 26.959 -20.361 1.00 87.56 730 GLU A N 1
ATOM 5620 C CA . GLU A 1 730 ? 7.434 27.177 -20.086 1.00 87.56 730 GLU A CA 1
ATOM 5621 C C . GLU A 1 730 ? 6.803 26.018 -19.300 1.00 87.56 730 GLU A C 1
ATOM 5623 O O . GLU A 1 730 ? 5.900 26.226 -18.481 1.00 87.56 730 GLU A O 1
ATOM 5628 N N . LEU A 1 731 ? 7.263 24.790 -19.557 1.00 82.12 731 LEU A N 1
ATOM 5629 C CA . LEU A 1 731 ? 6.818 23.592 -18.846 1.00 82.12 731 LEU A CA 1
ATOM 5630 C C . LEU A 1 731 ? 7.417 23.499 -17.432 1.00 82.12 731 LEU A C 1
ATOM 5632 O O . LEU A 1 731 ? 6.743 23.005 -16.528 1.00 82.12 731 LEU A O 1
ATOM 5636 N N . ASP A 1 732 ? 8.617 24.040 -17.204 1.00 82.38 732 ASP A N 1
ATOM 5637 C CA . ASP A 1 732 ? 9.305 24.066 -15.903 1.00 82.38 732 ASP A CA 1
ATOM 5638 C C . ASP A 1 732 ? 8.744 25.125 -14.923 1.00 82.38 732 ASP A C 1
ATOM 5640 O O . ASP A 1 732 ? 9.461 25.957 -14.362 1.00 82.38 732 ASP A O 1
ATOM 5644 N N . ARG A 1 733 ? 7.427 25.102 -14.681 1.00 72.38 733 ARG A N 1
ATOM 5645 C CA . ARG A 1 733 ? 6.719 26.102 -13.849 1.00 72.38 733 ARG A CA 1
ATOM 5646 C C . ARG A 1 733 ? 7.234 26.185 -12.413 1.00 72.38 733 ARG A C 1
ATOM 5648 O O . ARG A 1 733 ? 7.176 27.249 -11.801 1.00 72.38 733 ARG A O 1
ATOM 5655 N N . PHE A 1 734 ? 7.711 25.064 -11.878 1.00 68.44 734 PHE A N 1
ATOM 5656 C CA . PHE A 1 734 ? 8.199 24.951 -10.503 1.00 68.44 734 PHE A CA 1
ATOM 5657 C C . PHE A 1 734 ? 9.726 25.067 -10.399 1.00 68.44 734 PHE A C 1
ATOM 5659 O O . PHE A 1 734 ? 10.261 25.072 -9.293 1.00 68.44 734 PHE A O 1
ATOM 5666 N N . GLY A 1 735 ? 10.437 25.224 -11.523 1.00 72.62 735 GLY A N 1
ATOM 5667 C CA . GLY A 1 735 ? 11.891 25.369 -11.539 1.00 72.62 735 GLY A CA 1
ATOM 5668 C C . GLY A 1 735 ? 12.662 24.091 -11.202 1.00 72.62 735 GLY A C 1
ATOM 5669 O O . GLY A 1 735 ? 13.808 24.203 -10.771 1.00 72.62 735 GLY A O 1
ATOM 5670 N N . ILE A 1 736 ? 12.037 22.921 -11.358 1.00 71.69 736 ILE A N 1
ATOM 5671 C CA . ILE A 1 736 ? 12.600 21.597 -11.060 1.00 71.69 736 ILE A CA 1
ATOM 5672 C C . ILE A 1 736 ? 13.728 21.270 -12.046 1.00 71.69 736 ILE A C 1
ATOM 5674 O O . ILE A 1 736 ? 14.759 20.728 -11.654 1.00 71.69 736 ILE A O 1
ATOM 5678 N N . HIS A 1 737 ? 13.575 21.650 -13.317 1.00 78.94 737 HIS A N 1
ATOM 5679 C CA . HIS A 1 737 ? 14.519 21.316 -14.390 1.00 78.94 737 HIS A CA 1
ATOM 5680 C C . HIS A 1 737 ? 15.474 22.462 -14.750 1.00 78.94 737 HIS A C 1
ATOM 5682 O O . HIS A 1 737 ? 16.192 22.404 -15.750 1.00 78.94 737 HIS A O 1
ATOM 5688 N N . ARG A 1 738 ? 15.533 23.507 -13.919 1.00 82.75 738 ARG A N 1
ATOM 5689 C CA . ARG A 1 738 ? 16.265 24.748 -14.204 1.00 82.75 738 ARG A CA 1
ATOM 5690 C C . ARG A 1 738 ? 17.745 24.529 -14.520 1.00 82.75 738 ARG A C 1
ATOM 5692 O O . ARG A 1 738 ? 18.283 25.198 -15.403 1.00 82.75 738 ARG A O 1
ATOM 5699 N N . ASP A 1 739 ? 18.407 23.626 -13.803 1.00 79.56 739 ASP A N 1
ATOM 5700 C CA . ASP A 1 739 ? 19.827 23.334 -14.022 1.00 79.56 739 ASP A CA 1
ATOM 5701 C C . ASP A 1 739 ? 20.058 22.500 -15.290 1.00 79.56 739 ASP A C 1
ATOM 5703 O O . ASP A 1 739 ? 21.020 22.749 -16.017 1.00 79.56 739 ASP A O 1
ATOM 5707 N N . GLU A 1 740 ? 19.145 21.581 -15.613 1.00 85.38 740 GLU A N 1
ATOM 5708 C CA . GLU A 1 740 ? 19.203 20.794 -16.849 1.00 85.38 740 GLU A CA 1
ATOM 5709 C C . GLU A 1 740 ? 19.003 21.682 -18.082 1.00 85.38 740 GLU A C 1
ATOM 5711 O O . GLU A 1 740 ? 19.807 21.640 -19.013 1.00 85.38 740 GLU A O 1
ATOM 5716 N N . ILE A 1 741 ? 17.996 22.559 -18.055 1.00 89.56 741 ILE A N 1
ATOM 5717 C CA . ILE A 1 741 ? 17.752 23.540 -19.119 1.00 89.56 741 ILE A CA 1
ATOM 5718 C C . ILE A 1 741 ? 18.967 24.457 -19.286 1.00 89.56 741 ILE A C 1
ATOM 5720 O O . ILE A 1 741 ? 19.354 24.766 -20.413 1.00 89.56 741 ILE A O 1
ATOM 5724 N N . ARG A 1 742 ? 19.593 24.897 -18.183 1.00 90.94 742 ARG A N 1
ATOM 5725 C CA . ARG A 1 742 ? 20.801 25.737 -18.237 1.00 90.94 742 ARG A CA 1
ATOM 5726 C C . ARG A 1 742 ? 21.957 24.997 -18.908 1.00 90.94 742 ARG A C 1
ATOM 5728 O O . ARG A 1 742 ? 22.642 25.591 -19.736 1.00 90.94 742 ARG A O 1
ATOM 5735 N N . LYS A 1 743 ? 22.152 23.718 -18.577 1.00 92.06 743 LYS A N 1
ATOM 5736 C CA . LYS A 1 743 ? 23.188 22.870 -19.177 1.00 92.06 743 LYS A CA 1
ATOM 5737 C C . LYS A 1 743 ? 22.959 22.688 -20.680 1.00 92.06 743 LYS A C 1
ATOM 5739 O O . LYS A 1 743 ? 23.853 23.000 -21.458 1.00 92.06 743 LYS A O 1
ATOM 5744 N N . LEU A 1 744 ? 21.758 22.272 -21.084 1.00 92.69 744 LEU A N 1
ATOM 5745 C CA . LEU A 1 744 ? 21.405 22.074 -22.496 1.00 92.69 744 LEU A CA 1
ATOM 5746 C C . LEU A 1 744 ? 21.503 23.376 -23.304 1.00 92.69 744 LEU A C 1
ATOM 5748 O O . LEU A 1 744 ? 21.975 23.362 -24.435 1.00 92.69 744 LEU A O 1
ATOM 5752 N N . ALA A 1 745 ? 21.123 24.517 -22.720 1.00 92.88 745 ALA A N 1
ATOM 5753 C CA . ALA A 1 745 ? 21.286 25.820 -23.364 1.00 92.88 745 ALA A CA 1
ATOM 5754 C C . ALA A 1 745 ? 22.763 26.202 -23.563 1.00 92.88 745 ALA A C 1
ATOM 5756 O O . ALA A 1 745 ? 23.107 26.781 -24.593 1.00 92.88 745 ALA A O 1
ATOM 5757 N N . GLY A 1 746 ? 23.630 25.871 -22.601 1.00 92.81 746 GLY A N 1
ATOM 5758 C CA . GLY A 1 746 ? 25.077 26.043 -22.736 1.00 92.81 746 GLY A CA 1
ATOM 5759 C C . GLY A 1 746 ? 25.659 25.175 -23.853 1.00 92.81 746 GLY A C 1
ATOM 5760 O O . GLY A 1 746 ? 26.354 25.691 -24.725 1.00 92.81 746 GLY A O 1
ATOM 5761 N N . GLU A 1 747 ? 25.306 23.886 -23.875 1.00 92.31 747 GLU A N 1
ATOM 5762 C CA . GLU A 1 747 ? 25.727 22.941 -24.921 1.00 92.31 747 GLU A CA 1
ATOM 5763 C C . GLU A 1 747 ? 25.249 23.371 -26.315 1.00 92.31 747 GLU A C 1
ATOM 5765 O O . GLU A 1 747 ? 26.006 23.296 -27.284 1.00 92.31 747 GLU A O 1
ATOM 5770 N N . LEU A 1 748 ? 24.008 23.858 -26.425 1.00 91.81 748 LEU A N 1
ATOM 5771 C CA . LEU A 1 748 ? 23.465 24.391 -27.671 1.00 91.81 748 LEU A CA 1
ATOM 5772 C C . LEU A 1 748 ? 24.277 25.594 -28.163 1.00 91.81 748 LEU A C 1
ATOM 5774 O O . LEU A 1 748 ? 24.638 25.642 -29.336 1.00 91.81 748 LEU A O 1
ATOM 5778 N N . ALA A 1 749 ? 24.571 26.553 -27.280 1.00 89.50 749 ALA A N 1
ATOM 5779 C CA . ALA A 1 749 ? 25.321 27.756 -27.633 1.00 89.50 749 ALA A CA 1
ATOM 5780 C C . ALA A 1 749 ? 26.748 27.429 -28.100 1.00 89.50 749 ALA A C 1
ATOM 5782 O O . ALA A 1 749 ? 27.211 27.982 -29.098 1.00 89.50 749 ALA A O 1
ATOM 5783 N N . GLU A 1 750 ? 27.422 26.498 -27.420 1.00 89.56 750 GLU A N 1
ATOM 5784 C CA . GLU A 1 750 ? 28.756 26.026 -27.798 1.00 89.56 750 GLU A CA 1
ATOM 5785 C C . GLU A 1 750 ? 28.741 25.354 -29.179 1.00 89.56 750 GLU A C 1
ATOM 5787 O O . GLU A 1 750 ? 29.505 25.733 -30.071 1.00 89.56 750 GLU A O 1
ATOM 5792 N N . LYS A 1 751 ? 27.824 24.403 -29.397 1.00 87.44 751 LYS A N 1
ATOM 5793 C CA . LYS A 1 751 ? 27.706 23.683 -30.673 1.00 87.44 751 LYS A CA 1
ATOM 5794 C C . LYS A 1 751 ? 27.305 24.601 -31.826 1.00 87.44 751 LYS A C 1
ATOM 5796 O O . LYS A 1 751 ? 27.881 24.493 -32.905 1.00 87.44 751 LYS A O 1
ATOM 5801 N N . ALA A 1 752 ? 26.377 25.529 -31.601 1.00 84.88 752 ALA A N 1
ATOM 5802 C CA . ALA A 1 752 ? 25.958 26.499 -32.609 1.00 84.88 752 ALA A CA 1
ATOM 5803 C C . ALA A 1 752 ? 27.104 27.445 -33.010 1.00 84.88 752 ALA A C 1
ATOM 5805 O O . ALA A 1 752 ? 27.261 27.751 -34.192 1.00 84.88 752 ALA A O 1
ATOM 5806 N N . ALA A 1 753 ? 27.947 27.863 -32.057 1.00 83.25 753 ALA A N 1
ATOM 5807 C CA . ALA A 1 753 ? 29.123 28.686 -32.340 1.00 83.25 753 ALA A CA 1
ATOM 5808 C C . ALA A 1 753 ? 30.175 27.931 -33.177 1.00 83.25 753 ALA A C 1
ATOM 5810 O O . ALA A 1 753 ? 30.737 28.487 -34.127 1.00 83.25 753 ALA A O 1
ATOM 5811 N N . LEU A 1 754 ? 30.404 26.650 -32.866 1.00 80.88 754 LEU A N 1
ATOM 5812 C CA . LEU A 1 754 ? 31.321 25.769 -33.603 1.00 80.88 754 LEU A CA 1
ATOM 5813 C C . LEU A 1 754 ? 30.829 25.451 -35.024 1.00 80.88 754 LEU A C 1
ATOM 5815 O O . LEU A 1 754 ? 31.636 25.283 -35.937 1.00 80.88 754 LEU A O 1
ATOM 5819 N N . ALA A 1 755 ? 29.513 25.396 -35.230 1.00 71.62 755 ALA A N 1
ATOM 5820 C CA . ALA A 1 755 ? 28.892 24.952 -36.473 1.00 71.62 755 ALA A CA 1
ATOM 5821 C C . ALA A 1 755 ? 28.686 26.042 -37.537 1.00 71.62 755 ALA A C 1
ATOM 5823 O O . ALA A 1 755 ? 28.057 25.764 -38.557 1.00 71.62 755 ALA A O 1
ATOM 5824 N N . SER A 1 756 ? 29.257 27.241 -37.369 1.00 55.94 756 SER A N 1
ATOM 5825 C CA . SER A 1 756 ? 29.172 28.380 -38.311 1.00 55.94 756 SER A CA 1
ATOM 5826 C C . SER A 1 756 ? 29.659 28.111 -39.760 1.00 55.94 756 SER A C 1
ATOM 5828 O O . SER A 1 756 ? 29.781 29.041 -40.555 1.00 55.94 756 SER A O 1
ATOM 5830 N N . LYS A 1 757 ? 29.912 26.846 -40.139 1.00 53.09 757 LYS A N 1
ATOM 5831 C CA . LYS A 1 757 ? 30.306 26.377 -41.479 1.00 53.09 757 LYS A CA 1
ATOM 5832 C C . LYS A 1 757 ? 29.602 25.098 -41.981 1.00 53.09 757 LYS A C 1
ATOM 5834 O O . LYS A 1 757 ? 29.971 24.623 -43.052 1.00 53.09 757 LYS A O 1
ATOM 5839 N N . ALA A 1 758 ? 28.623 24.526 -41.274 1.00 54.06 758 ALA A N 1
ATOM 5840 C CA . ALA A 1 758 ? 27.935 23.300 -41.711 1.00 54.06 758 ALA A CA 1
ATOM 5841 C C . ALA A 1 758 ? 26.483 23.582 -42.138 1.00 54.06 758 ALA A C 1
ATOM 5843 O O . ALA A 1 758 ? 25.734 24.226 -41.410 1.00 54.06 758 ALA A O 1
ATOM 5844 N N . SER A 1 759 ? 26.088 23.106 -43.324 1.00 54.88 759 SER A N 1
ATOM 5845 C CA . SER A 1 759 ? 24.686 23.146 -43.771 1.00 54.88 759 SER A CA 1
ATOM 5846 C C . SER A 1 759 ? 23.874 22.049 -43.065 1.00 54.88 759 SER A C 1
ATOM 5848 O O . SER A 1 759 ? 24.420 20.962 -42.854 1.00 54.88 759 SER A O 1
ATOM 5850 N N . PRO A 1 760 ? 22.600 22.298 -42.705 1.00 56.06 760 PRO A N 1
ATOM 5851 C CA . PRO A 1 760 ? 21.747 21.282 -42.095 1.00 56.06 760 PRO A CA 1
ATOM 5852 C C . PRO A 1 760 ? 21.551 20.081 -43.042 1.00 56.06 760 PRO A C 1
ATOM 5854 O O . PRO A 1 760 ? 21.622 20.240 -44.265 1.00 56.06 760 PRO A O 1
ATOM 5857 N N . PRO A 1 761 ? 21.328 18.868 -42.506 1.00 57.19 761 PRO A N 1
ATOM 5858 C CA . PRO A 1 761 ? 21.135 17.673 -43.320 1.00 57.19 761 PRO A CA 1
ATOM 5859 C C . PRO A 1 761 ? 19.896 17.824 -44.228 1.00 57.19 761 PRO A C 1
ATOM 5861 O O . PRO A 1 761 ? 18.832 18.205 -43.742 1.00 57.19 761 PRO A O 1
ATOM 5864 N N . PRO A 1 762 ? 19.987 17.493 -45.530 1.00 53.00 762 PRO A N 1
ATOM 5865 C CA . PRO A 1 762 ? 19.004 17.912 -46.539 1.00 53.00 762 PRO A CA 1
ATOM 5866 C C . PRO A 1 762 ? 17.610 17.256 -46.464 1.00 53.00 762 PRO A C 1
ATOM 5868 O O . PRO A 1 762 ? 16.770 17.567 -47.298 1.00 53.00 762 PRO A O 1
ATOM 5871 N N . ASN A 1 763 ? 17.331 16.381 -45.488 1.00 61.66 763 ASN A N 1
ATOM 5872 C CA . ASN A 1 763 ? 16.131 15.527 -45.475 1.00 61.66 763 ASN A CA 1
ATOM 5873 C C . ASN A 1 763 ? 15.373 15.481 -44.128 1.00 61.66 763 ASN A C 1
ATOM 5875 O O . ASN A 1 763 ? 14.562 14.579 -43.930 1.00 61.66 763 ASN A O 1
ATOM 5879 N N . LEU A 1 764 ? 15.626 16.401 -43.190 1.00 63.06 764 LEU A N 1
ATOM 5880 C CA . LEU A 1 764 ? 14.840 16.515 -41.948 1.00 63.06 764 LEU A CA 1
ATOM 5881 C C . LEU A 1 764 ? 13.958 17.773 -42.001 1.00 63.06 764 LEU A C 1
ATOM 5883 O O . LEU A 1 764 ? 14.449 18.800 -42.465 1.00 63.06 764 LEU A O 1
ATOM 5887 N N . PRO A 1 765 ? 12.693 17.739 -41.541 1.00 61.25 765 PRO A N 1
ATOM 5888 C CA . PRO A 1 765 ? 11.866 18.947 -41.441 1.00 61.25 765 PRO A CA 1
ATOM 5889 C C . PRO A 1 765 ? 12.491 19.948 -40.450 1.00 61.25 765 PRO A C 1
ATOM 5891 O O . PRO A 1 765 ? 12.934 19.521 -39.383 1.00 61.25 765 PRO A O 1
ATOM 5894 N N . HIS A 1 766 ? 12.565 21.242 -40.799 1.00 61.97 766 HIS A N 1
ATOM 5895 C CA . HIS A 1 766 ? 13.254 22.270 -39.995 1.00 61.97 766 HIS A CA 1
ATOM 5896 C C . HIS A 1 766 ? 12.700 23.693 -40.213 1.00 61.97 766 HIS A C 1
ATOM 5898 O O . HIS A 1 766 ? 12.308 24.059 -41.316 1.00 61.97 766 HIS A O 1
ATOM 5904 N N . GLY A 1 767 ? 12.723 24.545 -39.178 1.00 54.41 767 GLY A N 1
ATOM 5905 C CA . GLY A 1 767 ? 12.381 25.972 -39.269 1.00 54.41 767 GLY A CA 1
ATOM 5906 C C . GLY A 1 767 ? 11.131 26.428 -38.494 1.00 54.41 767 GLY A C 1
ATOM 5907 O O . GLY A 1 767 ? 10.165 25.694 -38.287 1.00 54.41 767 GLY A O 1
ATOM 5908 N N . VAL A 1 768 ? 11.129 27.720 -38.129 1.00 42.66 768 VAL A N 1
ATOM 5909 C CA . VAL A 1 768 ? 10.236 28.394 -37.148 1.00 42.66 768 VAL A CA 1
ATOM 5910 C C . VAL A 1 768 ? 8.727 28.320 -37.470 1.00 42.66 768 VAL A C 1
ATOM 5912 O O . VAL A 1 768 ? 7.883 28.462 -36.585 1.00 42.66 768 VAL A O 1
ATOM 5915 N N . GLY A 1 769 ? 8.355 28.092 -38.734 1.00 45.22 769 GLY A N 1
ATOM 5916 C CA . GLY A 1 769 ? 6.963 27.873 -39.167 1.00 45.22 769 GLY A CA 1
ATOM 5917 C C . GLY A 1 769 ? 6.634 26.415 -39.509 1.00 45.22 769 GLY A C 1
ATOM 5918 O O . GLY A 1 769 ? 5.465 26.015 -39.483 1.00 45.22 769 GLY A O 1
ATOM 5919 N N . GLU A 1 770 ? 7.656 25.611 -39.795 1.00 48.38 770 GLU A N 1
ATOM 5920 C CA . GLU A 1 770 ? 7.510 24.199 -40.120 1.00 48.38 770 GLU A CA 1
ATOM 5921 C C . GLU A 1 770 ? 7.325 23.360 -38.867 1.00 48.38 770 GLU A C 1
ATOM 5923 O O . GLU A 1 770 ? 6.576 22.409 -38.943 1.00 48.38 770 GLU A O 1
ATOM 5928 N N . GLU A 1 771 ? 7.850 23.729 -37.696 1.00 51.50 771 GLU A N 1
ATOM 5929 C CA . GLU A 1 771 ? 7.652 22.934 -36.472 1.00 51.50 771 GLU A CA 1
ATOM 5930 C C . GLU A 1 771 ? 6.161 22.751 -36.125 1.00 51.50 771 GLU A C 1
ATOM 5932 O O . GLU A 1 771 ? 5.711 21.639 -35.875 1.00 51.50 771 GLU A O 1
ATOM 5937 N N . LYS A 1 772 ? 5.335 23.805 -36.208 1.00 52.25 772 LYS A N 1
ATOM 5938 C CA . LYS A 1 772 ? 3.873 23.684 -36.008 1.00 52.25 772 LYS A CA 1
ATOM 5939 C C . LYS A 1 772 ? 3.193 22.832 -37.079 1.00 52.25 772 LYS A C 1
ATOM 5941 O O . LYS A 1 772 ? 2.209 22.154 -36.784 1.00 52.25 772 LYS A O 1
ATOM 5946 N N . THR A 1 773 ? 3.696 22.894 -38.307 1.00 54.28 773 THR A N 1
ATOM 5947 C CA . THR A 1 773 ? 3.150 22.165 -39.457 1.00 54.28 773 THR A CA 1
ATOM 5948 C C . THR A 1 773 ? 3.562 20.695 -39.386 1.00 54.28 773 THR A C 1
ATOM 5950 O O . THR A 1 773 ? 2.704 19.831 -39.414 1.00 54.28 773 THR A O 1
ATOM 5953 N N . ALA A 1 774 ? 4.830 20.408 -39.111 1.00 57.97 774 ALA A N 1
ATOM 5954 C CA . ALA A 1 774 ? 5.405 19.100 -38.849 1.00 57.97 774 ALA A CA 1
ATOM 5955 C C . ALA A 1 774 ? 4.803 18.440 -37.605 1.00 57.97 774 ALA A C 1
ATOM 5957 O O . ALA A 1 774 ? 4.536 17.250 -37.645 1.00 57.97 774 ALA A O 1
ATOM 5958 N N . LEU A 1 775 ? 4.520 19.175 -36.524 1.00 58.03 775 LEU A N 1
ATOM 5959 C CA . LEU A 1 775 ? 3.799 18.635 -35.363 1.00 58.03 775 LEU A CA 1
ATOM 5960 C C . LEU A 1 775 ? 2.349 18.272 -35.724 1.00 58.03 775 LEU A C 1
ATOM 5962 O O . LEU A 1 775 ? 1.843 17.244 -35.275 1.00 58.03 775 LEU A O 1
ATOM 5966 N N . ARG A 1 776 ? 1.674 19.084 -36.550 1.00 57.47 776 ARG A N 1
ATOM 5967 C CA . ARG A 1 776 ? 0.325 18.775 -37.050 1.00 57.47 776 ARG A CA 1
ATOM 5968 C C . ARG A 1 776 ? 0.340 17.559 -37.981 1.00 57.47 776 ARG A C 1
ATOM 5970 O O . ARG A 1 776 ? -0.428 16.629 -37.768 1.00 57.47 776 ARG A O 1
ATOM 5977 N N . ASP A 1 777 ? 1.250 17.531 -38.943 1.00 60.66 777 ASP A N 1
ATOM 5978 C CA . ASP A 1 777 ? 1.362 16.478 -39.949 1.00 60.66 777 ASP A CA 1
ATOM 5979 C C . ASP A 1 777 ? 1.866 15.163 -39.319 1.00 60.66 777 ASP A C 1
ATOM 5981 O O . ASP A 1 777 ? 1.372 14.085 -39.641 1.00 60.66 777 ASP A O 1
ATOM 5985 N N . ALA A 1 778 ? 2.769 15.227 -38.332 1.00 59.56 778 ALA A N 1
ATOM 5986 C CA . ALA A 1 778 ? 3.223 14.064 -37.564 1.00 59.56 778 ALA A CA 1
ATOM 5987 C C . ALA A 1 778 ? 2.111 13.458 -36.698 1.00 59.56 778 ALA A C 1
ATOM 5989 O O . ALA A 1 778 ? 2.098 12.245 -36.483 1.00 59.56 778 ALA A O 1
ATOM 5990 N N . ARG A 1 779 ? 1.160 14.272 -36.220 1.00 57.47 779 ARG A N 1
ATOM 5991 C CA . ARG A 1 779 ? -0.036 13.786 -35.516 1.00 57.47 779 ARG A CA 1
ATOM 5992 C C . ARG A 1 779 ? -0.976 13.010 -36.444 1.00 57.47 779 ARG A C 1
ATOM 5994 O O . ARG A 1 779 ? -1.649 12.094 -35.979 1.00 57.47 779 ARG A O 1
ATOM 6001 N N . GLU A 1 780 ? -1.019 13.368 -37.725 1.00 56.41 780 GLU A N 1
ATOM 6002 C CA . GLU A 1 780 ? -1.898 12.770 -38.740 1.00 56.41 780 GLU A CA 1
ATOM 6003 C C . GLU A 1 780 ? -1.230 11.623 -39.531 1.00 56.41 780 GLU A C 1
ATOM 6005 O O . GLU A 1 780 ? -1.917 10.847 -40.197 1.00 56.41 780 GLU A O 1
ATOM 6010 N N . ALA A 1 781 ? 0.094 11.465 -39.430 1.00 53.28 781 ALA A N 1
ATOM 6011 C CA . ALA A 1 781 ? 0.857 10.469 -40.176 1.00 53.28 781 ALA A CA 1
ATOM 6012 C C . ALA A 1 781 ? 0.555 9.008 -39.751 1.00 53.28 781 ALA A C 1
ATOM 6014 O O . ALA A 1 781 ? 0.566 8.681 -38.553 1.00 53.28 781 ALA A O 1
ATOM 6015 N N . PRO A 1 782 ? 0.354 8.077 -40.710 1.00 52.38 782 PRO A N 1
ATOM 6016 C CA . PRO A 1 782 ? 0.175 6.661 -40.405 1.00 52.38 782 PRO A CA 1
ATOM 6017 C C . PRO A 1 782 ? 1.445 6.067 -39.767 1.00 52.38 782 PRO A C 1
ATOM 6019 O O . PRO A 1 782 ? 2.554 6.532 -40.038 1.00 52.38 782 PRO A O 1
ATOM 6022 N N . PRO A 1 783 ? 1.319 5.045 -38.900 1.00 48.62 783 PRO A N 1
ATOM 6023 C CA . PRO A 1 783 ? 2.458 4.356 -38.295 1.00 48.62 783 PRO A CA 1
ATOM 6024 C C . PRO A 1 783 ? 3.166 3.494 -39.353 1.00 48.62 783 PRO A C 1
ATOM 6026 O O . PRO A 1 783 ? 2.960 2.285 -39.409 1.00 48.62 783 PRO A O 1
ATOM 6029 N N . ASN A 1 784 ? 3.950 4.102 -40.244 1.00 48.88 784 ASN A N 1
ATOM 6030 C CA . ASN A 1 784 ? 4.712 3.335 -41.223 1.00 48.88 784 ASN A CA 1
ATOM 6031 C C . ASN A 1 784 ? 5.979 2.750 -40.591 1.00 48.88 784 ASN A C 1
ATOM 6033 O O . ASN A 1 784 ? 6.759 3.431 -39.927 1.00 48.88 784 ASN A O 1
ATOM 6037 N N . LEU A 1 785 ? 6.090 1.438 -40.793 1.00 43.72 785 LEU A N 1
ATOM 6038 C CA . LEU A 1 785 ? 7.090 0.510 -40.290 1.00 43.72 785 LEU A CA 1
ATOM 6039 C C . LEU A 1 785 ? 8.487 0.799 -40.846 1.00 43.72 785 LEU A C 1
ATOM 6041 O O . LEU A 1 785 ? 8.623 1.348 -41.936 1.00 43.72 785 LEU A O 1
ATOM 6045 N N . LEU A 1 786 ? 9.495 0.345 -40.094 1.00 37.97 786 LEU A N 1
ATOM 6046 C CA . LEU A 1 786 ? 10.897 0.171 -40.484 1.00 37.97 786 LEU A CA 1
ATOM 6047 C C . LEU A 1 786 ? 11.030 -0.292 -41.951 1.00 37.97 786 LEU A C 1
ATOM 6049 O O . LEU A 1 786 ? 11.052 -1.487 -42.238 1.00 37.97 786 LEU A O 1
ATOM 6053 N N . HIS A 1 787 ? 11.135 0.646 -42.889 1.00 38.75 787 HIS A N 1
ATOM 6054 C CA . HIS A 1 787 ? 11.613 0.375 -44.237 1.00 38.75 787 HIS A CA 1
ATOM 6055 C C . HIS A 1 787 ? 13.115 0.616 -44.221 1.00 38.75 787 HIS A C 1
ATOM 6057 O O . HIS A 1 787 ? 13.559 1.738 -44.438 1.00 38.75 787 HIS A O 1
ATOM 6063 N N . GLY A 1 788 ? 13.901 -0.421 -43.926 1.00 34.75 788 GLY A N 1
ATOM 6064 C CA . GLY A 1 788 ? 15.348 -0.235 -43.968 1.00 34.75 788 GLY A CA 1
ATOM 6065 C C . GLY A 1 788 ? 16.240 -1.299 -43.355 1.00 34.75 788 GLY A C 1
ATOM 6066 O O . GLY A 1 788 ? 17.325 -0.939 -42.935 1.00 34.75 788 GLY A O 1
ATOM 6067 N N . VAL A 1 789 ? 15.866 -2.582 -43.311 1.00 33.88 789 VAL A N 1
ATOM 6068 C CA . VAL A 1 789 ? 16.879 -3.650 -43.208 1.00 33.88 789 VAL A CA 1
ATOM 6069 C C . VAL A 1 789 ? 16.425 -4.844 -44.045 1.00 33.88 789 VAL A C 1
ATOM 6071 O O . VAL A 1 789 ? 15.641 -5.671 -43.594 1.00 33.88 789 VAL A O 1
ATOM 6074 N N . GLY A 1 790 ? 16.923 -4.899 -45.282 1.00 35.72 790 GLY A N 1
ATOM 6075 C CA . GLY A 1 790 ? 16.799 -6.045 -46.182 1.00 35.72 790 GLY A CA 1
ATOM 6076 C C . GLY A 1 790 ? 15.578 -6.012 -47.095 1.00 35.72 790 GLY A C 1
ATOM 6077 O O . GLY A 1 790 ? 14.568 -6.614 -46.774 1.00 35.72 790 GLY A O 1
ATOM 6078 N N . GLU A 1 791 ? 15.698 -5.365 -48.256 1.00 30.05 791 GLU A N 1
ATOM 6079 C CA . GLU A 1 791 ? 15.092 -5.866 -49.499 1.00 30.05 791 GLU A CA 1
ATOM 6080 C C . GLU A 1 791 ? 15.654 -5.099 -50.706 1.00 30.05 791 GLU A C 1
ATOM 6082 O O . GLU A 1 791 ? 15.187 -4.025 -51.091 1.00 30.05 791 GLU A O 1
ATOM 6087 N N . GLU A 1 792 ? 16.667 -5.696 -51.335 1.00 29.75 792 GLU A N 1
ATOM 6088 C CA . GLU A 1 792 ? 16.884 -5.555 -52.771 1.00 29.75 792 GLU A CA 1
ATOM 6089 C C . GLU A 1 792 ? 15.622 -6.088 -53.469 1.00 29.75 792 GLU A C 1
ATOM 6091 O O . GLU A 1 792 ? 15.410 -7.289 -53.639 1.00 29.75 792 GLU A O 1
ATOM 6096 N N . ARG A 1 793 ? 14.714 -5.180 -53.829 1.00 32.56 793 ARG A N 1
ATOM 6097 C CA . ARG A 1 793 ? 13.573 -5.488 -54.692 1.00 32.56 793 ARG A CA 1
ATOM 6098 C C . ARG A 1 793 ? 14.081 -5.778 -56.102 1.00 32.56 793 ARG A C 1
ATOM 6100 O O . ARG A 1 793 ? 14.113 -4.887 -56.945 1.00 32.56 793 ARG A O 1
ATOM 6107 N N . THR A 1 794 ? 14.450 -7.027 -56.371 1.00 30.92 794 THR A N 1
ATOM 6108 C CA . THR A 1 794 ? 14.556 -7.582 -57.735 1.00 30.92 794 THR A CA 1
ATOM 6109 C C . THR A 1 794 ? 14.559 -9.118 -57.729 1.00 30.92 794 THR A C 1
ATOM 6111 O O . THR A 1 794 ? 15.478 -9.743 -58.229 1.00 30.92 794 THR A O 1
ATOM 6114 N N . ALA A 1 795 ? 13.516 -9.765 -57.185 1.00 29.05 795 ALA A N 1
ATOM 6115 C CA . ALA A 1 795 ? 13.290 -11.206 -57.427 1.00 29.05 795 ALA A CA 1
ATOM 6116 C C . ALA A 1 795 ? 11.846 -11.705 -57.180 1.00 29.05 795 ALA A C 1
ATOM 6118 O O . ALA A 1 795 ? 11.639 -12.875 -56.886 1.00 29.05 795 ALA A O 1
ATOM 6119 N N . LEU A 1 796 ? 10.821 -10.850 -57.285 1.00 27.33 796 LEU A N 1
ATOM 6120 C CA . LEU A 1 796 ? 9.411 -11.255 -57.098 1.00 27.33 796 LEU A CA 1
ATOM 6121 C C . LEU A 1 796 ? 8.501 -10.755 -58.229 1.00 27.33 796 LEU A C 1
ATOM 6123 O O . LEU A 1 796 ? 7.355 -10.356 -58.020 1.00 27.33 796 LEU A O 1
ATOM 6127 N N . ARG A 1 797 ? 9.034 -10.775 -59.457 1.00 28.00 797 ARG A N 1
ATOM 6128 C CA . ARG A 1 797 ? 8.262 -10.530 -60.685 1.00 28.00 797 ARG A CA 1
ATOM 6129 C C . ARG A 1 797 ? 8.220 -11.714 -61.660 1.00 28.00 797 ARG A C 1
ATOM 6131 O O . ARG A 1 797 ? 7.319 -11.728 -62.490 1.00 28.00 797 ARG A O 1
ATOM 6138 N N . ASP A 1 798 ? 9.032 -12.754 -61.448 1.00 29.17 798 ASP A N 1
ATOM 6139 C CA . ASP A 1 798 ? 9.097 -13.944 -62.314 1.00 29.17 798 ASP A CA 1
ATOM 6140 C C . ASP A 1 798 ? 8.604 -15.222 -61.613 1.00 29.17 798 ASP A C 1
ATOM 6142 O O . ASP A 1 798 ? 9.304 -16.225 -61.527 1.00 29.17 798 ASP A O 1
ATOM 6146 N N . ALA A 1 799 ? 7.379 -15.195 -61.082 1.00 30.48 799 ALA A N 1
ATOM 6147 C CA . ALA A 1 799 ? 6.674 -16.420 -60.674 1.00 30.48 799 ALA A CA 1
ATOM 6148 C C . ALA A 1 799 ? 5.141 -16.298 -60.779 1.00 30.48 799 ALA A C 1
ATOM 6150 O O . ALA A 1 799 ? 4.394 -16.903 -60.014 1.00 30.48 799 ALA A O 1
ATOM 6151 N N . ARG A 1 800 ? 4.641 -15.505 -61.738 1.00 30.28 800 ARG A N 1
ATOM 6152 C CA . ARG A 1 800 ? 3.253 -15.614 -62.220 1.00 30.28 800 ARG A CA 1
ATOM 6153 C C . ARG A 1 800 ? 3.270 -16.210 -63.618 1.00 30.28 800 ARG A C 1
ATOM 6155 O O . ARG A 1 800 ? 3.214 -15.488 -64.606 1.00 30.28 800 ARG A O 1
ATOM 6162 N N . GLY A 1 801 ? 3.361 -17.530 -63.681 1.00 30.34 801 GLY A N 1
ATOM 6163 C CA . GLY A 1 801 ? 3.270 -18.262 -64.936 1.00 30.34 801 GLY A CA 1
ATOM 6164 C C . GLY A 1 801 ? 3.647 -19.724 -64.769 1.00 30.34 801 GLY A C 1
ATOM 6165 O O . GLY A 1 801 ? 4.764 -20.075 -65.111 1.00 30.34 801 GLY A O 1
ATOM 6166 N N . ALA A 1 802 ? 2.732 -20.526 -64.209 1.00 25.52 802 ALA A N 1
ATOM 6167 C CA . ALA A 1 802 ? 2.463 -21.932 -64.564 1.00 25.52 802 ALA A CA 1
ATOM 6168 C C . ALA A 1 802 ? 1.791 -22.681 -63.394 1.00 25.52 802 ALA A C 1
ATOM 6170 O O . ALA A 1 802 ? 2.442 -23.093 -62.440 1.00 25.52 802 ALA A O 1
ATOM 6171 N N . HIS A 1 803 ? 0.479 -22.887 -63.502 1.00 28.41 803 HIS A N 1
ATOM 6172 C CA . HIS A 1 803 ? -0.162 -24.143 -63.084 1.00 28.41 803 HIS A CA 1
ATOM 6173 C C . HIS A 1 803 ? -0.032 -25.129 -64.269 1.00 28.41 803 HIS A C 1
ATOM 6175 O O . HIS A 1 803 ? 0.013 -24.647 -65.407 1.00 28.41 803 HIS A O 1
ATOM 6181 N N . PRO A 1 804 ? 0.070 -26.461 -64.048 1.00 37.91 804 PRO A N 1
ATOM 6182 C CA . PRO A 1 804 ? -1.113 -27.264 -63.705 1.00 37.91 804 PRO A CA 1
ATOM 6183 C C . PRO A 1 804 ? -0.916 -28.415 -62.688 1.00 37.91 804 PRO A C 1
ATOM 6185 O O . PRO A 1 804 ? 0.174 -28.946 -62.513 1.00 37.91 804 PRO A O 1
ATOM 6188 N N . ASP A 1 805 ? -2.047 -28.746 -62.050 1.00 25.12 805 ASP A N 1
ATOM 6189 C CA . ASP A 1 805 ? -2.587 -30.053 -61.628 1.00 25.12 805 ASP A CA 1
ATOM 6190 C C . ASP A 1 805 ? -1.720 -31.128 -60.947 1.00 25.12 805 ASP A C 1
ATOM 6192 O O . ASP A 1 805 ? -0.790 -31.677 -61.526 1.00 25.12 805 ASP A O 1
ATOM 6196 N N . LEU A 1 806 ? -2.201 -31.596 -59.782 1.00 25.53 806 LEU A N 1
ATOM 6197 C CA . LEU A 1 806 ? -2.848 -32.916 -59.693 1.00 25.53 806 LEU A CA 1
ATOM 6198 C C . LEU A 1 806 ? -3.638 -33.094 -58.382 1.00 25.53 806 LEU A C 1
ATOM 6200 O O . LEU A 1 806 ? -3.165 -32.829 -57.279 1.00 25.53 806 LEU A O 1
ATOM 6204 N N . SER A 1 807 ? -4.877 -33.538 -58.568 1.00 23.16 807 SER A N 1
ATOM 6205 C CA . SER A 1 807 ? -5.915 -33.887 -57.601 1.00 23.16 807 SER A CA 1
ATOM 6206 C C . SER A 1 807 ? -5.852 -35.360 -57.156 1.00 23.16 807 SER A C 1
ATOM 6208 O O . SER A 1 807 ? -5.030 -36.121 -57.656 1.00 23.16 807 SER A O 1
ATOM 6210 N N . TYR A 1 808 ? -6.850 -35.738 -56.339 1.00 25.03 808 TYR A N 1
ATOM 6211 C CA . TYR A 1 808 ? -7.320 -37.070 -55.894 1.00 25.03 808 TYR A CA 1
ATOM 6212 C C . TYR A 1 808 ? -6.900 -37.457 -54.467 1.00 25.03 808 TYR A C 1
ATOM 6214 O O . TYR A 1 808 ? -5.743 -37.336 -54.098 1.00 25.03 808 TYR A O 1
ATOM 6222 N N . GLY A 1 809 ? -7.783 -37.943 -53.592 1.00 23.22 809 GLY A N 1
ATOM 6223 C CA . GLY A 1 809 ? -9.187 -38.338 -53.736 1.00 23.22 809 GLY A CA 1
ATOM 6224 C C . GLY A 1 809 ? -9.545 -39.322 -52.613 1.00 23.22 809 GLY A C 1
ATOM 6225 O O . GLY A 1 809 ? -8.712 -40.123 -52.201 1.00 23.22 809 GLY A O 1
ATOM 6226 N N . VAL A 1 810 ? -10.767 -39.227 -52.095 1.00 26.45 810 VAL A N 1
ATOM 6227 C CA . VAL A 1 810 ? -11.366 -40.133 -51.097 1.00 26.45 810 VAL A CA 1
ATOM 6228 C C . VAL A 1 810 ? -11.795 -41.446 -51.776 1.00 26.45 810 VAL A C 1
ATOM 6230 O O . VAL A 1 810 ? -12.300 -41.389 -52.894 1.00 26.45 810 VAL A O 1
ATOM 6233 N N . GLY A 1 811 ? -11.655 -42.598 -51.101 1.00 22.50 811 GLY A N 1
ATOM 6234 C CA . GLY A 1 811 ? -12.205 -43.886 -51.554 1.00 22.50 811 GLY A CA 1
ATOM 6235 C C . GLY A 1 811 ? -12.075 -45.045 -50.546 1.00 22.50 811 GLY A C 1
ATOM 6236 O O . GLY A 1 811 ? -10.976 -45.503 -50.264 1.00 22.50 811 GLY A O 1
ATOM 6237 N N . GLU A 1 812 ? -13.238 -45.441 -50.025 1.00 23.17 812 GLU A N 1
ATOM 6238 C CA . GLU A 1 812 ? -13.728 -46.627 -49.285 1.00 23.17 812 GLU A CA 1
ATOM 6239 C C . GLU A 1 812 ? -12.915 -47.941 -49.103 1.00 23.17 812 GLU A C 1
ATOM 6241 O O . GLU A 1 812 ? -12.332 -48.499 -50.023 1.00 23.17 812 GLU A O 1
ATOM 6246 N N . GLU A 1 813 ? -13.030 -48.459 -47.865 1.00 24.08 813 GLU A N 1
ATOM 6247 C CA . GLU A 1 813 ? -13.456 -49.814 -47.429 1.00 24.08 813 GLU A CA 1
ATOM 6248 C C . GLU A 1 813 ? -12.938 -51.102 -48.125 1.00 24.08 813 GLU A C 1
ATOM 6250 O O . GLU A 1 813 ? -13.429 -51.494 -49.177 1.00 24.08 813 GLU A O 1
ATOM 6255 N N . GLN A 1 814 ? -12.128 -51.905 -47.407 1.00 22.95 814 GLN A N 1
ATOM 6256 C CA . GLN A 1 814 ? -12.382 -53.353 -47.259 1.00 22.95 814 GLN A CA 1
ATOM 6257 C C . GLN A 1 814 ? -11.659 -53.989 -46.050 1.00 22.95 814 GLN A C 1
ATOM 6259 O O . GLN A 1 814 ? -10.518 -53.668 -45.726 1.00 22.95 814 GLN A O 1
ATOM 6264 N N . LYS A 1 815 ? -12.395 -54.887 -45.385 1.00 23.16 815 LYS A N 1
ATOM 6265 C CA . LYS A 1 815 ? -12.087 -55.702 -44.195 1.00 23.16 815 LYS A CA 1
ATOM 6266 C C . LYS A 1 815 ? -10.838 -56.588 -44.348 1.00 23.16 815 LYS A C 1
ATOM 6268 O O . LYS A 1 815 ? -10.722 -57.269 -45.356 1.00 23.16 815 LYS A O 1
ATOM 6273 N N . ASP A 1 816 ? -10.016 -56.704 -43.300 1.00 23.20 816 ASP A N 1
ATOM 6274 C CA . ASP A 1 816 ? -10.044 -57.893 -42.429 1.00 23.20 816 ASP A CA 1
ATOM 6275 C C . ASP A 1 816 ? -9.188 -57.763 -41.148 1.00 23.20 816 ASP A C 1
ATOM 6277 O O . ASP A 1 816 ? -8.209 -57.030 -41.060 1.00 23.20 816 ASP A O 1
ATOM 6281 N N . SER A 1 817 ? -9.673 -58.483 -40.138 1.00 23.14 817 SER A N 1
ATOM 6282 C CA . SER A 1 817 ? -9.230 -58.744 -38.760 1.00 23.14 817 SER A CA 1
ATOM 6283 C C . SER A 1 817 ? -7.752 -58.558 -38.355 1.00 23.14 817 SER A C 1
ATOM 6285 O O . SER A 1 817 ? -6.873 -59.212 -38.901 1.00 23.14 817 SER A O 1
ATOM 6287 N N . SER A 1 818 ? -7.505 -57.877 -37.224 1.00 23.89 818 SER A N 1
ATOM 6288 C CA . SER A 1 818 ? -7.194 -58.536 -35.931 1.00 23.89 818 SER A CA 1
ATOM 6289 C C . SER A 1 818 ? -6.872 -57.522 -34.814 1.00 23.89 818 SER A C 1
ATOM 6291 O O . SER A 1 818 ? -6.086 -56.597 -34.984 1.00 23.89 818 SER A O 1
ATOM 6293 N N . SER A 1 819 ? -7.530 -57.730 -33.673 1.00 23.42 819 SER A N 1
ATOM 6294 C CA . SER A 1 819 ? -7.327 -57.202 -32.314 1.00 23.42 819 SER A CA 1
ATOM 6295 C C . SER A 1 819 ? -5.982 -56.546 -31.945 1.00 23.42 819 SER A C 1
ATOM 6297 O O . SER A 1 819 ? -4.947 -57.202 -32.010 1.00 23.42 819 SER A O 1
ATOM 6299 N N . THR A 1 820 ? -6.019 -55.343 -31.353 1.00 25.72 820 THR A N 1
ATOM 6300 C CA . THR A 1 820 ? -5.649 -55.043 -29.939 1.00 25.72 820 THR A CA 1
ATOM 6301 C C . THR A 1 820 ? -5.587 -53.523 -29.687 1.00 25.72 820 THR A C 1
ATOM 6303 O O . THR A 1 820 ? -5.084 -52.754 -30.495 1.00 25.72 820 THR A O 1
ATOM 6306 N N . SER A 1 821 ? -6.160 -53.083 -28.561 1.00 26.92 821 SER A N 1
ATOM 6307 C CA . SER A 1 821 ? -6.215 -51.683 -28.092 1.00 26.92 821 SER A CA 1
ATOM 6308 C C . SER A 1 821 ? -4.852 -51.193 -27.578 1.00 26.92 821 SER A C 1
ATOM 6310 O O . SER A 1 821 ? -4.113 -52.003 -27.014 1.00 26.92 821 SER A O 1
ATOM 6312 N N . PRO A 1 822 ? -4.547 -49.879 -27.657 1.00 27.84 822 PRO A N 1
ATOM 6313 C CA . PRO A 1 822 ? -4.093 -49.225 -26.426 1.00 27.84 822 PRO A CA 1
ATOM 6314 C C . PRO A 1 822 ? -4.586 -47.776 -26.206 1.00 27.84 822 PRO A C 1
ATOM 6316 O O . PRO A 1 822 ? -4.471 -46.889 -27.046 1.00 27.84 822 PRO A O 1
ATOM 6319 N N . SER A 1 823 ? -5.104 -47.574 -24.990 1.00 24.97 823 SER A N 1
ATOM 6320 C CA . SER A 1 823 ? -4.902 -46.458 -24.043 1.00 24.97 823 SER A CA 1
ATOM 6321 C C . SER A 1 823 ? -4.382 -45.083 -24.516 1.00 24.97 823 SER A C 1
ATOM 6323 O O . SER A 1 823 ? -3.279 -44.946 -25.036 1.00 24.97 823 SER A O 1
ATOM 6325 N N . ARG A 1 824 ? -5.136 -44.041 -24.120 1.00 25.48 824 ARG A N 1
ATOM 6326 C CA . ARG A 1 824 ? -4.762 -42.609 -24.050 1.00 25.48 824 ARG A CA 1
ATOM 6327 C C . ARG A 1 824 ? -3.374 -42.359 -23.416 1.00 25.48 824 ARG A C 1
ATOM 6329 O O . ARG A 1 824 ? -3.075 -42.995 -22.405 1.00 25.48 824 ARG A O 1
ATOM 6336 N N . PRO A 1 825 ? -2.597 -41.358 -23.880 1.00 25.70 825 PRO A N 1
ATOM 6337 C CA . PRO A 1 825 ? -1.368 -40.936 -23.209 1.00 25.70 825 PRO A CA 1
ATOM 6338 C C . PRO A 1 825 ? -1.660 -40.030 -21.990 1.00 25.70 825 PRO A C 1
ATOM 6340 O O . PRO A 1 825 ? -2.664 -39.306 -21.986 1.00 25.70 825 PRO A O 1
ATOM 6343 N N . PRO A 1 826 ? -0.808 -40.041 -20.945 1.00 27.22 826 PRO A N 1
ATOM 6344 C CA . PRO A 1 826 ? -1.019 -39.266 -19.727 1.00 27.22 826 PRO A CA 1
ATOM 6345 C C . PRO A 1 826 ? -0.511 -37.820 -19.856 1.00 27.22 826 PRO A C 1
ATOM 6347 O O . PRO A 1 826 ? 0.481 -37.536 -20.524 1.00 27.22 826 PRO A O 1
ATOM 6350 N N . ARG A 1 827 ? -1.189 -36.902 -19.157 1.00 26.47 827 ARG A N 1
ATOM 6351 C CA . ARG A 1 827 ? -0.729 -35.529 -18.884 1.00 26.47 827 ARG A CA 1
ATOM 6352 C C . ARG A 1 827 ? 0.412 -35.564 -17.854 1.00 26.47 827 ARG A C 1
ATOM 6354 O O . ARG A 1 827 ? 0.227 -36.236 -16.838 1.00 26.47 827 ARG A O 1
ATOM 6361 N N . PRO A 1 828 ? 1.518 -34.812 -18.005 1.00 27.91 828 PRO A N 1
ATOM 6362 C CA . PRO A 1 828 ? 2.474 -34.657 -16.921 1.00 27.91 828 PRO A CA 1
ATOM 6363 C C . PRO A 1 828 ? 2.066 -33.468 -16.039 1.00 27.91 828 PRO A C 1
ATOM 6365 O O . PRO A 1 828 ? 2.164 -32.311 -16.437 1.00 27.91 828 PRO A O 1
ATOM 6368 N N . VAL A 1 829 ? 1.606 -33.769 -14.825 1.00 28.14 829 VAL A N 1
ATOM 6369 C CA . VAL A 1 829 ? 1.687 -32.859 -13.675 1.00 28.14 829 VAL A CA 1
ATOM 6370 C C . VAL A 1 829 ? 2.983 -33.231 -12.964 1.00 28.14 829 VAL A C 1
ATOM 6372 O O . VAL A 1 829 ? 3.124 -34.367 -12.518 1.00 28.14 829 VAL A O 1
ATOM 6375 N N . VAL A 1 830 ? 3.949 -32.316 -12.905 1.00 29.55 830 VAL A N 1
ATOM 6376 C CA . VAL A 1 830 ? 5.174 -32.533 -12.126 1.00 29.55 830 VAL A CA 1
ATOM 6377 C C . VAL A 1 830 ? 4.862 -32.225 -10.664 1.00 29.55 830 VAL A C 1
ATOM 6379 O O . VAL A 1 830 ? 4.517 -31.098 -10.318 1.00 29.55 830 VAL A O 1
ATOM 6382 N N . ASP A 1 831 ? 4.955 -33.253 -9.823 1.00 25.92 831 ASP A N 1
ATOM 6383 C CA . ASP A 1 831 ? 4.834 -33.173 -8.369 1.00 25.92 831 ASP A CA 1
ATOM 6384 C C . ASP A 1 831 ? 6.103 -32.520 -7.786 1.00 25.92 831 ASP A C 1
ATOM 6386 O O . ASP A 1 831 ? 7.205 -33.056 -7.887 1.00 25.92 831 ASP A O 1
ATOM 6390 N N . VAL A 1 832 ? 5.960 -31.333 -7.191 1.00 36.75 832 VAL A N 1
ATOM 6391 C CA . VAL A 1 832 ? 7.057 -30.489 -6.661 1.00 36.75 832 VAL A CA 1
ATOM 6392 C C . VAL A 1 832 ? 7.586 -31.007 -5.301 1.00 36.75 832 VAL A C 1
ATOM 6394 O O . VAL A 1 832 ? 8.274 -30.305 -4.568 1.00 36.75 832 VAL A O 1
ATOM 6397 N N . ARG A 1 833 ? 7.294 -32.258 -4.918 1.00 28.03 833 ARG A N 1
ATOM 6398 C CA . ARG A 1 833 ? 7.614 -32.808 -3.583 1.00 28.03 833 ARG A CA 1
ATOM 6399 C C . ARG A 1 833 ? 8.912 -33.606 -3.457 1.00 28.03 833 ARG A C 1
ATOM 6401 O O . ARG A 1 833 ? 9.205 -34.075 -2.361 1.00 28.03 833 ARG A O 1
ATOM 6408 N N . THR A 1 834 ? 9.729 -33.737 -4.497 1.00 28.00 834 THR A N 1
ATOM 6409 C CA . THR A 1 834 ? 10.988 -34.500 -4.404 1.00 28.00 834 THR A CA 1
ATOM 6410 C C . THR A 1 834 ? 12.222 -33.602 -4.448 1.00 28.00 834 THR A C 1
ATOM 6412 O O . THR A 1 834 ? 12.934 -33.544 -5.446 1.00 28.00 834 THR A O 1
ATOM 6415 N N . LEU A 1 835 ? 12.504 -32.933 -3.330 1.00 34.41 835 LEU A N 1
ATOM 6416 C CA . LEU A 1 835 ? 13.856 -32.505 -2.960 1.00 34.41 835 LEU A CA 1
ATOM 6417 C C . LEU A 1 835 ? 14.111 -32.989 -1.522 1.00 34.41 835 LEU A C 1
ATOM 6419 O O . LEU A 1 835 ? 13.237 -32.806 -0.672 1.00 34.41 835 LEU A O 1
ATOM 6423 N N . PRO A 1 836 ? 15.248 -33.645 -1.224 1.00 26.28 836 PRO A N 1
ATOM 6424 C CA . PRO A 1 836 ? 15.475 -34.216 0.098 1.00 26.28 836 PRO A CA 1
ATOM 6425 C C . PRO A 1 836 ? 15.683 -33.109 1.150 1.00 26.28 836 PRO A C 1
ATOM 6427 O O . PRO A 1 836 ? 16.421 -32.153 0.892 1.00 26.28 836 PRO A O 1
ATOM 6430 N N . PRO A 1 837 ? 15.082 -33.225 2.349 1.00 27.89 837 PRO A N 1
ATOM 6431 C CA . PRO A 1 837 ? 15.402 -32.370 3.480 1.00 27.89 837 PRO A CA 1
ATOM 6432 C C . PRO A 1 837 ? 16.645 -32.907 4.217 1.00 27.89 837 PRO A C 1
ATOM 6434 O O . PRO A 1 837 ? 16.857 -34.114 4.268 1.00 27.89 837 PRO A O 1
ATOM 6437 N N . HIS A 1 838 ? 17.396 -31.998 4.853 1.00 27.39 838 HIS A N 1
ATOM 6438 C CA . HIS A 1 838 ? 18.508 -32.210 5.809 1.00 27.39 838 HIS A CA 1
ATOM 6439 C C . HIS A 1 838 ? 19.950 -32.205 5.273 1.00 27.39 838 HIS A C 1
ATOM 6441 O O . HIS A 1 838 ? 20.513 -33.218 4.886 1.00 27.39 838 HIS A O 1
ATOM 6447 N N . ALA A 1 839 ? 20.597 -31.046 5.381 1.00 23.33 839 ALA A N 1
ATOM 6448 C CA . ALA A 1 839 ? 21.622 -30.681 6.376 1.00 23.33 839 ALA A CA 1
ATOM 6449 C C . ALA A 1 839 ? 21.856 -29.176 6.126 1.00 23.33 839 ALA A C 1
ATOM 6451 O O . ALA A 1 839 ? 21.804 -28.743 4.984 1.00 23.33 839 ALA A O 1
ATOM 6452 N N . TRP A 1 840 ? 21.872 -28.267 7.091 1.00 28.25 840 TRP A N 1
ATOM 6453 C CA . TRP A 1 840 ? 22.973 -28.008 8.006 1.00 28.25 840 TRP A CA 1
ATOM 6454 C C . TRP A 1 840 ? 22.448 -27.097 9.121 1.00 28.25 840 TRP A C 1
ATOM 6456 O O . TRP A 1 840 ? 21.806 -26.081 8.852 1.00 28.25 840 TRP A O 1
ATOM 6466 N N . GLY A 1 841 ? 22.732 -27.464 10.367 1.00 22.77 841 GLY A N 1
ATOM 6467 C CA . GLY A 1 841 ? 22.571 -26.608 11.534 1.00 22.77 841 GLY A CA 1
ATOM 6468 C C . GLY A 1 841 ? 23.929 -26.332 12.179 1.00 22.77 841 GLY A C 1
ATOM 6469 O O . GLY A 1 841 ? 24.771 -27.222 12.239 1.00 22.77 841 GLY A O 1
ATOM 6470 N N . GLY A 1 842 ? 24.088 -25.120 12.713 1.00 22.59 842 GLY A N 1
ATOM 6471 C CA . GLY A 1 842 ? 25.020 -24.815 13.806 1.00 22.59 842 GLY A CA 1
ATOM 6472 C C . GLY A 1 842 ? 26.342 -24.122 13.427 1.00 22.59 842 GLY A C 1
ATOM 6473 O O . GLY A 1 842 ? 26.893 -24.406 12.371 1.00 22.59 842 GLY A O 1
ATOM 6474 N N . PRO A 1 843 ? 26.850 -23.188 14.264 1.00 37.28 843 PRO A N 1
ATOM 6475 C CA . PRO A 1 843 ? 27.743 -22.108 13.844 1.00 37.28 843 PRO A CA 1
ATOM 6476 C C . PRO A 1 843 ? 29.233 -22.432 14.045 1.00 37.28 843 PRO A C 1
ATOM 6478 O O . PRO A 1 843 ? 29.625 -22.984 15.070 1.00 37.28 843 PRO A O 1
ATOM 6481 N N . GLY A 1 844 ? 30.081 -21.999 13.109 1.00 24.17 844 GLY A N 1
ATOM 6482 C CA . GLY A 1 844 ? 31.537 -22.141 13.186 1.00 24.17 844 GLY A CA 1
ATOM 6483 C C . GLY A 1 844 ? 32.252 -20.834 12.855 1.00 24.17 844 GLY A C 1
ATOM 6484 O O . GLY A 1 844 ? 32.125 -20.305 11.756 1.00 24.17 844 GLY A O 1
ATOM 6485 N N . ARG A 1 845 ? 32.986 -20.309 13.839 1.00 26.19 845 ARG A N 1
ATOM 6486 C CA . ARG A 1 845 ? 33.903 -19.168 13.732 1.00 26.19 845 ARG A CA 1
ATOM 6487 C C . ARG A 1 845 ? 35.118 -19.517 12.858 1.00 26.19 845 ARG A C 1
ATOM 6489 O O . ARG A 1 845 ? 35.699 -20.576 13.050 1.00 26.19 845 ARG A O 1
ATOM 6496 N N . GLY A 1 846 ? 35.600 -18.531 12.098 1.00 23.27 846 GLY A N 1
ATOM 6497 C CA . GLY A 1 846 ? 37.038 -18.269 11.949 1.00 23.27 846 GLY A CA 1
ATOM 6498 C C . GLY A 1 846 ? 37.696 -18.572 10.596 1.00 23.27 846 GLY A C 1
ATOM 6499 O O . GLY A 1 846 ? 37.635 -19.693 10.114 1.00 23.27 846 GLY A O 1
ATOM 6500 N N . LEU A 1 847 ? 38.464 -17.563 10.142 1.00 25.16 847 LEU A N 1
ATOM 6501 C CA . LEU A 1 847 ? 39.533 -17.550 9.120 1.00 25.16 847 LEU A CA 1
ATOM 6502 C C . LEU A 1 847 ? 39.051 -17.381 7.661 1.00 25.16 847 LEU A C 1
ATOM 6504 O O . LEU A 1 847 ? 38.217 -18.132 7.191 1.00 25.16 847 LEU A O 1
ATOM 6508 N N . GLY A 1 848 ? 39.525 -16.417 6.867 1.00 23.39 848 GLY A N 1
ATOM 6509 C CA . GLY A 1 848 ? 40.601 -15.445 7.046 1.00 23.39 848 GLY A CA 1
ATOM 6510 C C . GLY A 1 848 ? 40.611 -14.415 5.903 1.00 23.39 848 GLY A C 1
ATOM 6511 O O . GLY A 1 848 ? 39.983 -14.594 4.866 1.00 23.39 848 GLY A O 1
ATOM 6512 N N . LYS A 1 849 ? 41.303 -13.306 6.165 1.00 25.16 849 LYS A N 1
ATOM 6513 C CA . LYS A 1 849 ? 41.469 -12.100 5.342 1.00 25.16 849 LYS A CA 1
ATOM 6514 C C . LYS A 1 849 ? 42.009 -12.371 3.927 1.00 25.16 849 LYS A C 1
ATOM 6516 O O . LYS A 1 849 ? 43.041 -13.015 3.801 1.00 25.16 849 LYS A O 1
ATOM 6521 N N . ALA A 1 850 ? 41.413 -11.723 2.928 1.00 25.45 850 ALA A N 1
ATOM 6522 C CA . ALA A 1 850 ? 42.048 -11.130 1.739 1.00 25.45 850 ALA A CA 1
ATOM 6523 C C . ALA A 1 850 ? 40.934 -10.378 0.989 1.00 25.45 850 ALA A C 1
ATOM 6525 O O . ALA A 1 850 ? 39.840 -10.906 0.864 1.00 25.45 850 ALA A O 1
ATOM 6526 N N . GLY A 1 851 ? 41.045 -9.158 0.493 1.00 22.98 851 GLY A N 1
ATOM 6527 C CA . GLY A 1 851 ? 42.096 -8.161 0.411 1.00 22.98 851 GLY A CA 1
ATOM 6528 C C . GLY A 1 851 ? 41.428 -6.999 -0.330 1.00 22.98 851 GLY A C 1
ATOM 6529 O O . GLY A 1 851 ? 40.722 -7.213 -1.311 1.00 22.98 851 GLY A O 1
ATOM 6530 N N . VAL A 1 852 ? 41.558 -5.799 0.219 1.00 24.14 852 VAL A N 1
ATOM 6531 C CA . VAL A 1 852 ? 41.021 -4.548 -0.325 1.00 24.14 852 VAL A CA 1
ATOM 6532 C C . VAL A 1 852 ? 41.620 -4.291 -1.711 1.00 24.14 852 VAL A C 1
ATOM 6534 O O . VAL A 1 852 ? 42.834 -4.374 -1.871 1.00 24.14 852 VAL A O 1
ATOM 6537 N N . GLY A 1 853 ? 40.777 -3.954 -2.686 1.00 21.56 853 GLY A N 1
ATOM 6538 C CA . GLY A 1 853 ? 41.181 -3.531 -4.026 1.00 21.56 853 GLY A CA 1
ATOM 6539 C C . GLY A 1 853 ? 40.148 -2.564 -4.590 1.00 21.56 853 GLY A C 1
ATOM 6540 O O . GLY A 1 853 ? 39.100 -2.969 -5.075 1.00 21.56 853 GLY A O 1
ATOM 6541 N N . SER A 1 854 ? 40.440 -1.286 -4.412 1.00 24.78 854 SER A N 1
ATOM 6542 C CA . SER A 1 854 ? 39.669 -0.103 -4.772 1.00 24.78 854 SER A CA 1
ATOM 6543 C C . SER A 1 854 ? 39.695 0.224 -6.272 1.00 24.78 854 SER A C 1
ATOM 6545 O O . SER A 1 854 ? 40.784 0.350 -6.825 1.00 24.78 854 SER A O 1
ATOM 6547 N N . SER A 1 855 ? 38.501 0.525 -6.801 1.00 22.05 855 SER A N 1
ATOM 6548 C CA . SER A 1 855 ? 38.177 1.581 -7.787 1.00 22.05 855 SER A CA 1
ATOM 6549 C C . SER A 1 855 ? 38.641 1.450 -9.249 1.00 22.05 855 SER A C 1
ATOM 6551 O O . SER A 1 855 ? 39.640 0.784 -9.518 1.00 22.05 855 SER A O 1
ATOM 6553 N N . PRO A 1 856 ? 38.016 2.202 -10.185 1.00 34.69 856 PRO A N 1
ATOM 6554 C CA . PRO A 1 856 ? 36.768 2.988 -10.108 1.00 34.69 856 PRO A CA 1
ATOM 6555 C C . PRO A 1 856 ? 35.577 2.354 -10.843 1.00 34.69 856 PRO A C 1
ATOM 6557 O O . PRO A 1 856 ? 35.794 1.663 -11.863 1.00 34.69 856 PRO A O 1
#

Solvent-accessible surface area (backbone atoms only — not comparable to full-atom values): 50027 Å² total; per-residue (Å²): 111,71,67,59,53,49,52,50,44,44,51,52,33,52,61,24,46,51,52,22,31,69,13,66,80,60,76,68,27,37,70,52,47,72,72,26,66,43,64,37,70,72,42,32,75,76,41,50,74,53,27,21,69,56,35,78,62,68,99,73,19,20,34,54,34,30,39,57,47,51,68,47,33,77,79,60,49,90,48,45,40,66,51,22,47,52,24,44,53,48,48,45,51,40,36,53,48,50,29,58,49,37,34,50,56,37,46,50,56,60,69,67,50,80,72,74,80,72,71,75,82,70,84,80,79,92,77,91,83,85,84,82,81,83,89,87,72,89,77,82,78,89,83,42,61,54,54,52,55,40,66,57,51,17,50,51,46,29,40,40,55,60,24,30,47,58,43,44,53,27,29,59,36,62,63,31,34,20,57,48,50,7,48,39,29,31,49,51,18,48,51,41,28,50,50,16,50,54,32,40,41,70,66,42,87,64,17,65,60,38,33,51,47,19,46,53,52,21,24,52,57,1,32,32,17,26,70,74,12,62,46,36,45,53,55,50,45,51,45,36,65,46,74,54,58,75,69,53,57,80,79,55,100,72,64,83,79,76,80,71,83,72,76,79,79,76,82,76,82,81,82,93,80,83,88,83,83,89,82,89,83,80,85,87,82,87,86,86,82,88,90,88,89,81,87,86,89,82,83,90,81,85,83,88,80,87,78,89,78,90,80,86,82,87,87,81,94,77,87,79,87,82,81,90,78,93,76,84,81,77,80,78,84,71,85,67,81,70,74,64,82,61,54,65,52,45,44,64,66,36,50,50,52,48,52,53,51,45,68,65,53,46,60,44,39,72,72,42,66,59,31,62,67,48,101,53,50,62,67,32,45,55,44,31,36,32,37,47,55,49,49,50,54,43,43,71,77,58,68,49,90,76,77,67,70,94,72,63,81,63,58,84,72,18,83,41,59,66,40,50,54,58,28,44,52,28,42,52,49,53,51,50,52,52,51,48,24,67,72,32,30,85,81,42,33,49,34,17,39,8,50,52,40,29,51,55,55,37,67,66,69,66,44,75,57,81,64,77,90,72,65,60,44,74,41,65,68,23,46,56,18,47,43,40,19,54,50,33,74,71,29,66,45,40,62,84,50,67,66,63,35,51,52,50,39,50,53,54,52,50,52,49,50,51,51,36,50,49,27,32,49,49,24,30,54,50,17,48,32,48,22,33,63,58,54,32,23,48,49,42,24,69,70,35,76,62,20,26,67,30,24,29,46,30,14,49,44,30,46,72,69,29,89,45,81,86,32,70,43,23,53,49,11,52,50,34,15,58,54,18,46,71,30,81,88,34,62,42,51,28,45,38,50,50,45,48,54,19,20,47,68,73,41,83,64,59,73,64,50,55,53,50,47,44,48,46,59,74,76,42,79,75,36,73,63,35,55,52,29,56,50,50,56,49,51,32,43,68,70,66,54,27,58,71,52,76,67,51,51,53,47,52,50,49,42,48,50,49,53,27,62,78,38,79,84,42,38,69,50,33,40,50,46,17,51,41,26,40,64,75,71,60,40,50,70,60,15,50,54,31,35,44,21,22,30,49,70,41,76,83,48,60,68,47,47,54,54,42,30,55,52,25,53,73,59,58,38,51,68,55,25,50,54,40,51,53,52,50,56,69,66,38,77,84,54,83,52,52,66,58,53,50,50,54,53,50,53,50,54,54,52,51,65,74,43,83,83,64,80,64,64,96,85,65,94,76,49,97,70,39,53,68,48,50,28,52,50,37,60,70,52,76,87,76,68,94,84,81,82,88,75,86,89,81,82,88,79,89,81,86,81,80,86,82,88,87,86,88,82,91,84,83,90,83,88,82,90,80,92,81,88,81,82,86,84,82,83,89,78,84,75,91,76,85,70,90,84,90,86,88,83,85,90,81,88,84,87,81,94,82,77,94,82,83,83,134